Protein AF-0000000086099133 (afdb_homodimer)

Sequence (1132 aa):
MHKAHRQARQRQLQEEELLREIHYRQSLPTVTRKDLYSNGSKKFGLIVASPSCSSSSSEEPNFLCDDENNDDENTENSSNDDYEMKISSLPDFILQKHDMKNLECSGSSTNEMNPTETIVRLQCRVHSNRGSGKLHFLILREGIHFVLATLFTTDKEMIHFVKKITPESIVEVFGKVCTAENEITERVISGKFKTMEIKIERIYILSLARGLPFTVQDYMVQNFKNQKTSFVKNVSTENQISNTQLLDHRVISLRIPCQLAIFKIQSSVTKYFRQFMEQLEFVEIHTPKLSTCQRPYQGRDLMKVYEVGPVFRKDAGTTYRHLTEFTSLDFEMVIQSHYLEIIHLVEKLLNSILTRLETEMAQELTLIRQEQEDDDSEKLLSISSTSIVTNHERTCLVISYHEAIALLNNYRQEHQNPLEEIFLPQYGLSTHDTQKLSQIIRDTFHRDLFILYRFPSSLKSYHVMKPPSIMEEESMHNRLSNSFEVYLRGQCIGSGYQSIHDHDMLKKECEKCNGMEWCNLDYLKYGTWPHAGCSFGLERFVMAYLGLGNVRRSSLFPRDSHRMTPMHKAHRQARQRQLQEEELLREIHYRQSLPTVTRKDLYSNGSKKFGLIVASPSCSSSSSEEPNFLCDDENNDDENTENSSNDDYEMKISSLPDFILQKHDMKNLECSGSSTNEMNPTETIVRLQCRVHSNRGSGKLHFLILREGIHFVLATLFTTDKEMIHFVKKITPESIVEVFGKVCTAENEITERVISGKFKTMEIKIERIYILSLARGLPFTVQDYMVQNFKNQKTSFVKNVSTENQISNTQLLDHRVISLRIPCQLAIFKIQSSVTKYFRQFMEQLEFVEIHTPKLSTCQRPYQGRDLMKVYEVGPVFRKDAGTTYRHLTEFTSLDFEMVIQSHYLEIIHLVEKLLNSILTRLETEMAQELTLIRQEQEDDDSEKLLSISSTSIVTNHERTCLVISYHEAIALLNNYRQEHQNPLEEIFLPQYGLSTHDTQKLSQIIRDTFHRDLFILYRFPSSLKSYHVMKPPSIMEEESMHNRLSNSFEVYLRGQCIGSGYQSIHDHDMLKKECEKCNGMEWCNLDYLKYGTWPHAGCSFGLERFVMAYLGLGNVRRSSLFPRDSHRMTP

InterPro domains:
  IPR004364 Aminoacyl-tRNA synthetase, class II (D/K/N) [PF00152] (246-300)
  IPR004364 Aminoacyl-tRNA synthetase, class II (D/K/N) [PF00152] (303-560)
  IPR004523 Aspartate-tRNA synthetase, type 2 [PTHR43450] (301-566)
  IPR006195 Aminoacyl-tRNA synthetase, class II [PS50862] (304-558)
  IPR012340 Nucleic acid-binding, OB-fold [G3DSA:2.40.50.140] (94-210)
  IPR012340 Nucleic acid-binding, OB-fold [SSF50249] (115-212)
  IPR045864 Class II Aminoacyl-tRNA synthetase/Biotinyl protein ligase (BPL) and lipoyl protein ligase (LPL) [G3DSA:3.30.930.10] (215-300)
  IPR045864 Class II Aminoacyl-tRNA synthetase/Biotinyl protein ligase (BPL) and lipoyl protein ligase (LPL) [G3DSA:3.30.930.10] (301-566)
  IPR045864 Class II Aminoacyl-tRNA synthetase/Biotinyl protein ligase (BPL) and lipoyl protein ligase (LPL) [SSF55681] (245-560)

Radius of gyration: 35.98 Å; Cα contacts (8 Å, |Δi|>4): 1779; chains: 2; bounding box: 113×116×88 Å

Organism: Naegleria lovaniensis (NCBI:txid51637)

pLDDT: mean 72.03, std 26.05, range [16.14, 98.31]

Secondary structure (DSSP, 8-state):
-HHHHHHHHHHHHHHHHHHHHHHHHHHS----SSTTTS---------------------------------------------------S-TTS--PPPGGG-------SS---S---EEEEEEEEEEEEEETTEEEEEEEETTEEEEEEEE---HHHHHHHHH--TT-EEEEEEEEEE-SS----TT--GGGGGEEEEEEEEEEEE-B-S-S--HHHHHHHHHHHHHHTT-TT---SS---HHHHHHTHHHHTTSHHHHHHHHHHHHHHHHHHHHHHHTT-EE----SSSS--SGGGGGGGSEEEEEEEEE-SS---STT--SEEEEEEEEEE-SS-THHHHHHHHHHHHHHHHHHHHHSHHHHHHHHHHHHH---S-S-TTTTS-S--S-S-SEEEEEHHHHHHHHHHHHHHTT-TTS----GGG---HHHHHHHHHHHHHHH--SEEEEE--BGGGS-TTB-----SSTTS-GGG-B-SEEEEEETTEEEEEEEEEP--HHHHHHHHHHTS-------GGGGBTPPPEEEEEEEHHHHHHHHHT-S-GGGGSSS--BTTB---/-HHHHHHHHHHHHHHHHHHHHHHHHHHS----SGGGSSSS---------------------------------------------------TTS--PPPGGG-------SS---S---EEEEEEEEEEEEEETTEEEEEEEETTEEEEEEEE---HHHHHHHHT--TT-EEEEEEEEEE-SS----TT--GGGGGEEEEEEEEEEEE-B-S-S--HHHHHHHHHHHHHHTT-TTS--TT---HH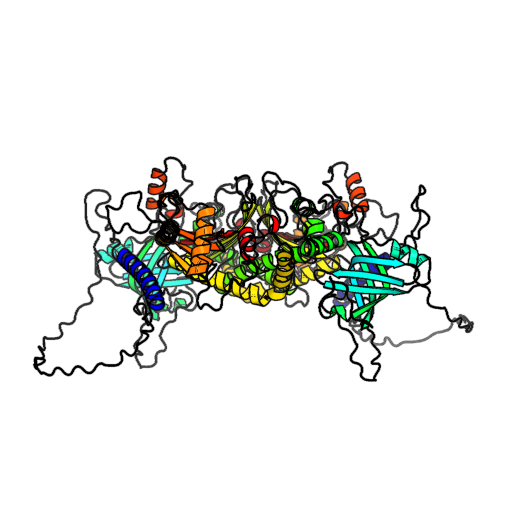HHHHTHHHHTTSHHHHHHHHHHHHHHHHHHHHHHHTT-EE----SSSS--SGGGGGGGSEEEEEEEEE-SS---STT--SEEEEEEEEEE-SS-THHHHHHHHHHHHHHHHHHHHHSHHHHHHHHHHHHH---S-S-TTTTS-S--S-S-SEEEEEHHHHHHHHHHHHHHTT-TTS----GGG---HHHHHHHHHHHHHHH--SEEEEE--BGGGS-TTB-----SSTTS-GGG-B-SEEEEEETTEEEEEEEEEP--HHHHHHHHHHTS-------GGGGBTPPPEEEEEEEHHHHHHHHHT-S-GGGGSSS--BTTB---

Solvent-accessible surface area (backbone atoms only — not comparable to full-atom values): 64028 Å² total; per-residue (Å²): 117,69,66,65,49,51,57,48,48,52,51,46,48,52,44,44,48,49,46,47,50,48,47,42,61,67,56,50,68,47,76,38,79,63,23,79,72,76,32,77,87,63,79,21,72,81,82,70,83,80,76,86,75,78,76,82,84,76,84,73,80,75,82,75,80,82,79,86,87,88,79,80,72,76,79,68,76,73,69,75,68,69,67,68,70,62,78,57,68,62,69,82,67,72,51,62,73,46,57,75,92,71,65,66,63,78,53,85,81,74,82,74,73,72,78,80,76,58,67,41,28,36,72,34,29,29,54,41,70,47,66,63,79,44,47,34,44,32,34,35,31,54,76,79,44,38,38,45,32,38,37,77,48,86,50,63,68,56,43,55,52,58,69,64,53,38,56,43,11,27,33,36,37,33,22,37,56,35,65,39,92,56,75,51,78,55,80,78,35,55,78,74,33,22,43,32,29,28,44,51,75,43,78,45,80,76,19,71,28,48,89,61,94,71,52,63,53,56,51,55,50,48,48,52,47,46,41,71,37,66,77,63,88,71,73,86,69,80,89,62,85,45,73,64,52,39,56,63,39,37,74,57,38,44,53,30,46,49,50,38,28,52,48,51,49,49,26,46,51,55,49,45,50,48,52,53,40,46,75,71,64,33,40,53,55,71,72,47,70,93,36,92,56,59,55,74,75,69,47,53,69,64,41,27,33,30,35,68,42,77,44,79,47,85,56,52,24,82,50,54,78,42,51,19,50,48,43,33,47,34,38,39,31,58,48,90,83,47,60,62,58,54,55,52,49,49,48,53,50,50,46,52,41,50,49,45,45,62,68,76,38,41,70,42,50,49,46,41,46,58,56,48,71,23,50,59,67,78,74,69,58,78,55,46,72,43,70,68,67,46,98,51,97,65,50,55,48,77,44,43,40,65,55,51,50,47,52,50,44,52,51,40,62,70,66,64,53,78,83,62,70,77,78,56,82,81,69,66,78,50,69,67,52,34,38,50,45,31,51,50,38,30,73,75,68,71,30,48,31,36,32,37,27,51,36,46,35,86,78,48,64,68,58,48,24,57,62,80,72,82,58,88,78,63,50,83,83,67,35,44,21,46,33,36,38,33,30,37,72,31,38,77,28,29,40,33,36,21,46,54,37,47,45,69,60,42,51,53,42,41,59,71,63,76,55,69,79,68,68,89,57,63,68,32,29,46,26,34,67,50,33,28,37,39,39,28,38,49,30,47,39,48,16,46,63,59,52,61,82,30,29,59,78,50,32,81,51,54,34,32,73,85,32,74,59,106,116,70,66,65,49,52,56,50,48,51,51,44,48,52,44,44,49,49,44,48,50,48,47,46,62,64,58,45,48,26,64,64,82,77,65,80,78,64,93,89,93,85,84,28,50,63,83,71,86,79,76,89,76,79,76,85,78,86,85,79,83,81,76,79,75,82,81,80,89,83,86,88,80,77,78,68,77,71,71,73,68,70,67,67,68,62,80,57,72,63,68,82,70,74,52,64,73,46,57,75,92,70,67,67,62,78,53,85,80,73,82,73,72,72,78,79,76,60,70,41,30,37,73,33,28,29,54,40,71,46,65,63,80,44,46,34,44,31,35,37,32,56,75,79,44,36,39,44,32,38,36,76,48,86,51,64,67,56,44,57,52,59,71,65,53,40,53,43,11,27,32,37,38,32,22,37,56,35,65,40,92,56,74,51,75,55,81,79,36,55,76,74,33,22,44,33,28,28,44,51,75,43,77,45,79,75,20,71,27,49,87,62,95,70,50,64,55,57,50,54,53,49,49,52,47,46,40,70,36,64,77,61,89,72,73,87,68,82,87,61,86,44,72,64,52,40,57,64,38,38,76,58,39,45,53,31,46,49,51,40,28,53,49,50,50,50,28,46,50,54,49,44,50,49,53,53,41,46,74,71,64,33,40,53,54,71,73,45,72,92,35,93,61,62,55,75,76,68,48,54,69,63,42,28,30,28,35,69,41,74,44,79,46,84,56,51,25,82,50,58,79,43,51,18,50,47,43,34,47,33,36,39,30,58,49,89,83,47,61,63,59,53,56,54,49,49,49,53,50,51,47,51,41,49,50,45,46,62,66,76,37,44,70,43,49,49,47,41,44,57,56,48,70,24,50,59,70,80,72,69,60,78,55,46,73,42,70,70,68,50,97,50,96,65,50,56,47,78,44,42,39,66,55,52,51,48,52,50,44,51,50,40,62,69,67,64,53,77,81,63,69,78,80,56,82,80,68,67,78,52,69,68,52,36,38,51,46,32,51,51,37,31,73,74,68,70,32,49,32,34,32,38,28,53,36,48,36,88,78,49,64,69,58,49,24,56,63,81,72,83,57,89,76,63,49,84,85,65,36,44,20,46,32,36,38,33,29,37,70,30,38,77,30,29,41,32,36,19,45,54,34,47,43,70,60,41,50,53,39,41,58,70,64,74,57,66,81,69,67,88,58,63,70,31,30,46,26,34,68,50,34,29,34,39,39,28,37,48,31,46,38,48,16,46,65,58,53,61,83,30,29,60,78,51,32,82,58,53,36,32,74,84,31,74,54,108

Nearest PDB structures (foldseek):
  6od8-assembly1_A  TM=8.115E-01  e=4.341E-41  Leishmania major
  1asz-assembly1_B  TM=8.122E-01  e=8.045E-38  unclassified
  3nen-assembly1_B  TM=8.076E-01  e=1.610E-33  Thermococcus kodakarensis
  1b8a-assembly1_B  TM=7.887E-01  e=3.691E-33  Thermococcus kodakarensis KOD1
  4wj3-assembly2_O  TM=6.977E-01  e=1.106E-22  Pseudomonas aeruginosa PAO1

Foldseek 3Di:
DVVLVVVVVVVVVVVVVVVVVVVVVVVPFPPDPADPPDHDDDGNDDPQQDDPPDPDDDDPPPPDDDDDDDDDPPPPPVPVPPCPVPPDDPPVPVAPADDPVPDDAPDDPDPDPPPCLDWHKHKFFFQDWDDDAQKIWTWTDDQLAIAIEIEGHNDPVVVVVSVQADGRWIKIFTFGKHFDPDQAPPPSHDDPRRGIYTYTNDMGTPGGDDDDPDALNVQVVLLQVLLVVVPPPDDPCPSHCDPVNCQVPLVRVCSRNLLVLLQVLLVLLVVLLVVLLVVVVAAEDDDDAPDPPNDCLVVCVSQKYWYWAKHAAPDQQPDLQGFRIFIKTKMKHFDDPACVVAVVVVQVSVLRSLVCCVVVSVVSLVVLVVSVSSNPPPPLDPQLVDRCDDPDPGSEAEDELVVLLVLLQVVCVVVVPVPDPRDDLQPDADLVSLLVSQVSCCVPVVHQKYKYFFGFCNVDDLQFDWPDPPDPPPDNRRTTTQKMFIGGNSDTFKIKGKGDLALVSSVVSVVVVVDDPDDPSVVSVPDGGGMMMMMGGSLSVSCRNNSVSGSSSSDSNTHGNVGPDD/DVVLVVVVVVVVVVVVVVVVVVVVVVQQACQFPDDPPDDDDDGRHDPAPDDDDDDDDDDDDDPDPDDDDDDDDDPPPPPVVSCPVPPPDPPPPVQPADDPVPDDAPDDPDPDPPPCLDWHKHKFFWQDWDDDAQKIWTWTDDQLATAIEIEGHNDPRVVVVSVQADGRWIKIFTFGKHFDPDQAPPPSHDDPRRGIYTYTNDMGTPGGDDDDPDALNVQVVLLQVLLVVVPPPDDDCPSHCDPVNCQVPLVRVCSRNLLVLLQVLLVLLVVLLVVLLVVVVAAEDDDDAPDPPNDCLVVCVSQKYWYWAKHAAPDQQPDLQGFRIFIKTKMKHFDDPACVVAVVVVQVSVLRSLVCCVVVSVVSLVVNVVSVSSNPPDPLDVQLVDRLDDPDPGSEAEDELVVLLVLLQVVCVVVVPPPDPRDDLQPDADLVSLLVSQVSCCVPVVHQKYKYFFRFCNVDDLQFDWPDPPDPPDDNRRTTTQKMFIGGNSDTFKIKGKGDLALVSSVVSVVVVVDDPDDPSVVSVPDGGGMMMMMGGSLSVSCRNNSVSGSSSSDSNTHGNVGPDD

Structure (mmCIF, N/CA/C/O backbone):
data_AF-0000000086099133-model_v1
#
loop_
_entity.id
_entity.type
_entity.pdbx_description
1 polymer 'Aminoacyl-transfer RNA synthetases class-II family profile domain-containing protein'
#
loop_
_atom_site.group_PDB
_atom_site.id
_atom_site.type_symbol
_atom_site.label_atom_id
_atom_site.label_alt_id
_atom_site.label_comp_id
_atom_site.label_asym_id
_atom_site.label_entity_id
_atom_site.label_seq_id
_atom_site.pdbx_PDB_ins_code
_atom_site.Cartn_x
_atom_site.Cartn_y
_atom_site.Cartn_z
_atom_site.occupancy
_atom_site.B_iso_or_equiv
_atom_site.auth_seq_id
_atom_site.auth_comp_id
_atom_site.auth_asym_id
_atom_site.auth_atom_id
_atom_site.pdbx_PDB_model_num
ATOM 1 N N . MET A 1 1 ? -41.438 18.312 -10.672 1 28.97 1 MET A N 1
ATOM 2 C CA . MET A 1 1 ? -41.312 19.672 -10.141 1 28.97 1 MET A CA 1
ATOM 3 C C . MET A 1 1 ? -40.969 19.641 -8.656 1 28.97 1 MET A C 1
ATOM 5 O O . MET A 1 1 ? -40.188 20.453 -8.18 1 28.97 1 MET A O 1
ATOM 9 N N . HIS A 1 2 ? -41.469 18.531 -8.047 1 33.47 2 HIS A N 1
ATOM 10 C CA . HIS A 1 2 ? -41.312 18.359 -6.609 1 33.47 2 HIS A CA 1
ATOM 11 C C . HIS A 1 2 ? -39.938 17.781 -6.285 1 33.47 2 HIS A C 1
ATOM 13 O O . HIS A 1 2 ? -39.438 17.953 -5.172 1 33.47 2 HIS A O 1
ATOM 19 N N . LYS A 1 3 ? -39.312 16.969 -7.227 1 35.25 3 LYS A N 1
ATOM 20 C CA . LYS A 1 3 ? -38.031 16.328 -6.98 1 35.25 3 LYS A CA 1
ATOM 21 C C . LYS A 1 3 ? -36.875 17.344 -7.035 1 35.25 3 LYS A C 1
ATOM 23 O O . LYS A 1 3 ? -35.938 17.266 -6.238 1 35.25 3 LYS A O 1
ATOM 28 N N . ALA A 1 4 ? -36.969 18.266 -7.93 1 38.62 4 ALA A N 1
ATOM 29 C CA . ALA A 1 4 ? -35.969 19.312 -8.109 1 38.62 4 ALA A CA 1
ATOM 30 C C . ALA A 1 4 ? -36 20.281 -6.922 1 38.62 4 ALA A C 1
ATOM 32 O O . ALA A 1 4 ? -34.938 20.766 -6.504 1 38.62 4 ALA A O 1
ATOM 33 N N . HIS A 1 5 ? -37.156 20.328 -6.301 1 34.94 5 HIS A N 1
ATOM 34 C CA . HIS A 1 5 ? -37.281 21.25 -5.176 1 34.94 5 HIS A CA 1
ATOM 35 C C . HIS A 1 5 ? -36.625 20.688 -3.922 1 34.94 5 HIS A C 1
ATOM 37 O O . HIS A 1 5 ? -36.031 21.438 -3.145 1 34.94 5 HIS A O 1
ATOM 43 N N . ARG A 1 6 ? -36.719 19.359 -3.791 1 36.38 6 ARG A N 1
ATOM 44 C CA . ARG A 1 6 ? -36.188 18.75 -2.584 1 36.38 6 ARG A CA 1
ATOM 45 C C . ARG A 1 6 ? -34.656 18.672 -2.648 1 36.38 6 ARG A C 1
ATOM 47 O O . ARG A 1 6 ? -33.969 18.891 -1.646 1 36.38 6 ARG A O 1
ATOM 54 N N . GLN A 1 7 ? -34.156 18.469 -3.814 1 38.28 7 GLN A N 1
ATOM 55 C CA . GLN A 1 7 ? -32.719 18.469 -3.975 1 38.28 7 GLN A CA 1
ATOM 56 C C . GLN A 1 7 ? -32.125 19.859 -3.77 1 38.28 7 GLN A C 1
ATOM 58 O O . GLN A 1 7 ? -31.062 20.016 -3.174 1 38.28 7 GLN A O 1
ATOM 63 N N . ALA A 1 8 ? -32.906 20.906 -4.121 1 39.25 8 ALA A N 1
ATOM 64 C CA . ALA A 1 8 ? -32.531 22.312 -3.941 1 39.25 8 ALA A CA 1
ATOM 65 C C . ALA A 1 8 ? -32.562 22.703 -2.469 1 39.25 8 ALA A C 1
ATOM 67 O O . ALA A 1 8 ? -31.672 23.391 -1.977 1 39.25 8 ALA A O 1
ATOM 68 N N . ARG A 1 9 ? -33.562 22.156 -1.768 1 38.59 9 ARG A N 1
ATOM 69 C CA . ARG A 1 9 ? -33.656 22.438 -0.341 1 38.59 9 ARG A CA 1
ATOM 70 C C . ARG A 1 9 ? -32.562 21.734 0.442 1 38.59 9 ARG A C 1
ATOM 72 O O . ARG A 1 9 ? -32.031 22.297 1.401 1 38.59 9 ARG A O 1
ATOM 79 N N . GLN A 1 10 ? -32.156 20.578 0.018 1 38.53 10 GLN A N 1
ATOM 80 C CA . GLN A 1 10 ? -31.078 19.875 0.71 1 38.53 10 GLN A CA 1
ATOM 81 C C . GLN A 1 10 ? -29.734 20.531 0.477 1 38.53 10 GLN A C 1
ATOM 83 O O . GLN A 1 10 ? -28.938 20.688 1.407 1 38.53 10 GLN A O 1
ATOM 88 N N . ARG A 1 11 ? -29.531 21.031 -0.674 1 40.25 11 ARG A N 1
ATOM 89 C CA . ARG A 1 11 ? -28.328 21.828 -0.94 1 40.25 11 ARG A CA 1
ATOM 90 C C . ARG A 1 11 ? -28.375 23.156 -0.185 1 40.25 11 ARG A C 1
ATOM 92 O O . ARG A 1 11 ? -27.359 23.609 0.341 1 40.25 11 ARG A O 1
ATOM 99 N N . GLN A 1 12 ? -29.625 23.781 -0.074 1 40.72 12 GLN A N 1
ATOM 100 C CA . GLN A 1 12 ? -29.812 25 0.699 1 40.72 12 GLN A CA 1
ATOM 101 C C . GLN A 1 12 ? -29.547 24.75 2.182 1 40.72 12 GLN A C 1
ATOM 103 O O . GLN A 1 12 ? -28.906 25.578 2.842 1 40.72 12 GLN A O 1
ATOM 108 N N . LEU A 1 13 ? -29.984 23.641 2.619 1 41.81 13 LEU A N 1
ATOM 109 C CA . LEU A 1 13 ? -29.75 23.328 4.023 1 41.81 13 LEU A CA 1
ATOM 110 C C . LEU A 1 13 ? -28.281 23.031 4.277 1 41.81 13 LEU A C 1
ATOM 112 O O . LEU A 1 13 ? -27.719 23.453 5.293 1 41.81 13 LEU A O 1
ATOM 116 N N . GLN A 1 14 ? -27.672 22.422 3.361 1 42.44 14 GLN A N 1
ATOM 117 C CA . GLN A 1 14 ? -26.234 22.172 3.465 1 42.44 14 GLN A CA 1
ATOM 118 C C . GLN A 1 14 ? -25.453 23.484 3.352 1 42.44 14 GLN A C 1
ATOM 120 O O . GLN A 1 14 ? -24.484 23.688 4.086 1 42.44 14 GLN A O 1
ATOM 125 N N . GLU A 1 15 ? -25.984 24.359 2.508 1 42.91 15 GLU A N 1
ATOM 126 C CA . GLU A 1 15 ? -25.438 25.688 2.371 1 42.91 15 GLU A CA 1
ATOM 127 C C . GLU A 1 15 ? -25.719 26.547 3.609 1 42.91 15 GLU A C 1
ATOM 129 O O . GLU A 1 15 ? -24.844 27.281 4.074 1 42.91 15 GLU A O 1
ATOM 134 N N . GLU A 1 16 ? -26.922 26.438 4.055 1 42.53 16 GLU A N 1
ATOM 135 C CA . GLU A 1 16 ? -27.281 27.156 5.277 1 42.53 16 GLU A CA 1
ATOM 136 C C . GLU A 1 16 ? -26.484 26.641 6.469 1 42.53 16 GLU A C 1
ATOM 138 O O . GLU A 1 16 ? -26.047 27.438 7.309 1 42.53 16 GLU A O 1
ATOM 143 N N . GLU A 1 17 ? -26.312 25.406 6.473 1 43.44 17 GLU A N 1
ATOM 144 C CA . GLU A 1 17 ? -25.484 24.859 7.547 1 43.44 17 GLU A CA 1
ATOM 145 C C . GLU A 1 17 ? -24.016 25.234 7.371 1 43.44 17 GLU A C 1
ATOM 147 O O . GLU A 1 17 ? -23.344 25.562 8.344 1 43.44 17 GLU A O 1
ATOM 152 N N . LEU A 1 18 ? -23.641 25.219 6.176 1 43.22 18 LEU A N 1
ATOM 153 C CA . LEU A 1 18 ? -22.297 25.734 5.895 1 43.22 18 LEU A CA 1
ATOM 154 C C . LEU A 1 18 ? -22.219 27.219 6.191 1 43.22 18 LEU A C 1
ATOM 156 O O . LEU A 1 18 ? -21.234 27.703 6.77 1 43.22 18 LEU A O 1
ATOM 160 N N . LEU A 1 19 ? -23.391 27.969 5.812 1 40.69 19 LEU A N 1
ATOM 161 C CA . LEU A 1 19 ? -23.469 29.391 6.137 1 40.69 19 LEU A CA 1
ATOM 162 C C . LEU A 1 19 ? -23.547 29.594 7.648 1 40.69 19 LEU A C 1
ATOM 164 O O . LEU A 1 19 ? -22.906 30.5 8.18 1 40.69 19 LEU A O 1
ATOM 168 N N . ARG A 1 20 ? -24.297 28.859 8.297 1 40.03 20 ARG A N 1
ATOM 169 C CA . ARG A 1 20 ? -24.375 28.953 9.758 1 40.03 20 ARG A CA 1
ATOM 170 C C . ARG A 1 20 ? -23.031 28.594 10.383 1 40.03 20 ARG A C 1
ATOM 172 O O . ARG A 1 20 ? -22.594 29.234 11.344 1 40.03 20 ARG A O 1
ATOM 179 N N . GLU A 1 21 ? -22.438 27.609 9.844 1 40.19 21 GLU A N 1
ATOM 180 C CA . GLU A 1 21 ? -21.109 27.25 10.336 1 40.19 21 GLU A CA 1
ATOM 181 C C . GLU A 1 21 ? -20.078 28.328 9.992 1 40.19 21 GLU A C 1
ATOM 183 O O . GLU A 1 21 ? -19.219 28.656 10.812 1 40.19 21 GLU A O 1
ATOM 188 N N . ILE A 1 22 ? -20.25 28.922 8.875 1 39.84 22 ILE A N 1
ATOM 189 C CA . ILE A 1 22 ? -19.453 30.109 8.539 1 39.84 22 ILE A CA 1
ATOM 190 C C . ILE A 1 22 ? -19.812 31.25 9.484 1 39.84 22 ILE A C 1
ATOM 192 O O . ILE A 1 22 ? -18.922 31.938 10 1 39.84 22 ILE A O 1
ATOM 196 N N . HIS A 1 23 ? -21.078 31.484 9.711 1 36.16 23 HIS A N 1
ATOM 197 C CA . HIS A 1 23 ? -21.484 32.469 10.688 1 36.16 23 HIS A CA 1
ATOM 198 C C . HIS A 1 23 ? -21 32.125 12.086 1 36.16 23 HIS A C 1
ATOM 200 O O . HIS A 1 23 ? -20.625 33 12.859 1 36.16 23 HIS A O 1
ATOM 206 N N . TYR A 1 24 ? -20.984 30.922 12.398 1 33.94 24 TYR A N 1
ATOM 207 C CA . TYR A 1 24 ? -20.453 30.5 13.688 1 33.94 24 TYR A CA 1
ATOM 208 C C . TYR A 1 24 ? -18.953 30.797 13.773 1 33.94 24 TYR A C 1
ATOM 210 O O . TYR A 1 24 ? -18.469 31.297 14.789 1 33.94 24 TYR A O 1
ATOM 218 N N . ARG A 1 25 ? -18.281 30.516 12.766 1 34.53 25 ARG A N 1
ATOM 219 C CA . ARG A 1 25 ? -16.875 30.891 12.773 1 34.53 25 ARG A CA 1
ATOM 220 C C . ARG A 1 25 ? -16.703 32.406 12.852 1 34.53 25 ARG A C 1
ATOM 222 O O . ARG A 1 25 ? -15.758 32.875 13.484 1 34.53 25 ARG A O 1
ATOM 229 N N . GLN A 1 26 ? -17.594 33 12.242 1 31.7 26 GLN A N 1
ATOM 230 C CA . GLN A 1 26 ? -17.578 34.469 12.398 1 31.7 26 GLN A CA 1
ATOM 231 C C . GLN A 1 26 ? -18 34.844 13.812 1 31.7 26 GLN A C 1
ATOM 233 O O . GLN A 1 26 ? -17.625 35.938 14.297 1 31.7 26 GLN A O 1
ATOM 238 N N . SER A 1 27 ? -18.875 34.031 14.398 1 29.84 27 SER A N 1
ATOM 239 C CA . SER A 1 27 ? -19.328 34.406 15.734 1 29.84 27 SER A CA 1
ATOM 240 C C . SER A 1 27 ? -18.375 33.875 16.797 1 29.84 27 SER A C 1
ATOM 242 O O . SER A 1 27 ? -18.625 34.031 18 1 29.84 27 SER A O 1
ATOM 244 N N . LEU A 1 28 ? -17.5 32.969 16.422 1 28.41 28 LEU A N 1
ATOM 245 C CA . LEU A 1 28 ? -16.609 32.562 17.5 1 28.41 28 LEU A CA 1
ATOM 246 C C . LEU A 1 28 ? -15.906 33.781 18.109 1 28.41 28 LEU A C 1
ATOM 248 O O . LEU A 1 28 ? -15.367 34.625 17.375 1 28.41 28 LEU A O 1
ATOM 252 N N . PRO A 1 29 ? -16.328 34.125 19.281 1 25.7 29 PRO A N 1
ATOM 253 C CA . PRO A 1 29 ? -15.727 35.25 19.953 1 25.7 29 PRO A CA 1
ATOM 254 C C . PRO A 1 29 ? -14.203 35.219 19.938 1 25.7 29 PRO A C 1
ATOM 256 O O . PRO A 1 29 ? -13.609 34.125 19.906 1 25.7 29 PRO A O 1
ATOM 259 N N . THR A 1 30 ? -13.641 36.156 19.359 1 24.62 30 THR A N 1
ATOM 260 C CA . THR A 1 30 ? -12.281 36.625 19.625 1 24.62 30 THR A CA 1
ATOM 261 C C . THR A 1 30 ? -12.008 36.688 21.125 1 24.62 30 THR A C 1
ATOM 263 O O . THR A 1 30 ? -12.625 37.469 21.844 1 24.62 30 THR A O 1
ATOM 266 N N . VAL A 1 31 ? -11.844 35.531 21.812 1 24.75 31 VAL A N 1
ATOM 267 C CA . VAL A 1 31 ? -11.602 35.594 23.25 1 24.75 31 VAL A CA 1
ATOM 268 C C . VAL A 1 31 ? -10.492 36.594 23.547 1 24.75 31 VAL A C 1
ATOM 270 O O . VAL A 1 31 ? -9.375 36.469 23.047 1 24.75 31 VAL A O 1
ATOM 273 N N . THR A 1 32 ? -10.773 37.75 23.797 1 22.72 32 THR A N 1
ATOM 274 C CA . THR A 1 32 ? -9.914 38.656 24.531 1 22.72 32 THR A CA 1
ATOM 275 C C . THR A 1 32 ? -9.422 38.031 25.828 1 22.72 32 THR A C 1
ATOM 277 O O . THR A 1 32 ? -10.125 37.219 26.438 1 22.72 32 THR A O 1
ATOM 280 N N . ARG A 1 33 ? -8.141 38 26.156 1 23.8 33 ARG A N 1
ATOM 281 C CA . ARG A 1 33 ? -7.344 37.625 27.328 1 23.8 33 ARG A CA 1
ATOM 282 C C . ARG A 1 33 ? -8.023 38.094 28.609 1 23.8 33 ARG A C 1
ATOM 284 O O . ARG A 1 33 ? -7.469 37.906 29.703 1 23.8 33 ARG A O 1
ATOM 291 N N . LYS A 1 34 ? -9 38.969 28.578 1 24.59 34 LYS A N 1
ATOM 292 C CA . LYS A 1 34 ? -9.031 39.5 29.938 1 24.59 34 LYS A CA 1
ATOM 293 C C . LYS A 1 34 ? -9.43 38.438 30.953 1 24.59 34 LYS A C 1
ATOM 295 O O . LYS A 1 34 ? -8.875 38.375 32.031 1 24.59 34 LYS A O 1
ATOM 300 N N . ASP A 1 35 ? -10.586 37.75 30.734 1 25.19 35 ASP A N 1
ATOM 301 C CA . ASP A 1 35 ? -11.117 37.156 31.969 1 25.19 35 ASP A CA 1
ATOM 302 C C . ASP A 1 35 ? -10.438 35.844 32.312 1 25.19 35 ASP A C 1
ATOM 304 O O . ASP A 1 35 ? -10.898 35.094 33.156 1 25.19 35 ASP A O 1
ATOM 308 N N . LEU A 1 36 ? -9.57 35.25 31.531 1 24.88 36 LEU A N 1
ATOM 309 C CA . LEU A 1 36 ? -9.344 33.938 32.125 1 24.88 36 LEU A CA 1
ATOM 310 C C . LEU A 1 36 ? -8.734 34.062 33.5 1 24.88 36 LEU A C 1
ATOM 312 O O . LEU A 1 36 ? -8.844 33.125 34.312 1 24.88 36 LEU A O 1
ATOM 316 N N . TYR A 1 37 ? -7.742 34.719 33.906 1 26.56 37 TYR A N 1
ATOM 317 C CA . TYR A 1 37 ? -7.512 34.688 35.344 1 26.56 37 TYR A CA 1
ATOM 318 C C . TYR A 1 37 ? -8.539 35.5 36.094 1 26.56 37 TYR A C 1
ATOM 320 O O . TYR A 1 37 ? -8.703 35.375 37.312 1 26.56 37 TYR A O 1
ATOM 328 N N . SER A 1 38 ? -8.742 36.906 35.906 1 24.11 38 SER A N 1
ATOM 329 C CA . SER A 1 38 ? -9.406 37.375 37.125 1 24.11 38 SER A CA 1
ATOM 330 C C . SER A 1 38 ? -10.609 36.5 37.469 1 24.11 38 SER A C 1
ATOM 332 O O . SER A 1 38 ? -10.898 36.281 38.625 1 24.11 38 SER A O 1
ATOM 334 N N . ASN A 1 39 ? -10.922 36.719 37.469 1 24.61 39 ASN A N 1
ATOM 335 C CA . ASN A 1 39 ? -10.742 38 36.781 1 24.61 39 ASN A CA 1
ATOM 336 C C . ASN A 1 39 ? -11.625 38.062 35.531 1 24.61 39 ASN A C 1
ATOM 338 O O . ASN A 1 39 ? -11.391 37.344 34.562 1 24.61 39 ASN A O 1
ATOM 342 N N . GLY A 1 40 ? -13.086 38.469 35.688 1 22.73 40 GLY A N 1
ATOM 343 C CA . GLY A 1 40 ? -14.438 38.125 35.281 1 22.73 40 GLY A CA 1
ATOM 344 C C . GLY A 1 40 ? -14.586 37.844 33.812 1 22.73 40 GLY A C 1
ATOM 345 O O . GLY A 1 40 ? -14.367 36.719 33.375 1 22.73 40 GLY A O 1
ATOM 346 N N . SER A 1 41 ? -15.766 38.438 33.031 1 20.92 41 SER A N 1
ATOM 347 C CA . SER A 1 41 ? -16.812 38.281 32.031 1 20.92 41 SER A CA 1
ATOM 348 C C . SER A 1 41 ? -16.266 38.5 30.625 1 20.92 41 SER A C 1
ATOM 350 O O . SER A 1 41 ? -16.938 38.188 29.641 1 20.92 41 SER A O 1
ATOM 352 N N . LYS A 1 42 ? -15.25 39.438 30.312 1 22.5 42 LYS A N 1
ATOM 353 C CA . LYS A 1 42 ? -15.453 40.344 29.188 1 22.5 42 LYS A CA 1
ATOM 354 C C . LYS A 1 42 ? -15.102 39.688 27.859 1 22.5 42 LYS A C 1
ATOM 356 O O . LYS A 1 42 ? -14.203 38.844 27.812 1 22.5 42 LYS A O 1
ATOM 361 N N . LYS A 1 43 ? -15.812 40.25 26.703 1 22.89 43 LYS A N 1
ATOM 362 C CA . LYS A 1 43 ? -16.203 40.094 25.297 1 22.89 43 LYS A CA 1
ATOM 363 C C . LYS A 1 43 ? -15.023 40.406 24.375 1 22.89 43 LYS A C 1
ATOM 365 O O . LYS A 1 43 ? -14.508 41.531 24.359 1 22.89 43 LYS A O 1
ATOM 370 N N . PHE A 1 44 ? -14.086 39.625 24.234 1 22.64 44 PHE A N 1
ATOM 371 C CA . PHE A 1 44 ? -12.914 39.938 23.422 1 22.64 44 PHE A CA 1
ATOM 372 C C . PHE A 1 44 ? -13.312 40.281 22 1 22.64 44 PHE A C 1
ATOM 374 O O . PHE A 1 44 ? -13.844 39.438 21.266 1 22.64 44 PHE A O 1
ATOM 381 N N . GLY A 1 45 ? -13.633 41.656 21.625 1 19.38 45 GLY A N 1
ATOM 382 C CA . GLY A 1 45 ? -14.133 42.344 20.453 1 19.38 45 GLY A CA 1
ATOM 383 C C . GLY A 1 45 ? -13.18 42.281 19.266 1 19.38 45 GLY A C 1
ATOM 384 O O . GLY A 1 45 ? -11.984 42 19.438 1 19.38 45 GLY A O 1
ATOM 385 N N . LEU A 1 46 ? -13.711 42.094 18.047 1 23.19 46 LEU A N 1
ATOM 386 C CA . LEU A 1 46 ? -13.312 42.156 16.641 1 23.19 46 LEU A CA 1
ATOM 387 C C . LEU A 1 46 ? -12.617 43.469 16.328 1 23.19 46 LEU A C 1
ATOM 389 O O . LEU A 1 46 ? -13.203 44.531 16.484 1 23.19 46 LEU A O 1
ATOM 393 N N . ILE A 1 47 ? -11.367 43.75 16.703 1 21.8 47 ILE A N 1
ATOM 394 C CA . ILE A 1 47 ? -11.023 45.125 16.359 1 21.8 47 ILE A CA 1
ATOM 395 C C . ILE A 1 47 ? -10.633 45.188 14.891 1 21.8 47 ILE A C 1
ATOM 397 O O . ILE A 1 47 ? -9.727 44.5 14.438 1 21.8 47 ILE A O 1
ATOM 401 N N . VAL A 1 48 ? -11.57 45.438 13.906 1 21.34 48 VAL A N 1
ATOM 402 C CA . VAL A 1 48 ? -11.477 45.781 12.484 1 21.34 48 VAL A CA 1
ATOM 403 C C . VAL A 1 48 ? -10.562 47 12.297 1 21.34 48 VAL A C 1
ATOM 405 O O . VAL A 1 48 ? -10.672 47.969 13.031 1 21.34 48 VAL A O 1
ATOM 408 N N . ALA A 1 49 ? -9.523 46.844 11.695 1 23.09 49 ALA A N 1
ATOM 409 C CA . ALA A 1 49 ? -8.719 48.031 11.359 1 23.09 49 ALA A CA 1
ATOM 410 C C . ALA A 1 49 ? -9.539 49.031 10.562 1 23.09 49 ALA A C 1
ATOM 412 O O . ALA A 1 49 ? -10.258 48.656 9.633 1 23.09 49 ALA A O 1
ATOM 413 N N . SER A 1 50 ? -10.109 50.219 11.102 1 19.91 50 SER A N 1
ATOM 414 C CA . SER A 1 50 ? -10.945 51.312 10.602 1 19.91 50 SER A CA 1
ATOM 415 C C . SER A 1 50 ? -10.344 51.938 9.344 1 19.91 50 SER A C 1
ATOM 417 O O . SER A 1 50 ? -9.203 52.406 9.359 1 19.91 50 SER A O 1
ATOM 419 N N . PRO A 1 51 ? -10.742 51.5 8.047 1 19.52 51 PRO A N 1
ATOM 420 C CA . PRO A 1 51 ? -10.398 52.344 6.891 1 19.52 51 PRO A CA 1
ATOM 421 C C . PRO A 1 51 ? -10.812 53.781 7.078 1 19.52 51 PRO A C 1
ATOM 423 O O . PRO A 1 51 ? -11.742 54.094 7.84 1 19.52 51 PRO A O 1
ATOM 426 N N . SER A 1 52 ? -9.93 54.812 6.98 1 18.48 52 SER A N 1
ATOM 427 C CA . SER A 1 52 ? -10.234 56.25 6.949 1 18.48 52 SER A CA 1
ATOM 428 C C . SER A 1 52 ? -11.266 56.562 5.875 1 18.48 52 SER A C 1
ATOM 430 O O . SER A 1 52 ? -11.031 56.344 4.688 1 18.48 52 SER A O 1
ATOM 432 N N . CYS A 1 53 ? -12.602 56.469 6.168 1 18.62 53 CYS A N 1
ATOM 433 C CA . CYS A 1 53 ? -13.797 56.844 5.41 1 18.62 53 CYS A CA 1
ATOM 434 C C . CYS A 1 53 ? -13.711 58.281 4.922 1 18.62 53 CYS A C 1
ATOM 436 O O . CYS A 1 53 ? -13.555 59.219 5.727 1 18.62 53 CYS A O 1
ATOM 438 N N . SER A 1 54 ? -13.164 58.562 3.646 1 17.59 54 SER A N 1
ATOM 439 C CA . SER A 1 54 ? -13.391 59.875 3.09 1 17.59 54 SER A CA 1
ATOM 440 C C . SER A 1 54 ? -14.875 60.25 3.088 1 17.59 54 SER A C 1
ATOM 442 O O . SER A 1 54 ? -15.727 59.344 2.943 1 17.59 54 SER A O 1
ATOM 444 N N . SER A 1 55 ? -15.359 61.438 3.51 1 17.55 55 SER A N 1
ATOM 445 C CA . SER A 1 55 ? -16.594 62.156 3.842 1 17.55 55 SER A CA 1
ATOM 446 C C . SER A 1 55 ? -17.453 62.375 2.604 1 17.55 55 SER A C 1
ATOM 448 O O . SER A 1 55 ? -18.438 63.094 2.654 1 17.55 55 SER A O 1
ATOM 450 N N . SER A 1 56 ? -17.312 61.594 1.443 1 17.55 56 SER A N 1
ATOM 451 C CA . SER A 1 56 ? -18.031 62.344 0.417 1 17.55 56 SER A CA 1
ATOM 452 C C . SER A 1 56 ? -19.5 62.5 0.765 1 17.55 56 SER A C 1
ATOM 454 O O . SER A 1 56 ? -20.062 61.625 1.454 1 17.55 56 SER A O 1
ATOM 456 N N . SER A 1 57 ? -20.156 63.688 0.361 1 17.14 57 SER A N 1
ATOM 457 C CA . SER A 1 57 ? -21.375 64.5 0.566 1 17.14 57 SER A CA 1
ATOM 458 C C . SER A 1 57 ? -22.609 63.719 0.122 1 17.14 57 SER A C 1
ATOM 460 O O . SER A 1 57 ? -22.516 62.75 -0.626 1 17.14 57 SER A O 1
ATOM 462 N N . SER A 1 58 ? -23.891 64.25 0.43 1 16.81 58 SER A N 1
ATOM 463 C CA . SER A 1 58 ? -25.266 64.062 0.826 1 16.81 58 SER A CA 1
ATOM 464 C C . SER A 1 58 ? -26.141 63.719 -0.383 1 16.81 58 SER A C 1
ATOM 466 O O . SER A 1 58 ? -27.25 63.188 -0.238 1 16.81 58 SER A O 1
ATOM 468 N N . GLU A 1 59 ? -25.75 63.781 -1.794 1 17.7 59 GLU A N 1
ATOM 469 C CA . GLU A 1 59 ? -26.891 64.375 -2.467 1 17.7 59 GLU A CA 1
ATOM 470 C C . GLU A 1 59 ? -28.078 63.438 -2.512 1 17.7 59 GLU A C 1
ATOM 472 O O . GLU A 1 59 ? -27.906 62.219 -2.658 1 17.7 59 GLU A O 1
ATOM 477 N N . GLU A 1 60 ? -29.312 63.875 -2.055 1 17.81 60 GLU A N 1
ATOM 478 C CA . GLU A 1 60 ? -30.641 63.438 -1.63 1 17.81 60 GLU A CA 1
ATOM 479 C C . GLU A 1 60 ? -31.453 62.906 -2.809 1 17.81 60 GLU A C 1
ATOM 481 O O . GLU A 1 60 ? -32.562 62.375 -2.627 1 17.81 60 GLU A O 1
ATOM 486 N N . PRO A 1 61 ? -30.844 62.25 -3.953 1 17.34 61 PRO A N 1
ATOM 487 C CA . PRO A 1 61 ? -31.781 62.5 -5.055 1 17.34 61 PRO A CA 1
ATOM 488 C C . PRO A 1 61 ? -33.156 61.906 -4.801 1 17.34 61 PRO A C 1
ATOM 490 O O . PRO A 1 61 ? -33.281 60.969 -4.039 1 17.34 61 PRO A O 1
ATOM 493 N N . ASN A 1 62 ? -34.312 62.625 -5.145 1 17.75 62 ASN A N 1
ATOM 494 C CA . ASN A 1 62 ? -35.75 62.781 -4.977 1 17.75 62 ASN A CA 1
ATOM 495 C C . ASN A 1 62 ? -36.531 61.719 -5.727 1 17.75 62 ASN A C 1
ATOM 497 O O . ASN A 1 62 ? -37.719 61.812 -5.895 1 17.75 62 ASN A O 1
ATOM 501 N N . PHE A 1 63 ? -36.031 60.438 -5.812 1 16.69 63 PHE A N 1
ATOM 502 C CA . PHE A 1 63 ? -36.688 59.656 -6.848 1 16.69 63 PHE A CA 1
ATOM 503 C C . PHE A 1 63 ? -38.188 59.531 -6.551 1 16.69 63 PHE A C 1
ATOM 505 O O . PHE A 1 63 ? -38.562 59.219 -5.422 1 16.69 63 PHE A O 1
ATOM 512 N N . LEU A 1 64 ? -39.031 60.125 -7.445 1 17.09 64 LEU A N 1
ATOM 513 C CA . LEU A 1 64 ? -40.438 60.375 -7.617 1 17.09 64 LEU A CA 1
ATOM 514 C C . LEU A 1 64 ? -41.25 59.094 -7.605 1 17.09 64 LEU A C 1
ATOM 516 O O . LEU A 1 64 ? -40.781 58.062 -8.07 1 17.09 64 LEU A O 1
ATOM 520 N N . CYS A 1 65 ? -42.375 59.062 -6.773 1 17.05 65 CYS A N 1
ATOM 521 C CA . CYS A 1 65 ? -43.312 58.125 -6.176 1 17.05 65 CYS A CA 1
ATOM 522 C C . CYS A 1 65 ? -44.25 57.531 -7.234 1 17.05 65 CYS A C 1
ATOM 524 O O . CYS A 1 65 ? -45.188 56.781 -6.91 1 17.05 65 CYS A O 1
ATOM 526 N N . ASP A 1 66 ? -44.031 57.688 -8.609 1 16.92 66 ASP A N 1
ATOM 527 C CA . ASP A 1 66 ? -45.344 57.75 -9.242 1 16.92 66 ASP A CA 1
ATOM 528 C C . ASP A 1 66 ? -46.062 56.406 -9.102 1 16.92 66 ASP A C 1
ATOM 530 O O . ASP A 1 66 ? -45.438 55.344 -9.016 1 16.92 66 ASP A O 1
ATOM 534 N N . ASP A 1 67 ? -47.531 56.438 -9.094 1 16.89 67 ASP A N 1
ATOM 535 C CA . ASP A 1 67 ? -48.719 55.75 -8.594 1 16.89 67 ASP A CA 1
ATOM 536 C C . ASP A 1 67 ? -49.094 54.594 -9.484 1 16.89 67 ASP A C 1
ATOM 538 O O . ASP A 1 67 ? -49.938 53.781 -9.125 1 16.89 67 ASP A O 1
ATOM 542 N N . GLU A 1 68 ? -48.719 54.531 -10.82 1 17.31 68 GLU A N 1
ATOM 543 C CA . GLU A 1 68 ? -49.875 54.188 -11.672 1 17.31 68 GLU A CA 1
ATOM 544 C C . GLU A 1 68 ? -50.344 52.75 -11.43 1 17.31 68 GLU A C 1
ATOM 546 O O . GLU A 1 68 ? -49.594 51.938 -10.914 1 17.31 68 GLU A O 1
ATOM 551 N N . ASN A 1 69 ? -51.5 52.344 -12.266 1 17.38 69 ASN A N 1
ATOM 552 C CA . ASN A 1 69 ? -52.781 51.688 -12.289 1 17.38 69 ASN A CA 1
ATOM 553 C C . ASN A 1 69 ? -52.688 50.188 -12.422 1 17.38 69 ASN A C 1
ATOM 555 O O . ASN A 1 69 ? -53.156 49.438 -11.555 1 17.38 69 ASN A O 1
ATOM 559 N N . ASN A 1 70 ? -53.031 49.594 -13.68 1 19.02 70 ASN A N 1
ATOM 560 C CA . ASN A 1 70 ? -54.156 48.75 -14.086 1 19.02 70 ASN A CA 1
ATOM 561 C C . ASN A 1 70 ? -53.781 47.281 -13.977 1 19.02 70 ASN A C 1
ATOM 563 O O . ASN A 1 70 ? -52.625 46.906 -14.008 1 19.02 70 ASN A O 1
ATOM 567 N N . ASP A 1 71 ? -54.906 46.312 -13.938 1 18.33 71 ASP A N 1
ATOM 568 C CA . ASP A 1 71 ? -55.406 45.062 -13.367 1 18.33 71 ASP A CA 1
ATOM 569 C C . ASP A 1 71 ? -54.875 43.875 -14.164 1 18.33 71 ASP A C 1
ATOM 571 O O . ASP A 1 71 ? -55.094 42.719 -13.766 1 18.33 71 ASP A O 1
ATOM 575 N N . ASP A 1 72 ? -54.656 44.062 -15.492 1 19.72 72 ASP A N 1
ATOM 576 C CA . ASP A 1 72 ? -55.125 43 -16.375 1 19.72 72 ASP A CA 1
ATOM 577 C C . ASP A 1 72 ? -54.438 41.688 -16.047 1 19.72 72 ASP A C 1
ATOM 579 O O . ASP A 1 72 ? -53.25 41.656 -15.695 1 19.72 72 ASP A O 1
ATOM 583 N N . GLU A 1 73 ? -55.281 40.625 -15.953 1 20.55 73 GLU A N 1
ATOM 584 C CA . GLU A 1 73 ? -55.312 39.25 -15.445 1 20.55 73 GLU A CA 1
ATOM 585 C C . GLU A 1 73 ? -54.344 38.344 -16.219 1 20.55 73 GLU A C 1
ATOM 587 O O . GLU A 1 73 ? -54.344 37.125 -16.016 1 20.55 73 GLU A O 1
ATOM 592 N N . ASN A 1 74 ? -53.625 38.906 -17.203 1 19.58 74 ASN A N 1
ATOM 593 C CA . ASN A 1 74 ? -53.219 37.938 -18.188 1 19.58 74 ASN A CA 1
ATOM 594 C C . ASN A 1 74 ? -52.5 36.75 -17.547 1 19.58 74 ASN A C 1
ATOM 596 O O . ASN A 1 74 ? -51.625 36.938 -16.672 1 19.58 74 ASN A O 1
ATOM 600 N N . THR A 1 75 ? -53.156 35.562 -17.641 1 22.16 75 THR A N 1
ATOM 601 C CA . THR A 1 75 ? -52.906 34.219 -17.156 1 22.16 75 THR A CA 1
ATOM 602 C C . THR A 1 75 ? -51.5 33.75 -17.531 1 22.16 75 THR A C 1
ATOM 604 O O . THR A 1 75 ? -51.25 33.375 -18.688 1 22.16 75 THR A O 1
ATOM 607 N N . GLU A 1 76 ? -50.5 34.531 -17.359 1 19.89 76 GLU A N 1
ATOM 608 C CA . GLU A 1 76 ? -49.188 34.25 -17.953 1 19.89 76 GLU A CA 1
ATOM 609 C C . GLU A 1 76 ? -48.688 32.844 -17.562 1 19.89 76 GLU A C 1
ATOM 611 O O . GLU A 1 76 ? -48.875 32.438 -16.422 1 19.89 76 GLU A O 1
ATOM 616 N N . ASN A 1 77 ? -48.656 31.969 -18.672 1 21.89 77 ASN A N 1
ATOM 617 C CA . ASN A 1 77 ? -48.062 30.641 -18.875 1 21.89 77 ASN A CA 1
ATOM 618 C C . ASN A 1 77 ? -46.781 30.453 -18.062 1 21.89 77 ASN A C 1
ATOM 620 O O . ASN A 1 77 ? -45.844 31.219 -18.219 1 21.89 77 ASN A O 1
ATOM 624 N N . SER A 1 78 ? -46.969 30.062 -16.922 1 22.06 78 SER A N 1
ATOM 625 C CA . SER A 1 78 ? -46 29.953 -15.852 1 22.06 78 SER A CA 1
ATOM 626 C C . SER A 1 78 ? -44.75 29.203 -16.328 1 22.06 78 SER A C 1
ATOM 628 O O . SER A 1 78 ? -44.844 28.016 -16.672 1 22.06 78 SER A O 1
ATOM 630 N N . SER A 1 79 ? -44.062 29.812 -17.375 1 21.53 79 SER A N 1
ATOM 631 C CA . SER A 1 79 ? -42.75 29.312 -17.797 1 21.53 79 SER A CA 1
ATOM 632 C C . SER A 1 79 ? -41.969 28.75 -16.625 1 21.53 79 SER A C 1
ATOM 634 O O . SER A 1 79 ? -41.781 29.438 -15.617 1 21.53 79 SER A O 1
ATOM 636 N N . ASN A 1 80 ? -42.281 27.547 -16.406 1 21.38 80 ASN A N 1
ATOM 637 C CA . ASN A 1 80 ? -41.562 26.734 -15.414 1 21.38 80 ASN A CA 1
ATOM 638 C C . ASN A 1 80 ? -40.094 27.031 -15.391 1 21.38 80 ASN A C 1
ATOM 640 O O . ASN A 1 80 ? -39.344 26.531 -16.234 1 21.38 80 ASN A O 1
ATOM 644 N N . ASP A 1 81 ? -39.812 28.281 -15.344 1 21.17 81 ASP A N 1
ATOM 645 C CA . ASP A 1 81 ? -38.406 28.719 -15.227 1 21.17 81 ASP A CA 1
ATOM 646 C C . ASP A 1 81 ? -37.625 27.844 -14.242 1 21.17 81 ASP A C 1
ATOM 648 O O . ASP A 1 81 ? -37.969 27.812 -13.055 1 21.17 81 ASP A O 1
ATOM 652 N N . ASP A 1 82 ? -37.469 26.672 -14.727 1 22.45 82 ASP A N 1
ATOM 653 C CA . ASP A 1 82 ? -36.5 25.75 -14.156 1 22.45 82 ASP A CA 1
ATOM 654 C C . ASP A 1 82 ? -35.312 26.484 -13.508 1 22.45 82 ASP A C 1
ATOM 656 O O . ASP A 1 82 ? -34.5 27.109 -14.195 1 22.45 82 ASP A O 1
ATOM 660 N N . TYR A 1 83 ? -35.75 27.234 -12.586 1 20.23 83 TYR A N 1
ATOM 661 C CA . TYR A 1 83 ? -34.688 27.938 -11.859 1 20.23 83 TYR A CA 1
ATOM 662 C C . TYR A 1 83 ? -33.531 27 -11.547 1 20.23 83 TYR A C 1
ATOM 664 O O . TYR A 1 83 ? -33.688 26.031 -10.797 1 20.23 83 TYR A O 1
ATOM 672 N N . GLU A 1 84 ? -32.938 26.562 -12.617 1 23.47 84 GLU A N 1
ATOM 673 C CA . GLU A 1 84 ? -31.562 26.094 -12.453 1 23.47 84 GLU A CA 1
ATOM 674 C C . GLU A 1 84 ? -30.859 26.828 -11.312 1 23.47 84 GLU A C 1
ATOM 676 O O . GLU A 1 84 ? -30.625 28.031 -11.398 1 23.47 84 GLU A O 1
ATOM 681 N N . MET A 1 85 ? -31.5 26.562 -10.219 1 22.28 85 MET A N 1
ATOM 682 C CA . MET A 1 85 ? -30.797 27.141 -9.078 1 22.28 85 MET A CA 1
ATOM 683 C C . MET A 1 85 ? -29.297 27.203 -9.336 1 22.28 85 MET A C 1
ATOM 685 O O . MET A 1 85 ? -28.641 26.172 -9.516 1 22.28 85 MET A O 1
ATOM 689 N N . LYS A 1 86 ? -28.938 28.156 -10.031 1 23.45 86 LYS A N 1
ATOM 690 C CA . LYS A 1 86 ? -27.578 28.641 -10.094 1 23.45 86 LYS A CA 1
ATOM 691 C C . LYS A 1 86 ? -26.906 28.609 -8.719 1 23.45 86 LYS A C 1
ATOM 693 O O . LYS A 1 86 ? -27.391 29.25 -7.777 1 23.45 86 LYS A O 1
ATOM 698 N N . ILE A 1 87 ? -26.75 27.391 -8.242 1 24.97 87 ILE A N 1
ATOM 699 C CA . ILE A 1 87 ? -25.719 27.375 -7.219 1 24.97 87 ILE A CA 1
ATOM 700 C C . ILE A 1 87 ? -24.859 28.625 -7.332 1 24.97 87 ILE A C 1
ATOM 702 O O . ILE A 1 87 ? -24.125 28.797 -8.305 1 24.97 87 ILE A O 1
ATOM 706 N N . SER A 1 88 ? -25.547 29.656 -7.219 1 23.98 88 SER A N 1
ATOM 707 C CA . SER A 1 88 ? -24.859 30.938 -7.25 1 23.98 88 SER A CA 1
ATOM 708 C C . SER A 1 88 ? -23.469 30.844 -6.633 1 23.98 88 SER A C 1
ATOM 710 O O . SER A 1 88 ? -23.203 29.938 -5.828 1 23.98 88 SER A O 1
ATOM 712 N N . SER A 1 89 ? -22.641 31.609 -7.129 1 24.81 89 SER A N 1
ATOM 713 C CA . SER A 1 89 ? -21.266 31.906 -6.727 1 24.81 89 SER A CA 1
ATOM 714 C C . SER A 1 89 ? -21.141 31.969 -5.207 1 24.81 89 SER A C 1
ATOM 716 O O . SER A 1 89 ? -21.922 32.625 -4.539 1 24.81 89 SER A O 1
ATOM 718 N N . LEU A 1 90 ? -21.141 30.828 -4.387 1 28.48 90 LEU A N 1
ATOM 719 C CA . LEU A 1 90 ? -20.609 31.125 -3.062 1 28.48 90 LEU A CA 1
ATOM 720 C C . LEU A 1 90 ? -20.125 32.562 -2.988 1 28.48 90 LEU A C 1
ATOM 722 O O . LEU A 1 90 ? -19.594 33.094 -3.965 1 28.48 90 LEU A O 1
ATOM 726 N N . PRO A 1 91 ? -20.906 33.5 -2.457 1 29.02 91 PRO A N 1
ATOM 727 C CA . PRO A 1 91 ? -20.234 34.781 -2.709 1 29.02 91 PRO A CA 1
ATOM 728 C C . PRO A 1 91 ? -18.75 34.625 -3.061 1 29.02 91 PRO A C 1
ATOM 730 O O . PRO A 1 91 ? -18.141 33.625 -2.662 1 29.02 91 PRO A O 1
ATOM 733 N N . ASP A 1 92 ? -18.344 35.031 -4.148 1 32.59 92 ASP A N 1
ATOM 734 C CA . ASP A 1 92 ? -17.016 35.188 -4.711 1 32.59 92 ASP A CA 1
ATOM 735 C C . ASP A 1 92 ? -15.953 35.188 -3.615 1 32.59 92 ASP A C 1
ATOM 737 O O . ASP A 1 92 ? -14.758 35.094 -3.902 1 32.59 92 ASP A O 1
ATOM 741 N N . PHE A 1 93 ? -16.312 35.75 -2.311 1 33.97 93 PHE A N 1
ATOM 742 C CA . PHE A 1 93 ? -15.25 36.125 -1.367 1 33.97 93 PHE A CA 1
ATOM 743 C C . PHE A 1 93 ? -14.719 34.906 -0.649 1 33.97 93 PHE A C 1
ATOM 745 O O . PHE A 1 93 ? -13.875 35 0.239 1 33.97 93 PHE A O 1
ATOM 752 N N . ILE A 1 94 ? -15.586 33.906 -0.334 1 43.28 94 ILE A N 1
ATOM 753 C CA . ILE A 1 94 ? -14.781 32.938 0.419 1 43.28 94 ILE A CA 1
ATOM 754 C C . ILE A 1 94 ? -13.555 32.531 -0.392 1 43.28 94 ILE A C 1
ATOM 756 O O . ILE A 1 94 ? -13.656 31.812 -1.384 1 43.28 94 ILE A O 1
ATOM 760 N N . LEU A 1 95 ? -12.875 33.406 -0.381 1 49.12 95 LEU A N 1
ATOM 761 C CA . LEU A 1 95 ? -11.594 33.219 -1.058 1 49.12 95 LEU A CA 1
ATOM 762 C C . LEU A 1 95 ? -11.055 31.812 -0.796 1 49.12 95 LEU A C 1
ATOM 764 O O . LEU A 1 95 ? -10.938 31.391 0.358 1 49.12 95 LEU A O 1
ATOM 768 N N . GLN A 1 96 ? -11.32 30.906 -1.662 1 65.69 96 GLN A N 1
ATOM 769 C CA . GLN A 1 96 ? -10.602 29.641 -1.617 1 65.69 96 GLN A CA 1
ATOM 770 C C . GLN A 1 96 ? -9.164 29.828 -1.15 1 65.69 96 GLN A C 1
ATOM 772 O O . GLN A 1 96 ? -8.523 30.828 -1.492 1 65.69 96 GLN A O 1
ATOM 777 N N . LYS A 1 97 ? -8.945 29.047 -0.17 1 80.75 97 LYS A N 1
ATOM 778 C CA . LYS A 1 97 ? -7.559 29.094 0.298 1 80.75 97 LYS A CA 1
ATOM 779 C C . LYS A 1 97 ? -6.582 28.984 -0.866 1 80.75 97 LYS A C 1
ATOM 781 O O . LYS A 1 97 ? -6.793 28.203 -1.791 1 80.75 97 LYS A O 1
ATOM 786 N N . HIS A 1 98 ? -5.672 29.906 -0.829 1 82.25 98 HIS A N 1
ATOM 787 C CA . HIS A 1 98 ? -4.582 29.828 -1.796 1 82.25 98 HIS A CA 1
ATOM 788 C C . HIS A 1 98 ? -3.436 28.969 -1.268 1 82.25 98 HIS A C 1
ATOM 790 O O . HIS A 1 98 ? -3.148 28.984 -0.068 1 82.25 98 HIS A O 1
ATOM 796 N N . ASP A 1 99 ? -2.949 28.203 -2.168 1 85.25 99 ASP A N 1
ATOM 797 C CA . ASP A 1 99 ? -1.711 27.5 -1.849 1 85.25 99 ASP A CA 1
ATOM 798 C C . ASP A 1 99 ? -0.498 28.422 -2.025 1 85.25 99 ASP A C 1
ATOM 800 O O . ASP A 1 99 ? -0.353 29.078 -3.059 1 85.25 99 ASP A O 1
ATOM 804 N N . MET A 1 100 ? 0.283 28.422 -1.075 1 88.81 100 MET A N 1
ATOM 805 C CA . MET A 1 100 ? 1.445 29.312 -1.092 1 88.81 100 MET A CA 1
ATOM 806 C C . MET A 1 100 ? 2.299 29.062 -2.332 1 88.81 100 MET A C 1
ATOM 808 O O . MET A 1 100 ? 2.807 30 -2.939 1 88.81 100 MET A O 1
ATOM 812 N N . LYS A 1 101 ? 2.486 27.781 -2.732 1 86.06 101 LYS A N 1
ATOM 813 C CA . LYS A 1 101 ? 3.336 27.406 -3.861 1 86.06 101 LYS A CA 1
ATOM 814 C C . LYS A 1 101 ? 2.836 28.047 -5.152 1 86.06 101 LYS A C 1
ATOM 816 O O . LYS A 1 101 ? 3.609 28.25 -6.094 1 86.06 101 LYS A O 1
ATOM 821 N N . ASN A 1 102 ? 1.572 28.453 -5.172 1 86.44 102 ASN A N 1
ATOM 822 C CA . ASN A 1 102 ? 0.973 28.969 -6.395 1 86.44 102 ASN A CA 1
ATOM 823 C C . ASN A 1 102 ? 0.845 30.5 -6.355 1 86.44 102 ASN A C 1
ATOM 825 O O . ASN A 1 102 ? 0.238 31.094 -7.246 1 86.44 102 ASN A O 1
ATOM 829 N N . LEU A 1 103 ? 1.415 31.141 -5.367 1 88.31 103 LEU A N 1
ATOM 830 C CA . LEU A 1 103 ? 1.33 32.594 -5.258 1 88.31 103 LEU A CA 1
ATOM 831 C C . LEU A 1 103 ? 2.094 33.25 -6.395 1 88.31 103 LEU A C 1
ATOM 833 O O . LEU A 1 103 ? 3.172 32.812 -6.781 1 88.31 103 LEU A O 1
ATOM 837 N N . GLU A 1 104 ? 1.561 34.188 -7.074 1 82.62 104 GLU A N 1
ATOM 838 C CA . GLU A 1 104 ? 2.182 34.969 -8.125 1 82.62 104 GLU A CA 1
ATOM 839 C C . GLU A 1 104 ? 1.976 36.469 -7.883 1 82.62 104 GLU A C 1
ATOM 841 O O . GLU A 1 104 ? 0.951 36.875 -7.332 1 82.62 104 GLU A O 1
ATOM 846 N N . CYS A 1 105 ? 3.221 37.188 -8.094 1 74.25 105 CYS A N 1
ATOM 847 C CA . CYS A 1 105 ? 3.123 38.656 -7.941 1 74.25 105 CYS A CA 1
ATOM 848 C C . CYS A 1 105 ? 2.375 39.25 -9.117 1 74.25 105 CYS A C 1
ATOM 850 O O . CYS A 1 105 ? 2.492 38.781 -10.25 1 74.25 105 CYS A O 1
ATOM 852 N N . SER A 1 106 ? 1.485 39.875 -9.039 1 55.72 106 SER A N 1
ATOM 853 C CA . SER A 1 106 ? 0.868 40.625 -10.125 1 55.72 106 SER A CA 1
ATOM 854 C C . SER A 1 106 ? 1.812 41.688 -10.656 1 55.72 106 SER A C 1
ATOM 856 O O . SER A 1 106 ? 1.4 42.562 -11.43 1 55.72 106 SER A O 1
ATOM 858 N N . GLY A 1 107 ? 3.123 41.719 -10.531 1 44.97 107 GLY A N 1
ATOM 859 C CA . GLY A 1 107 ? 3.9 42.906 -10.906 1 44.97 107 GLY A CA 1
ATOM 860 C C . GLY A 1 107 ? 4.035 43.062 -12.406 1 44.97 107 GLY A C 1
ATOM 861 O O . GLY A 1 107 ? 4.906 43.812 -12.883 1 44.97 107 GLY A O 1
ATOM 862 N N . SER A 1 108 ? 4.121 42.562 -13.555 1 39.75 108 SER A N 1
ATOM 863 C CA . SER A 1 108 ? 4.852 43.344 -14.531 1 39.75 108 SER A CA 1
ATOM 864 C C . SER A 1 108 ? 4.586 44.844 -14.352 1 39.75 108 SER A C 1
ATOM 866 O O . SER A 1 108 ? 3.516 45.219 -13.883 1 39.75 108 SER A O 1
ATOM 868 N N . SER A 1 109 ? 5.754 45.844 -14.453 1 35.38 109 SER A N 1
ATOM 869 C CA . SER A 1 109 ? 5.941 47.281 -14.555 1 35.38 109 SER A CA 1
ATOM 870 C C . SER A 1 109 ? 4.824 47.938 -15.367 1 35.38 109 SER A C 1
ATOM 872 O O . SER A 1 109 ? 4.805 49.156 -15.547 1 35.38 109 SER A O 1
ATOM 874 N N . THR A 1 110 ? 4.578 47.562 -16.766 1 34.41 110 THR A N 1
ATOM 875 C CA . THR A 1 110 ? 3.883 48.594 -17.562 1 34.41 110 THR A CA 1
ATOM 876 C C . THR A 1 110 ? 2.721 49.188 -16.766 1 34.41 110 THR A C 1
ATOM 878 O O . THR A 1 110 ? 2.203 48.531 -15.844 1 34.41 110 THR A O 1
ATOM 881 N N . ASN A 1 111 ? 2.283 50.594 -17.156 1 33.66 111 ASN A N 1
ATOM 882 C CA . ASN A 1 111 ? 1.324 51.625 -16.734 1 33.66 111 ASN A CA 1
ATOM 883 C C . ASN A 1 111 ? 0.047 50.969 -16.188 1 33.66 111 ASN A C 1
ATOM 885 O O . ASN A 1 111 ? -0.791 51.656 -15.602 1 33.66 111 ASN A O 1
ATOM 889 N N . GLU A 1 112 ? -0.654 50.25 -17.172 1 33.25 112 GLU A N 1
ATOM 890 C CA . GLU A 1 112 ? -2.066 50.094 -16.828 1 33.25 112 GLU A CA 1
ATOM 891 C C . GLU A 1 112 ? -2.246 49.312 -15.539 1 33.25 112 GLU A C 1
ATOM 893 O O . GLU A 1 112 ? -1.666 48.25 -15.383 1 33.25 112 GLU A O 1
ATOM 898 N N . MET A 1 113 ? -2.439 49.969 -14.422 1 34.69 113 MET A N 1
ATOM 899 C CA . MET A 1 113 ? -3.07 49.594 -13.156 1 34.69 113 MET A CA 1
ATOM 900 C C . MET A 1 113 ? -3.955 48.375 -13.328 1 34.69 113 MET A C 1
ATOM 902 O O . MET A 1 113 ? -5.098 48.5 -13.773 1 34.69 113 MET A O 1
ATOM 906 N N . ASN A 1 114 ? -3.666 47.469 -14.109 1 34.25 114 ASN A N 1
ATOM 907 C CA . ASN A 1 114 ? -4.824 46.594 -14.07 1 34.25 114 ASN A CA 1
ATOM 908 C C . ASN A 1 114 ? -5.285 46.312 -12.641 1 34.25 114 ASN A C 1
ATOM 910 O O . ASN A 1 114 ? -4.461 46.156 -11.742 1 34.25 114 ASN A O 1
ATOM 914 N N . PRO A 1 115 ? -6.504 46.625 -12.195 1 37.53 115 PRO A N 1
ATOM 915 C CA . PRO A 1 115 ? -7.34 46.562 -10.992 1 37.53 115 PRO A CA 1
ATOM 916 C C . PRO A 1 115 ? -6.961 45.406 -10.078 1 37.53 115 PRO A C 1
ATOM 918 O O . PRO A 1 115 ? -7.145 45.469 -8.867 1 37.53 115 PRO A O 1
ATOM 921 N N . THR A 1 116 ? -6.996 44.062 -10.367 1 42.25 116 THR A N 1
ATOM 922 C CA . THR A 1 116 ? -7.465 43 -9.477 1 42.25 116 THR A CA 1
ATOM 923 C C . THR A 1 116 ? -6.371 42.625 -8.484 1 42.25 116 THR A C 1
ATOM 925 O O . THR A 1 116 ? -5.48 41.812 -8.82 1 42.25 116 THR A O 1
ATOM 928 N N . GLU A 1 117 ? -5.652 43.438 -7.816 1 53.09 117 GLU A N 1
ATOM 929 C CA . GLU A 1 117 ? -4.941 43.094 -6.582 1 53.09 117 GLU A CA 1
ATOM 930 C C . GLU A 1 117 ? -5.684 42.031 -5.789 1 53.09 117 GLU A C 1
ATOM 932 O O . GLU A 1 117 ? -6.754 42.281 -5.234 1 53.09 117 GLU A O 1
ATOM 937 N N . THR A 1 118 ? -5.539 40.875 -6.199 1 66.5 118 THR A N 1
ATOM 938 C CA . THR A 1 118 ? -6.297 39.719 -5.719 1 66.5 118 THR A CA 1
ATOM 939 C C . THR A 1 118 ? -5.871 39.344 -4.301 1 66.5 118 THR A C 1
ATOM 941 O O . THR A 1 118 ? -4.68 39.188 -4.023 1 66.5 118 THR A O 1
ATOM 944 N N . ILE A 1 119 ? -6.652 39.844 -3.297 1 84.06 119 ILE A N 1
ATOM 945 C CA . ILE A 1 119 ? -6.52 39.375 -1.914 1 84.06 119 ILE A CA 1
ATOM 946 C C . ILE A 1 119 ? -6.43 37.875 -1.871 1 84.06 119 ILE A C 1
ATOM 948 O O . ILE A 1 119 ? -7.246 37.188 -2.484 1 84.06 119 ILE A O 1
ATOM 952 N N . VAL A 1 120 ? -5.25 37.531 -1.307 1 89.88 120 VAL A N 1
ATOM 953 C CA . VAL A 1 120 ? -5.09 36.062 -1.169 1 89.88 120 VAL A CA 1
ATOM 954 C C . VAL A 1 120 ? -5.461 35.656 0.248 1 89.88 120 VAL A C 1
ATOM 956 O O . VAL A 1 120 ? -5.293 36.406 1.2 1 89.88 120 VAL A O 1
ATOM 959 N N . ARG A 1 121 ? -6.043 34.562 0.359 1 90.75 121 ARG A N 1
ATOM 960 C CA . ARG A 1 121 ? -6.328 33.875 1.621 1 90.75 121 ARG A CA 1
ATOM 961 C C . ARG A 1 121 ? -5.371 32.719 1.846 1 90.75 121 ARG A C 1
ATOM 963 O O . ARG A 1 121 ? -5.379 31.734 1.088 1 90.75 121 ARG A O 1
ATOM 970 N N . LEU A 1 122 ? -4.555 32.875 2.895 1 92.5 122 LEU A N 1
ATOM 971 C CA . LEU A 1 122 ? -3.592 31.812 3.197 1 92.5 122 LEU A CA 1
ATOM 972 C C . LEU A 1 122 ? -3.824 31.25 4.594 1 92.5 122 LEU A C 1
ATOM 974 O O . LEU A 1 122 ? -4.137 31.984 5.523 1 92.5 122 LEU A O 1
ATOM 978 N N . GLN A 1 123 ? -3.807 30.016 4.707 1 91.62 123 GLN A N 1
ATOM 979 C CA . GLN A 1 123 ? -3.674 29.328 5.988 1 91.62 123 GLN A CA 1
ATOM 980 C C . GLN A 1 123 ? -2.297 28.688 6.129 1 91.62 123 GLN A C 1
ATOM 982 O O . GLN A 1 123 ? -1.946 27.781 5.367 1 91.62 123 GLN A O 1
ATOM 987 N N . CYS A 1 124 ? -1.535 29.203 7.098 1 94 124 CYS A N 1
ATOM 988 C CA . CYS A 1 124 ? -0.139 28.797 7.176 1 94 124 CYS A CA 1
ATOM 989 C C . CYS A 1 124 ? 0.357 28.812 8.617 1 94 124 CYS A C 1
ATOM 991 O O . CYS A 1 124 ? -0.358 29.25 9.516 1 94 124 CYS A O 1
ATOM 993 N N . ARG A 1 125 ? 1.554 28.266 8.758 1 95.12 125 ARG A N 1
ATOM 994 C CA . ARG A 1 125 ? 2.248 28.297 10.039 1 95.12 125 ARG A CA 1
ATOM 995 C C . ARG A 1 125 ? 3.146 29.516 10.156 1 95.12 125 ARG A C 1
ATOM 997 O O . ARG A 1 125 ? 3.783 29.922 9.18 1 95.12 125 ARG A O 1
ATOM 1004 N N . VAL A 1 126 ? 3.193 30.125 11.383 1 97 126 VAL A N 1
ATOM 1005 C CA . VAL A 1 126 ? 4.109 31.234 11.633 1 97 126 VAL A CA 1
ATOM 1006 C C . VAL A 1 126 ? 5.5 30.688 11.953 1 97 126 VAL A C 1
ATOM 1008 O O . VAL A 1 126 ? 5.684 29.984 12.953 1 97 126 VAL A O 1
ATOM 1011 N N . HIS A 1 127 ? 6.395 30.953 11.102 1 96.5 127 HIS A N 1
ATOM 1012 C CA . HIS A 1 127 ? 7.773 30.531 11.312 1 96.5 127 HIS A CA 1
ATOM 1013 C C . HIS A 1 127 ? 8.492 31.453 12.289 1 96.5 127 HIS A C 1
ATOM 1015 O O . HIS A 1 127 ? 9.172 30.984 13.203 1 96.5 127 HIS A O 1
ATOM 1021 N N . SER A 1 128 ? 8.328 32.688 12.078 1 95.56 128 SER A N 1
ATOM 1022 C CA . SER A 1 128 ? 8.867 33.719 12.977 1 95.56 128 SER A CA 1
ATOM 1023 C C . SER A 1 128 ? 7.98 34.969 13.008 1 95.56 128 SER A C 1
ATOM 1025 O O . SER A 1 128 ? 7.219 35.219 12.07 1 95.56 128 SER A O 1
ATOM 1027 N N . ASN A 1 129 ? 7.949 35.562 14.07 1 95.31 129 ASN A N 1
ATOM 1028 C CA . ASN A 1 129 ? 7.215 36.781 14.32 1 95.31 129 ASN A CA 1
ATOM 1029 C C . ASN A 1 129 ? 8.094 37.844 14.977 1 95.31 129 ASN A C 1
ATOM 1031 O O . ASN A 1 129 ? 8.477 37.719 16.141 1 95.31 129 ASN A O 1
ATOM 1035 N N . ARG A 1 130 ? 8.414 38.812 14.164 1 92.5 130 ARG A N 1
ATOM 1036 C CA . ARG A 1 130 ? 9.258 39.906 14.672 1 92.5 130 ARG A CA 1
ATOM 1037 C C . ARG A 1 130 ? 8.594 41.25 14.43 1 92.5 130 ARG A C 1
ATOM 1039 O O . ARG A 1 130 ? 7.84 41.438 13.477 1 92.5 130 ARG A O 1
ATOM 1046 N N . GLY A 1 131 ? 8.727 42.094 15.328 1 85.94 131 GLY A N 1
ATOM 1047 C CA . GLY A 1 131 ? 8.211 43.438 15.109 1 85.94 131 GLY A CA 1
ATOM 1048 C C . GLY A 1 131 ? 8.156 44.25 16.375 1 85.94 131 GLY A C 1
ATOM 1049 O O . GLY A 1 131 ? 8.273 43.719 17.484 1 85.94 131 GLY A O 1
ATOM 1050 N N . SER A 1 132 ? 8.391 45.562 16.172 1 83.88 132 SER A N 1
ATOM 1051 C CA . SER A 1 132 ? 8.281 46.531 17.25 1 83.88 132 SER A CA 1
ATOM 1052 C C . SER A 1 132 ? 7.402 47.719 16.844 1 83.88 132 SER A C 1
ATOM 1054 O O . SER A 1 132 ? 7.469 48.188 15.703 1 83.88 132 SER A O 1
ATOM 1056 N N . GLY A 1 133 ? 6.523 47.969 17.625 1 86.38 133 GLY A N 1
ATOM 1057 C CA . GLY A 1 133 ? 5.699 49.156 17.375 1 86.38 133 GLY A CA 1
ATOM 1058 C C . GLY A 1 133 ? 4.633 48.938 16.328 1 86.38 133 GLY A C 1
ATOM 1059 O O . GLY A 1 133 ? 3.836 48 16.438 1 86.38 133 GLY A O 1
ATOM 1060 N N . LYS A 1 134 ? 4.738 49.781 15.156 1 90.75 134 LYS A N 1
ATOM 1061 C CA . LYS A 1 134 ? 3.67 49.812 14.156 1 90.75 134 LYS A CA 1
ATOM 1062 C C . LYS A 1 134 ? 3.938 48.812 13.031 1 90.75 134 LYS A C 1
ATOM 1064 O O . LYS A 1 134 ? 3.033 48.5 12.258 1 90.75 134 LYS A O 1
ATOM 1069 N N . LEU A 1 135 ? 5.152 48.344 12.938 1 93.38 135 LEU A N 1
ATOM 1070 C CA . LEU A 1 135 ? 5.527 47.469 11.828 1 93.38 135 LEU A CA 1
ATOM 1071 C C . LEU A 1 135 ? 5.875 46.094 12.344 1 93.38 135 LEU A C 1
ATOM 1073 O O . LEU A 1 135 ? 6.727 45.938 13.219 1 93.38 135 LEU A O 1
ATOM 1077 N N . HIS A 1 136 ? 5.195 45.062 11.828 1 94.62 136 HIS A N 1
ATOM 1078 C CA . HIS A 1 136 ? 5.438 43.656 12.188 1 94.62 136 HIS A CA 1
ATOM 1079 C C . HIS A 1 136 ? 5.781 42.844 10.961 1 94.62 136 HIS A C 1
ATOM 1081 O O . HIS A 1 136 ? 5.191 43.031 9.898 1 94.62 136 HIS A O 1
ATOM 1087 N N . PHE A 1 137 ? 6.777 41.969 11.086 1 94.75 137 PHE A N 1
ATOM 1088 C CA . PHE A 1 137 ? 7.234 41.062 10.031 1 94.75 137 PHE A CA 1
ATOM 1089 C C . PHE A 1 137 ? 7.012 39.594 10.43 1 94.75 137 PHE A C 1
ATOM 1091 O O . PHE A 1 137 ? 7.602 39.125 11.398 1 94.75 137 PHE A O 1
ATOM 1098 N N . LEU A 1 138 ? 6.156 38.969 9.711 1 96.25 138 LEU A N 1
ATOM 1099 C CA . LEU A 1 138 ? 5.922 37.562 9.922 1 96.25 138 LEU A CA 1
ATOM 1100 C C . LEU A 1 138 ? 6.465 36.75 8.75 1 96.25 138 LEU A C 1
ATOM 1102 O O . LEU A 1 138 ? 6.258 37.094 7.59 1 96.25 138 LEU A O 1
ATOM 1106 N N . ILE A 1 139 ? 7.219 35.719 9.055 1 97 139 ILE A N 1
ATOM 1107 C CA . ILE A 1 139 ? 7.539 34.719 8.039 1 97 139 ILE A CA 1
ATOM 1108 C C . ILE A 1 139 ? 6.559 33.562 8.141 1 97 139 ILE A C 1
ATOM 1110 O O . ILE A 1 139 ? 6.484 32.875 9.18 1 97 139 ILE A O 1
ATOM 1114 N N . LEU A 1 140 ? 5.828 33.406 7.105 1 96.81 140 LEU A N 1
ATOM 1115 C CA . LEU A 1 140 ? 4.824 32.344 7.043 1 96.81 140 LEU A CA 1
ATOM 1116 C C . LEU A 1 140 ? 5.375 31.125 6.316 1 96.81 140 LEU A C 1
ATOM 1118 O O . LEU A 1 140 ? 6.129 31.266 5.352 1 96.81 140 LEU A O 1
ATOM 1122 N N . ARG A 1 141 ? 4.977 29.922 6.809 1 94.94 141 ARG A N 1
ATOM 1123 C CA . ARG A 1 141 ? 5.496 28.672 6.246 1 94.94 141 ARG A CA 1
ATOM 1124 C C . ARG A 1 141 ? 4.363 27.719 5.879 1 94.94 141 ARG A C 1
ATOM 1126 O O . ARG A 1 141 ? 3.424 27.547 6.656 1 94.94 141 ARG A O 1
ATOM 1133 N N . GLU A 1 142 ? 4.359 27.172 4.762 1 91.12 142 GLU A N 1
ATOM 1134 C CA . GLU A 1 142 ? 3.504 26.094 4.277 1 91.12 142 GLU A CA 1
ATOM 1135 C C . GLU A 1 142 ? 4.324 25.016 3.572 1 91.12 142 GLU A C 1
ATOM 1137 O O . GLU A 1 142 ? 4.773 25.203 2.439 1 91.12 142 GLU A O 1
ATOM 1142 N N . GLY A 1 143 ? 4.477 23.875 4.297 1 86.56 143 GLY A N 1
ATOM 1143 C CA . GLY A 1 143 ? 5.359 22.844 3.764 1 86.56 143 GLY A CA 1
ATOM 1144 C C . GLY A 1 143 ? 6.812 23.281 3.713 1 86.56 143 GLY A C 1
ATOM 1145 O O . GLY A 1 143 ? 7.398 23.641 4.742 1 86.56 143 GLY A O 1
ATOM 1146 N N . ILE A 1 144 ? 7.309 23.344 2.428 1 86.69 144 ILE A N 1
ATOM 1147 C CA . ILE A 1 144 ? 8.719 23.703 2.289 1 86.69 144 ILE A CA 1
ATOM 1148 C C . ILE A 1 144 ? 8.844 25.156 1.845 1 86.69 144 ILE A C 1
ATOM 1150 O O . ILE A 1 144 ? 9.953 25.656 1.638 1 86.69 144 ILE A O 1
ATOM 1154 N N . HIS A 1 145 ? 7.695 25.891 1.761 1 89.5 145 HIS A N 1
ATOM 1155 C CA . HIS A 1 145 ? 7.707 27.25 1.238 1 89.5 145 HIS A CA 1
ATOM 1156 C C . HIS A 1 145 ? 7.566 28.281 2.361 1 89.5 145 HIS A C 1
ATOM 1158 O O . HIS A 1 145 ? 6.824 28.062 3.322 1 89.5 145 HIS A O 1
ATOM 1164 N N . PHE A 1 146 ? 8.289 29.391 2.166 1 93.88 146 PHE A N 1
ATOM 1165 C CA . PHE A 1 146 ? 8.273 30.5 3.107 1 93.88 146 PHE A CA 1
ATOM 1166 C C . PHE A 1 146 ? 7.961 31.812 2.396 1 93.88 146 PHE A C 1
ATOM 1168 O O . PHE A 1 146 ? 8.43 32.062 1.282 1 93.88 146 PHE A O 1
ATOM 1175 N N . VAL A 1 147 ? 7.188 32.656 3.027 1 94.94 147 VAL A N 1
ATOM 1176 C CA . VAL A 1 147 ? 6.895 33.969 2.461 1 94.94 147 VAL A CA 1
ATOM 1177 C C . VAL A 1 147 ? 6.867 35.031 3.572 1 94.94 147 VAL A C 1
ATOM 1179 O O . VAL A 1 147 ? 6.449 34.719 4.695 1 94.94 147 VAL A O 1
ATOM 1182 N N . LEU A 1 148 ? 7.375 36.188 3.271 1 95.94 148 LEU A N 1
ATOM 1183 C CA . LEU A 1 148 ? 7.344 37.281 4.211 1 95.94 148 LEU A CA 1
ATOM 1184 C C . LEU A 1 148 ? 5.984 38 4.188 1 95.94 148 LEU A C 1
ATOM 1186 O O . LEU A 1 148 ? 5.449 38.281 3.117 1 95.94 148 LEU A O 1
ATOM 1190 N N . ALA A 1 149 ? 5.391 38.156 5.301 1 95.88 149 ALA A N 1
ATOM 1191 C CA . ALA A 1 149 ? 4.156 38.906 5.469 1 95.88 149 ALA A CA 1
ATOM 1192 C C . ALA A 1 149 ? 4.367 40.094 6.402 1 95.88 149 ALA A C 1
ATOM 1194 O O . ALA A 1 149 ? 4.91 39.938 7.5 1 95.88 149 ALA A O 1
ATOM 1195 N N . THR A 1 150 ? 3.959 41.25 5.953 1 94.88 150 THR A N 1
ATOM 1196 C CA . THR A 1 150 ? 4.16 42.469 6.73 1 94.88 150 THR A CA 1
ATOM 1197 C C . THR A 1 150 ? 2.824 43.062 7.141 1 94.88 150 THR A C 1
ATOM 1199 O O . THR A 1 150 ? 1.875 43.094 6.355 1 94.88 150 THR A O 1
ATOM 1202 N N . LEU A 1 151 ? 2.744 43.5 8.344 1 94.69 151 LEU A N 1
ATOM 1203 C CA . LEU A 1 151 ? 1.573 44.156 8.891 1 94.69 151 LEU A CA 1
ATOM 1204 C C . LEU A 1 151 ? 1.941 45.531 9.43 1 94.69 151 LEU A C 1
ATOM 1206 O O . LEU A 1 151 ? 2.828 45.656 10.273 1 94.69 151 LEU A O 1
ATOM 1210 N N . PHE A 1 152 ? 1.355 46.531 8.844 1 92.44 152 PHE A N 1
ATOM 1211 C CA . PHE A 1 152 ? 1.455 47.875 9.375 1 92.44 152 PHE A CA 1
ATOM 1212 C C . PHE A 1 152 ? 0.16 48.281 10.062 1 92.44 152 PHE A C 1
ATOM 1214 O O . PHE A 1 152 ? -0.917 48.219 9.469 1 92.44 152 PHE A O 1
ATOM 1221 N N . THR A 1 153 ? 0.262 48.594 11.312 1 90.81 153 THR A N 1
ATOM 1222 C CA . THR A 1 153 ? -0.932 48.969 12.047 1 90.81 153 THR A CA 1
ATOM 1223 C C . THR A 1 153 ? -0.579 49.969 13.148 1 90.81 153 THR A C 1
ATOM 1225 O O . THR A 1 153 ? 0.511 49.906 13.719 1 90.81 153 THR A O 1
ATOM 1228 N N . THR A 1 154 ? -1.515 50.938 13.391 1 90.19 154 THR A N 1
ATOM 1229 C CA . THR A 1 154 ? -1.362 51.875 14.492 1 90.19 154 THR A CA 1
ATOM 1230 C C . THR A 1 154 ? -2.328 51.562 15.625 1 90.19 154 THR A C 1
ATOM 1232 O O . THR A 1 154 ? -2.32 52.219 16.672 1 90.19 154 THR A O 1
ATOM 1235 N N . ASP A 1 155 ? -3.131 50.594 15.352 1 90.62 155 ASP A N 1
ATOM 1236 C CA . ASP A 1 155 ? -4.086 50.156 16.375 1 90.62 155 ASP A CA 1
ATOM 1237 C C . ASP A 1 155 ? -3.387 49.375 17.469 1 90.62 155 ASP A C 1
ATOM 1239 O O . ASP A 1 155 ? -2.814 48.312 17.219 1 90.62 155 ASP A O 1
ATOM 1243 N N . LYS A 1 156 ? -3.438 49.844 18.703 1 90.06 156 LYS A N 1
ATOM 1244 C CA . LYS A 1 156 ? -2.746 49.219 19.844 1 90.06 156 LYS A CA 1
ATOM 1245 C C . LYS A 1 156 ? -3.238 47.812 20.109 1 90.06 156 LYS A C 1
ATOM 1247 O O . LYS A 1 156 ? -2.453 46.938 20.484 1 90.06 156 LYS A O 1
ATOM 1252 N N . GLU A 1 157 ? -4.469 47.656 19.938 1 89.25 157 GLU A N 1
ATOM 1253 C CA . GLU A 1 157 ? -5.031 46.312 20.156 1 89.25 157 GLU A CA 1
ATOM 1254 C C . GLU A 1 157 ? -4.48 45.312 19.156 1 89.25 157 GLU A C 1
ATOM 1256 O O . GLU A 1 157 ? -4.188 44.188 19.5 1 89.25 157 GLU A O 1
ATOM 1261 N N . MET A 1 158 ? -4.34 45.781 17.953 1 89.88 158 MET A N 1
ATOM 1262 C CA . MET A 1 158 ? -3.789 44.906 16.906 1 89.88 158 MET A CA 1
ATOM 1263 C C . MET A 1 158 ? -2.314 44.625 17.172 1 89.88 158 MET A C 1
ATOM 1265 O O . MET A 1 158 ? -1.854 43.5 16.953 1 89.88 158 MET A O 1
ATOM 1269 N N . ILE A 1 159 ? -1.639 45.594 17.562 1 90.62 159 ILE A N 1
ATOM 1270 C CA . ILE A 1 159 ? -0.226 45.438 17.891 1 90.62 159 ILE A CA 1
ATOM 1271 C C . ILE A 1 159 ? -0.07 44.375 19 1 90.62 159 ILE A C 1
ATOM 1273 O O . ILE A 1 159 ? 0.771 43.469 18.891 1 90.62 159 ILE A O 1
ATOM 1277 N N . HIS A 1 160 ? -0.912 44.5 20.031 1 91.12 160 HIS A N 1
ATOM 1278 C CA . HIS A 1 160 ? -0.876 43.562 21.125 1 91.12 160 HIS A CA 1
ATOM 1279 C C . HIS A 1 160 ? -1.234 42.156 20.641 1 91.12 160 HIS A C 1
ATOM 1281 O O . HIS A 1 160 ? -0.606 41.188 21.047 1 91.12 160 HIS A O 1
ATOM 1287 N N . PHE A 1 161 ? -2.143 42.031 19.781 1 92.31 161 PHE A N 1
ATOM 1288 C CA . PHE A 1 161 ? -2.613 40.75 19.25 1 92.31 161 PHE A CA 1
ATOM 1289 C C . PHE A 1 161 ? -1.512 40.062 18.453 1 92.31 161 PHE A C 1
ATOM 1291 O O . PHE A 1 161 ? -1.234 38.875 18.688 1 92.31 161 PHE A O 1
ATOM 1298 N N . VAL A 1 162 ? -0.918 40.75 17.594 1 93.19 162 VAL A N 1
ATOM 1299 C CA . VAL A 1 162 ? 0.077 40.156 16.703 1 93.19 162 VAL A CA 1
ATOM 1300 C C . VAL A 1 162 ? 1.296 39.719 17.516 1 93.19 162 VAL A C 1
ATOM 1302 O O . VAL A 1 162 ? 1.923 38.719 17.203 1 93.19 162 VAL A O 1
ATOM 1305 N N . LYS A 1 163 ? 1.616 40.438 18.5 1 92.06 163 LYS A N 1
ATOM 1306 C CA . LYS A 1 163 ? 2.762 40.125 19.344 1 92.06 163 LYS A CA 1
ATOM 1307 C C . LYS A 1 163 ? 2.537 38.812 20.094 1 92.06 163 LYS A C 1
ATOM 1309 O O . LYS A 1 163 ? 3.494 38.125 20.484 1 92.06 163 LYS A O 1
ATOM 1314 N N . LYS A 1 164 ? 1.314 38.438 20.25 1 92.06 164 LYS A N 1
ATOM 1315 C CA . LYS A 1 164 ? 0.982 37.25 21 1 92.06 164 LYS A CA 1
ATOM 1316 C C . LYS A 1 164 ? 1.087 36 20.125 1 92.06 164 LYS A C 1
ATOM 1318 O O . LYS A 1 164 ? 1.089 34.875 20.641 1 92.06 164 LYS A O 1
ATOM 1323 N N . ILE A 1 165 ? 1.167 36.188 18.891 1 95.38 165 ILE A N 1
ATOM 1324 C CA . ILE A 1 165 ? 1.256 35.062 17.984 1 95.38 165 ILE A CA 1
ATOM 1325 C C . ILE A 1 165 ? 2.637 34.406 18.094 1 95.38 165 ILE A C 1
ATOM 1327 O O . ILE A 1 165 ? 3.646 35.031 17.75 1 95.38 165 ILE A O 1
ATOM 1331 N N . THR A 1 166 ? 2.658 33.219 18.625 1 95.75 166 THR A N 1
ATOM 1332 C CA . THR A 1 166 ? 3.922 32.5 18.812 1 95.75 166 THR A CA 1
ATOM 1333 C C . THR A 1 166 ? 4.312 31.734 17.562 1 95.75 166 THR A C 1
ATOM 1335 O O . THR A 1 166 ? 3.457 31.391 16.75 1 95.75 166 THR A O 1
ATOM 1338 N N . PRO A 1 167 ? 5.605 31.469 17.406 1 95.88 167 PRO A N 1
ATOM 1339 C CA . PRO A 1 167 ? 6.02 30.594 16.312 1 95.88 167 PRO A CA 1
ATOM 1340 C C . PRO A 1 167 ? 5.332 29.234 16.328 1 95.88 167 PRO A C 1
ATOM 1342 O O . PRO A 1 167 ? 5.035 28.703 17.406 1 95.88 167 PRO A O 1
ATOM 1345 N N . GLU A 1 168 ? 5.062 28.688 15.164 1 95.5 168 GLU A N 1
ATOM 1346 C CA . GLU A 1 168 ? 4.441 27.375 14.953 1 95.5 168 GLU A CA 1
ATOM 1347 C C . GLU A 1 168 ? 2.928 27.453 15.148 1 95.5 168 GLU A C 1
ATOM 1349 O O . GLU A 1 168 ? 2.229 26.453 15 1 95.5 168 GLU A O 1
ATOM 1354 N N . SER A 1 169 ? 2.438 28.641 15.469 1 95.56 169 SER A N 1
ATOM 1355 C CA . SER A 1 169 ? 0.99 28.828 15.461 1 95.56 169 SER A CA 1
ATOM 1356 C C . SER A 1 169 ? 0.438 28.781 14.039 1 95.56 169 SER A C 1
ATOM 1358 O O . SER A 1 169 ? 1.156 29.078 13.078 1 95.56 169 SER A O 1
ATOM 1360 N N . ILE A 1 170 ? -0.778 28.312 13.961 1 93.75 170 ILE A N 1
ATOM 1361 C CA . ILE A 1 170 ? -1.458 28.328 12.672 1 93.75 170 ILE A CA 1
ATOM 1362 C C . ILE A 1 170 ? -2.338 29.562 12.555 1 93.75 170 ILE A C 1
ATOM 1364 O O . ILE A 1 170 ? -3.146 29.844 13.445 1 93.75 170 ILE A O 1
ATOM 1368 N N . VAL A 1 171 ? -2.139 30.328 11.391 1 94.94 171 VAL A N 1
ATOM 1369 C CA . VAL A 1 171 ? -2.885 31.562 11.211 1 94.94 171 VAL A CA 1
ATOM 1370 C C . VAL A 1 171 ? -3.551 31.562 9.836 1 94.94 171 VAL A C 1
ATOM 1372 O O . VAL A 1 171 ? -3.158 30.812 8.945 1 94.94 171 VAL A O 1
ATOM 1375 N N . GLU A 1 172 ? -4.586 32.25 9.742 1 93.12 172 GLU A N 1
ATOM 1376 C CA . GLU A 1 172 ? -5.23 32.594 8.484 1 93.12 172 GLU A CA 1
ATOM 1377 C C . GLU A 1 172 ? -5.004 34.094 8.148 1 93.12 172 GLU A C 1
ATOM 1379 O O . GLU A 1 172 ? -5.344 34.969 8.938 1 93.12 172 GLU A O 1
ATOM 1384 N N . VAL A 1 173 ? -4.406 34.312 6.961 1 94.25 173 VAL A N 1
ATOM 1385 C CA . VAL A 1 173 ? -4.012 35.656 6.586 1 94.25 173 VAL A CA 1
ATOM 1386 C C . VAL A 1 173 ? -4.711 36.062 5.293 1 94.25 173 VAL A C 1
ATOM 1388 O O . VAL A 1 173 ? -4.762 35.281 4.336 1 94.25 173 VAL A O 1
ATOM 1391 N N . PHE A 1 174 ? -5.336 37.188 5.34 1 90.94 174 PHE A N 1
ATOM 1392 C CA . PHE A 1 174 ? -5.828 37.875 4.145 1 90.94 174 PHE A CA 1
ATOM 1393 C C . PHE A 1 174 ? -4.961 39.062 3.807 1 90.94 174 PHE A C 1
ATOM 1395 O O . PHE A 1 174 ? -4.754 39.938 4.648 1 90.94 174 PHE A O 1
ATOM 1402 N N . GLY A 1 175 ? -4.434 39.031 2.65 1 92.94 175 GLY A N 1
ATOM 1403 C CA . GLY A 1 175 ? -3.562 40.156 2.289 1 92.94 175 GLY A CA 1
ATOM 1404 C C . GLY A 1 175 ? -3.27 40.219 0.803 1 92.94 175 GLY A C 1
ATOM 1405 O O . GLY A 1 175 ? -3.721 39.375 0.036 1 92.94 175 GLY A O 1
ATOM 1406 N N . LYS A 1 176 ? -2.5 41.281 0.44 1 91.06 176 LYS A N 1
ATOM 1407 C CA . LYS A 1 176 ? -2.131 41.5 -0.955 1 91.06 176 LYS A CA 1
ATOM 1408 C C . LYS A 1 176 ? -0.692 41.062 -1.218 1 91.06 176 LYS A C 1
ATOM 1410 O O . LYS A 1 176 ? 0.208 41.375 -0.436 1 91.06 176 LYS A O 1
ATOM 1415 N N . VAL A 1 177 ? -0.588 40.281 -2.32 1 92.19 177 VAL A N 1
ATOM 1416 C CA . VAL A 1 177 ? 0.757 39.875 -2.727 1 92.19 177 VAL A CA 1
ATOM 1417 C C . VAL A 1 177 ? 1.414 41.031 -3.512 1 92.19 177 VAL A C 1
ATOM 1419 O O . VAL A 1 177 ? 0.895 41.438 -4.543 1 92.19 177 VAL A O 1
ATOM 1422 N N . CYS A 1 178 ? 2.506 41.5 -2.992 1 89.5 178 CYS A N 1
ATOM 1423 C CA . CYS A 1 178 ? 3.217 42.594 -3.621 1 89.5 178 CYS A CA 1
ATOM 1424 C C . CYS A 1 178 ? 4.672 42.219 -3.891 1 89.5 178 CYS A C 1
ATOM 1426 O O . CYS A 1 178 ? 5.191 41.281 -3.311 1 89.5 178 CYS A O 1
ATOM 1428 N N . THR A 1 179 ? 5.156 42.906 -4.828 1 88.62 179 THR A N 1
ATOM 1429 C CA . THR A 1 179 ? 6.594 42.781 -5.039 1 88.62 179 THR A CA 1
ATOM 1430 C C . THR A 1 179 ? 7.363 43.5 -3.928 1 88.62 179 THR A C 1
ATOM 1432 O O . THR A 1 179 ? 7.066 44.656 -3.602 1 88.62 179 THR A O 1
ATOM 1435 N N . ALA A 1 180 ? 8.242 42.75 -3.406 1 87.06 180 ALA A N 1
ATOM 1436 C CA . ALA A 1 180 ? 9.055 43.344 -2.348 1 87.06 180 ALA A CA 1
ATOM 1437 C C . ALA A 1 180 ? 9.953 44.469 -2.898 1 87.06 180 ALA A C 1
ATOM 1439 O O . ALA A 1 180 ? 10.445 44.375 -4.023 1 87.06 180 ALA A O 1
ATOM 1440 N N . GLU A 1 181 ? 10.086 45.531 -2.135 1 83 181 GLU A N 1
ATOM 1441 C CA . GLU A 1 181 ? 10.938 46.625 -2.549 1 83 181 GLU A CA 1
ATOM 1442 C C . GLU A 1 181 ? 12.383 46.156 -2.717 1 83 181 GLU A C 1
ATOM 1444 O O . GLU A 1 181 ? 13.055 46.562 -3.676 1 83 181 GLU A O 1
ATOM 1449 N N . ASN A 1 182 ? 12.867 45.438 -1.786 1 86.62 182 ASN A N 1
ATOM 1450 C CA . ASN A 1 182 ? 14.195 44.844 -1.803 1 86.62 182 ASN A CA 1
ATOM 1451 C C . ASN A 1 182 ? 14.133 43.312 -1.689 1 86.62 182 ASN A C 1
ATOM 1453 O O . ASN A 1 182 ? 13.172 42.781 -1.135 1 86.62 182 ASN A O 1
ATOM 1457 N N . GLU A 1 183 ? 15.125 42.781 -2.293 1 86.44 183 GLU A N 1
ATOM 1458 C CA . GLU A 1 183 ? 15.203 41.312 -2.166 1 86.44 183 GLU A CA 1
ATOM 1459 C C . GLU A 1 183 ? 15.25 40.906 -0.702 1 86.44 183 GLU A C 1
ATOM 1461 O O . GLU A 1 183 ? 16.016 41.469 0.086 1 86.44 183 GLU A O 1
ATOM 1466 N N . ILE A 1 184 ? 14.414 39.969 -0.425 1 86.81 184 ILE A N 1
ATOM 1467 C CA . ILE A 1 184 ? 14.328 39.5 0.951 1 86.81 184 ILE A CA 1
ATOM 1468 C C . ILE A 1 184 ? 15.547 38.625 1.27 1 86.81 184 ILE A C 1
ATOM 1470 O O . ILE A 1 184 ? 15.836 37.688 0.544 1 86.81 184 ILE A O 1
ATOM 1474 N N . THR A 1 185 ? 16.219 38.938 2.35 1 82.44 185 THR A N 1
ATOM 1475 C CA . THR A 1 185 ? 17.516 38.344 2.658 1 82.44 185 THR A CA 1
ATOM 1476 C C . THR A 1 185 ? 17.344 37.188 3.635 1 82.44 185 THR A C 1
ATOM 1478 O O . THR A 1 185 ? 18.312 36.438 3.916 1 82.44 185 THR A O 1
ATOM 1481 N N . GLU A 1 186 ? 16.156 37 4.094 1 84.06 186 GLU A N 1
ATOM 1482 C CA . GLU A 1 186 ? 15.938 35.875 4.996 1 84.06 186 GLU A CA 1
ATOM 1483 C C . GLU A 1 186 ? 16.375 34.562 4.352 1 84.06 186 GLU A C 1
ATOM 1485 O O . GLU A 1 186 ? 15.945 34.25 3.238 1 84.06 186 GLU A O 1
ATOM 1490 N N . ARG A 1 187 ? 17.141 33.812 5.016 1 78.5 187 ARG A N 1
ATOM 1491 C CA . ARG A 1 187 ? 17.812 32.656 4.477 1 78.5 187 ARG A CA 1
ATOM 1492 C C . ARG A 1 187 ? 16.812 31.562 4.09 1 78.5 187 ARG A C 1
ATOM 1494 O O . ARG A 1 187 ? 17.031 30.812 3.146 1 78.5 187 ARG A O 1
ATOM 1501 N N . VAL A 1 188 ? 15.75 31.5 4.852 1 85 188 VAL A N 1
ATOM 1502 C CA . VAL A 1 188 ? 14.812 30.391 4.656 1 85 188 VAL A CA 1
ATOM 1503 C C . VAL A 1 188 ? 13.969 30.656 3.41 1 85 188 VAL A C 1
ATOM 1505 O O . VAL A 1 188 ? 13.344 29.734 2.875 1 85 188 VAL A O 1
ATOM 1508 N N . ILE A 1 189 ? 13.914 31.859 3.014 1 87.44 189 ILE A N 1
ATOM 1509 C CA . ILE A 1 189 ? 13.109 32.25 1.855 1 87.44 189 ILE A CA 1
ATOM 1510 C C . ILE A 1 189 ? 13.922 32.062 0.579 1 87.44 189 ILE A C 1
ATOM 1512 O O . ILE A 1 189 ? 15.062 32.531 0.491 1 87.44 189 ILE A O 1
ATOM 1516 N N . SER A 1 190 ? 13.383 31.328 -0.332 1 82.5 190 SER A N 1
ATOM 1517 C CA . SER A 1 190 ? 14.125 31.016 -1.552 1 82.5 190 SER A CA 1
ATOM 1518 C C . SER A 1 190 ? 13.258 31.219 -2.789 1 82.5 190 SER A C 1
ATOM 1520 O O . SER A 1 190 ? 12.039 31.375 -2.684 1 82.5 190 SER A O 1
ATOM 1522 N N . GLY A 1 191 ? 13.93 31.359 -3.912 1 81.5 191 GLY A N 1
ATOM 1523 C CA . GLY A 1 191 ? 13.258 31.406 -5.203 1 81.5 191 GLY A CA 1
ATOM 1524 C C . GLY A 1 191 ? 12.422 32.656 -5.402 1 81.5 191 GLY A C 1
ATOM 1525 O O . GLY A 1 191 ? 12.867 33.75 -5.109 1 81.5 191 GLY A O 1
ATOM 1526 N N . LYS A 1 192 ? 11.219 32.469 -5.871 1 84.56 192 LYS A N 1
ATOM 1527 C CA . LYS A 1 192 ? 10.32 33.562 -6.215 1 84.56 192 LYS A CA 1
ATOM 1528 C C . LYS A 1 192 ? 9.844 34.312 -4.965 1 84.56 192 LYS A C 1
ATOM 1530 O O . LYS A 1 192 ? 9.43 35.469 -5.039 1 84.56 192 LYS A O 1
ATOM 1535 N N . PHE A 1 193 ? 9.984 33.656 -3.883 1 90.88 193 PHE A N 1
ATOM 1536 C CA . PHE A 1 193 ? 9.469 34.25 -2.646 1 90.88 193 PHE A CA 1
ATOM 1537 C C . PHE A 1 193 ? 10.414 35.312 -2.117 1 90.88 193 PHE A C 1
ATOM 1539 O O . PHE A 1 193 ? 10.039 36.094 -1.239 1 90.88 193 PHE A O 1
ATOM 1546 N N . LYS A 1 194 ? 11.578 35.438 -2.684 1 91.06 194 LYS A N 1
ATOM 1547 C CA . LYS A 1 194 ? 12.531 36.469 -2.285 1 91.06 194 LYS A CA 1
ATOM 1548 C C . LYS A 1 194 ? 12.094 37.844 -2.789 1 91.06 194 LYS A C 1
ATOM 1550 O O . LYS A 1 194 ? 12.57 38.875 -2.295 1 91.06 194 LYS A O 1
ATOM 1555 N N . THR A 1 195 ? 11.227 37.781 -3.752 1 91.06 195 THR A N 1
ATOM 1556 C CA . THR A 1 195 ? 10.836 39.062 -4.359 1 91.06 195 THR A CA 1
ATOM 1557 C C . THR A 1 195 ? 9.359 39.344 -4.09 1 91.06 195 THR A C 1
ATOM 1559 O O . THR A 1 195 ? 8.781 40.25 -4.703 1 91.06 195 THR A O 1
ATOM 1562 N N . MET A 1 196 ? 8.781 38.562 -3.268 1 92.19 196 MET A N 1
ATOM 1563 C CA . MET A 1 196 ? 7.359 38.75 -2.998 1 92.19 196 MET A CA 1
ATOM 1564 C C . MET A 1 196 ? 7.105 38.938 -1.502 1 92.19 196 MET A C 1
ATOM 1566 O O . MET A 1 196 ? 7.801 38.312 -0.682 1 92.19 196 MET A O 1
ATOM 1570 N N . GLU A 1 197 ? 6.16 39.781 -1.228 1 93.06 197 GLU A N 1
ATOM 1571 C CA . GLU A 1 197 ? 5.707 39.969 0.149 1 93.06 197 GLU A CA 1
ATOM 1572 C C . GLU A 1 197 ? 4.188 40.062 0.219 1 93.06 197 GLU A C 1
ATOM 1574 O O . GLU A 1 197 ? 3.541 40.438 -0.77 1 93.06 197 GLU A O 1
ATOM 1579 N N . ILE A 1 198 ? 3.682 39.656 1.331 1 94.38 198 ILE A N 1
ATOM 1580 C CA . ILE A 1 198 ? 2.244 39.781 1.552 1 94.38 198 ILE A CA 1
ATOM 1581 C C . ILE A 1 198 ? 1.969 40.938 2.512 1 94.38 198 ILE A C 1
ATOM 1583 O O . ILE A 1 198 ? 2.479 40.938 3.635 1 94.38 198 ILE A O 1
ATOM 1587 N N . LYS A 1 199 ? 1.26 41.875 2.064 1 94.06 199 LYS A N 1
ATOM 1588 C CA . LYS A 1 199 ? 0.777 42.938 2.949 1 94.06 199 LYS A CA 1
ATOM 1589 C C . LYS A 1 199 ? -0.531 42.531 3.625 1 94.06 199 LYS A C 1
ATOM 1591 O O . LYS A 1 199 ? -1.582 42.5 2.982 1 94.06 199 LYS A O 1
ATOM 1596 N N . ILE A 1 200 ? -0.486 42.312 4.914 1 94.75 200 ILE A N 1
ATOM 1597 C CA . ILE A 1 200 ? -1.591 41.719 5.656 1 94.75 200 ILE A CA 1
ATOM 1598 C C . ILE A 1 200 ? -2.703 42.75 5.84 1 94.75 200 ILE A C 1
ATOM 1600 O O . ILE A 1 200 ? -2.447 43.875 6.262 1 94.75 200 ILE A O 1
ATOM 1604 N N . GLU A 1 201 ? -3.896 42.344 5.566 1 90.75 201 GLU A N 1
ATOM 1605 C CA . GLU A 1 201 ? -5.09 43.125 5.852 1 90.75 201 GLU A CA 1
ATOM 1606 C C . GLU A 1 201 ? -5.844 42.594 7.059 1 90.75 201 GLU A C 1
ATOM 1608 O O . GLU A 1 201 ? -6.383 43.344 7.859 1 90.75 201 GLU A O 1
ATOM 1613 N N . ARG A 1 202 ? -5.926 41.281 7.086 1 90.75 202 ARG A N 1
ATOM 1614 C CA . ARG A 1 202 ? -6.562 40.562 8.188 1 90.75 202 ARG A CA 1
ATOM 1615 C C . ARG A 1 202 ? -5.754 39.344 8.586 1 90.75 202 ARG A C 1
ATOM 1617 O O . ARG A 1 202 ? -5.188 38.656 7.73 1 90.75 202 ARG A O 1
ATOM 1624 N N . ILE A 1 203 ? -5.727 39.094 9.859 1 93.5 203 ILE A N 1
ATOM 1625 C CA . ILE A 1 203 ? -5.031 37.906 10.352 1 93.5 203 ILE A CA 1
ATOM 1626 C C . ILE A 1 203 ? -5.832 37.25 11.477 1 93.5 203 ILE A C 1
ATOM 1628 O O . ILE A 1 203 ? -6.348 37.969 12.352 1 93.5 203 ILE A O 1
ATOM 1632 N N . TYR A 1 204 ? -6.059 35.938 11.391 1 91.06 204 TYR A N 1
ATOM 1633 C CA . TYR A 1 204 ? -6.746 35.156 12.406 1 91.06 204 TYR A CA 1
ATOM 1634 C C . TYR A 1 204 ? -5.844 34.031 12.922 1 91.06 204 TYR A C 1
ATOM 1636 O O . TYR A 1 204 ? -5.027 33.469 12.18 1 91.06 204 TYR A O 1
ATOM 1644 N N . ILE A 1 205 ? -5.98 33.75 14.234 1 92.38 205 ILE A N 1
ATOM 1645 C CA . ILE A 1 205 ? -5.293 32.594 14.797 1 92.38 205 ILE A CA 1
ATOM 1646 C C . ILE A 1 205 ? -6.199 31.375 14.719 1 92.38 205 ILE A C 1
ATOM 1648 O O . ILE A 1 205 ? -7.312 31.391 15.25 1 92.38 205 ILE A O 1
ATOM 1652 N N . LEU A 1 206 ? -5.785 30.375 14.039 1 88.56 206 LEU A N 1
ATOM 1653 C CA . LEU A 1 206 ? -6.535 29.125 13.969 1 88.56 206 LEU A CA 1
ATOM 1654 C C . LEU A 1 206 ? -6.137 28.188 15.102 1 88.56 206 LEU A C 1
ATOM 1656 O O . LEU A 1 206 ? -6.973 27.453 15.641 1 88.56 206 LEU A O 1
ATOM 1660 N N . SER A 1 207 ? -4.883 28.125 15.391 1 90.25 207 SER A N 1
ATOM 1661 C CA . SER A 1 207 ? -4.32 27.328 16.469 1 90.25 207 SER A CA 1
ATOM 1662 C C . SER A 1 207 ? -3.07 27.969 17.062 1 90.25 207 SER A C 1
ATOM 1664 O O . SER A 1 207 ? -2.07 28.156 16.359 1 90.25 207 SER A O 1
ATOM 1666 N N . LEU A 1 208 ? -3.16 28.344 18.281 1 92.88 208 LEU A N 1
ATOM 1667 C CA . LEU A 1 208 ? -2.037 29 18.953 1 92.88 208 LEU A CA 1
ATOM 1668 C C . LEU A 1 208 ? -1.078 27.953 19.531 1 92.88 208 LEU A C 1
ATOM 1670 O O . LEU A 1 208 ? -1.504 27.031 20.219 1 92.88 208 LEU A O 1
ATOM 1674 N N . ALA A 1 209 ? 0.187 28.109 19.203 1 94.19 209 ALA A N 1
ATOM 1675 C CA . ALA A 1 209 ? 1.194 27.172 19.719 1 94.19 209 ALA A CA 1
ATOM 1676 C C . ALA A 1 209 ? 1.699 27.625 21.094 1 94.19 209 ALA A C 1
ATOM 1678 O O . ALA A 1 209 ? 1.927 28.812 21.312 1 94.19 209 ALA A O 1
ATOM 1679 N N . ARG A 1 210 ? 1.803 26.609 21.984 1 92.44 210 ARG A N 1
ATOM 1680 C CA . ARG A 1 210 ? 2.285 26.906 23.328 1 92.44 210 ARG A CA 1
ATOM 1681 C C . ARG A 1 210 ? 3.166 25.781 23.859 1 92.44 210 ARG A C 1
ATOM 1683 O O . ARG A 1 210 ? 2.949 24.609 23.516 1 92.44 210 ARG A O 1
ATOM 1690 N N . GLY A 1 211 ? 4.211 26.109 24.531 1 89.12 211 GLY A N 1
ATOM 1691 C CA . GLY A 1 211 ? 5.004 25.141 25.266 1 89.12 211 GLY A CA 1
ATOM 1692 C C . GLY A 1 211 ? 5.785 24.203 24.359 1 89.12 211 GLY A C 1
ATOM 1693 O O . GLY A 1 211 ? 5.895 23 24.641 1 89.12 211 GLY A O 1
ATOM 1694 N N . LEU A 1 212 ? 6.293 24.688 23.281 1 90.62 212 LEU A N 1
ATOM 1695 C CA . LEU A 1 212 ? 7.043 23.844 22.344 1 90.62 212 LEU A CA 1
ATOM 1696 C C . LEU A 1 212 ? 8.406 23.484 22.922 1 90.62 212 LEU A C 1
ATOM 1698 O O . LEU A 1 212 ? 9.086 24.328 23.516 1 90.62 212 LEU A O 1
ATOM 1702 N N . PRO A 1 213 ? 8.797 22.219 22.797 1 89.56 213 PRO A N 1
ATOM 1703 C CA . PRO A 1 213 ? 10.156 21.844 23.188 1 89.56 213 PRO A CA 1
ATOM 1704 C C . PRO A 1 213 ? 11.227 22.547 22.359 1 89.56 213 PRO A C 1
ATOM 1706 O O . PRO A 1 213 ? 12.312 22.844 22.859 1 89.56 213 PRO A O 1
ATOM 1709 N N . PHE A 1 214 ? 10.984 22.734 21.141 1 91.38 214 PHE A N 1
ATOM 1710 C CA . PHE A 1 214 ? 11.812 23.5 20.219 1 91.38 214 PHE A CA 1
ATOM 1711 C C . PHE A 1 214 ? 10.992 23.984 19.031 1 91.38 214 PHE A C 1
ATOM 1713 O O . PHE A 1 214 ? 9.891 23.5 18.781 1 91.38 214 PHE A O 1
ATOM 1720 N N . THR A 1 215 ? 11.523 24.984 18.344 1 91.62 215 THR A N 1
ATOM 1721 C CA . THR A 1 215 ? 10.867 25.469 17.141 1 91.62 215 THR A CA 1
ATOM 1722 C C . THR A 1 215 ? 11.664 25.047 15.898 1 91.62 215 THR A C 1
ATOM 1724 O O . THR A 1 215 ? 12.859 24.75 15.992 1 91.62 215 THR A O 1
ATOM 1727 N N . VAL A 1 216 ? 10.961 24.969 14.836 1 91.75 216 VAL A N 1
ATOM 1728 C CA . VAL A 1 216 ? 11.617 24.672 13.57 1 91.75 216 VAL A CA 1
ATOM 1729 C C . VAL A 1 216 ? 12.664 25.734 13.266 1 91.75 216 VAL A C 1
ATOM 1731 O O . VAL A 1 216 ? 13.758 25.438 12.773 1 91.75 216 VAL A O 1
ATOM 1734 N N . GLN A 1 217 ? 12.367 26.969 13.562 1 90.38 217 GLN A N 1
ATOM 1735 C CA . GLN A 1 217 ? 13.312 28.062 13.383 1 90.38 217 GLN A CA 1
ATOM 1736 C C . GLN A 1 217 ? 14.594 27.812 14.164 1 90.38 217 GLN A C 1
ATOM 1738 O O . GLN A 1 217 ? 15.695 28 13.633 1 90.38 217 GLN A O 1
ATOM 1743 N N . ASP A 1 218 ? 14.414 27.438 15.367 1 88.31 218 ASP A N 1
ATOM 1744 C CA . ASP A 1 218 ? 15.57 27.172 16.203 1 88.31 218 ASP A CA 1
ATOM 1745 C C . ASP A 1 218 ? 16.453 26.078 15.602 1 88.31 218 ASP A C 1
ATOM 1747 O O . ASP A 1 218 ? 17.672 26.203 15.586 1 88.31 218 ASP A O 1
ATOM 1751 N N . TYR A 1 219 ? 15.828 25.078 15.148 1 88.81 219 TYR A N 1
ATOM 1752 C CA . TYR A 1 219 ? 16.562 23.969 14.547 1 88.81 219 TYR A CA 1
ATOM 1753 C C . TYR A 1 219 ? 17.312 24.438 13.297 1 88.81 219 TYR A C 1
ATOM 1755 O O . TYR A 1 219 ? 18.484 24.109 13.109 1 88.81 219 TYR A O 1
ATOM 1763 N N . MET A 1 220 ? 16.672 25.156 12.492 1 85.75 220 MET A N 1
ATOM 1764 C CA . MET A 1 220 ? 17.25 25.594 11.227 1 85.75 220 MET A CA 1
ATOM 1765 C C . MET A 1 220 ? 18.406 26.547 11.453 1 85.75 220 MET A C 1
ATOM 1767 O O . MET A 1 220 ? 19.406 26.516 10.727 1 85.75 220 MET A O 1
ATOM 1771 N N . VAL A 1 221 ? 18.266 27.391 12.43 1 80.88 221 VAL A N 1
ATOM 1772 C CA . VAL A 1 221 ? 19.344 28.312 12.781 1 80.88 221 VAL A CA 1
ATOM 1773 C C . VAL A 1 221 ? 20.531 27.531 13.32 1 80.88 221 VAL A C 1
ATOM 1775 O O . VAL A 1 221 ? 21.688 27.812 12.961 1 80.88 221 VAL A O 1
ATOM 1778 N N . GLN A 1 222 ? 20.25 26.594 14.164 1 80.69 222 GLN A N 1
ATOM 1779 C CA . GLN A 1 222 ? 21.297 25.75 14.711 1 80.69 222 GLN A CA 1
ATOM 1780 C C . GLN A 1 222 ? 22.047 25.031 13.602 1 80.69 222 GLN A C 1
ATOM 1782 O O . GLN A 1 222 ? 23.281 24.969 13.617 1 80.69 222 GLN A O 1
ATOM 1787 N N . ASN A 1 223 ? 21.391 24.453 12.758 1 76 223 ASN A N 1
ATOM 1788 C CA . ASN A 1 223 ? 22 23.688 11.672 1 76 223 ASN A CA 1
ATOM 1789 C C . ASN A 1 223 ? 22.859 24.562 10.781 1 76 223 ASN A C 1
ATOM 1791 O O . ASN A 1 223 ? 23.922 24.141 10.328 1 76 223 ASN A O 1
ATOM 1795 N N . PHE A 1 224 ? 22.484 25.734 10.57 1 68.38 224 PHE A N 1
ATOM 1796 C CA . PHE A 1 224 ? 23.266 26.688 9.781 1 68.38 224 PHE A CA 1
ATOM 1797 C C . PHE A 1 224 ? 24.547 27.062 10.508 1 68.38 224 PHE A C 1
ATOM 1799 O O . PHE A 1 224 ? 25.609 27.156 9.883 1 68.38 224 PHE A O 1
ATOM 1806 N N . LYS A 1 225 ? 24.469 27.328 11.797 1 67.38 225 LYS A N 1
ATOM 1807 C CA . LYS A 1 225 ? 25.641 27.688 12.594 1 67.38 225 LYS A CA 1
ATOM 1808 C C . LYS A 1 225 ? 26.656 26.547 12.609 1 67.38 225 LYS A C 1
ATOM 1810 O O . LYS A 1 225 ? 27.875 26.781 12.539 1 67.38 225 LYS A O 1
ATOM 1815 N N . ASN A 1 226 ? 26.109 25.375 12.758 1 66 226 ASN A N 1
ATOM 1816 C CA . ASN A 1 226 ? 26.984 24.219 12.758 1 66 226 ASN A CA 1
ATOM 1817 C C . ASN A 1 226 ? 27.75 24.094 11.445 1 66 226 ASN A C 1
ATOM 1819 O O . ASN A 1 226 ? 28.875 23.609 11.422 1 66 226 ASN A O 1
ATOM 1823 N N . GLN A 1 227 ? 27.156 24.609 10.438 1 57.62 227 GLN A N 1
ATOM 1824 C CA . GLN A 1 227 ? 27.781 24.594 9.117 1 57.62 227 GLN A CA 1
ATOM 1825 C C . GLN A 1 227 ? 28.938 25.594 9.039 1 57.62 227 GLN A C 1
ATOM 1827 O O . GLN A 1 227 ? 29.953 25.312 8.383 1 57.62 227 GLN A O 1
ATOM 1832 N N . LYS A 1 228 ? 28.75 26.703 9.766 1 52.81 228 LYS A N 1
ATOM 1833 C CA . LYS A 1 228 ? 29.766 27.75 9.711 1 52.81 228 LYS A CA 1
ATOM 1834 C C . LYS A 1 228 ? 30.891 27.484 10.711 1 52.81 228 LYS A C 1
ATOM 1836 O O . LYS A 1 228 ? 32.031 27.859 10.469 1 52.81 228 LYS A O 1
ATOM 1841 N N . THR A 1 229 ? 30.422 26.922 11.859 1 47.12 229 THR A N 1
ATOM 1842 C CA . THR A 1 229 ? 31.422 26.734 12.906 1 47.12 229 THR A CA 1
ATOM 1843 C C . THR A 1 229 ? 32.156 25.391 12.727 1 47.12 229 THR A C 1
ATOM 1845 O O . THR A 1 229 ? 32.969 25.016 13.555 1 47.12 229 THR A O 1
ATOM 1848 N N . SER A 1 230 ? 31.844 24.484 11.977 1 44.34 230 SER A N 1
ATOM 1849 C CA . SER A 1 230 ? 32.594 23.25 11.953 1 44.34 230 SER A CA 1
ATOM 1850 C C . SER A 1 230 ? 34.094 23.516 12.141 1 44.34 230 SER A C 1
ATOM 1852 O O . SER A 1 230 ? 34.875 22.578 12.273 1 44.34 230 SER A O 1
ATOM 1854 N N . PHE A 1 231 ? 34.688 24.688 12.031 1 35.91 231 PHE A N 1
ATOM 1855 C CA . PHE A 1 231 ? 36.094 24.953 12.328 1 35.91 231 PHE A CA 1
ATOM 1856 C C . PHE A 1 231 ? 36.312 25.141 13.828 1 35.91 231 PHE A C 1
ATOM 1858 O O . PHE A 1 231 ? 37.438 25.078 14.312 1 35.91 231 PHE A O 1
ATOM 1865 N N . VAL A 1 232 ? 35.594 25.656 14.688 1 31.25 232 VAL A N 1
ATOM 1866 C CA . VAL A 1 232 ? 35.938 25.812 16.109 1 31.25 232 VAL A CA 1
ATOM 1867 C C . VAL A 1 232 ? 35.219 24.75 16.938 1 31.25 232 VAL A C 1
ATOM 1869 O O . VAL A 1 232 ? 33.969 24.703 16.969 1 31.25 232 VAL A O 1
ATOM 1872 N N . LYS A 1 233 ? 35.938 23.672 17.297 1 42.31 233 LYS A N 1
ATOM 1873 C CA . LYS A 1 233 ? 35.719 22.422 18 1 42.31 233 LYS A CA 1
ATOM 1874 C C . LYS A 1 233 ? 34.812 22.609 19.203 1 42.31 233 LYS A C 1
ATOM 1876 O O . LYS A 1 233 ? 34.281 21.641 19.766 1 42.31 233 LYS A O 1
ATOM 1881 N N . ASN A 1 234 ? 34.969 23.594 20.094 1 33.59 234 ASN A N 1
ATOM 1882 C CA . ASN A 1 234 ? 34.656 23.656 21.516 1 33.59 234 ASN A CA 1
ATOM 1883 C C . ASN A 1 234 ? 33.344 24.375 21.766 1 33.59 234 ASN A C 1
ATOM 1885 O O . ASN A 1 234 ? 33.156 24.938 22.859 1 33.59 234 ASN A O 1
ATOM 1889 N N . VAL A 1 235 ? 32.656 24.859 20.875 1 35.47 235 VAL A N 1
ATOM 1890 C CA . VAL A 1 235 ? 31.578 25.656 21.484 1 35.47 235 VAL A CA 1
ATOM 1891 C C . VAL A 1 235 ? 30.609 24.734 22.219 1 35.47 235 VAL A C 1
ATOM 1893 O O . VAL A 1 235 ? 30.156 23.734 21.672 1 35.47 235 VAL A O 1
ATOM 1896 N N . SER A 1 236 ? 30.531 24.656 23.547 1 38.25 236 SER A N 1
ATOM 1897 C CA . SER A 1 236 ? 29.688 24.094 24.594 1 38.25 236 SER A CA 1
ATOM 1898 C C . SER A 1 236 ? 28.234 24.031 24.141 1 38.25 236 SER A C 1
ATOM 1900 O O . SER A 1 236 ? 27.594 25.078 23.906 1 38.25 236 SER A O 1
ATOM 1902 N N . THR A 1 237 ? 27.703 23.094 23.312 1 43.56 237 THR A N 1
ATOM 1903 C CA . THR A 1 237 ? 26.516 22.641 22.609 1 43.56 237 THR A CA 1
ATOM 1904 C C . THR A 1 237 ? 25.344 22.438 23.578 1 43.56 237 THR A C 1
ATOM 1906 O O . THR A 1 237 ? 24.984 21.297 23.875 1 43.56 237 THR A O 1
ATOM 1909 N N . GLU A 1 238 ? 25.25 22.906 24.594 1 44.53 238 GLU A N 1
ATOM 1910 C CA . GLU A 1 238 ? 24.25 22.641 25.625 1 44.53 238 GLU A CA 1
ATOM 1911 C C . GLU A 1 238 ? 22.844 22.703 25.047 1 44.53 238 GLU A C 1
ATOM 1913 O O . GLU A 1 238 ? 21.969 21.938 25.438 1 44.53 238 GLU A O 1
ATOM 1918 N N . ASN A 1 239 ? 22.438 23.703 24.125 1 54.41 239 ASN A N 1
ATOM 1919 C CA . ASN A 1 239 ? 21.047 23.891 23.719 1 54.41 239 ASN A CA 1
ATOM 1920 C C . ASN A 1 239 ? 20.812 23.375 22.297 1 54.41 239 ASN A C 1
ATOM 1922 O O . ASN A 1 239 ? 19.969 23.906 21.578 1 54.41 239 ASN A O 1
ATOM 1926 N N . GLN A 1 240 ? 21.656 22.375 21.891 1 72.44 240 GLN A N 1
ATOM 1927 C CA . GLN A 1 240 ? 21.484 21.844 20.547 1 72.44 240 GLN A CA 1
ATOM 1928 C C . GLN A 1 240 ? 20.375 20.797 20.5 1 72.44 240 GLN A C 1
ATOM 1930 O O . GLN A 1 240 ? 20.281 19.953 21.406 1 72.44 240 GLN A O 1
ATOM 1935 N N . ILE A 1 241 ? 19.469 21.047 19.625 1 84.25 241 ILE A N 1
ATOM 1936 C CA . ILE A 1 241 ? 18.422 20.062 19.391 1 84.25 241 ILE A CA 1
ATOM 1937 C C . ILE A 1 241 ? 19.031 18.766 18.875 1 84.25 241 ILE A C 1
ATOM 1939 O O . ILE A 1 241 ? 19.625 18.734 17.781 1 84.25 241 ILE A O 1
ATOM 1943 N N . SER A 1 242 ? 18.969 17.703 19.641 1 83.12 242 SER A N 1
ATOM 1944 C CA . SER A 1 242 ? 19.594 16.422 19.328 1 83.12 242 SER A CA 1
ATOM 1945 C C . SER A 1 242 ? 18.703 15.578 18.422 1 83.12 242 SER A C 1
ATOM 1947 O O . SER A 1 242 ? 17.516 15.867 18.281 1 83.12 242 SER A O 1
ATOM 1949 N N . ASN A 1 243 ? 19.359 14.586 17.875 1 81.62 243 ASN A N 1
ATOM 1950 C CA . ASN A 1 243 ? 18.609 13.625 17.078 1 81.62 243 ASN A CA 1
ATOM 1951 C C . ASN A 1 243 ? 17.547 12.914 17.906 1 81.62 243 ASN A C 1
ATOM 1953 O O . ASN A 1 243 ? 16.469 12.594 17.422 1 81.62 243 ASN A O 1
ATOM 1957 N N . THR A 1 244 ? 17.859 12.703 19.062 1 83.56 244 THR A N 1
ATOM 1958 C CA . THR A 1 244 ? 16.922 12.062 19.969 1 83.56 244 THR A CA 1
ATOM 1959 C C . THR A 1 244 ? 15.695 12.945 20.203 1 83.56 244 THR A C 1
ATOM 1961 O O . THR A 1 244 ? 14.57 12.461 20.234 1 83.56 244 THR A O 1
ATOM 1964 N N . GLN A 1 245 ? 15.969 14.234 20.344 1 86.5 245 GLN A N 1
ATOM 1965 C CA . GLN A 1 245 ? 14.859 15.164 20.531 1 86.5 245 GLN A CA 1
ATOM 1966 C C . GLN A 1 245 ? 13.977 15.219 19.297 1 86.5 245 GLN A C 1
ATOM 1968 O O . GLN A 1 245 ? 12.75 15.336 19.406 1 86.5 245 GLN A O 1
ATOM 1973 N N . LEU A 1 246 ? 14.648 15.156 18.156 1 87.75 246 LEU A N 1
ATOM 1974 C CA . LEU A 1 246 ? 13.891 15.164 16.922 1 87.75 246 LEU A CA 1
ATOM 1975 C C . LEU A 1 246 ? 12.977 13.945 16.844 1 87.75 246 LEU A C 1
ATOM 1977 O O . LEU A 1 246 ? 11.828 14.055 16.391 1 87.75 246 LEU A O 1
ATOM 1981 N N . LEU A 1 247 ? 13.438 12.82 17.344 1 86.38 247 LEU A N 1
ATOM 1982 C CA . LEU A 1 247 ? 12.656 11.586 17.281 1 86.38 247 LEU A CA 1
ATOM 1983 C C . LEU A 1 247 ? 11.586 11.578 18.375 1 86.38 247 LEU A C 1
ATOM 1985 O O . LEU A 1 247 ? 10.5 11.023 18.172 1 86.38 247 LEU A O 1
ATOM 1989 N N . ASP A 1 248 ? 11.891 12.211 19.469 1 83.56 248 ASP A N 1
ATOM 1990 C CA . ASP A 1 248 ? 10.945 12.242 20.578 1 83.56 248 ASP A CA 1
ATOM 1991 C C . ASP A 1 248 ? 9.773 13.172 20.281 1 83.56 248 ASP A C 1
ATOM 1993 O O . ASP A 1 248 ? 8.664 12.961 20.781 1 83.56 248 ASP A O 1
ATOM 1997 N N . HIS A 1 249 ? 10.094 14.219 19.516 1 86.75 249 HIS A N 1
ATOM 1998 C CA . HIS A 1 249 ? 9.07 15.188 19.156 1 86.75 249 HIS A CA 1
ATOM 1999 C C . HIS A 1 249 ? 8.844 15.219 17.641 1 86.75 249 HIS A C 1
ATOM 2001 O O . HIS A 1 249 ? 8.891 16.281 17.016 1 86.75 249 HIS A O 1
ATOM 2007 N N . ARG A 1 250 ? 8.461 14 17.219 1 86.12 250 ARG A N 1
ATOM 2008 C CA . ARG A 1 250 ? 8.32 13.797 15.781 1 86.12 250 ARG A CA 1
ATOM 2009 C C . ARG A 1 250 ? 7.234 14.695 15.203 1 86.12 250 ARG A C 1
ATOM 2011 O O . ARG A 1 250 ? 7.34 15.156 14.062 1 86.12 250 ARG A O 1
ATOM 2018 N N . VAL A 1 251 ? 6.285 15.109 16.031 1 82.88 251 VAL A N 1
ATOM 2019 C CA . VAL A 1 251 ? 5.184 15.953 15.578 1 82.88 251 VAL A CA 1
ATOM 2020 C C . VAL A 1 251 ? 5.719 17.328 15.164 1 82.88 251 VAL A C 1
ATOM 2022 O O . VAL A 1 251 ? 5.184 17.953 14.258 1 82.88 251 VAL A O 1
ATOM 2025 N N . ILE A 1 252 ? 6.797 17.75 15.773 1 88.75 252 ILE A N 1
ATOM 2026 C CA . ILE A 1 252 ? 7.41 19.031 15.453 1 88.75 252 ILE A CA 1
ATOM 2027 C C . ILE A 1 252 ? 8.477 18.859 14.375 1 88.75 252 ILE A C 1
ATOM 2029 O O . ILE A 1 252 ? 8.531 19.625 13.414 1 88.75 252 ILE A O 1
ATOM 2033 N N . SER A 1 253 ? 9.242 17.734 14.547 1 89.44 253 SER A N 1
ATOM 2034 C CA . SER A 1 253 ? 10.367 17.547 13.641 1 89.44 253 SER A CA 1
ATOM 2035 C C . SER A 1 253 ? 9.891 17.328 12.211 1 89.44 253 SER A C 1
ATOM 2037 O O . SER A 1 253 ? 10.594 17.672 11.258 1 89.44 253 SER A O 1
ATOM 2039 N N . LEU A 1 254 ? 8.734 16.828 12.047 1 89.31 254 LEU A N 1
ATOM 2040 C CA . LEU A 1 254 ? 8.211 16.547 10.711 1 89.31 254 LEU A CA 1
ATOM 2041 C C . LEU A 1 254 ? 7.797 17.828 10.008 1 89.31 254 LEU A C 1
ATOM 2043 O O . LEU A 1 254 ? 7.473 17.828 8.82 1 89.31 254 LEU A O 1
ATOM 2047 N N . ARG A 1 255 ? 7.883 18.922 10.75 1 91.5 255 ARG A N 1
ATOM 2048 C CA . ARG A 1 255 ? 7.605 20.219 10.141 1 91.5 255 ARG A CA 1
ATOM 2049 C C . ARG A 1 255 ? 8.828 20.75 9.398 1 91.5 255 ARG A C 1
ATOM 2051 O O . ARG A 1 255 ? 8.719 21.688 8.594 1 91.5 255 ARG A O 1
ATOM 2058 N N . ILE A 1 256 ? 9.984 20.25 9.797 1 91.25 256 ILE A N 1
ATOM 2059 C CA . ILE A 1 256 ? 11.242 20.703 9.203 1 91.25 256 ILE A CA 1
ATOM 2060 C C . ILE A 1 256 ? 11.266 20.344 7.723 1 91.25 256 ILE A C 1
ATOM 2062 O O . ILE A 1 256 ? 11.047 19.188 7.359 1 91.25 256 ILE A O 1
ATOM 2066 N N . PRO A 1 257 ? 11.57 21.297 6.883 1 89.94 257 PRO A N 1
ATOM 2067 C CA . PRO A 1 257 ? 11.508 21.062 5.438 1 89.94 257 PRO A CA 1
ATOM 2068 C C . PRO A 1 257 ? 12.32 19.844 4.996 1 89.94 257 PRO A C 1
ATOM 2070 O O . PRO A 1 257 ? 11.867 19.047 4.168 1 89.94 257 PRO A O 1
ATOM 2073 N N . CYS A 1 258 ? 13.492 19.672 5.48 1 89.44 258 CYS A N 1
ATOM 2074 C CA . CYS A 1 258 ? 14.328 18.531 5.117 1 89.44 258 CYS A CA 1
ATOM 2075 C C . CYS A 1 258 ? 13.656 17.219 5.5 1 89.44 258 CYS A C 1
ATOM 2077 O O . CYS A 1 258 ? 13.688 16.25 4.734 1 89.44 258 CYS A O 1
ATOM 2079 N N . GLN A 1 259 ? 13.086 17.188 6.66 1 90.94 259 GLN A N 1
ATOM 2080 C CA . GLN A 1 259 ? 12.391 15.984 7.105 1 90.94 259 GLN A CA 1
ATOM 2081 C C . GLN A 1 259 ? 11.164 15.711 6.234 1 90.94 259 GLN A C 1
ATOM 2083 O O . GLN A 1 259 ? 10.898 14.562 5.875 1 90.94 259 GLN A O 1
ATOM 2088 N N . LEU A 1 260 ? 10.469 16.75 5.949 1 91.19 260 LEU A N 1
ATOM 2089 C CA . LEU A 1 260 ? 9.328 16.625 5.051 1 91.19 260 LEU A CA 1
ATOM 2090 C C . LEU A 1 260 ? 9.758 16.047 3.705 1 91.19 260 LEU A C 1
ATOM 2092 O O . LEU A 1 260 ? 9.078 15.172 3.15 1 91.19 260 LEU A O 1
ATOM 2096 N N . ALA A 1 261 ? 10.852 16.562 3.24 1 92.31 261 ALA A N 1
ATOM 2097 C CA . ALA A 1 261 ? 11.375 16.094 1.957 1 92.31 261 ALA A CA 1
ATOM 2098 C C . ALA A 1 261 ? 11.695 14.609 1.997 1 92.31 261 ALA A C 1
ATOM 2100 O O . ALA A 1 261 ? 11.453 13.883 1.028 1 92.31 261 ALA A O 1
ATOM 2101 N N . ILE A 1 262 ? 12.219 14.109 3.086 1 93.81 262 ILE A N 1
ATOM 2102 C CA . ILE A 1 262 ? 12.578 12.703 3.234 1 93.81 262 ILE A CA 1
ATOM 2103 C C . ILE A 1 262 ? 11.336 11.828 3.072 1 93.81 262 ILE A C 1
ATOM 2105 O O . ILE A 1 262 ? 11.352 10.844 2.336 1 93.81 262 ILE A O 1
ATOM 2109 N N . PHE A 1 263 ? 10.25 12.227 3.627 1 93.69 263 PHE A N 1
ATOM 2110 C CA . PHE A 1 263 ? 9.055 11.383 3.613 1 93.69 263 PHE A CA 1
ATOM 2111 C C . PHE A 1 263 ? 8.297 11.547 2.301 1 93.69 263 PHE A C 1
ATOM 2113 O O . PHE A 1 263 ? 7.602 10.625 1.865 1 93.69 263 PHE A O 1
ATOM 2120 N N . LYS A 1 264 ? 8.461 12.68 1.704 1 93.44 264 LYS A N 1
ATOM 2121 C CA . LYS A 1 264 ? 7.938 12.797 0.347 1 93.44 264 LYS A CA 1
ATOM 2122 C C . LYS A 1 264 ? 8.68 11.867 -0.61 1 93.44 264 LYS A C 1
ATOM 2124 O O . LYS A 1 264 ? 8.062 11.242 -1.478 1 93.44 264 LYS A O 1
ATOM 2129 N N . ILE A 1 265 ? 9.969 11.812 -0.452 1 95.56 265 ILE A N 1
ATOM 2130 C CA . ILE A 1 265 ? 10.773 10.914 -1.271 1 95.56 265 ILE A CA 1
ATOM 2131 C C . ILE A 1 265 ? 10.398 9.469 -0.979 1 95.56 265 ILE A C 1
ATOM 2133 O O . ILE A 1 265 ? 10.258 8.656 -1.898 1 95.56 265 ILE A O 1
ATOM 2137 N N . GLN A 1 266 ? 10.227 9.117 0.278 1 97.19 266 GLN A N 1
ATOM 2138 C CA . GLN A 1 266 ? 9.812 7.77 0.641 1 97.19 266 GLN A CA 1
ATOM 2139 C C . GLN A 1 266 ? 8.492 7.398 -0.017 1 97.19 266 GLN A C 1
ATOM 2141 O O . GLN A 1 266 ? 8.336 6.301 -0.554 1 97.19 266 GLN A O 1
ATOM 2146 N N . SER A 1 267 ? 7.582 8.305 0.079 1 96.5 267 SER A N 1
ATOM 2147 C CA . SER A 1 267 ? 6.297 8.102 -0.582 1 96.5 267 SER A CA 1
ATOM 2148 C C . SER A 1 267 ? 6.473 7.887 -2.082 1 96.5 267 SER A C 1
ATOM 2150 O O . SER A 1 267 ? 5.801 7.039 -2.674 1 96.5 267 SER A O 1
ATOM 2152 N N . SER A 1 268 ? 7.336 8.656 -2.676 1 97.25 268 SER A N 1
ATOM 2153 C CA . SER A 1 268 ? 7.574 8.539 -4.113 1 97.25 268 SER A CA 1
ATOM 2154 C C . SER A 1 268 ? 8.203 7.199 -4.461 1 97.25 268 SER A C 1
ATOM 2156 O O . SER A 1 268 ? 7.887 6.609 -5.5 1 97.25 268 SER A O 1
ATOM 2158 N N . VAL A 1 269 ? 9.086 6.707 -3.654 1 98 269 VAL A N 1
ATOM 2159 C CA . VAL A 1 269 ? 9.688 5.395 -3.873 1 98 269 VAL A CA 1
ATOM 2160 C C . VAL A 1 269 ? 8.594 4.332 -3.945 1 98 269 VAL A C 1
ATOM 2162 O O . VAL A 1 269 ? 8.578 3.506 -4.863 1 98 269 VAL A O 1
ATOM 2165 N N . THR A 1 270 ? 7.695 4.348 -3.004 1 98.06 270 THR A N 1
ATOM 2166 C CA . THR A 1 270 ? 6.602 3.383 -2.975 1 98.06 270 THR A CA 1
ATOM 2167 C C . THR A 1 270 ? 5.707 3.537 -4.203 1 98.06 270 THR A C 1
ATOM 2169 O O . THR A 1 270 ? 5.289 2.545 -4.801 1 98.06 270 THR A O 1
ATOM 2172 N N . LYS A 1 271 ? 5.457 4.797 -4.5 1 97.69 271 LYS A N 1
ATOM 2173 C CA . LYS A 1 271 ? 4.648 5.102 -5.68 1 97.69 271 LYS A CA 1
ATOM 2174 C C . LYS A 1 271 ? 5.293 4.539 -6.945 1 97.69 271 LYS A C 1
ATOM 2176 O O . LYS A 1 271 ? 4.625 3.871 -7.742 1 97.69 271 LYS A O 1
ATOM 2181 N N . TYR A 1 272 ? 6.547 4.785 -7.152 1 97.94 272 TYR A N 1
ATOM 2182 C CA . TYR A 1 272 ? 7.254 4.324 -8.336 1 97.94 272 TYR A CA 1
ATOM 2183 C C . TYR A 1 272 ? 7.324 2.803 -8.375 1 97.94 272 TYR A C 1
ATOM 2185 O O . TYR A 1 272 ? 7.168 2.193 -9.438 1 97.94 272 TYR A O 1
ATOM 2193 N N . PHE A 1 273 ? 7.527 2.195 -7.273 1 98.31 273 PHE A N 1
ATOM 2194 C CA . PHE A 1 273 ? 7.516 0.741 -7.172 1 98.31 273 PHE A CA 1
ATOM 2195 C C . PHE A 1 273 ? 6.188 0.176 -7.664 1 98.31 273 PHE A C 1
ATOM 2197 O O . PHE A 1 273 ? 6.164 -0.702 -8.531 1 98.31 273 PHE A O 1
ATOM 2204 N N . ARG A 1 274 ? 5.152 0.704 -7.133 1 97.69 274 ARG A N 1
ATOM 2205 C CA . ARG A 1 274 ? 3.824 0.208 -7.473 1 97.69 274 ARG A CA 1
ATOM 2206 C C . ARG A 1 274 ? 3.521 0.412 -8.953 1 97.69 274 ARG A C 1
ATOM 2208 O O . ARG A 1 274 ? 2.984 -0.481 -9.609 1 97.69 274 ARG A O 1
ATOM 2215 N N . GLN A 1 275 ? 3.812 1.581 -9.383 1 96.56 275 GLN A N 1
ATOM 2216 C CA . GLN A 1 275 ? 3.537 1.876 -10.789 1 96.56 275 GLN A CA 1
ATOM 2217 C C . GLN A 1 275 ? 4.309 0.937 -11.711 1 96.56 275 GLN A C 1
ATOM 2219 O O . GLN A 1 275 ? 3.783 0.488 -12.734 1 96.56 275 GLN A O 1
ATOM 2224 N N . PHE A 1 276 ? 5.531 0.667 -11.391 1 97.69 276 PHE A N 1
ATOM 2225 C CA . PHE A 1 276 ? 6.344 -0.263 -12.164 1 97.69 276 PHE A CA 1
ATOM 2226 C C . PHE A 1 276 ? 5.723 -1.655 -12.164 1 97.69 276 PHE A C 1
ATOM 2228 O O . PHE A 1 276 ? 5.602 -2.287 -13.219 1 97.69 276 PHE A O 1
ATOM 2235 N N . MET A 1 277 ? 5.348 -2.156 -10.961 1 97.31 277 MET A N 1
ATOM 2236 C CA . MET A 1 277 ? 4.75 -3.482 -10.844 1 97.31 277 MET A CA 1
ATOM 2237 C C . MET A 1 277 ? 3.432 -3.557 -11.602 1 97.31 277 MET A C 1
ATOM 2239 O O . MET A 1 277 ? 3.166 -4.539 -12.297 1 97.31 277 MET A O 1
ATOM 2243 N N . GLU A 1 278 ? 2.65 -2.506 -11.477 1 94.88 278 GLU A N 1
ATOM 2244 C CA . GLU A 1 278 ? 1.36 -2.467 -12.156 1 94.88 278 GLU A CA 1
ATOM 2245 C C . GLU A 1 278 ? 1.533 -2.492 -13.672 1 94.88 278 GLU A C 1
ATOM 2247 O O . GLU A 1 278 ? 0.749 -3.125 -14.383 1 94.88 278 GLU A O 1
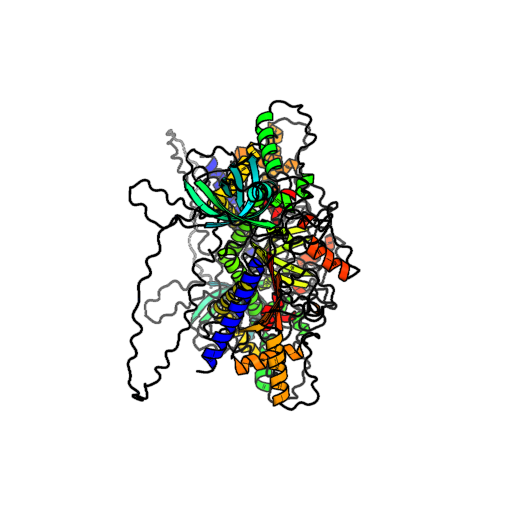ATOM 2252 N N . GLN A 1 279 ? 2.533 -1.787 -14.141 1 94.94 279 GLN A N 1
ATOM 2253 C CA . GLN A 1 279 ? 2.816 -1.78 -15.578 1 94.94 279 GLN A CA 1
ATOM 2254 C C . GLN A 1 279 ? 3.135 -3.186 -16.078 1 94.94 279 GLN A C 1
ATOM 2256 O O . GLN A 1 279 ? 2.842 -3.518 -17.234 1 94.94 279 GLN A O 1
ATOM 2261 N N . LEU A 1 280 ? 3.715 -4.004 -15.25 1 94.38 280 LEU A N 1
ATOM 2262 C CA . LEU A 1 280 ? 4.059 -5.379 -15.594 1 94.38 280 LEU A CA 1
ATOM 2263 C C . LEU A 1 280 ? 2.936 -6.332 -15.211 1 94.38 280 LEU A C 1
ATOM 2265 O O . LEU A 1 280 ? 3.139 -7.547 -15.156 1 94.38 280 LEU A O 1
ATOM 2269 N N . GLU A 1 281 ? 1.743 -5.797 -14.75 1 90.38 281 GLU A N 1
ATOM 2270 C CA . GLU A 1 281 ? 0.501 -6.52 -14.492 1 90.38 281 GLU A CA 1
ATOM 2271 C C . GLU A 1 281 ? 0.604 -7.363 -13.227 1 90.38 281 GLU A C 1
ATOM 2273 O O . GLU A 1 281 ? 0.031 -8.453 -13.148 1 90.38 281 GLU A O 1
ATOM 2278 N N . PHE A 1 282 ? 1.474 -6.98 -12.375 1 94.88 282 PHE A N 1
ATOM 2279 C CA . PHE A 1 282 ? 1.445 -7.582 -11.047 1 94.88 282 PHE A CA 1
ATOM 2280 C C . PHE A 1 282 ? 0.162 -7.215 -10.312 1 94.88 282 PHE A C 1
ATOM 2282 O O . PHE A 1 282 ? -0.366 -6.113 -10.484 1 94.88 282 PHE A O 1
ATOM 2289 N N . VAL A 1 283 ? -0.288 -8.094 -9.461 1 93.75 283 VAL A N 1
ATOM 2290 C CA . VAL A 1 283 ? -1.49 -7.871 -8.664 1 93.75 283 VAL A CA 1
ATOM 2291 C C . VAL A 1 283 ? -1.104 -7.59 -7.219 1 93.75 283 VAL A C 1
ATOM 2293 O O . VAL A 1 283 ? -0.327 -8.344 -6.621 1 93.75 283 VAL A O 1
ATOM 2296 N N . GLU A 1 284 ? -1.604 -6.48 -6.715 1 95.94 284 GLU A N 1
ATOM 2297 C CA . GLU A 1 284 ? -1.339 -6.191 -5.309 1 95.94 284 GLU A CA 1
ATOM 2298 C C . GLU A 1 284 ? -2.166 -7.094 -4.395 1 95.94 284 GLU A C 1
ATOM 2300 O O . GLU A 1 284 ? -3.375 -7.242 -4.59 1 95.94 284 GLU A O 1
ATOM 2305 N N . ILE A 1 285 ? -1.488 -7.648 -3.422 1 93.12 285 ILE A N 1
ATOM 2306 C CA . ILE A 1 285 ? -2.188 -8.492 -2.459 1 93.12 285 ILE A CA 1
ATOM 2307 C C . ILE A 1 285 ? -1.893 -8.008 -1.041 1 93.12 285 ILE A C 1
ATOM 2309 O O . ILE A 1 285 ? -0.969 -7.223 -0.825 1 93.12 285 ILE A O 1
ATOM 2313 N N . HIS A 1 286 ? -2.721 -8.398 -0.159 1 91.75 286 HIS A N 1
ATOM 2314 C CA . HIS A 1 286 ? -2.566 -8.109 1.264 1 91.75 286 HIS A CA 1
ATOM 2315 C C . HIS A 1 286 ? -2.654 -9.383 2.094 1 91.75 286 HIS A C 1
ATOM 2317 O O . HIS A 1 286 ? -3.746 -9.906 2.326 1 91.75 286 HIS A O 1
ATOM 2323 N N . THR A 1 287 ? -1.534 -9.82 2.559 1 88.19 287 THR A N 1
ATOM 2324 C CA . THR A 1 287 ? -1.5 -11.031 3.379 1 88.19 287 THR A CA 1
ATOM 2325 C C . THR A 1 287 ? -1.648 -10.68 4.855 1 88.19 287 THR A C 1
ATOM 2327 O O . THR A 1 287 ? -1.281 -9.586 5.281 1 88.19 287 THR A O 1
ATOM 2330 N N . PRO A 1 288 ? -2.162 -11.609 5.598 1 83.75 288 PRO A N 1
ATOM 2331 C CA . PRO A 1 288 ? -2.207 -11.352 7.039 1 83.75 288 PRO A CA 1
ATOM 2332 C C . PRO A 1 288 ? -0.817 -11.219 7.66 1 83.75 288 PRO A C 1
ATOM 2334 O O . PRO A 1 288 ? 0.113 -11.922 7.254 1 83.75 288 PRO A O 1
ATOM 2337 N N . LYS A 1 289 ? -0.688 -10.414 8.617 1 81.69 289 LYS A N 1
ATOM 2338 C CA . LYS A 1 289 ? 0.627 -10.109 9.172 1 81.69 289 LYS A CA 1
ATOM 2339 C C . LYS A 1 289 ? 0.873 -10.883 10.469 1 81.69 289 LYS A C 1
ATOM 2341 O O . LYS A 1 289 ? 2.021 -11.133 10.836 1 81.69 289 LYS A O 1
ATOM 2346 N N . LEU A 1 290 ? -0.119 -11.148 11.188 1 67.62 290 LEU A N 1
ATOM 2347 C CA . LEU A 1 290 ? 0.066 -11.836 12.469 1 67.62 290 LEU A CA 1
ATOM 2348 C C . LEU A 1 290 ? -0.013 -13.344 12.289 1 67.62 290 LEU A C 1
ATOM 2350 O O . LEU A 1 290 ? -0.234 -14.078 13.258 1 67.62 290 LEU A O 1
ATOM 2354 N N . SER A 1 291 ? 0.133 -13.898 11.141 1 58.19 291 SER A N 1
ATOM 2355 C CA . SER A 1 291 ? 0.068 -15.344 10.914 1 58.19 291 SER A CA 1
ATOM 2356 C C . SER A 1 291 ? 1.435 -15.906 10.539 1 58.19 291 SER A C 1
ATOM 2358 O O . SER A 1 291 ? 2.357 -15.148 10.227 1 58.19 291 SER A O 1
ATOM 2360 N N . THR A 1 292 ? 1.54 -17.188 10.906 1 48.09 292 THR A N 1
ATOM 2361 C CA . THR A 1 292 ? 2.758 -17.891 10.531 1 48.09 292 THR A CA 1
ATOM 2362 C C . THR A 1 292 ? 2.986 -17.797 9.023 1 48.09 292 THR A C 1
ATOM 2364 O O . THR A 1 292 ? 4.082 -18.109 8.539 1 48.09 292 THR A O 1
ATOM 2367 N N . CYS A 1 293 ? 1.928 -17.422 8.344 1 46.69 293 CYS A N 1
ATOM 2368 C CA . CYS A 1 293 ? 2.006 -17.438 6.887 1 46.69 293 CYS A CA 1
ATOM 2369 C C . CYS A 1 293 ? 2.289 -16.047 6.34 1 46.69 293 CYS A C 1
ATOM 2371 O O . CYS A 1 293 ? 1.394 -15.398 5.801 1 46.69 293 CYS A O 1
ATOM 2373 N N . GLN A 1 294 ? 3.385 -15.422 6.715 1 49.09 294 GLN A N 1
ATOM 2374 C CA . GLN A 1 294 ? 3.607 -14.016 6.406 1 49.09 294 GLN A CA 1
ATOM 2375 C C . GLN A 1 294 ? 4.137 -13.836 4.988 1 49.09 294 GLN A C 1
ATOM 2377 O O . GLN A 1 294 ? 4.43 -12.719 4.562 1 49.09 294 GLN A O 1
ATOM 2382 N N . ARG A 1 295 ? 4.195 -14.984 4.164 1 54.88 295 ARG A N 1
ATOM 2383 C CA . ARG A 1 295 ? 4.922 -14.656 2.943 1 54.88 295 ARG A CA 1
ATOM 2384 C C . ARG A 1 295 ? 4.016 -14.773 1.721 1 54.88 295 ARG A C 1
ATOM 2386 O O . ARG A 1 295 ? 3.115 -15.617 1.688 1 54.88 295 ARG A O 1
ATOM 2393 N N . PRO A 1 296 ? 4.07 -13.727 0.872 1 47.72 296 PRO A N 1
ATOM 2394 C CA . PRO A 1 296 ? 3.309 -13.664 -0.379 1 47.72 296 PRO A CA 1
ATOM 2395 C C . PRO A 1 296 ? 3.303 -14.984 -1.139 1 47.72 296 PRO A C 1
ATOM 2397 O O . PRO A 1 296 ? 2.57 -15.133 -2.119 1 47.72 296 PRO A O 1
ATOM 2400 N N . TYR A 1 297 ? 4.172 -15.969 -0.706 1 54.06 297 TYR A N 1
ATOM 2401 C CA . TYR A 1 297 ? 4.277 -17.203 -1.462 1 54.06 297 TYR A CA 1
ATOM 2402 C C . TYR A 1 297 ? 2.914 -17.875 -1.616 1 54.06 297 TYR A C 1
ATOM 2404 O O . TYR A 1 297 ? 2.705 -18.672 -2.537 1 54.06 297 TYR A O 1
ATOM 2412 N N . GLN A 1 298 ? 1.964 -17.25 -0.811 1 56.88 298 GLN A N 1
ATOM 2413 C CA . GLN A 1 298 ? 0.655 -17.891 -0.792 1 56.88 298 GLN A CA 1
ATOM 2414 C C . GLN A 1 298 ? -0.222 -17.391 -1.936 1 56.88 298 GLN A C 1
ATOM 2416 O O . GLN A 1 298 ? -1.226 -18.031 -2.277 1 56.88 298 GLN A O 1
ATOM 2421 N N . GLY A 1 299 ? 0.259 -16.391 -2.561 1 58.03 299 GLY A N 1
ATOM 2422 C CA . GLY A 1 299 ? -0.517 -15.883 -3.682 1 58.03 299 GLY A CA 1
ATOM 2423 C C . GLY A 1 299 ? 0.013 -16.328 -5.027 1 58.03 299 GLY A C 1
ATOM 2424 O O . GLY A 1 299 ? -0.194 -15.664 -6.043 1 58.03 299 GLY A O 1
ATOM 2425 N N . ARG A 1 300 ? 0.607 -17.484 -5.078 1 65.38 300 ARG A N 1
ATOM 2426 C CA . ARG A 1 300 ? 1.37 -17.938 -6.234 1 65.38 300 ARG A CA 1
ATOM 2427 C C . ARG A 1 300 ? 0.46 -18.156 -7.438 1 65.38 300 ARG A C 1
ATOM 2429 O O . ARG A 1 300 ? 0.888 -18 -8.586 1 65.38 300 ARG A O 1
ATOM 2436 N N . ASP A 1 301 ? -0.727 -18.375 -7.129 1 73.75 301 ASP A N 1
ATOM 2437 C CA . ASP A 1 301 ? -1.603 -18.703 -8.25 1 73.75 301 ASP A CA 1
ATOM 2438 C C . ASP A 1 301 ? -2.072 -17.438 -8.969 1 73.75 301 ASP A C 1
ATOM 2440 O O . ASP A 1 301 ? -2.645 -17.516 -10.055 1 73.75 301 ASP A O 1
ATOM 2444 N N . LEU A 1 302 ? -1.759 -16.281 -8.352 1 80.56 302 LEU A N 1
ATOM 2445 C CA . LEU A 1 302 ? -1.97 -15.023 -9.062 1 80.56 302 LEU A CA 1
ATOM 2446 C C . LEU A 1 302 ? -0.808 -14.727 -10.008 1 80.56 302 LEU A C 1
ATOM 2448 O O . LEU A 1 302 ? -0.824 -13.727 -10.719 1 80.56 302 LEU A O 1
ATOM 2452 N N . MET A 1 303 ? 0.123 -15.547 -10.172 1 84.75 303 MET A N 1
ATOM 2453 C CA . MET A 1 303 ? 1.231 -15.617 -11.125 1 84.75 303 MET A CA 1
ATOM 2454 C C . MET A 1 303 ? 2.264 -14.531 -10.828 1 84.75 303 MET A C 1
ATOM 2456 O O . MET A 1 303 ? 3.465 -14.805 -10.797 1 84.75 303 MET A O 1
ATOM 2460 N N . LYS A 1 304 ? 1.819 -13.281 -10.734 1 92.31 304 LYS A N 1
ATOM 2461 C CA . LYS A 1 304 ? 2.635 -12.125 -10.375 1 92.31 304 LYS A CA 1
ATOM 2462 C C . LYS A 1 304 ? 1.965 -11.297 -9.281 1 92.31 304 LYS A C 1
ATOM 2464 O O . LYS A 1 304 ? 0.877 -10.75 -9.484 1 92.31 304 LYS A O 1
ATOM 2469 N N . VAL A 1 305 ? 2.646 -11.188 -8.148 1 94.19 305 VAL A N 1
ATOM 2470 C CA . VAL A 1 305 ? 2.023 -10.461 -7.043 1 94.19 305 VAL A CA 1
ATOM 2471 C C . VAL A 1 305 ? 3.047 -9.539 -6.383 1 94.19 305 VAL A C 1
ATOM 2473 O O . VAL A 1 305 ? 4.254 -9.781 -6.465 1 94.19 305 VAL A O 1
ATOM 2476 N N . TYR A 1 306 ? 2.58 -8.469 -5.852 1 95.75 306 TYR A N 1
ATOM 2477 C CA . TYR A 1 306 ? 3.404 -7.625 -4.992 1 95.75 306 TYR A CA 1
ATOM 2478 C C . TYR A 1 306 ? 2.625 -7.172 -3.764 1 95.75 306 TYR A C 1
ATOM 2480 O O . TYR A 1 306 ? 1.395 -7.25 -3.738 1 95.75 306 TYR A O 1
ATOM 2488 N N . GLU A 1 307 ? 3.35 -6.816 -2.764 1 94.88 307 GLU A N 1
ATOM 2489 C CA . GLU A 1 307 ? 2.758 -6.355 -1.511 1 94.88 307 GLU A CA 1
ATOM 2490 C C . GLU A 1 307 ? 3.633 -5.301 -0.843 1 94.88 307 GLU A C 1
ATOM 2492 O O . GLU A 1 307 ? 4.859 -5.438 -0.797 1 94.88 307 GLU A O 1
ATOM 2497 N N . VAL A 1 308 ? 2.99 -4.266 -0.446 1 96.31 308 VAL A N 1
ATOM 2498 C CA . VAL A 1 308 ? 3.615 -3.271 0.421 1 96.31 308 VAL A CA 1
ATOM 2499 C C . VAL A 1 308 ? 2.973 -3.316 1.806 1 96.31 308 VAL A C 1
ATOM 2501 O O . VAL A 1 308 ? 1.774 -3.064 1.949 1 96.31 308 VAL A O 1
ATOM 2504 N N . GLY A 1 309 ? 3.723 -3.652 2.822 1 93.12 309 GLY A N 1
ATOM 2505 C CA . GLY A 1 309 ? 3.121 -3.762 4.141 1 93.12 309 GLY A CA 1
ATOM 2506 C C . GLY A 1 309 ? 4.145 -3.885 5.254 1 93.12 309 GLY A C 1
ATOM 2507 O O . GLY A 1 309 ? 5.344 -3.988 4.996 1 93.12 309 GLY A O 1
ATOM 2508 N N . PRO A 1 310 ? 3.648 -3.85 6.461 1 91.88 310 PRO A N 1
ATOM 2509 C CA . PRO A 1 310 ? 4.547 -3.902 7.617 1 91.88 310 PRO A CA 1
ATOM 2510 C C . PRO A 1 310 ? 5.117 -5.297 7.859 1 91.88 310 PRO A C 1
ATOM 2512 O O . PRO A 1 310 ? 4.445 -6.297 7.582 1 91.88 310 PRO A O 1
ATOM 2515 N N . VAL A 1 311 ? 6.285 -5.32 8.305 1 89.5 311 VAL A N 1
ATOM 2516 C CA . VAL A 1 311 ? 6.957 -6.531 8.766 1 89.5 311 VAL A CA 1
ATOM 2517 C C . VAL A 1 311 ? 7.418 -6.348 10.211 1 89.5 311 VAL A C 1
ATOM 2519 O O . VAL A 1 311 ? 7.918 -5.281 10.578 1 89.5 311 VAL A O 1
ATOM 2522 N N . PHE A 1 312 ? 7.234 -7.371 10.953 1 86.38 312 PHE A N 1
ATOM 2523 C CA . PHE A 1 312 ? 7.586 -7.332 12.367 1 86.38 312 PHE A CA 1
ATOM 2524 C C . PHE A 1 312 ? 8.75 -8.266 12.664 1 86.38 312 PHE A C 1
ATOM 2526 O O . PHE A 1 312 ? 8.711 -9.445 12.305 1 86.38 312 PHE A O 1
ATOM 2533 N N . ARG A 1 313 ? 9.742 -7.715 13.203 1 79.25 313 ARG A N 1
ATOM 2534 C CA . ARG A 1 313 ? 10.906 -8.523 13.555 1 79.25 313 ARG A CA 1
ATOM 2535 C C . ARG A 1 313 ? 11.031 -8.672 15.062 1 79.25 313 ARG A C 1
ATOM 2537 O O . ARG A 1 313 ? 10.688 -7.758 15.82 1 79.25 313 ARG A O 1
ATOM 2544 N N . LYS A 1 314 ? 11.523 -9.773 15.398 1 71.62 314 LYS A N 1
ATOM 2545 C CA . LYS A 1 314 ? 11.727 -10.062 16.812 1 71.62 314 LYS A CA 1
ATOM 2546 C C . LYS A 1 314 ? 12.953 -9.328 17.359 1 71.62 314 LYS A C 1
ATOM 2548 O O . LYS A 1 314 ? 13 -8.953 18.531 1 71.62 314 LYS A O 1
ATOM 2553 N N . ASP A 1 315 ? 13.836 -9.141 16.547 1 66.75 315 ASP A N 1
ATOM 2554 C CA . ASP A 1 315 ? 15.094 -8.555 17 1 66.75 315 ASP A CA 1
ATOM 2555 C C . ASP A 1 315 ? 14.883 -7.117 17.469 1 66.75 315 ASP A C 1
ATOM 2557 O O . ASP A 1 315 ? 14.086 -6.375 16.891 1 66.75 315 ASP A O 1
ATOM 2561 N N . ALA A 1 316 ? 15.484 -6.781 18.516 1 61.94 316 ALA A N 1
ATOM 2562 C CA . ALA A 1 316 ? 15.297 -5.551 19.281 1 61.94 316 ALA A CA 1
ATOM 2563 C C . ALA A 1 316 ? 15.641 -4.324 18.438 1 61.94 316 ALA A C 1
ATOM 2565 O O . ALA A 1 316 ? 15.25 -3.205 18.781 1 61.94 316 ALA A O 1
ATOM 2566 N N . GLY A 1 317 ? 16 -4.434 17.25 1 62.47 317 GLY A N 1
ATOM 2567 C CA . GLY A 1 317 ? 16.25 -3.277 16.406 1 62.47 317 GLY A CA 1
ATOM 2568 C C . GLY A 1 317 ? 17.219 -2.283 17.016 1 62.47 317 GLY A C 1
ATOM 2569 O O . GLY A 1 317 ? 16.969 -1.077 17.016 1 62.47 317 GLY A O 1
ATOM 2570 N N . THR A 1 318 ? 18.312 -2.6 17.438 1 71.5 318 THR A N 1
ATOM 2571 C CA . THR A 1 318 ? 19.172 -1.714 18.219 1 71.5 318 THR A CA 1
ATOM 2572 C C . THR A 1 318 ? 20.266 -1.106 17.328 1 71.5 318 THR A C 1
ATOM 2574 O O . THR A 1 318 ? 20.859 -0.085 17.688 1 71.5 318 THR A O 1
ATOM 2577 N N . THR A 1 319 ? 20.359 -1.675 16.219 1 80.94 319 THR A N 1
ATOM 2578 C CA . THR A 1 319 ? 21.406 -1.134 15.359 1 80.94 319 THR A CA 1
ATOM 2579 C C . THR A 1 319 ? 20.859 -0.001 14.5 1 80.94 319 THR A C 1
ATOM 2581 O O . THR A 1 319 ? 19.641 0.18 14.398 1 80.94 319 THR A O 1
ATOM 2584 N N . TYR A 1 320 ? 21.703 0.762 13.93 1 85.12 320 TYR A N 1
ATOM 2585 C CA . TYR A 1 320 ? 21.328 1.935 13.148 1 85.12 320 TYR A CA 1
ATOM 2586 C C . TYR A 1 320 ? 20.578 1.53 11.891 1 85.12 320 TYR A C 1
ATOM 2588 O O . TYR A 1 320 ? 19.953 2.369 11.234 1 85.12 320 TYR A O 1
ATOM 2596 N N . ARG A 1 321 ? 20.578 0.257 11.578 1 87.25 321 ARG A N 1
ATOM 2597 C CA . ARG A 1 321 ? 19.984 -0.155 10.32 1 87.25 321 ARG A CA 1
ATOM 2598 C C . ARG A 1 321 ? 18.797 -1.093 10.555 1 87.25 321 ARG A C 1
ATOM 2600 O O . ARG A 1 321 ? 18.219 -1.606 9.602 1 87.25 321 ARG A O 1
ATOM 2607 N N . HIS A 1 322 ? 18.531 -1.37 11.789 1 87.06 322 HIS A N 1
ATOM 2608 C CA . HIS A 1 322 ? 17.469 -2.32 12.07 1 87.06 322 HIS A CA 1
ATOM 2609 C C . HIS A 1 322 ? 16.328 -1.654 12.82 1 87.06 322 HIS A C 1
ATOM 2611 O O . HIS A 1 322 ? 16.547 -0.812 13.695 1 87.06 322 HIS A O 1
ATOM 2617 N N . LEU A 1 323 ? 15.148 -1.964 12.469 1 88.12 323 LEU A N 1
ATOM 2618 C CA . LEU A 1 323 ? 13.914 -1.582 13.148 1 88.12 323 LEU A CA 1
ATOM 2619 C C . LEU A 1 323 ? 13.109 -2.814 13.531 1 88.12 323 LEU A C 1
ATOM 2621 O O . LEU A 1 323 ? 13.195 -3.854 12.875 1 88.12 323 LEU A O 1
ATOM 2625 N N . THR A 1 324 ? 12.344 -2.746 14.555 1 86.94 324 THR A N 1
ATOM 2626 C CA . THR A 1 324 ? 11.477 -3.857 14.93 1 86.94 324 THR A CA 1
ATOM 2627 C C . THR A 1 324 ? 10.266 -3.936 14.016 1 86.94 324 THR A C 1
ATOM 2629 O O . THR A 1 324 ? 9.688 -5.008 13.828 1 86.94 324 THR A O 1
ATOM 2632 N N . GLU A 1 325 ? 9.898 -2.863 13.57 1 88.81 325 GLU A N 1
ATOM 2633 C CA . GLU A 1 325 ? 8.82 -2.748 12.594 1 88.81 325 GLU A CA 1
ATOM 2634 C C . GLU A 1 325 ? 9.227 -1.865 11.414 1 88.81 325 GLU A C 1
ATOM 2636 O O . GLU A 1 325 ? 9.719 -0.751 11.609 1 88.81 325 GLU A O 1
ATOM 2641 N N . PHE A 1 326 ? 9.148 -2.404 10.25 1 92.06 326 PHE A N 1
ATOM 2642 C CA . PHE A 1 326 ? 9.453 -1.617 9.062 1 92.06 326 PHE A CA 1
ATOM 2643 C C . PHE A 1 326 ? 8.516 -1.977 7.914 1 92.06 326 PHE A C 1
ATOM 2645 O O . PHE A 1 326 ? 7.727 -2.918 8.023 1 92.06 326 PHE A O 1
ATOM 2652 N N . THR A 1 327 ? 8.477 -1.196 6.879 1 95.06 327 THR A N 1
ATOM 2653 C CA . THR A 1 327 ? 7.637 -1.438 5.711 1 95.06 327 THR A CA 1
ATOM 2654 C C . THR A 1 327 ? 8.422 -2.17 4.625 1 95.06 327 THR A C 1
ATOM 2656 O O . THR A 1 327 ? 9.531 -1.76 4.27 1 95.06 327 THR A O 1
ATOM 2659 N N . SER A 1 328 ? 7.867 -3.219 4.145 1 95.62 328 SER A N 1
ATOM 2660 C CA . SER A 1 328 ? 8.523 -4.02 3.115 1 95.62 328 SER A CA 1
ATOM 2661 C C . SER A 1 328 ? 7.867 -3.818 1.755 1 95.62 328 SER A C 1
ATOM 2663 O O . SER A 1 328 ? 6.648 -3.654 1.669 1 95.62 328 SER A O 1
ATOM 2665 N N . LEU A 1 329 ? 8.648 -3.721 0.71 1 97.56 329 LEU A N 1
ATOM 2666 C CA . LEU A 1 329 ? 8.234 -3.805 -0.685 1 97.56 329 LEU A CA 1
ATOM 2667 C C . LEU A 1 329 ? 8.555 -5.176 -1.268 1 97.56 329 LEU A C 1
ATOM 2669 O O . LEU A 1 329 ? 9.695 -5.449 -1.637 1 97.56 329 LEU A O 1
ATOM 2673 N N . ASP A 1 330 ? 7.496 -5.992 -1.418 1 95.94 330 ASP A N 1
ATOM 2674 C CA . ASP A 1 330 ? 7.711 -7.387 -1.795 1 95.94 330 ASP A CA 1
ATOM 2675 C C . ASP A 1 330 ? 7.047 -7.703 -3.133 1 95.94 330 ASP A C 1
ATOM 2677 O O . ASP A 1 330 ? 5.996 -7.145 -3.457 1 95.94 330 ASP A O 1
ATOM 2681 N N . PHE A 1 331 ? 7.691 -8.531 -3.869 1 95.94 331 PHE A N 1
ATOM 2682 C CA . PHE A 1 331 ? 7.016 -9.094 -5.031 1 95.94 331 PHE A CA 1
ATOM 2683 C C . PHE A 1 331 ? 7.461 -10.539 -5.27 1 95.94 331 PHE A C 1
ATOM 2685 O O . PHE A 1 331 ? 8.523 -10.945 -4.809 1 95.94 331 PHE A O 1
ATOM 2692 N N . GLU A 1 332 ? 6.648 -11.266 -5.859 1 94.19 332 GLU A N 1
ATOM 2693 C CA . GLU A 1 332 ? 6.875 -12.648 -6.254 1 94.19 332 GLU A CA 1
ATOM 2694 C C . GLU A 1 332 ? 6.23 -12.945 -7.605 1 94.19 332 GLU A C 1
ATOM 2696 O O . GLU A 1 332 ? 5.168 -12.414 -7.926 1 94.19 332 GLU A O 1
ATOM 2701 N N . MET A 1 333 ? 6.945 -13.758 -8.359 1 92.94 333 MET A N 1
ATOM 2702 C CA . MET A 1 333 ? 6.395 -14.086 -9.664 1 92.94 333 MET A CA 1
ATOM 2703 C C . MET A 1 333 ? 6.789 -15.5 -10.078 1 92.94 333 MET A C 1
ATOM 2705 O O . MET A 1 333 ? 7.793 -16.031 -9.602 1 92.94 333 MET A O 1
ATOM 2709 N N . VAL A 1 334 ? 5.945 -16.047 -10.867 1 91 334 VAL A N 1
ATOM 2710 C CA . VAL A 1 334 ? 6.289 -17.312 -11.523 1 91 334 VAL A CA 1
ATOM 2711 C C . VAL A 1 334 ? 7.473 -17.094 -12.461 1 91 334 VAL A C 1
ATOM 2713 O O . VAL A 1 334 ? 7.52 -16.109 -13.203 1 91 334 VAL A O 1
ATOM 2716 N N . ILE A 1 335 ? 8.422 -17.938 -12.328 1 89.06 335 ILE A N 1
ATOM 2717 C CA . ILE A 1 335 ? 9.57 -17.844 -13.227 1 89.06 335 ILE A CA 1
ATOM 2718 C C . ILE A 1 335 ? 9.43 -18.844 -14.367 1 89.06 335 ILE A C 1
ATOM 2720 O O . ILE A 1 335 ? 8.883 -19.938 -14.172 1 89.06 335 ILE A O 1
ATOM 2724 N N . GLN A 1 336 ? 9.953 -18.453 -15.453 1 82.75 336 GLN A N 1
ATOM 2725 C CA . GLN A 1 336 ? 9.805 -19.297 -16.641 1 82.75 336 GLN A CA 1
ATOM 2726 C C . GLN A 1 336 ? 10.953 -20.281 -16.766 1 82.75 336 GLN A C 1
ATOM 2728 O O . GLN A 1 336 ? 10.75 -21.438 -17.125 1 82.75 336 GLN A O 1
ATOM 2733 N N . SER A 1 337 ? 12.133 -19.781 -16.438 1 78.94 337 SER A N 1
ATOM 2734 C CA . SER A 1 337 ? 13.273 -20.656 -16.672 1 78.94 337 SER A CA 1
ATOM 2735 C C . SER A 1 337 ? 14.25 -20.609 -15.508 1 78.94 337 SER A C 1
ATOM 2737 O O . SER A 1 337 ? 14.695 -21.656 -15.023 1 78.94 337 SER A O 1
ATOM 2739 N N . HIS A 1 338 ? 14.539 -19.484 -15.109 1 84.75 338 HIS A N 1
ATOM 2740 C CA . HIS A 1 338 ? 15.578 -19.312 -14.094 1 84.75 338 HIS A CA 1
ATOM 2741 C C . HIS A 1 338 ? 15.305 -18.094 -13.227 1 84.75 338 HIS A C 1
ATOM 2743 O O . HIS A 1 338 ? 14.695 -17.125 -13.688 1 84.75 338 HIS A O 1
ATOM 2749 N N . TYR A 1 339 ? 15.922 -18.125 -11.984 1 90.12 339 TYR A N 1
ATOM 2750 C CA . TYR A 1 339 ? 15.648 -17.031 -11.055 1 90.12 339 TYR A CA 1
ATOM 2751 C C . TYR A 1 339 ? 16.375 -15.758 -11.477 1 90.12 339 TYR A C 1
ATOM 2753 O O . TYR A 1 339 ? 16.094 -14.672 -10.953 1 90.12 339 TYR A O 1
ATOM 2761 N N . LEU A 1 340 ? 17.297 -15.836 -12.469 1 88.06 340 LEU A N 1
ATOM 2762 C CA . LEU A 1 340 ? 17.953 -14.648 -13.016 1 88.06 340 LEU A CA 1
ATOM 2763 C C . LEU A 1 340 ? 16.922 -13.688 -13.594 1 88.06 340 LEU A C 1
ATOM 2765 O O . LEU A 1 340 ? 17.172 -12.484 -13.688 1 88.06 340 LEU A O 1
ATOM 2769 N N . GLU A 1 341 ? 15.766 -14.227 -13.969 1 89.81 341 GLU A N 1
ATOM 2770 C CA . GLU A 1 341 ? 14.672 -13.367 -14.414 1 89.81 341 GLU A CA 1
ATOM 2771 C C . GLU A 1 341 ? 14.328 -12.312 -13.367 1 89.81 341 GLU A C 1
ATOM 2773 O O . GLU A 1 341 ? 14.023 -11.164 -13.703 1 89.81 341 GLU A O 1
ATOM 2778 N N . ILE A 1 342 ? 14.43 -12.695 -12.102 1 94.75 342 ILE A N 1
ATOM 2779 C CA . ILE A 1 342 ? 14.094 -11.797 -11.008 1 94.75 342 ILE A CA 1
ATOM 2780 C C . ILE A 1 342 ? 15.188 -10.742 -10.844 1 94.75 342 ILE A C 1
ATOM 2782 O O . ILE A 1 342 ? 14.898 -9.578 -10.57 1 94.75 342 ILE A O 1
ATOM 2786 N N . ILE A 1 343 ? 16.406 -11.172 -10.969 1 93.38 343 ILE A N 1
ATOM 2787 C CA . ILE A 1 343 ? 17.516 -10.242 -10.82 1 93.38 343 ILE A CA 1
ATOM 2788 C C . ILE A 1 343 ? 17.438 -9.164 -11.898 1 93.38 343 ILE A C 1
ATOM 2790 O O . ILE A 1 343 ? 17.609 -7.977 -11.617 1 93.38 343 ILE A O 1
ATOM 2794 N N . HIS A 1 344 ? 17.109 -9.609 -13.109 1 91.56 344 HIS A N 1
ATOM 2795 C CA . HIS A 1 344 ? 16.953 -8.656 -14.203 1 91.56 344 HIS A CA 1
ATOM 2796 C C . HIS A 1 344 ? 15.797 -7.695 -13.93 1 91.56 344 HIS A C 1
ATOM 2798 O O . HIS A 1 344 ? 15.898 -6.5 -14.219 1 91.56 344 HIS A O 1
ATOM 2804 N N . LEU A 1 345 ? 14.758 -8.242 -13.445 1 94.25 345 LEU A N 1
ATOM 2805 C CA . LEU A 1 345 ? 13.609 -7.41 -13.102 1 94.25 345 LEU A CA 1
ATOM 2806 C C . LEU A 1 345 ? 13.969 -6.398 -12.023 1 94.25 345 LEU A C 1
ATOM 2808 O O . LEU A 1 345 ? 13.57 -5.234 -12.094 1 94.25 345 LEU A O 1
ATOM 2812 N N . VAL A 1 346 ? 14.711 -6.805 -11.031 1 96.56 346 VAL A N 1
ATOM 2813 C CA . VAL A 1 346 ? 15.133 -5.949 -9.93 1 96.56 346 VAL A CA 1
ATOM 2814 C C . VAL A 1 346 ? 16.016 -4.816 -10.453 1 96.56 346 VAL A C 1
ATOM 2816 O O . VAL A 1 346 ? 15.859 -3.662 -10.039 1 96.56 346 VAL A O 1
ATOM 2819 N N . GLU A 1 347 ? 16.875 -5.117 -11.367 1 92.19 347 GLU A N 1
ATOM 2820 C CA . GLU A 1 347 ? 17.719 -4.098 -11.977 1 92.19 347 GLU A CA 1
ATOM 2821 C C . GLU A 1 347 ? 16.875 -3.027 -12.672 1 92.19 347 GLU A C 1
ATOM 2823 O O . GLU A 1 347 ? 17.109 -1.831 -12.484 1 92.19 347 GLU A O 1
ATOM 2828 N N . LYS A 1 348 ? 15.938 -3.514 -13.445 1 93.5 348 LYS A N 1
ATOM 2829 C CA . LYS A 1 348 ? 15.07 -2.584 -14.156 1 93.5 348 LYS A CA 1
ATOM 2830 C C . LYS A 1 348 ? 14.234 -1.756 -13.18 1 93.5 348 LYS A C 1
ATOM 2832 O O . LYS A 1 348 ? 14.031 -0.558 -13.383 1 93.5 348 LYS A O 1
ATOM 2837 N N . LEU A 1 349 ? 13.75 -2.396 -12.148 1 96.62 349 LEU A N 1
ATOM 2838 C CA . LEU A 1 349 ? 12.945 -1.74 -11.125 1 96.62 349 LEU A CA 1
ATOM 2839 C C . LEU A 1 349 ? 13.727 -0.623 -10.453 1 96.62 349 LEU A C 1
ATOM 2841 O O . LEU A 1 349 ? 13.266 0.517 -10.383 1 96.62 349 LEU A O 1
ATOM 2845 N N . LEU A 1 350 ? 14.93 -0.932 -10 1 95.31 350 LEU A N 1
ATOM 2846 C CA . LEU A 1 350 ? 15.727 0.036 -9.258 1 95.31 350 LEU A CA 1
ATOM 2847 C C . LEU A 1 350 ? 16.188 1.174 -10.164 1 95.31 350 LEU A C 1
ATOM 2849 O O . LEU A 1 350 ? 16.203 2.334 -9.742 1 95.31 350 LEU A O 1
ATOM 2853 N N . ASN A 1 351 ? 16.531 0.819 -11.375 1 91.31 351 ASN A N 1
ATOM 2854 C CA . ASN A 1 351 ? 16.875 1.87 -12.328 1 91.31 351 ASN A CA 1
ATOM 2855 C C . ASN A 1 351 ? 15.711 2.832 -12.547 1 91.31 351 ASN A C 1
ATOM 2857 O O . ASN A 1 351 ? 15.906 4.047 -12.609 1 91.31 351 ASN A O 1
ATOM 2861 N N . SER A 1 352 ? 14.531 2.27 -12.688 1 93.94 352 SER A N 1
ATOM 2862 C CA . SER A 1 352 ? 13.344 3.092 -12.875 1 93.94 352 SER A CA 1
ATOM 2863 C C . SER A 1 352 ? 13.109 4.004 -11.672 1 93.94 352 SER A C 1
ATOM 2865 O O . SER A 1 352 ? 12.883 5.203 -11.836 1 93.94 352 SER A O 1
ATOM 2867 N N . ILE A 1 353 ? 13.188 3.486 -10.492 1 96.06 353 ILE A N 1
ATOM 2868 C CA . ILE A 1 353 ? 12.93 4.242 -9.266 1 96.06 353 ILE A CA 1
ATOM 2869 C C . ILE A 1 353 ? 13.969 5.355 -9.125 1 96.06 353 ILE A C 1
ATOM 2871 O O . ILE A 1 353 ? 13.609 6.516 -8.906 1 96.06 353 ILE A O 1
ATOM 2875 N N . LEU A 1 354 ? 15.234 5 -9.297 1 93.25 354 LEU A N 1
ATOM 2876 C CA . LEU A 1 354 ? 16.312 5.953 -9.062 1 93.25 354 LEU A CA 1
ATOM 2877 C C . LEU A 1 354 ? 16.297 7.066 -10.102 1 93.25 354 LEU A C 1
ATOM 2879 O O . LEU A 1 354 ? 16.516 8.234 -9.781 1 93.25 354 LEU A O 1
ATOM 2883 N N . THR A 1 355 ? 16.031 6.715 -11.336 1 90.94 355 THR A N 1
ATOM 2884 C CA . THR A 1 355 ? 15.945 7.711 -12.398 1 90.94 355 THR A CA 1
ATOM 2885 C C . THR A 1 355 ? 14.805 8.688 -12.133 1 90.94 355 THR A C 1
ATOM 2887 O O . THR A 1 355 ? 14.977 9.906 -12.258 1 90.94 355 THR A O 1
ATOM 2890 N N . ARG A 1 356 ? 13.695 8.188 -11.75 1 94.12 356 ARG A N 1
ATOM 2891 C CA . ARG A 1 356 ? 12.531 9.031 -11.508 1 94.12 356 ARG A CA 1
ATOM 2892 C C . ARG A 1 356 ? 12.742 9.914 -10.281 1 94.12 356 ARG A C 1
ATOM 2894 O O . ARG A 1 356 ? 12.305 11.062 -10.25 1 94.12 356 ARG A O 1
ATOM 2901 N N . LEU A 1 357 ? 13.359 9.367 -9.242 1 93.75 357 LEU A N 1
ATOM 2902 C CA . LEU A 1 357 ? 13.664 10.172 -8.07 1 93.75 357 LEU A CA 1
ATOM 2903 C C . LEU A 1 357 ? 14.516 11.383 -8.438 1 93.75 357 LEU A C 1
ATOM 2905 O O . LEU A 1 357 ? 14.242 12.5 -7.996 1 93.75 357 LEU A O 1
ATOM 2909 N N . GLU A 1 358 ? 15.516 11.18 -9.258 1 90 358 GLU A N 1
ATOM 2910 C CA . GLU A 1 358 ? 16.422 12.25 -9.641 1 90 358 GLU A CA 1
ATOM 2911 C C . GLU A 1 358 ? 15.719 13.297 -10.492 1 90 358 GLU A C 1
ATOM 2913 O O . GLU A 1 358 ? 16.047 14.484 -10.422 1 90 358 GLU A O 1
ATOM 2918 N N . THR A 1 359 ? 14.703 12.852 -11.242 1 90.75 359 THR A N 1
ATOM 2919 C CA . THR A 1 359 ? 14.047 13.758 -12.172 1 90.75 359 THR A CA 1
ATOM 2920 C C . THR A 1 359 ? 12.828 14.414 -11.523 1 90.75 359 THR A C 1
ATOM 2922 O O . THR A 1 359 ? 12.625 15.625 -11.641 1 90.75 359 THR A O 1
ATOM 2925 N N . GLU A 1 360 ? 12.062 13.656 -10.812 1 93.06 360 GLU A N 1
ATOM 2926 C CA . GLU A 1 360 ? 10.773 14.141 -10.336 1 93.06 360 GLU A CA 1
ATOM 2927 C C . GLU A 1 360 ? 10.891 14.695 -8.914 1 93.06 360 GLU A C 1
ATOM 2929 O O . GLU A 1 360 ? 10.008 15.422 -8.453 1 93.06 360 GLU A O 1
ATOM 2934 N N . MET A 1 361 ? 11.914 14.312 -8.195 1 93.06 361 MET A N 1
ATOM 2935 C CA . MET A 1 361 ? 12.047 14.75 -6.812 1 93.06 361 MET A CA 1
ATOM 2936 C C . MET A 1 361 ? 13.281 15.625 -6.637 1 93.06 361 MET A C 1
ATOM 2938 O O . MET A 1 361 ? 13.93 15.602 -5.59 1 93.06 361 MET A O 1
ATOM 2942 N N . ALA A 1 362 ? 13.625 16.406 -7.613 1 88.94 362 ALA A N 1
ATOM 2943 C CA . ALA A 1 362 ? 14.844 17.219 -7.629 1 88.94 362 ALA A CA 1
ATOM 2944 C C . ALA A 1 362 ? 14.812 18.281 -6.531 1 88.94 362 ALA A C 1
ATOM 2946 O O . ALA A 1 362 ? 15.836 18.531 -5.883 1 88.94 362 ALA A O 1
ATOM 2947 N N . GLN A 1 363 ? 13.703 18.906 -6.32 1 86.56 363 GLN A N 1
ATOM 2948 C CA . GLN A 1 363 ? 13.594 19.953 -5.312 1 86.56 363 GLN A CA 1
ATOM 2949 C C . GLN A 1 363 ? 13.82 19.391 -3.91 1 86.56 363 GLN A C 1
ATOM 2951 O O . GLN A 1 363 ? 14.547 19.984 -3.111 1 86.56 363 GLN A O 1
ATOM 2956 N N . GLU A 1 364 ? 13.164 18.297 -3.627 1 90.12 364 GLU A N 1
ATOM 2957 C CA . GLU A 1 364 ? 13.328 17.641 -2.33 1 90.12 364 GLU A CA 1
ATOM 2958 C C . GLU A 1 364 ? 14.766 17.188 -2.115 1 90.12 364 GLU A C 1
ATOM 2960 O O . GLU A 1 364 ? 15.32 17.359 -1.025 1 90.12 364 GLU A O 1
ATOM 2965 N N . LEU A 1 365 ? 15.375 16.672 -3.172 1 90.56 365 LEU A N 1
ATOM 2966 C CA . LEU A 1 365 ? 16.766 16.203 -3.078 1 90.56 365 LEU A CA 1
ATOM 2967 C C . LEU A 1 365 ? 17.703 17.359 -2.805 1 90.56 365 LEU A C 1
ATOM 2969 O O . LEU A 1 365 ? 18.641 17.234 -2.02 1 90.56 365 LEU A O 1
ATOM 2973 N N . THR A 1 366 ? 17.438 18.484 -3.396 1 86.62 366 THR A N 1
ATOM 2974 C CA . THR A 1 366 ? 18.25 19.672 -3.18 1 86.62 366 THR A CA 1
ATOM 2975 C C . THR A 1 366 ? 18.156 20.125 -1.727 1 86.62 366 THR A C 1
ATOM 2977 O O . THR A 1 366 ? 19.172 20.484 -1.119 1 86.62 366 THR A O 1
ATOM 2980 N N . LEU A 1 367 ? 17 20.094 -1.193 1 85.19 367 LEU A N 1
ATOM 2981 C CA . LEU A 1 367 ? 16.797 20.484 0.195 1 85.19 367 LEU A CA 1
ATOM 2982 C C . LEU A 1 367 ? 17.578 19.578 1.143 1 85.19 367 LEU A C 1
ATOM 2984 O O . LEU A 1 367 ? 18.203 20.062 2.088 1 85.19 367 LEU A O 1
ATOM 2988 N N . ILE A 1 368 ? 17.578 18.328 0.891 1 87.5 368 ILE A N 1
ATOM 2989 C CA . ILE A 1 368 ? 18.25 17.359 1.749 1 87.5 368 ILE A CA 1
ATOM 2990 C C . ILE A 1 368 ? 19.766 17.516 1.622 1 87.5 368 ILE A C 1
ATOM 2992 O O . ILE A 1 368 ? 20.484 17.469 2.621 1 87.5 368 ILE A O 1
ATOM 2996 N N . ARG A 1 369 ? 20.234 17.734 0.466 1 82.31 369 ARG A N 1
ATOM 2997 C CA . ARG A 1 369 ? 21.656 17.922 0.231 1 82.31 369 ARG A CA 1
ATOM 2998 C C . ARG A 1 369 ? 22.172 19.188 0.912 1 82.31 369 ARG A C 1
ATOM 3000 O O . ARG A 1 369 ? 23.266 19.203 1.455 1 82.31 369 ARG A O 1
ATOM 3007 N N . GLN A 1 370 ? 21.375 20.203 0.852 1 76.81 370 GLN A N 1
ATOM 3008 C CA . GLN A 1 370 ? 21.734 21.453 1.504 1 76.81 370 GLN A CA 1
ATOM 3009 C C . GLN A 1 370 ? 21.875 21.266 3.012 1 76.81 370 GLN A C 1
ATOM 3011 O O . GLN A 1 370 ? 22.766 21.859 3.633 1 76.81 370 GLN A O 1
ATOM 3016 N N . GLU A 1 371 ? 21.031 20.469 3.516 1 77.62 371 GLU A N 1
ATOM 3017 C CA . GLU A 1 371 ? 21.094 20.219 4.953 1 77.62 371 GLU A CA 1
ATOM 3018 C C . GLU A 1 371 ? 22.297 19.375 5.312 1 77.62 371 GLU A C 1
ATOM 3020 O O . GLU A 1 371 ? 22.906 19.562 6.371 1 77.62 371 GLU A O 1
ATOM 3025 N N . GLN A 1 372 ? 22.672 18.422 4.508 1 74.38 372 GLN A N 1
ATOM 3026 C CA . GLN A 1 372 ? 23.781 17.516 4.773 1 74.38 372 GLN A CA 1
ATOM 3027 C C . GLN A 1 372 ? 25.125 18.203 4.547 1 74.38 372 GLN A C 1
ATOM 3029 O O . GLN A 1 372 ? 26.125 17.859 5.184 1 74.38 372 GLN A O 1
ATOM 3034 N N . GLU A 1 373 ? 25.281 18.953 3.473 1 62.53 373 GLU A N 1
ATOM 3035 C CA . GLU A 1 373 ? 26.516 19.703 3.277 1 62.53 373 GLU A CA 1
ATOM 3036 C C . GLU A 1 373 ? 26.844 20.547 4.508 1 62.53 373 GLU A C 1
ATOM 3038 O O . GLU A 1 373 ? 28.016 20.75 4.828 1 62.53 373 GLU A O 1
ATOM 3043 N N . ASP A 1 374 ? 25.812 20.875 5.168 1 52.28 374 ASP A N 1
ATOM 3044 C CA . ASP A 1 374 ? 25.953 21.719 6.348 1 52.28 374 ASP A CA 1
ATOM 3045 C C . ASP A 1 374 ? 26.469 20.922 7.539 1 52.28 374 ASP A C 1
ATOM 3047 O O . ASP A 1 374 ? 27.078 21.484 8.461 1 52.28 374 ASP A O 1
ATOM 3051 N N . ASP A 1 375 ? 26.219 19.703 7.66 1 49.22 375 ASP A N 1
ATOM 3052 C CA . ASP A 1 375 ? 26.672 18.828 8.734 1 49.22 375 ASP A CA 1
ATOM 3053 C C . ASP A 1 375 ? 28.078 18.281 8.445 1 49.22 375 ASP A C 1
ATOM 3055 O O . ASP A 1 375 ? 28.312 17.703 7.379 1 49.22 375 ASP A O 1
ATOM 3059 N N . ASP A 1 376 ? 29.203 19.047 8.859 1 40.44 376 ASP A N 1
ATOM 3060 C CA . ASP A 1 376 ? 30.609 18.719 8.688 1 40.44 376 ASP A CA 1
ATOM 3061 C C . ASP A 1 376 ? 30.859 17.234 8.945 1 40.44 376 ASP A C 1
ATOM 3063 O O . ASP A 1 376 ? 32 16.828 9.102 1 40.44 376 ASP A O 1
ATOM 3067 N N . SER A 1 377 ? 30.047 16.609 9.695 1 37.97 377 SER A N 1
ATOM 3068 C CA . SER A 1 377 ? 30.641 15.312 10.039 1 37.97 377 SER A CA 1
ATOM 3069 C C . SER A 1 377 ? 31.219 14.625 8.812 1 37.97 377 SER A C 1
ATOM 3071 O O . SER A 1 377 ? 30.578 14.555 7.77 1 37.97 377 SER A O 1
ATOM 3073 N N . GLU A 1 378 ? 32.625 14.625 8.875 1 38 378 GLU A N 1
ATOM 3074 C CA . GLU A 1 378 ? 33.469 14.164 7.785 1 38 378 GLU A CA 1
ATOM 3075 C C . GLU A 1 378 ? 32.719 13.211 6.867 1 38 378 GLU A C 1
ATOM 3077 O O . GLU A 1 378 ? 32.812 13.328 5.641 1 38 378 GLU A O 1
ATOM 3082 N N . LYS A 1 379 ? 32.812 11.977 7.406 1 34.38 379 LYS A N 1
ATOM 3083 C CA . LYS A 1 379 ? 32.906 10.641 6.809 1 34.38 379 LYS A CA 1
ATOM 3084 C C . LYS A 1 379 ? 31.547 10.242 6.223 1 34.38 379 LYS A C 1
ATOM 3086 O O . LYS A 1 379 ? 31.375 9.125 5.727 1 34.38 379 LYS A O 1
ATOM 3091 N N . LEU A 1 380 ? 30.547 10.727 6.84 1 38.22 380 LEU A N 1
ATOM 3092 C CA . LEU A 1 380 ? 29.359 10.133 6.223 1 38.22 380 LEU A CA 1
ATOM 3093 C C . LEU A 1 380 ? 29.25 10.547 4.758 1 38.22 380 LEU A C 1
ATOM 3095 O O . LEU A 1 380 ? 29.25 11.734 4.441 1 38.22 380 LEU A O 1
ATOM 3099 N N . LEU A 1 381 ? 29.625 9.82 3.857 1 36.62 381 LEU A N 1
ATOM 3100 C CA . LEU A 1 381 ? 30.031 9.789 2.459 1 36.62 381 LEU A CA 1
ATOM 3101 C C . LEU A 1 381 ? 29.312 10.867 1.657 1 36.62 381 LEU A C 1
ATOM 3103 O O . LEU A 1 381 ? 28.109 11.07 1.816 1 36.62 381 LEU A O 1
ATOM 3107 N N . SER A 1 382 ? 29.984 12.047 1.093 1 42.53 382 SER A N 1
ATOM 3108 C CA . SER A 1 382 ? 29.984 12.68 -0.224 1 42.53 382 SER A CA 1
ATOM 3109 C C . SER A 1 382 ? 29.016 11.977 -1.17 1 42.53 382 SER A C 1
ATOM 3111 O O . SER A 1 382 ? 28.812 12.422 -2.297 1 42.53 382 SER A O 1
ATOM 3113 N N . ILE A 1 383 ? 28.688 10.867 -0.8 1 46.44 383 ILE A N 1
ATOM 3114 C CA . ILE A 1 383 ? 27.969 9.852 -1.578 1 46.44 383 ILE A CA 1
ATOM 3115 C C . ILE A 1 383 ? 26.531 10.305 -1.813 1 46.44 383 ILE A C 1
ATOM 3117 O O . ILE A 1 383 ? 25.969 10.078 -2.891 1 46.44 383 ILE A O 1
ATOM 3121 N N . SER A 1 384 ? 25.969 10.922 -0.648 1 50.91 384 SER A N 1
ATOM 3122 C CA . SER A 1 384 ? 24.594 11.344 -0.841 1 50.91 384 SER A CA 1
ATOM 3123 C C . SER A 1 384 ? 24.469 12.391 -1.944 1 50.91 384 SER A C 1
ATOM 3125 O O . SER A 1 384 ? 23.406 12.562 -2.531 1 50.91 384 SER A O 1
ATOM 3127 N N . SER A 1 385 ? 25.625 13.102 -2.08 1 52.41 385 SER A N 1
ATOM 3128 C CA . SER A 1 385 ? 25.516 14.227 -3 1 52.41 385 SER A CA 1
ATOM 3129 C C . SER A 1 385 ? 25.609 13.773 -4.449 1 52.41 385 SER A C 1
ATOM 3131 O O . SER A 1 385 ? 25.297 14.531 -5.367 1 52.41 385 SER A O 1
ATOM 3133 N N . THR A 1 386 ? 26.109 12.547 -4.562 1 56.09 386 THR A N 1
ATOM 3134 C CA . THR A 1 386 ? 26.297 12.219 -5.973 1 56.09 386 THR A CA 1
ATOM 3135 C C . THR A 1 386 ? 25.156 11.336 -6.477 1 56.09 386 THR A C 1
ATOM 3137 O O . THR A 1 386 ? 24.703 10.438 -5.77 1 56.09 386 THR A O 1
ATOM 3140 N N . SER A 1 387 ? 24.609 11.797 -7.512 1 61.66 387 SER A N 1
ATOM 3141 C CA . SER A 1 387 ? 23.609 11.008 -8.219 1 61.66 387 SER A CA 1
ATOM 3142 C C . SER A 1 387 ? 24.047 9.555 -8.367 1 61.66 387 SER A C 1
ATOM 3144 O O . SER A 1 387 ? 25.188 9.281 -8.711 1 61.66 387 SER A O 1
ATOM 3146 N N . ILE A 1 388 ? 23.328 8.68 -7.723 1 64.62 388 ILE A N 1
ATOM 3147 C CA . ILE A 1 388 ? 23.547 7.246 -7.883 1 64.62 388 ILE A CA 1
ATOM 3148 C C . ILE A 1 388 ? 23.328 6.848 -9.344 1 64.62 388 ILE A C 1
ATOM 3150 O O . ILE A 1 388 ? 23.906 5.863 -9.812 1 64.62 388 ILE A O 1
ATOM 3154 N N . VAL A 1 389 ? 22.406 7.715 -9.984 1 59.53 389 VAL A N 1
ATOM 3155 C CA . VAL A 1 389 ? 22.125 7.387 -11.375 1 59.53 389 VAL A CA 1
ATOM 3156 C C . VAL A 1 389 ? 23.219 7.957 -12.273 1 59.53 389 VAL A C 1
ATOM 3158 O O . VAL A 1 389 ? 23.406 9.172 -12.344 1 59.53 389 VAL A O 1
ATOM 3161 N N . THR A 1 390 ? 24.297 7.215 -12.469 1 55.84 390 THR A N 1
ATOM 3162 C CA . THR A 1 390 ? 25.297 7.637 -13.43 1 55.84 390 THR A CA 1
ATOM 3163 C C . THR A 1 390 ? 24.891 7.238 -14.844 1 55.84 390 THR A C 1
ATOM 3165 O O . THR A 1 390 ? 24.062 6.348 -15.031 1 55.84 390 THR A O 1
ATOM 3168 N N . ASN A 1 391 ? 25.109 8.219 -15.828 1 48.59 391 ASN A N 1
ATOM 3169 C CA . ASN A 1 391 ? 24.875 8.055 -17.25 1 48.59 391 ASN A CA 1
ATOM 3170 C C . ASN A 1 391 ? 25.297 6.676 -17.75 1 48.59 391 ASN A C 1
ATOM 3172 O O . ASN A 1 391 ? 25.625 6.5 -18.922 1 48.59 391 ASN A O 1
ATOM 3176 N N . HIS A 1 392 ? 25.531 5.727 -16.828 1 48.69 392 HIS A N 1
ATOM 3177 C CA . HIS A 1 392 ? 25.875 4.43 -17.406 1 48.69 392 HIS A CA 1
ATOM 3178 C C . HIS A 1 392 ? 24.625 3.672 -17.828 1 48.69 392 HIS A C 1
ATOM 3180 O O . HIS A 1 392 ? 23.531 3.928 -17.312 1 48.69 392 HIS A O 1
ATOM 3186 N N . GLU A 1 393 ? 24.672 2.977 -18.984 1 48.88 393 GLU A N 1
ATOM 3187 C CA . GLU A 1 393 ? 23.625 2.148 -19.594 1 48.88 393 GLU A CA 1
ATOM 3188 C C . GLU A 1 393 ? 22.922 1.298 -18.531 1 48.88 393 GLU A C 1
ATOM 3190 O O . GLU A 1 393 ? 21.719 1.04 -18.641 1 48.88 393 GLU A O 1
ATOM 3195 N N . ARG A 1 394 ? 23.969 0.705 -17.562 1 57.91 394 ARG A N 1
ATOM 3196 C CA . ARG A 1 394 ? 23.328 -0.05 -16.484 1 57.91 394 ARG A CA 1
ATOM 3197 C C . ARG A 1 394 ? 23.719 0.506 -15.125 1 57.91 394 ARG A C 1
ATOM 3199 O O . ARG A 1 394 ? 24.891 0.586 -14.797 1 57.91 394 ARG A O 1
ATOM 3206 N N . THR A 1 395 ? 22.781 0.931 -14.281 1 64.5 395 THR A N 1
ATOM 3207 C CA . THR A 1 395 ? 22.984 1.577 -12.992 1 64.5 395 THR A CA 1
ATOM 3208 C C . THR A 1 395 ? 23.422 0.561 -11.938 1 64.5 395 THR A C 1
ATOM 3210 O O . THR A 1 395 ? 24.188 0.891 -11.031 1 64.5 395 THR A O 1
ATOM 3213 N N . CYS A 1 396 ? 23.281 -0.828 -12.289 1 85.88 396 CYS A N 1
ATOM 3214 C CA . CYS A 1 396 ? 23.484 -1.823 -11.234 1 85.88 396 CYS A CA 1
ATOM 3215 C C . CYS A 1 396 ? 24.531 -2.846 -11.648 1 85.88 396 CYS A C 1
ATOM 3217 O O . CYS A 1 396 ? 24.5 -3.354 -12.773 1 85.88 396 CYS A O 1
ATOM 3219 N N . LEU A 1 397 ? 25.609 -3.102 -10.867 1 89.75 397 LEU A N 1
ATOM 3220 C CA . LEU A 1 397 ? 26.578 -4.16 -11.094 1 89.75 397 LEU A CA 1
ATOM 3221 C C . LEU A 1 397 ? 26.094 -5.484 -10.508 1 89.75 397 LEU A C 1
ATOM 3223 O O . LEU A 1 397 ? 25.688 -5.543 -9.344 1 89.75 397 LEU A O 1
ATOM 3227 N N . VAL A 1 398 ? 26.078 -6.5 -11.383 1 91.56 398 VAL A N 1
ATOM 3228 C CA . VAL A 1 398 ? 25.688 -7.828 -10.922 1 91.56 398 VAL A CA 1
ATOM 3229 C C . VAL A 1 398 ? 26.891 -8.75 -10.914 1 91.56 398 VAL A C 1
ATOM 3231 O O . VAL A 1 398 ? 27.484 -9.031 -11.969 1 91.56 398 VAL A O 1
ATOM 3234 N N . ILE A 1 399 ? 27.297 -9.219 -9.711 1 90.88 399 ILE A N 1
ATOM 3235 C CA . ILE A 1 399 ? 28.453 -10.102 -9.609 1 90.88 399 ILE A CA 1
ATOM 3236 C C . ILE A 1 399 ? 28.141 -11.258 -8.656 1 90.88 399 ILE A C 1
ATOM 3238 O O . ILE A 1 399 ? 27.297 -11.117 -7.77 1 90.88 399 ILE A O 1
ATOM 3242 N N . SER A 1 400 ? 28.797 -12.359 -8.828 1 88.81 400 SER A N 1
ATOM 3243 C CA . SER A 1 400 ? 28.578 -13.492 -7.93 1 88.81 400 SER A CA 1
ATOM 3244 C C . SER A 1 400 ? 29.219 -13.25 -6.566 1 88.81 400 SER A C 1
ATOM 3246 O O . SER A 1 400 ? 30.125 -12.422 -6.438 1 88.81 400 SER A O 1
ATOM 3248 N N . TYR A 1 401 ? 28.703 -13.93 -5.609 1 90.94 401 TYR A N 1
ATOM 3249 C CA . TYR A 1 401 ? 29.281 -13.859 -4.273 1 90.94 401 TYR A CA 1
ATOM 3250 C C . TYR A 1 401 ? 30.766 -14.211 -4.297 1 90.94 401 TYR A C 1
ATOM 3252 O O . TYR A 1 401 ? 31.578 -13.547 -3.645 1 90.94 401 TYR A O 1
ATOM 3260 N N . HIS A 1 402 ? 31.141 -15.164 -5.066 1 85.75 402 HIS A N 1
ATOM 3261 C CA . HIS A 1 402 ? 32.531 -15.586 -5.18 1 85.75 402 HIS A CA 1
ATOM 3262 C C . HIS A 1 402 ? 33.406 -14.477 -5.762 1 85.75 402 HIS A C 1
ATOM 3264 O O . HIS A 1 402 ? 34.531 -14.273 -5.32 1 85.75 402 HIS A O 1
ATOM 3270 N N . GLU A 1 403 ? 32.875 -13.805 -6.758 1 87.12 403 GLU A N 1
ATOM 3271 C CA . GLU A 1 403 ? 33.594 -12.68 -7.352 1 87.12 403 GLU A CA 1
ATOM 3272 C C . GLU A 1 403 ? 33.781 -11.547 -6.352 1 87.12 403 GLU A C 1
ATOM 3274 O O . GLU A 1 403 ? 34.812 -10.875 -6.34 1 87.12 403 GLU A O 1
ATOM 3279 N N . ALA A 1 404 ? 32.781 -11.359 -5.574 1 91.19 404 ALA A N 1
ATOM 3280 C CA . ALA A 1 404 ? 32.844 -10.328 -4.551 1 91.19 404 ALA A CA 1
ATOM 3281 C C . ALA A 1 404 ? 33.969 -10.633 -3.537 1 91.19 404 ALA A C 1
ATOM 3283 O O . ALA A 1 404 ? 34.688 -9.742 -3.135 1 91.19 404 ALA A O 1
ATOM 3284 N N . ILE A 1 405 ? 34 -11.852 -3.158 1 89 405 ILE A N 1
ATOM 3285 C CA . ILE A 1 405 ? 35.031 -12.281 -2.211 1 89 405 ILE A CA 1
ATOM 3286 C C . ILE A 1 405 ? 36.406 -12.117 -2.83 1 89 405 ILE A C 1
ATOM 3288 O O . ILE A 1 405 ? 37.344 -11.68 -2.16 1 89 405 ILE A O 1
ATOM 3292 N N . ALA A 1 406 ? 36.5 -12.438 -4.059 1 87.62 406 ALA A N 1
ATOM 3293 C CA . ALA A 1 406 ? 37.75 -12.273 -4.766 1 87.62 406 ALA A CA 1
ATOM 3294 C C . ALA A 1 406 ? 38.188 -10.812 -4.801 1 87.62 406 ALA A C 1
ATOM 3296 O O . ALA A 1 406 ? 39.375 -10.492 -4.621 1 87.62 406 ALA A O 1
ATOM 3297 N N . LEU A 1 407 ? 37.25 -9.953 -5.066 1 89.31 407 LEU A N 1
ATOM 3298 C CA . LEU A 1 407 ? 37.531 -8.516 -5.078 1 89.31 407 LEU A CA 1
ATOM 3299 C C . LEU A 1 407 ? 38.062 -8.062 -3.725 1 89.31 407 LEU A C 1
ATOM 3301 O O . LEU A 1 407 ? 39.031 -7.293 -3.656 1 89.31 407 LEU A O 1
ATOM 3305 N N . LEU A 1 408 ? 37.469 -8.516 -2.67 1 90.12 408 LEU A N 1
ATOM 3306 C CA . LEU A 1 408 ? 37.875 -8.156 -1.316 1 90.12 408 LEU A CA 1
ATOM 3307 C C . LEU A 1 408 ? 39.281 -8.672 -1.014 1 90.12 408 LEU A C 1
ATOM 3309 O O . LEU A 1 408 ? 40.094 -7.945 -0.457 1 90.12 408 LEU A O 1
ATOM 3313 N N . ASN A 1 409 ? 39.469 -9.891 -1.405 1 87.25 409 ASN A N 1
ATOM 3314 C CA . ASN A 1 409 ? 40.781 -10.508 -1.144 1 87.25 409 ASN A CA 1
ATOM 3315 C C . ASN A 1 409 ? 41.906 -9.828 -1.937 1 87.25 409 ASN A C 1
ATOM 3317 O O . ASN A 1 409 ? 43 -9.617 -1.419 1 87.25 409 ASN A O 1
ATOM 3321 N N . ASN A 1 410 ? 41.625 -9.523 -3.188 1 86.88 410 ASN A N 1
ATOM 3322 C CA . ASN A 1 410 ? 42.594 -8.828 -4.012 1 86.88 410 ASN A CA 1
ATOM 3323 C C . ASN A 1 410 ? 42.938 -7.457 -3.43 1 86.88 410 ASN A C 1
ATOM 3325 O O . ASN A 1 410 ? 44.125 -7.059 -3.43 1 86.88 410 ASN A O 1
ATOM 3329 N N . TYR A 1 411 ? 42 -6.797 -3.01 1 85.56 411 TYR A N 1
ATOM 3330 C CA . TYR A 1 411 ? 42.219 -5.492 -2.398 1 85.56 411 TYR A CA 1
ATOM 3331 C C . TYR A 1 411 ? 43.062 -5.613 -1.137 1 85.56 411 TYR A C 1
ATOM 3333 O O . TYR A 1 411 ? 43.938 -4.793 -0.891 1 85.56 411 TYR A O 1
ATOM 3341 N N . ARG A 1 412 ? 42.75 -6.602 -0.323 1 80.88 412 ARG A N 1
ATOM 3342 C CA . ARG A 1 412 ? 43.469 -6.828 0.915 1 80.88 412 ARG A CA 1
ATOM 3343 C C . ARG A 1 412 ? 44.938 -7.172 0.626 1 80.88 412 ARG A C 1
ATOM 3345 O O . ARG A 1 412 ? 45.844 -6.746 1.355 1 80.88 412 ARG A O 1
ATOM 3352 N N . GLN A 1 413 ? 45.125 -7.941 -0.31 1 79.19 413 GLN A N 1
ATOM 3353 C CA . GLN A 1 413 ? 46.469 -8.328 -0.693 1 79.19 413 GLN A CA 1
ATOM 3354 C C . GLN A 1 413 ? 47.281 -7.113 -1.165 1 79.19 413 GLN A C 1
ATOM 3356 O O . GLN A 1 413 ? 48.469 -6.988 -0.855 1 79.19 413 GLN A O 1
ATOM 3361 N N . GLU A 1 414 ? 46.594 -6.34 -1.869 1 78.25 414 GLU A N 1
ATOM 3362 C CA . GLU A 1 414 ? 47.25 -5.16 -2.408 1 78.25 414 GLU A CA 1
ATOM 3363 C C . GLU A 1 414 ? 47.562 -4.148 -1.308 1 78.25 414 GLU A C 1
ATOM 3365 O O . GLU A 1 414 ? 48.531 -3.412 -1.389 1 78.25 414 GLU A O 1
ATOM 3370 N N . HIS A 1 415 ? 46.719 -4.008 -0.429 1 73.12 415 HIS A N 1
ATOM 3371 C CA . HIS A 1 415 ? 46.906 -2.965 0.576 1 73.12 415 HIS A CA 1
ATOM 3372 C C . HIS A 1 415 ? 47.469 -3.541 1.875 1 73.12 415 HIS A C 1
ATOM 3374 O O . HIS A 1 415 ? 47.531 -2.838 2.885 1 73.12 415 HIS A O 1
ATOM 3380 N N . GLN A 1 416 ? 48.375 -4.691 1.869 1 58.97 416 GLN A N 1
ATOM 3381 C CA . GLN A 1 416 ? 49.281 -5.355 2.795 1 58.97 416 GLN A CA 1
ATOM 3382 C C . GLN A 1 416 ? 48.625 -5.555 4.16 1 58.97 416 GLN A C 1
ATOM 3384 O O . GLN A 1 416 ? 49.344 -5.656 5.176 1 58.97 416 GLN A O 1
ATOM 3389 N N . ASN A 1 417 ? 47.375 -5.359 4.32 1 52.91 417 ASN A N 1
ATOM 3390 C CA . ASN A 1 417 ? 47 -5.512 5.719 1 52.91 417 ASN A CA 1
ATOM 3391 C C . ASN A 1 417 ? 46.969 -6.977 6.141 1 52.91 417 ASN A C 1
ATOM 3393 O O . ASN A 1 417 ? 46.125 -7.742 5.711 1 52.91 417 ASN A O 1
ATOM 3397 N N . PRO A 1 418 ? 48.219 -7.52 6.578 1 47.03 418 PRO A N 1
ATOM 3398 C CA . PRO A 1 418 ? 48.469 -8.914 6.949 1 47.03 418 PRO A CA 1
ATOM 3399 C C . PRO A 1 418 ? 47.312 -9.547 7.727 1 47.03 418 PRO A C 1
ATOM 3401 O O . PRO A 1 418 ? 47.25 -10.773 7.848 1 47.03 418 PRO A O 1
ATOM 3404 N N . LEU A 1 419 ? 46.875 -8.875 8.672 1 44.28 419 LEU A N 1
ATOM 3405 C CA . LEU A 1 419 ? 46.031 -9.492 9.703 1 44.28 419 LEU A CA 1
ATOM 3406 C C . LEU A 1 419 ? 44.719 -10.016 9.109 1 44.28 419 LEU A C 1
ATOM 3408 O O . LEU A 1 419 ? 43.938 -10.672 9.805 1 44.28 419 LEU A O 1
ATOM 3412 N N . GLU A 1 420 ? 44.344 -9.516 7.969 1 50.12 420 GLU A N 1
ATOM 3413 C CA . GLU A 1 420 ? 42.969 -9.844 7.656 1 50.12 420 GLU A CA 1
ATOM 3414 C C . GLU A 1 420 ? 42.875 -11.172 6.922 1 50.12 420 GLU A C 1
ATOM 3416 O O . GLU A 1 420 ? 43.531 -11.383 5.91 1 50.12 420 GLU A O 1
ATOM 3421 N N . GLU A 1 421 ? 42.656 -12.188 7.598 1 51.69 421 GLU A N 1
ATOM 3422 C CA . GLU A 1 421 ? 42.375 -13.539 7.137 1 51.69 421 GLU A CA 1
ATOM 3423 C C . GLU A 1 421 ? 41.531 -13.516 5.852 1 51.69 421 GLU A C 1
ATOM 3425 O O . GLU A 1 421 ? 40.719 -12.625 5.652 1 51.69 421 GLU A O 1
ATOM 3430 N N . ILE A 1 422 ? 42.125 -14.281 4.875 1 55.69 422 ILE A N 1
ATOM 3431 C CA . ILE A 1 422 ? 41.469 -14.547 3.598 1 55.69 422 ILE A CA 1
ATOM 3432 C C . ILE A 1 422 ? 40 -14.875 3.828 1 55.69 422 ILE A C 1
ATOM 3434 O O . ILE A 1 422 ? 39.656 -15.695 4.688 1 55.69 422 ILE A O 1
ATOM 3438 N N . PHE A 1 423 ? 39.125 -14.016 3.346 1 59.75 423 PHE A N 1
ATOM 3439 C CA . PHE A 1 423 ? 37.688 -14.227 3.471 1 59.75 423 PHE A CA 1
ATOM 3440 C C . PHE A 1 423 ? 37.312 -15.594 2.914 1 59.75 423 PHE A C 1
ATOM 3442 O O . PHE A 1 423 ? 37.656 -15.93 1.784 1 59.75 423 PHE A O 1
ATOM 3449 N N . LEU A 1 424 ? 36.906 -16.453 3.867 1 61.16 424 LEU A N 1
ATOM 3450 C CA . LEU A 1 424 ? 36.312 -17.703 3.42 1 61.16 424 LEU A CA 1
ATOM 3451 C C . LEU A 1 424 ? 34.812 -17.531 3.105 1 61.16 424 LEU A C 1
ATOM 3453 O O . LEU A 1 424 ? 34.062 -16.984 3.918 1 61.16 424 LEU A O 1
ATOM 3457 N N . PRO A 1 425 ? 34.5 -17.844 1.923 1 61.62 425 PRO A N 1
ATOM 3458 C CA . PRO A 1 425 ? 33.156 -17.656 1.411 1 61.62 425 PRO A CA 1
ATOM 3459 C C . PRO A 1 425 ? 32.062 -18.172 2.367 1 61.62 425 PRO A C 1
ATOM 3461 O O . PRO A 1 425 ? 30.922 -17.719 2.318 1 61.62 425 PRO A O 1
ATOM 3464 N N . GLN A 1 426 ? 32.5 -18.969 3.242 1 65.06 426 GLN A N 1
ATOM 3465 C CA . GLN A 1 426 ? 31.484 -19.641 4.059 1 65.06 426 GLN A CA 1
ATOM 3466 C C . GLN A 1 426 ? 30.984 -18.719 5.18 1 65.06 426 GLN A C 1
ATOM 3468 O O . GLN A 1 426 ? 29.922 -18.969 5.754 1 65.06 426 GLN A O 1
ATOM 3473 N N . TYR A 1 427 ? 31.703 -17.766 5.523 1 68.25 427 TYR A N 1
ATOM 3474 C CA . TYR A 1 427 ? 31.375 -17.016 6.734 1 68.25 427 TYR A CA 1
ATOM 3475 C C . TYR A 1 427 ? 30.516 -15.812 6.41 1 68.25 427 TYR A C 1
ATOM 3477 O O . TYR A 1 427 ? 30.047 -15.109 7.312 1 68.25 427 TYR A O 1
ATOM 3485 N N . GLY A 1 428 ? 29.969 -15.68 5.516 1 82 428 GLY A N 1
ATOM 3486 C CA . GLY A 1 428 ? 29.125 -14.531 5.207 1 82 428 GLY A CA 1
ATOM 3487 C C . GLY A 1 428 ? 29.859 -13.203 5.301 1 82 428 GLY A C 1
ATOM 3488 O O . GLY A 1 428 ? 30.953 -13.141 5.863 1 82 428 GLY A O 1
ATOM 3489 N N . LEU A 1 429 ? 29.375 -12.078 4.859 1 87.12 429 LEU A N 1
ATOM 3490 C CA . LEU A 1 429 ? 29.969 -10.75 4.836 1 87.12 429 LEU A CA 1
ATOM 3491 C C . LEU A 1 429 ? 29.438 -9.891 5.984 1 87.12 429 LEU A C 1
ATOM 3493 O O . LEU A 1 429 ? 28.219 -9.773 6.164 1 87.12 429 LEU A O 1
ATOM 3497 N N . SER A 1 430 ? 30.328 -9.352 6.742 1 86.19 430 SER A N 1
ATOM 3498 C CA . SER A 1 430 ? 29.938 -8.391 7.77 1 86.19 430 SER A CA 1
ATOM 3499 C C . SER A 1 430 ? 29.594 -7.031 7.16 1 86.19 430 SER A C 1
ATOM 3501 O O . SER A 1 430 ? 29.828 -6.809 5.969 1 86.19 430 SER A O 1
ATOM 3503 N N . THR A 1 431 ? 29.109 -6.172 7.996 1 84.75 431 THR A N 1
ATOM 3504 C CA . THR A 1 431 ? 28.781 -4.824 7.539 1 84.75 431 THR A CA 1
ATOM 3505 C C . THR A 1 431 ? 30.047 -4.102 7.066 1 84.75 431 THR A C 1
ATOM 3507 O O . THR A 1 431 ? 30 -3.371 6.074 1 84.75 431 THR A O 1
ATOM 3510 N N . HIS A 1 432 ? 31.094 -4.297 7.789 1 85.94 432 HIS A N 1
ATOM 3511 C CA . HIS A 1 432 ? 32.375 -3.689 7.41 1 85.94 432 HIS A CA 1
ATOM 3512 C C . HIS A 1 432 ? 32.844 -4.195 6.051 1 85.94 432 HIS A C 1
ATOM 3514 O O . HIS A 1 432 ? 33.344 -3.42 5.23 1 85.94 432 HIS A O 1
ATOM 3520 N N . ASP A 1 433 ? 32.688 -5.453 5.852 1 89.25 433 ASP A N 1
ATOM 3521 C CA . ASP A 1 433 ? 33.062 -6.059 4.586 1 89.25 433 ASP A CA 1
ATOM 3522 C C . ASP A 1 433 ? 32.281 -5.488 3.424 1 89.25 433 ASP A C 1
ATOM 3524 O O . ASP A 1 433 ? 32.812 -5.188 2.363 1 89.25 433 ASP A O 1
ATOM 3528 N N . THR A 1 434 ? 30.984 -5.359 3.646 1 92 434 THR A N 1
ATOM 3529 C CA . THR A 1 434 ? 30.125 -4.875 2.574 1 92 434 THR A CA 1
ATOM 3530 C C . THR A 1 434 ? 30.406 -3.408 2.27 1 92 434 THR A C 1
ATOM 3532 O O . THR A 1 434 ? 30.297 -2.975 1.121 1 92 434 THR A O 1
ATOM 3535 N N . GLN A 1 435 ? 30.781 -2.691 3.254 1 89.94 435 GLN A N 1
ATOM 3536 C CA . GLN A 1 435 ? 31.156 -1.298 3.041 1 89.94 435 GLN A CA 1
ATOM 3537 C C . GLN A 1 435 ? 32.438 -1.193 2.221 1 89.94 435 GLN A C 1
ATOM 3539 O O . GLN A 1 435 ? 32.531 -0.359 1.317 1 89.94 435 GLN A O 1
ATOM 3544 N N . LYS A 1 436 ? 33.375 -1.986 2.609 1 91.06 436 LYS A N 1
ATOM 3545 C CA . LYS A 1 436 ? 34.625 -2.008 1.859 1 91.06 436 LYS A CA 1
ATOM 3546 C C . LYS A 1 436 ? 34.406 -2.439 0.414 1 91.06 436 LYS A C 1
ATOM 3548 O O . LYS A 1 436 ? 34.969 -1.86 -0.512 1 91.06 436 LYS A O 1
ATOM 3553 N N . LEU A 1 437 ? 33.594 -3.469 0.289 1 93.19 437 LEU A N 1
ATOM 3554 C CA . LEU A 1 437 ? 33.25 -3.936 -1.052 1 93.19 437 LEU A CA 1
ATOM 3555 C C . LEU A 1 437 ? 32.625 -2.814 -1.876 1 93.19 437 LEU A C 1
ATOM 3557 O O . LEU A 1 437 ? 32.938 -2.648 -3.055 1 93.19 437 LEU A O 1
ATOM 3561 N N . SER A 1 438 ? 31.75 -2.125 -1.282 1 92.56 438 SER A N 1
ATOM 3562 C CA . SER A 1 438 ? 31.094 -1.013 -1.961 1 92.56 438 SER A CA 1
ATOM 3563 C C . SER A 1 438 ? 32.094 0.031 -2.422 1 92.56 438 SER A C 1
ATOM 3565 O O . SER A 1 438 ? 31.984 0.576 -3.521 1 92.56 438 SER A O 1
ATOM 3567 N N . GLN A 1 439 ? 33.062 0.336 -1.606 1 90.5 439 GLN A N 1
ATOM 3568 C CA . GLN A 1 439 ? 34.125 1.281 -1.969 1 90.5 439 GLN A CA 1
ATOM 3569 C C . GLN A 1 439 ? 34.906 0.776 -3.16 1 90.5 439 GLN A C 1
ATOM 3571 O O . GLN A 1 439 ? 35.219 1.539 -4.082 1 90.5 439 GLN A O 1
ATOM 3576 N N . ILE A 1 440 ? 35.25 -0.474 -3.082 1 91.81 440 ILE A N 1
ATOM 3577 C CA . ILE A 1 440 ? 36.031 -1.088 -4.16 1 91.81 440 ILE A CA 1
ATOM 3578 C C . ILE A 1 440 ? 35.219 -1 -5.469 1 91.81 440 ILE A C 1
ATOM 3580 O O . ILE A 1 440 ? 35.781 -0.623 -6.504 1 91.81 440 ILE A O 1
ATOM 3584 N N . ILE A 1 441 ? 33.969 -1.314 -5.426 1 90.31 441 ILE A N 1
ATOM 3585 C CA . ILE A 1 441 ? 33.125 -1.313 -6.602 1 90.31 441 ILE A CA 1
ATOM 3586 C C . ILE A 1 441 ? 32.969 0.112 -7.129 1 90.31 441 ILE A C 1
ATOM 3588 O O . ILE A 1 441 ? 32.969 0.34 -8.344 1 90.31 441 ILE A O 1
ATOM 3592 N N . ARG A 1 442 ? 32.812 1.017 -6.258 1 88.56 442 ARG A N 1
ATOM 3593 C CA . ARG A 1 442 ? 32.719 2.416 -6.664 1 88.56 442 ARG A CA 1
ATOM 3594 C C . ARG A 1 442 ? 33.969 2.867 -7.371 1 88.56 442 ARG A C 1
ATOM 3596 O O . ARG A 1 442 ? 33.906 3.529 -8.406 1 88.56 442 ARG A O 1
ATOM 3603 N N . ASP A 1 443 ? 35.094 2.537 -6.82 1 86 443 ASP A N 1
ATOM 3604 C CA . ASP A 1 443 ? 36.375 2.969 -7.355 1 86 443 ASP A CA 1
ATOM 3605 C C . ASP A 1 443 ? 36.688 2.281 -8.688 1 86 443 ASP A C 1
ATOM 3607 O O . ASP A 1 443 ? 37.25 2.893 -9.594 1 86 443 ASP A O 1
ATOM 3611 N N . THR A 1 444 ? 36.312 1.042 -8.75 1 84.88 444 THR A N 1
ATOM 3612 C CA . THR A 1 444 ? 36.688 0.228 -9.898 1 84.88 444 THR A CA 1
ATOM 3613 C C . THR A 1 444 ? 35.656 0.34 -11.008 1 84.88 444 THR A C 1
ATOM 3615 O O . THR A 1 444 ? 36 0.422 -12.188 1 84.88 444 THR A O 1
ATOM 3618 N N . PHE A 1 445 ? 34.344 0.368 -10.609 1 84.31 445 PHE A N 1
ATOM 3619 C CA . PHE A 1 445 ? 33.281 0.259 -11.602 1 84.31 445 PHE A CA 1
ATOM 3620 C C . PHE A 1 445 ? 32.438 1.521 -11.625 1 84.31 445 PHE A C 1
ATOM 3622 O O . PHE A 1 445 ? 31.531 1.656 -12.469 1 84.31 445 PHE A O 1
ATOM 3629 N N . HIS A 1 446 ? 32.625 2.455 -10.719 1 83.69 446 HIS A N 1
ATOM 3630 C CA . HIS A 1 446 ? 31.891 3.719 -10.625 1 83.69 446 HIS A CA 1
ATOM 3631 C C . HIS A 1 446 ? 30.406 3.484 -10.438 1 83.69 446 HIS A C 1
ATOM 3633 O O . HIS A 1 446 ? 29.578 4.102 -11.117 1 83.69 446 HIS A O 1
ATOM 3639 N N . ARG A 1 447 ? 30.125 2.439 -9.617 1 85.94 447 ARG A N 1
ATOM 3640 C CA . ARG A 1 447 ? 28.75 2.098 -9.297 1 85.94 447 ARG A CA 1
ATOM 3641 C C . ARG A 1 447 ? 28.531 2.041 -7.785 1 85.94 447 ARG A C 1
ATOM 3643 O O . ARG A 1 447 ? 29.422 1.582 -7.047 1 85.94 447 ARG A O 1
ATOM 3650 N N . ASP A 1 448 ? 27.375 2.518 -7.371 1 89.12 448 ASP A N 1
ATOM 3651 C CA . ASP A 1 448 ? 27.016 2.443 -5.957 1 89.12 448 ASP A CA 1
ATOM 3652 C C . ASP A 1 448 ? 26 1.34 -5.703 1 89.12 448 ASP A C 1
ATOM 3654 O O . ASP A 1 448 ? 25.781 0.941 -4.559 1 89.12 448 ASP A O 1
ATOM 3658 N N . LEU A 1 449 ? 25.359 0.954 -6.785 1 92.75 449 LEU A N 1
ATOM 3659 C CA . LEU A 1 449 ? 24.344 -0.094 -6.73 1 92.75 449 LEU A CA 1
ATOM 3660 C C . LEU A 1 449 ? 24.875 -1.4 -7.305 1 92.75 449 LEU A C 1
ATOM 3662 O O . LEU A 1 449 ? 25.391 -1.426 -8.422 1 92.75 449 LEU A O 1
ATOM 3666 N N . PHE A 1 450 ? 24.766 -2.514 -6.5 1 93.31 450 PHE A N 1
ATOM 3667 C CA . PHE A 1 450 ? 25.219 -3.799 -7.023 1 93.31 450 PHE A CA 1
ATOM 3668 C C . PHE A 1 450 ? 24.422 -4.941 -6.41 1 93.31 450 PHE A C 1
ATOM 3670 O O . PHE A 1 450 ? 23.812 -4.781 -5.352 1 93.31 450 PHE A O 1
ATOM 3677 N N . ILE A 1 451 ? 24.391 -6.055 -7.098 1 96.19 451 ILE A N 1
ATOM 3678 C CA . ILE A 1 451 ? 23.688 -7.258 -6.684 1 96.19 451 ILE A CA 1
ATOM 3679 C C . ILE A 1 451 ? 24.656 -8.422 -6.562 1 96.19 451 ILE A C 1
ATOM 3681 O O . ILE A 1 451 ? 25.484 -8.648 -7.457 1 96.19 451 ILE A O 1
ATOM 3685 N N . LEU A 1 452 ? 24.641 -9.055 -5.418 1 95.31 452 LEU A N 1
ATOM 3686 C CA . LEU A 1 452 ? 25.375 -10.297 -5.223 1 95.31 452 LEU A CA 1
ATOM 3687 C C . LEU A 1 452 ? 24.453 -11.5 -5.383 1 95.31 452 LEU A C 1
ATOM 3689 O O . LEU A 1 452 ? 23.391 -11.562 -4.77 1 95.31 452 LEU A O 1
ATOM 3693 N N . TYR A 1 453 ? 24.844 -12.414 -6.23 1 93.44 453 TYR A N 1
ATOM 3694 C CA . TYR A 1 453 ? 24.016 -13.609 -6.402 1 93.44 453 TYR A CA 1
ATOM 3695 C C . TYR A 1 453 ? 24.844 -14.875 -6.238 1 93.44 453 TYR A C 1
ATOM 3697 O O . TYR A 1 453 ? 26.062 -14.805 -6.078 1 93.44 453 TYR A O 1
ATOM 3705 N N . ARG A 1 454 ? 24.219 -16.047 -6.121 1 89.75 454 ARG A N 1
ATOM 3706 C CA . ARG A 1 454 ? 24.859 -17.359 -6 1 89.75 454 ARG A CA 1
ATOM 3707 C C . ARG A 1 454 ? 25.594 -17.484 -4.676 1 89.75 454 ARG A C 1
ATOM 3709 O O . ARG A 1 454 ? 26.781 -17.844 -4.648 1 89.75 454 ARG A O 1
ATOM 3716 N N . PHE A 1 455 ? 24.891 -17.266 -3.662 1 92.19 455 PHE A N 1
ATOM 3717 C CA . PHE A 1 455 ? 25.453 -17.422 -2.322 1 92.19 455 PHE A CA 1
ATOM 3718 C C . PHE A 1 455 ? 25.609 -18.906 -1.984 1 92.19 455 PHE A C 1
ATOM 3720 O O . PHE A 1 455 ? 24.891 -19.75 -2.506 1 92.19 455 PHE A O 1
ATOM 3727 N N . PRO A 1 456 ? 26.625 -19.141 -1.101 1 89 456 PRO A N 1
ATOM 3728 C CA . PRO A 1 456 ? 26.641 -20.5 -0.553 1 89 456 PRO A CA 1
ATOM 3729 C C . PRO A 1 456 ? 25.328 -20.875 0.146 1 89 456 PRO A C 1
ATOM 3731 O O . PRO A 1 456 ? 24.734 -20.047 0.844 1 89 456 PRO A O 1
ATOM 3734 N N . SER A 1 457 ? 24.859 -22.109 -0.049 1 87 457 SER A N 1
ATOM 3735 C CA . SER A 1 457 ? 23.594 -22.562 0.503 1 87 457 SER A CA 1
ATOM 3736 C C . SER A 1 457 ? 23.594 -22.516 2.027 1 87 457 SER A C 1
ATOM 3738 O O . SER A 1 457 ? 22.562 -22.344 2.66 1 87 457 SER A O 1
ATOM 3740 N N . SER A 1 458 ? 24.766 -22.609 2.633 1 84.62 458 SER A N 1
ATOM 3741 C CA . SER A 1 458 ? 24.891 -22.625 4.086 1 84.62 458 SER A CA 1
ATOM 3742 C C . SER A 1 458 ? 24.531 -21.281 4.695 1 84.62 458 SER A C 1
ATOM 3744 O O . SER A 1 458 ? 24.234 -21.188 5.891 1 84.62 458 SER A O 1
ATOM 3746 N N . LEU A 1 459 ? 24.547 -20.297 3.836 1 87.88 459 LEU A N 1
ATOM 3747 C CA . LEU A 1 459 ? 24.281 -18.953 4.332 1 87.88 459 LEU A CA 1
ATOM 3748 C C . LEU A 1 459 ? 22.812 -18.594 4.156 1 87.88 459 LEU A C 1
ATOM 3750 O O . LEU A 1 459 ? 22.375 -17.5 4.535 1 87.88 459 LEU A O 1
ATOM 3754 N N . LYS A 1 460 ? 22.047 -19.531 3.582 1 88.81 460 LYS A N 1
ATOM 3755 C CA . LYS A 1 460 ? 20.656 -19.219 3.268 1 88.81 460 LYS A CA 1
ATOM 3756 C C . LYS A 1 460 ? 19.703 -20.25 3.879 1 88.81 460 LYS A C 1
ATOM 3758 O O . LYS A 1 460 ? 20.141 -21.328 4.305 1 88.81 460 LYS A O 1
ATOM 3763 N N . SER A 1 461 ? 18.469 -19.891 3.912 1 86.38 461 SER A N 1
ATOM 3764 C CA . SER A 1 461 ? 17.453 -20.734 4.539 1 86.38 461 SER A CA 1
ATOM 3765 C C . SER A 1 461 ? 17.219 -22.016 3.738 1 86.38 461 SER A C 1
ATOM 3767 O O . SER A 1 461 ? 17.484 -22.062 2.537 1 86.38 461 SER A O 1
ATOM 3769 N N . TYR A 1 462 ? 16.594 -22.969 4.328 1 83.81 462 TYR A N 1
ATOM 3770 C CA . TYR A 1 462 ? 16.422 -24.297 3.771 1 83.81 462 TYR A CA 1
ATOM 3771 C C . TYR A 1 462 ? 15.414 -24.281 2.627 1 83.81 462 TYR A C 1
ATOM 3773 O O . TYR A 1 462 ? 15.383 -25.203 1.805 1 83.81 462 TYR A O 1
ATOM 3781 N N . HIS A 1 463 ? 14.578 -23.25 2.609 1 86.56 463 HIS A N 1
ATOM 3782 C CA . HIS A 1 463 ? 13.508 -23.234 1.615 1 86.56 463 HIS A CA 1
ATOM 3783 C C . HIS A 1 463 ? 13.984 -22.609 0.306 1 86.56 463 HIS A C 1
ATOM 3785 O O . HIS A 1 463 ? 13.219 -22.547 -0.662 1 86.56 463 HIS A O 1
ATOM 3791 N N . VAL A 1 464 ? 15.266 -22.234 0.235 1 90.44 464 VAL A N 1
ATOM 3792 C CA . VAL A 1 464 ? 15.82 -21.625 -0.968 1 90.44 464 VAL A CA 1
ATOM 3793 C C . VAL A 1 464 ? 16.266 -22.703 -1.941 1 90.44 464 VAL A C 1
ATOM 3795 O O . VAL A 1 464 ? 16.969 -23.641 -1.554 1 90.44 464 VAL A O 1
ATOM 3798 N N . MET A 1 465 ? 15.836 -22.562 -3.18 1 90.94 465 MET A N 1
ATOM 3799 C CA . MET A 1 465 ? 16.203 -23.516 -4.23 1 90.94 465 MET A CA 1
ATOM 3800 C C . MET A 1 465 ? 17.703 -23.547 -4.441 1 90.94 465 MET A C 1
ATOM 3802 O O . MET A 1 465 ? 18.359 -22.516 -4.406 1 90.94 465 MET A O 1
ATOM 3806 N N . LYS A 1 466 ? 18.188 -24.781 -4.648 1 87 466 LYS A N 1
ATOM 3807 C CA . LYS A 1 466 ? 19.594 -25 -4.988 1 87 466 LYS A CA 1
ATOM 3808 C C . LYS A 1 466 ? 19.75 -25.391 -6.457 1 87 466 LYS A C 1
ATOM 3810 O O . LYS A 1 466 ? 18.922 -26.141 -6.996 1 87 466 LYS A O 1
ATOM 3815 N N . PRO A 1 467 ? 20.781 -24.766 -7.086 1 80.62 467 PRO A N 1
ATOM 3816 C CA . PRO A 1 467 ? 20.984 -25.172 -8.477 1 80.62 467 PRO A CA 1
ATOM 3817 C C . PRO A 1 467 ? 21.312 -26.672 -8.609 1 80.62 467 PRO A C 1
ATOM 3819 O O . PRO A 1 467 ? 21.797 -27.281 -7.656 1 80.62 467 PRO A O 1
ATOM 3822 N N . PRO A 1 468 ? 20.781 -27.266 -9.773 1 64.88 468 PRO A N 1
ATOM 3823 C CA . PRO A 1 468 ? 21.078 -28.688 -9.961 1 64.88 468 PRO A CA 1
ATOM 3824 C C . PRO A 1 468 ? 22.578 -28.984 -9.867 1 64.88 468 PRO A C 1
ATOM 3826 O O . PRO A 1 468 ? 23.406 -28.156 -10.242 1 64.88 468 PRO A O 1
ATOM 3829 N N . SER A 1 469 ? 22.953 -29.875 -8.852 1 50.06 469 SER A N 1
ATOM 3830 C CA . SER A 1 469 ? 24.344 -30.25 -8.672 1 50.06 469 SER A CA 1
ATOM 3831 C C . SER A 1 469 ? 24.984 -30.672 -9.992 1 50.06 469 SER A C 1
ATOM 3833 O O . SER A 1 469 ? 24.453 -31.547 -10.68 1 50.06 469 SER A O 1
ATOM 3835 N N . ILE A 1 470 ? 25.516 -29.844 -10.781 1 43.5 470 ILE A N 1
ATOM 3836 C CA . ILE A 1 470 ? 26.219 -30.406 -11.922 1 43.5 470 ILE A CA 1
ATOM 3837 C C . ILE A 1 470 ? 27.047 -31.609 -11.484 1 43.5 470 ILE A C 1
ATOM 3839 O O . ILE A 1 470 ? 27.109 -32.625 -12.195 1 43.5 470 ILE A O 1
ATOM 3843 N N . MET A 1 471 ? 28.109 -31.5 -10.555 1 36.34 471 MET A N 1
ATOM 3844 C CA . MET A 1 471 ? 29.016 -32.594 -10.203 1 36.34 471 MET A CA 1
ATOM 3845 C C . MET A 1 471 ? 28.641 -33.188 -8.859 1 36.34 471 MET A C 1
ATOM 3847 O O . MET A 1 471 ? 28.344 -32.469 -7.906 1 36.34 471 MET A O 1
ATOM 3851 N N . GLU A 1 472 ? 28.109 -34.406 -8.828 1 40.38 472 GLU A N 1
ATOM 3852 C CA . GLU A 1 472 ? 27.891 -35.281 -7.684 1 40.38 472 GLU A CA 1
ATOM 3853 C C . GLU A 1 472 ? 28.734 -34.844 -6.488 1 40.38 472 GLU A C 1
ATOM 3855 O O . GLU A 1 472 ? 28.312 -34.969 -5.34 1 40.38 472 GLU A O 1
ATOM 3860 N N . GLU A 1 473 ? 30.031 -34.75 -6.684 1 37.91 473 GLU A N 1
ATOM 3861 C CA . GLU A 1 473 ? 31.078 -34.625 -5.672 1 37.91 473 GLU A CA 1
ATOM 3862 C C . GLU A 1 473 ? 31.047 -33.25 -5.008 1 37.91 473 GLU A C 1
ATOM 3864 O O . GLU A 1 473 ? 31.906 -32.938 -4.195 1 37.91 473 GLU A O 1
ATOM 3869 N N . GLU A 1 474 ? 30.375 -32.281 -5.469 1 44.19 474 GLU A N 1
ATOM 3870 C CA . GLU A 1 474 ? 30.609 -31 -4.805 1 44.19 474 GLU A CA 1
ATOM 3871 C C . GLU A 1 474 ? 30.062 -31.016 -3.379 1 44.19 474 GLU A C 1
ATOM 3873 O O . GLU A 1 474 ? 28.891 -31.312 -3.164 1 44.19 474 GLU A O 1
ATOM 3878 N N . SER A 1 475 ? 30.812 -31.156 -2.41 1 43.94 475 SER A N 1
ATOM 3879 C CA . SER A 1 475 ? 30.672 -31.156 -0.958 1 43.94 475 SER A CA 1
ATOM 3880 C C . SER A 1 475 ? 29.562 -30.203 -0.513 1 43.94 475 SER A C 1
ATOM 3882 O O . SER A 1 475 ? 29.328 -29.188 -1.157 1 43.94 475 SER A O 1
ATOM 3884 N N . MET A 1 476 ? 28.656 -30.781 0.325 1 45.31 476 MET A N 1
ATOM 3885 C CA . MET A 1 476 ? 27.562 -30.094 1.007 1 45.31 476 MET A CA 1
ATOM 3886 C C . MET A 1 476 ? 27.859 -28.609 1.166 1 45.31 476 MET A C 1
ATOM 3888 O O . MET A 1 476 ? 26.953 -27.781 1.092 1 45.31 476 MET A O 1
ATOM 3892 N N . HIS A 1 477 ? 29.156 -28.391 1.607 1 46.84 477 HIS A N 1
ATOM 3893 C CA . HIS A 1 477 ? 29.547 -27.031 1.982 1 46.84 477 HIS A CA 1
ATOM 3894 C C . HIS A 1 477 ? 29.578 -26.125 0.766 1 46.84 477 HIS A C 1
ATOM 3896 O O . HIS A 1 477 ? 29.609 -24.891 0.907 1 46.84 477 HIS A O 1
ATOM 3902 N N . ASN A 1 478 ? 29.562 -26.766 -0.432 1 55.06 478 ASN A N 1
ATOM 3903 C CA . ASN A 1 478 ? 29.859 -25.938 -1.6 1 55.06 478 ASN A CA 1
ATOM 3904 C C . ASN A 1 478 ? 28.641 -25.766 -2.494 1 55.06 478 ASN A C 1
ATOM 3906 O O . ASN A 1 478 ? 28.766 -25.359 -3.65 1 55.06 478 ASN A O 1
ATOM 3910 N N . ARG A 1 479 ? 27.469 -26.047 -1.926 1 74.56 479 ARG A N 1
ATOM 3911 C CA . ARG A 1 479 ? 26.312 -25.875 -2.799 1 74.56 479 ARG A CA 1
ATOM 3912 C C . ARG A 1 479 ? 25.828 -24.438 -2.793 1 74.56 479 ARG A C 1
ATOM 3914 O O . ARG A 1 479 ? 25.828 -23.781 -1.749 1 74.56 479 ARG A O 1
ATOM 3921 N N . LEU A 1 480 ? 25.672 -24.016 -3.979 1 86.69 480 LEU A N 1
ATOM 3922 C CA . LEU A 1 480 ? 25.172 -22.656 -4.195 1 86.69 480 LEU A CA 1
ATOM 3923 C C . LEU A 1 480 ? 23.672 -22.594 -3.992 1 86.69 480 LEU A C 1
ATOM 3925 O O . LEU A 1 480 ? 23.016 -23.625 -3.812 1 86.69 480 LEU A O 1
ATOM 3929 N N . SER A 1 481 ? 23.234 -21.469 -3.746 1 90.75 481 SER A N 1
ATOM 3930 C CA . SER A 1 481 ? 21.812 -21.203 -3.631 1 90.75 481 SER A CA 1
ATOM 3931 C C . SER A 1 481 ? 21.344 -20.234 -4.711 1 90.75 481 SER A C 1
ATOM 3933 O O . SER A 1 481 ? 22.109 -19.375 -5.152 1 90.75 481 SER A O 1
ATOM 3935 N N . ASN A 1 482 ? 20.109 -20.453 -5.156 1 93.62 482 ASN A N 1
ATOM 3936 C CA . ASN A 1 482 ? 19.484 -19.5 -6.07 1 93.62 482 ASN A CA 1
ATOM 3937 C C . ASN A 1 482 ? 18.953 -18.281 -5.328 1 93.62 482 ASN A C 1
ATOM 3939 O O . ASN A 1 482 ? 17.734 -18.062 -5.297 1 93.62 482 ASN A O 1
ATOM 3943 N N . SER A 1 483 ? 19.891 -17.531 -4.738 1 95.38 483 SER A N 1
ATOM 3944 C CA . SER A 1 483 ? 19.562 -16.359 -3.941 1 95.38 483 SER A CA 1
ATOM 3945 C C . SER A 1 483 ? 20.422 -15.164 -4.332 1 95.38 483 SER A C 1
ATOM 3947 O O . SER A 1 483 ? 21.422 -15.312 -5.043 1 95.38 483 SER A O 1
ATOM 3949 N N . PHE A 1 484 ? 19.984 -14.023 -3.975 1 96.31 484 PHE A N 1
ATOM 3950 C CA . PHE A 1 484 ? 20.734 -12.805 -4.242 1 96.31 484 PHE A CA 1
ATOM 3951 C C . PHE A 1 484 ? 20.422 -11.734 -3.205 1 96.31 484 PHE A C 1
ATOM 3953 O O . PHE A 1 484 ? 19.438 -11.852 -2.467 1 96.31 484 PHE A O 1
ATOM 3960 N N . GLU A 1 485 ? 21.281 -10.781 -3.084 1 97.19 485 GLU A N 1
ATOM 3961 C CA . GLU A 1 485 ? 21.125 -9.602 -2.238 1 97.19 485 GLU A CA 1
ATOM 3962 C C . GLU A 1 485 ? 21.438 -8.32 -3.012 1 97.19 485 GLU A C 1
ATOM 3964 O O . GLU A 1 485 ? 22.297 -8.32 -3.9 1 97.19 485 GLU A O 1
ATOM 3969 N N . VAL A 1 486 ? 20.75 -7.301 -2.713 1 97.44 486 VAL A N 1
ATOM 3970 C CA . VAL A 1 486 ? 20.906 -6.016 -3.381 1 97.44 486 VAL A CA 1
ATOM 3971 C C . VAL A 1 486 ? 21.531 -5.008 -2.42 1 97.44 486 VAL A C 1
ATOM 3973 O O . VAL A 1 486 ? 21.047 -4.812 -1.306 1 97.44 486 VAL A O 1
ATOM 3976 N N . TYR A 1 487 ? 22.594 -4.34 -2.932 1 95.69 487 TYR A N 1
ATOM 3977 C CA . TYR A 1 487 ? 23.312 -3.404 -2.078 1 95.69 487 TYR A CA 1
ATOM 3978 C C . TYR A 1 487 ? 23.328 -2.01 -2.693 1 95.69 487 TYR A C 1
ATOM 3980 O O . TYR A 1 487 ? 23.5 -1.862 -3.906 1 95.69 487 TYR A O 1
ATOM 3988 N N . LEU A 1 488 ? 23.094 -1.036 -1.882 1 94 488 LEU A N 1
ATOM 3989 C CA . LEU A 1 488 ? 23.25 0.375 -2.217 1 94 488 LEU A CA 1
ATOM 3990 C C . LEU A 1 488 ? 24.172 1.067 -1.224 1 94 488 LEU A C 1
ATOM 3992 O O . LEU A 1 488 ? 23.875 1.128 -0.029 1 94 488 LEU A O 1
ATOM 3996 N N . ARG A 1 489 ? 25.297 1.5 -1.673 1 89.12 489 ARG A N 1
ATOM 3997 C CA . ARG A 1 489 ? 26.297 2.182 -0.854 1 89.12 489 ARG A CA 1
ATOM 3998 C C . ARG A 1 489 ? 26.688 1.331 0.349 1 89.12 489 ARG A C 1
ATOM 4000 O O . ARG A 1 489 ? 26.734 1.824 1.478 1 89.12 489 ARG A O 1
ATOM 4007 N N . GLY A 1 490 ? 26.812 0.068 0.079 1 90.25 490 GLY A N 1
ATOM 4008 C CA . GLY A 1 490 ? 27.312 -0.853 1.084 1 90.25 490 GLY A CA 1
ATOM 4009 C C . GLY A 1 490 ? 26.234 -1.372 2.016 1 90.25 490 GLY A C 1
ATOM 4010 O O . GLY A 1 490 ? 26.5 -2.219 2.871 1 90.25 490 GLY A O 1
ATOM 4011 N N . GLN A 1 491 ? 25.062 -0.896 1.888 1 92.62 491 GLN A N 1
ATOM 4012 C CA . GLN A 1 491 ? 23.953 -1.353 2.713 1 92.62 491 GLN A CA 1
ATOM 4013 C C . GLN A 1 491 ? 23.047 -2.316 1.94 1 92.62 491 GLN A C 1
ATOM 4015 O O . GLN A 1 491 ? 22.641 -2.021 0.817 1 92.62 491 GLN A O 1
ATOM 4020 N N . CYS A 1 492 ? 22.781 -3.482 2.574 1 95.69 492 CYS A N 1
ATOM 4021 C CA . CYS A 1 492 ? 21.828 -4.398 1.962 1 95.69 492 CYS A CA 1
ATOM 4022 C C . CYS A 1 492 ? 20.406 -3.844 2.039 1 95.69 492 CYS A C 1
ATOM 4024 O O . CYS A 1 492 ? 19.844 -3.713 3.127 1 95.69 492 CYS A O 1
ATOM 4026 N N . ILE A 1 493 ? 19.828 -3.541 0.913 1 96.5 493 ILE A N 1
ATOM 4027 C CA . ILE A 1 493 ? 18.531 -2.904 0.914 1 96.5 493 ILE A CA 1
ATOM 4028 C C . ILE A 1 493 ? 17.453 -3.922 0.526 1 96.5 493 ILE A C 1
ATOM 4030 O O . ILE A 1 493 ? 16.25 -3.658 0.664 1 96.5 493 ILE A O 1
ATOM 4034 N N . GLY A 1 494 ? 17.828 -5.039 0.022 1 96.81 494 GLY A N 1
ATOM 4035 C CA . GLY A 1 494 ? 16.875 -6.055 -0.398 1 96.81 494 GLY A CA 1
ATOM 4036 C C . GLY A 1 494 ? 17.5 -7.418 -0.605 1 96.81 494 GLY A C 1
ATOM 4037 O O . GLY A 1 494 ? 18.734 -7.527 -0.737 1 96.81 494 GLY A O 1
ATOM 4038 N N . SER A 1 495 ? 16.688 -8.414 -0.628 1 96.88 495 SER A N 1
ATOM 4039 C CA . SER A 1 495 ? 17.109 -9.789 -0.878 1 96.88 495 SER A CA 1
ATOM 4040 C C . SER A 1 495 ? 16.016 -10.586 -1.569 1 96.88 495 SER A C 1
ATOM 4042 O O . SER A 1 495 ? 14.836 -10.242 -1.468 1 96.88 495 SER A O 1
ATOM 4044 N N . GLY A 1 496 ? 16.438 -11.586 -2.332 1 96.5 496 GLY A N 1
ATOM 4045 C CA . GLY A 1 496 ? 15.5 -12.445 -3.057 1 96.5 496 GLY A CA 1
ATOM 4046 C C . GLY A 1 496 ? 16.047 -13.844 -3.297 1 96.5 496 GLY A C 1
ATOM 4047 O O . GLY A 1 496 ? 17.219 -14.117 -3.039 1 96.5 496 GLY A O 1
ATOM 4048 N N . TYR A 1 497 ? 15.141 -14.695 -3.697 1 95.44 497 TYR A N 1
ATOM 4049 C CA . TYR A 1 497 ? 15.516 -16.078 -3.965 1 95.44 497 TYR A CA 1
ATOM 4050 C C . TYR A 1 497 ? 14.414 -16.812 -4.719 1 95.44 497 TYR A C 1
ATOM 4052 O O . TYR A 1 497 ? 13.297 -16.312 -4.832 1 95.44 497 TYR A O 1
ATOM 4060 N N . GLN A 1 498 ? 14.82 -17.875 -5.285 1 93 498 GLN A N 1
ATOM 4061 C CA . GLN A 1 498 ? 13.859 -18.859 -5.785 1 93 498 GLN A CA 1
ATOM 4062 C C . GLN A 1 498 ? 13.469 -19.844 -4.695 1 93 498 GLN A C 1
ATOM 4064 O O . GLN A 1 498 ? 14.328 -20.422 -4.027 1 93 498 GLN A O 1
ATOM 4069 N N . SER A 1 499 ? 12.188 -20 -4.504 1 90.38 499 SER A N 1
ATOM 4070 C CA . SER A 1 499 ? 11.711 -20.953 -3.502 1 90.38 499 SER A CA 1
ATOM 4071 C C . SER A 1 499 ? 11.68 -22.375 -4.059 1 90.38 499 SER A C 1
ATOM 4073 O O . SER A 1 499 ? 11.383 -22.578 -5.238 1 90.38 499 SER A O 1
ATOM 4075 N N . ILE A 1 500 ? 11.906 -23.312 -3.146 1 87.88 500 ILE A N 1
ATOM 4076 C CA . ILE A 1 500 ? 11.688 -24.703 -3.525 1 87.88 500 ILE A CA 1
ATOM 4077 C C . ILE A 1 500 ? 10.203 -24.953 -3.75 1 87.88 500 ILE A C 1
ATOM 4079 O O . ILE A 1 500 ? 9.383 -24.688 -2.869 1 87.88 500 ILE A O 1
ATOM 4083 N N . HIS A 1 501 ? 9.867 -25.375 -4.934 1 87 501 HIS A N 1
ATOM 4084 C CA . HIS A 1 501 ? 8.461 -25.609 -5.258 1 87 501 HIS A CA 1
ATOM 4085 C C . HIS A 1 501 ? 8.125 -27.094 -5.254 1 87 501 HIS A C 1
ATOM 4087 O O . HIS A 1 501 ? 6.957 -27.469 -5.387 1 87 501 HIS A O 1
ATOM 4093 N N . ASP A 1 502 ? 9.133 -27.922 -5.113 1 85.44 502 ASP A N 1
ATOM 4094 C CA . ASP A 1 502 ? 8.938 -29.375 -5.074 1 85.44 502 ASP A CA 1
ATOM 4095 C C . ASP A 1 502 ? 8.781 -29.875 -3.639 1 85.44 502 ASP A C 1
ATOM 4097 O O . ASP A 1 502 ? 9.664 -29.641 -2.805 1 85.44 502 ASP A O 1
ATOM 4101 N N . HIS A 1 503 ? 7.691 -30.562 -3.416 1 86.38 503 HIS A N 1
ATOM 4102 C CA . HIS A 1 503 ? 7.363 -31.016 -2.072 1 86.38 503 HIS A CA 1
ATOM 4103 C C . HIS A 1 503 ? 8.453 -31.938 -1.523 1 86.38 503 HIS A C 1
ATOM 4105 O O . HIS A 1 503 ? 8.906 -31.766 -0.389 1 86.38 503 HIS A O 1
ATOM 4111 N N . ASP A 1 504 ? 8.867 -32.906 -2.289 1 84.38 504 ASP A N 1
ATOM 4112 C CA . ASP A 1 504 ? 9.828 -33.906 -1.813 1 84.38 504 ASP A CA 1
ATOM 4113 C C . ASP A 1 5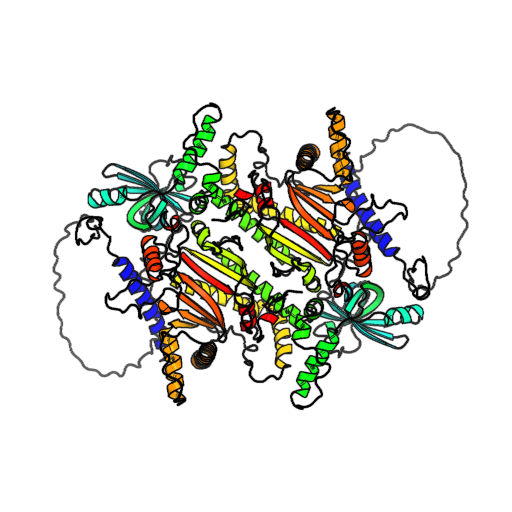04 ? 11.195 -33.25 -1.568 1 84.38 504 ASP A C 1
ATOM 4115 O O . ASP A 1 504 ? 11.891 -33.594 -0.609 1 84.38 504 ASP A O 1
ATOM 4119 N N . MET A 1 505 ? 11.562 -32.375 -2.434 1 84.19 505 MET A N 1
ATOM 4120 C CA . MET A 1 505 ? 12.82 -31.672 -2.254 1 84.19 505 MET A CA 1
ATOM 4121 C C . MET A 1 505 ? 12.812 -30.859 -0.957 1 84.19 505 MET A C 1
ATOM 4123 O O . MET A 1 505 ? 13.773 -30.922 -0.185 1 84.19 505 MET A O 1
ATOM 4127 N N . LEU A 1 506 ? 11.781 -30.109 -0.721 1 86.19 506 LEU A N 1
ATOM 4128 C CA . LEU A 1 506 ? 11.703 -29.297 0.485 1 86.19 506 LEU A CA 1
ATOM 4129 C C . LEU A 1 506 ? 11.664 -30.172 1.733 1 86.19 506 LEU A C 1
ATOM 4131 O O . LEU A 1 506 ? 12.258 -29.812 2.758 1 86.19 506 LEU A O 1
ATOM 4135 N N . LYS A 1 507 ? 10.938 -31.234 1.639 1 83.94 507 LYS A N 1
ATOM 4136 C CA . LYS A 1 507 ? 10.883 -32.156 2.76 1 83.94 507 LYS A CA 1
ATOM 4137 C C . LYS A 1 507 ? 12.281 -32.656 3.125 1 83.94 507 LYS A C 1
ATOM 4139 O O . LYS A 1 507 ? 12.633 -32.719 4.305 1 83.94 507 LYS A O 1
ATOM 4144 N N . LYS A 1 508 ? 13.023 -33 2.168 1 83.44 508 LYS A N 1
ATOM 4145 C CA . LYS A 1 508 ? 14.391 -33.469 2.389 1 83.44 508 LYS A CA 1
ATOM 4146 C C . LYS A 1 508 ? 15.25 -32.375 3.039 1 83.44 508 LYS A C 1
ATOM 4148 O O . LYS A 1 508 ? 16.031 -32.656 3.949 1 83.44 508 LYS A O 1
ATOM 4153 N N . GLU A 1 509 ? 15.141 -31.219 2.516 1 82.38 509 GLU A N 1
ATOM 4154 C CA . GLU A 1 509 ? 15.906 -30.109 3.084 1 82.38 509 GLU A CA 1
ATOM 4155 C C . GLU A 1 509 ? 15.508 -29.859 4.535 1 82.38 509 GLU A C 1
ATOM 4157 O O . GLU A 1 509 ? 16.359 -29.531 5.371 1 82.38 509 GLU A O 1
ATOM 4162 N N . CYS A 1 510 ? 14.234 -29.953 4.816 1 81.06 510 CYS A N 1
ATOM 4163 C CA . CYS A 1 510 ? 13.742 -29.766 6.176 1 81.06 510 CYS A CA 1
ATOM 4164 C C . CYS A 1 510 ? 14.305 -30.828 7.113 1 81.06 510 CYS A C 1
ATOM 4166 O O . CYS A 1 510 ? 14.602 -30.531 8.273 1 81.06 510 CYS A O 1
ATOM 4168 N N . GLU A 1 511 ? 14.312 -31.984 6.727 1 78.69 511 GLU A N 1
ATOM 4169 C CA . GLU A 1 511 ? 14.812 -33.094 7.535 1 78.69 511 GLU A CA 1
ATOM 4170 C C . GLU A 1 511 ? 16.266 -32.875 7.926 1 78.69 511 GLU A C 1
ATOM 4172 O O . GLU A 1 511 ? 16.688 -33.25 9.016 1 78.69 511 GLU A O 1
ATOM 4177 N N . LYS A 1 512 ? 16.969 -32.312 7.086 1 76.06 512 LYS A N 1
ATOM 4178 C CA . LYS A 1 512 ? 18.375 -32.031 7.363 1 76.06 512 LYS A CA 1
ATOM 4179 C C . LYS A 1 512 ? 18.516 -31 8.492 1 76.06 512 LYS A C 1
ATOM 4181 O O . LYS A 1 512 ? 19.516 -31.016 9.211 1 76.06 512 LYS A O 1
ATOM 4186 N N . CYS A 1 513 ? 17.703 -30.125 8.562 1 68.44 513 CYS A N 1
ATOM 4187 C CA . CYS A 1 513 ? 17.828 -29.062 9.555 1 68.44 513 CYS A CA 1
ATOM 4188 C C . CYS A 1 513 ? 17.109 -29.438 10.844 1 68.44 513 CYS A C 1
ATOM 4190 O O . CYS A 1 513 ? 17.094 -28.656 11.797 1 68.44 513 CYS A O 1
ATOM 4192 N N . ASN A 1 514 ? 16.875 -30.828 11.234 1 57.78 514 ASN A N 1
ATOM 4193 C CA . ASN A 1 514 ? 16.25 -31.422 12.414 1 57.78 514 ASN A CA 1
ATOM 4194 C C . ASN A 1 514 ? 14.992 -30.672 12.828 1 57.78 514 ASN A C 1
ATOM 4196 O O . ASN A 1 514 ? 14.359 -31 13.828 1 57.78 514 ASN A O 1
ATOM 4200 N N . GLY A 1 515 ? 14.891 -29.562 12.812 1 49.78 515 GLY A N 1
ATOM 4201 C CA . GLY A 1 515 ? 14.031 -28.766 13.68 1 49.78 515 GLY A CA 1
ATOM 4202 C C . GLY A 1 515 ? 12.648 -28.547 13.102 1 49.78 515 GLY A C 1
ATOM 4203 O O . GLY A 1 515 ? 11.68 -28.375 13.852 1 49.78 515 GLY A O 1
ATOM 4204 N N . MET A 1 516 ? 12.516 -27.875 12.031 1 49.47 516 MET A N 1
ATOM 4205 C CA . MET A 1 516 ? 11.289 -27.078 11.945 1 49.47 516 MET A CA 1
ATOM 4206 C C . MET A 1 516 ? 10.102 -27.969 11.562 1 49.47 516 MET A C 1
ATOM 4208 O O . MET A 1 516 ? 10.148 -28.656 10.547 1 49.47 516 MET A O 1
ATOM 4212 N N . GLU A 1 517 ? 9.523 -28.594 12.594 1 50.53 517 GLU A N 1
ATOM 4213 C CA . GLU A 1 517 ? 8.18 -29.156 12.461 1 50.53 517 GLU A CA 1
ATOM 4214 C C . GLU A 1 517 ? 7.387 -28.438 11.375 1 50.53 517 GLU A C 1
ATOM 4216 O O . GLU A 1 517 ? 7.133 -27.234 11.477 1 50.53 517 GLU A O 1
ATOM 4221 N N . TRP A 1 518 ? 7.676 -28.703 10.242 1 50.72 518 TRP A N 1
ATOM 4222 C CA . TRP A 1 518 ? 7.207 -28.141 8.977 1 50.72 518 TRP A CA 1
ATOM 4223 C C . TRP A 1 518 ? 5.688 -28 8.977 1 50.72 518 TRP A C 1
ATOM 4225 O O . TRP A 1 518 ? 4.973 -28.891 9.43 1 50.72 518 TRP A O 1
ATOM 4235 N N . CYS A 1 519 ? 5.215 -26.859 9.141 1 55.44 519 CYS A N 1
ATOM 4236 C CA . CYS A 1 519 ? 3.869 -26.5 8.711 1 55.44 519 CYS A CA 1
ATOM 4237 C C . CYS A 1 519 ? 3.422 -27.359 7.539 1 55.44 519 CYS A C 1
ATOM 4239 O O . CYS A 1 519 ? 4.25 -27.984 6.867 1 55.44 519 CYS A O 1
ATOM 4241 N N . ASN A 1 520 ? 2.121 -27.656 7.418 1 63.09 520 ASN A N 1
ATOM 4242 C CA 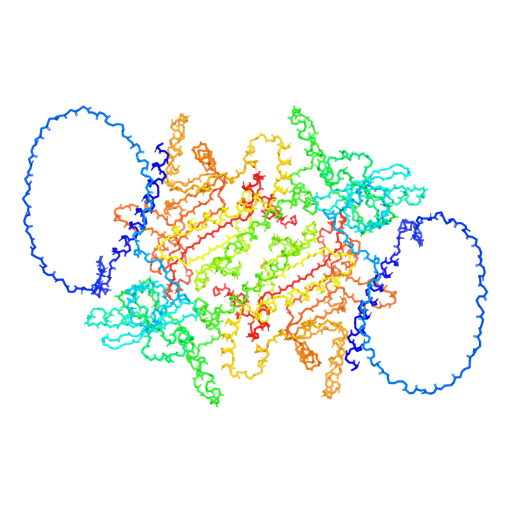. ASN A 1 520 ? 1.434 -28.375 6.348 1 63.09 520 ASN A CA 1
ATOM 4243 C C . ASN A 1 520 ? 1.927 -27.938 4.973 1 63.09 520 ASN A C 1
ATOM 4245 O O . ASN A 1 520 ? 1.619 -26.828 4.523 1 63.09 520 ASN A O 1
ATOM 4249 N N . LEU A 1 521 ? 3.035 -28.703 4.504 1 75.88 521 LEU A N 1
ATOM 4250 C CA . LEU A 1 521 ? 3.627 -28.453 3.195 1 75.88 521 LEU A CA 1
ATOM 4251 C C . LEU A 1 521 ? 2.785 -29.078 2.09 1 75.88 521 LEU A C 1
ATOM 4253 O O . LEU A 1 521 ? 3.188 -29.078 0.923 1 75.88 521 LEU A O 1
ATOM 4257 N N . ASP A 1 522 ? 1.67 -29.562 2.436 1 79.69 522 ASP A N 1
ATOM 4258 C CA . ASP A 1 522 ? 0.881 -30.312 1.462 1 79.69 522 ASP A CA 1
ATOM 4259 C C . ASP A 1 522 ? 0.459 -29.422 0.295 1 79.69 522 ASP A C 1
ATOM 4261 O O . ASP A 1 522 ? 0.2 -29.906 -0.805 1 79.69 522 ASP A O 1
ATOM 4265 N N . TYR A 1 523 ? 0.514 -28.188 0.576 1 81.12 523 TYR A N 1
ATOM 4266 C CA . TYR A 1 523 ? 0.122 -27.281 -0.504 1 81.12 523 TYR A CA 1
ATOM 4267 C C . TYR A 1 523 ? 1.095 -27.375 -1.674 1 81.12 523 TYR A C 1
ATOM 4269 O O . TYR A 1 523 ? 0.723 -27.125 -2.82 1 81.12 523 TYR A O 1
ATOM 4277 N N . LEU A 1 524 ? 2.309 -27.875 -1.491 1 86.12 524 LEU A N 1
ATOM 4278 C CA . LEU A 1 524 ? 3.318 -27.984 -2.539 1 86.12 524 LEU A CA 1
ATOM 4279 C C . LEU A 1 524 ? 3.037 -29.156 -3.457 1 86.12 524 LEU A C 1
ATOM 4281 O O . LEU A 1 524 ? 3.566 -29.234 -4.57 1 86.12 524 LEU A O 1
ATOM 4285 N N . LYS A 1 525 ? 2.15 -30.078 -3.012 1 89.31 525 LYS A N 1
ATOM 4286 C CA . LYS A 1 525 ? 1.831 -31.281 -3.795 1 89.31 525 LYS A CA 1
ATOM 4287 C C . LYS A 1 525 ? 0.739 -30.984 -4.82 1 89.31 525 LYS A C 1
ATOM 4289 O O . LYS A 1 525 ? 0.48 -31.797 -5.711 1 89.31 525 LYS A O 1
ATOM 4294 N N . TYR A 1 526 ? 0.18 -29.859 -4.684 1 90.38 526 TYR A N 1
ATOM 4295 C CA . TYR A 1 526 ? -1.031 -29.594 -5.457 1 90.38 526 TYR A CA 1
ATOM 4296 C C . TYR A 1 526 ? -0.705 -28.891 -6.762 1 90.38 526 TYR A C 1
ATOM 4298 O O . TYR A 1 526 ? -1.495 -28.078 -7.25 1 90.38 526 TYR A O 1
ATOM 4306 N N . GLY A 1 527 ? 0.447 -29.141 -7.352 1 90.69 527 GLY A N 1
ATOM 4307 C CA . GLY A 1 527 ? 0.82 -28.438 -8.578 1 90.69 527 GLY A CA 1
ATOM 4308 C C . GLY A 1 527 ? 1.29 -27.016 -8.336 1 90.69 527 GLY A C 1
ATOM 4309 O O . GLY A 1 527 ? 0.637 -26.062 -8.758 1 90.69 527 GLY A O 1
ATOM 4310 N N . THR A 1 528 ? 2.469 -26.875 -7.836 1 90 528 THR A N 1
ATOM 4311 C CA . THR A 1 528 ? 2.998 -25.578 -7.445 1 90 528 THR A CA 1
ATOM 4312 C C . THR A 1 528 ? 3.926 -25.016 -8.523 1 90 528 THR A C 1
ATOM 4314 O O . THR A 1 528 ? 4.785 -25.734 -9.039 1 90 528 THR A O 1
ATOM 4317 N N . TRP A 1 529 ? 3.705 -23.766 -8.859 1 91.25 529 TRP A N 1
ATOM 4318 C CA . TRP A 1 529 ? 4.539 -23.078 -9.844 1 91.25 529 TRP A CA 1
ATOM 4319 C C . TRP A 1 529 ? 5.941 -22.844 -9.297 1 91.25 529 TRP A C 1
ATOM 4321 O O . TRP A 1 529 ? 6.109 -22.531 -8.109 1 91.25 529 TRP A O 1
ATOM 4331 N N . PRO A 1 530 ? 6.984 -22.984 -10.18 1 88.88 530 PRO A N 1
ATOM 4332 C CA . PRO A 1 530 ? 8.258 -22.375 -9.773 1 88.88 530 PRO A CA 1
ATOM 4333 C C . PRO A 1 530 ? 8.164 -20.859 -9.586 1 88.88 530 PRO A C 1
ATOM 4335 O O . PRO A 1 530 ? 7.586 -20.172 -10.422 1 88.88 530 PRO A O 1
ATOM 4338 N N . HIS A 1 531 ? 8.641 -20.375 -8.523 1 91.44 531 HIS A N 1
ATOM 4339 C CA . HIS A 1 531 ? 8.477 -18.953 -8.203 1 91.44 531 HIS A CA 1
ATOM 4340 C C . HIS A 1 531 ? 9.734 -18.391 -7.57 1 91.44 531 HIS A C 1
ATOM 4342 O O . HIS A 1 531 ? 10.531 -19.125 -6.984 1 91.44 531 HIS A O 1
ATOM 4348 N N . ALA A 1 532 ? 9.914 -17.188 -7.762 1 93.56 532 ALA A N 1
ATOM 4349 C CA . ALA A 1 532 ? 10.977 -16.406 -7.133 1 93.56 532 ALA A CA 1
ATOM 4350 C C . ALA A 1 532 ? 10.5 -15 -6.805 1 93.56 532 ALA A C 1
ATOM 4352 O O . ALA A 1 532 ? 9.492 -14.539 -7.332 1 93.56 532 ALA A O 1
ATOM 4353 N N . GLY A 1 533 ? 11.164 -14.336 -5.855 1 94.25 533 GLY A N 1
ATOM 4354 C CA . GLY A 1 533 ? 10.75 -13 -5.441 1 94.25 533 GLY A CA 1
ATOM 4355 C C . GLY A 1 533 ? 11.867 -12.211 -4.785 1 94.25 533 GLY A C 1
ATOM 4356 O O . GLY A 1 533 ? 13.016 -12.648 -4.762 1 94.25 533 GLY A O 1
ATOM 4357 N N . CYS A 1 534 ? 11.531 -11.094 -4.449 1 96.5 534 CYS A N 1
ATOM 4358 C CA . CYS A 1 534 ? 12.453 -10.18 -3.801 1 96.5 534 CYS A CA 1
ATOM 4359 C C . CYS A 1 534 ? 11.727 -9.266 -2.818 1 96.5 534 CYS A C 1
ATOM 4361 O O . CYS A 1 534 ? 10.555 -8.945 -3.021 1 96.5 534 CYS A O 1
ATOM 4363 N N . SER A 1 535 ? 12.391 -8.914 -1.771 1 96.5 535 SER A N 1
ATOM 4364 C CA . SER A 1 535 ? 11.867 -8.008 -0.756 1 96.5 535 SER A CA 1
ATOM 4365 C C . SER A 1 535 ? 12.836 -6.863 -0.485 1 96.5 535 SER A C 1
ATOM 4367 O O . SER A 1 535 ? 14.047 -7.078 -0.386 1 96.5 535 SER A O 1
ATOM 4369 N N . PHE A 1 536 ? 12.305 -5.695 -0.404 1 97.69 536 PHE A N 1
ATOM 4370 C CA . PHE A 1 536 ? 13.078 -4.512 -0.05 1 97.69 536 PHE A CA 1
ATOM 4371 C C . PHE A 1 536 ? 12.547 -3.889 1.238 1 97.69 536 PHE A C 1
ATOM 4373 O O . PHE A 1 536 ? 11.336 -3.834 1.459 1 97.69 536 PHE A O 1
ATOM 4380 N N . GLY A 1 537 ? 13.469 -3.449 2.098 1 96.94 537 GLY A N 1
ATOM 4381 C CA . GLY A 1 537 ? 13.062 -2.586 3.191 1 96.94 537 GLY A CA 1
ATOM 4382 C C . GLY A 1 537 ? 12.961 -1.125 2.795 1 96.94 537 GLY A C 1
ATOM 4383 O O . GLY A 1 537 ? 13.961 -0.504 2.434 1 96.94 537 GLY A O 1
ATOM 4384 N N . LEU A 1 538 ? 11.812 -0.599 2.908 1 98.06 538 LEU A N 1
ATOM 4385 C CA . LEU A 1 538 ? 11.57 0.759 2.436 1 98.06 538 LEU A CA 1
ATOM 4386 C C . LEU A 1 538 ? 12.445 1.761 3.184 1 98.06 538 LEU A C 1
ATOM 4388 O O . LEU A 1 538 ? 13.133 2.574 2.562 1 98.06 538 LEU A O 1
ATOM 4392 N N . GLU A 1 539 ? 12.43 1.722 4.473 1 96.5 539 GLU A N 1
ATOM 4393 C CA . GLU A 1 539 ? 13.188 2.68 5.277 1 96.5 539 GLU A CA 1
ATOM 4394 C C . GLU A 1 539 ? 14.688 2.564 5.02 1 96.5 539 GLU A C 1
ATOM 4396 O O . GLU A 1 539 ? 15.375 3.576 4.902 1 96.5 539 GLU A O 1
ATOM 4401 N N . ARG A 1 540 ? 15.094 1.361 4.93 1 95.56 540 ARG A N 1
ATOM 4402 C CA . ARG A 1 540 ? 16.516 1.161 4.684 1 95.56 540 ARG A CA 1
ATOM 4403 C C . ARG A 1 540 ? 16.906 1.633 3.287 1 95.56 540 ARG A C 1
ATOM 4405 O O . ARG A 1 540 ? 18 2.145 3.084 1 95.56 540 ARG A O 1
ATOM 4412 N N . PHE A 1 541 ? 16.094 1.355 2.324 1 96.88 541 PHE A N 1
ATOM 4413 C CA . PHE A 1 541 ? 16.328 1.838 0.97 1 96.88 541 PHE A CA 1
ATOM 4414 C C . PHE A 1 541 ? 16.484 3.354 0.955 1 96.88 541 PHE A C 1
ATOM 4416 O O . PHE A 1 541 ? 17.453 3.873 0.384 1 96.88 541 PHE A O 1
ATOM 4423 N N . VAL A 1 542 ? 15.609 4.047 1.604 1 96.44 542 VAL A N 1
ATOM 4424 C CA . VAL A 1 542 ? 15.617 5.508 1.628 1 96.44 542 VAL A CA 1
ATOM 4425 C C . VAL A 1 542 ? 16.828 6 2.412 1 96.44 542 VAL A C 1
ATOM 4427 O O . VAL A 1 542 ? 17.5 6.961 2.006 1 96.44 542 VAL A O 1
ATOM 4430 N N . MET A 1 543 ? 17.156 5.344 3.516 1 94.25 543 MET A N 1
ATOM 4431 C CA . MET A 1 543 ? 18.344 5.691 4.301 1 94.25 543 MET A CA 1
ATOM 4432 C C . MET A 1 543 ? 19.609 5.605 3.453 1 94.25 543 MET A C 1
ATOM 4434 O O . MET A 1 543 ? 20.422 6.531 3.449 1 94.25 543 MET A O 1
ATOM 4438 N N . ALA A 1 544 ? 19.703 4.504 2.77 1 93.25 544 ALA A N 1
ATOM 4439 C CA . ALA A 1 544 ? 20.891 4.281 1.953 1 93.25 544 ALA A CA 1
ATOM 4440 C C . ALA A 1 544 ? 20.953 5.27 0.792 1 93.25 544 ALA A C 1
ATOM 4442 O O . ALA A 1 544 ? 22.016 5.836 0.502 1 93.25 544 ALA A O 1
ATOM 4443 N N . TYR A 1 545 ? 19.859 5.508 0.124 1 93.56 545 TYR A N 1
ATOM 4444 C CA . TYR A 1 545 ? 19.797 6.395 -1.033 1 93.56 545 TYR A CA 1
ATOM 4445 C C . TYR A 1 545 ? 20.156 7.824 -0.644 1 93.56 545 TYR A C 1
ATOM 4447 O O . TYR A 1 545 ? 20.938 8.492 -1.335 1 93.56 545 TYR A O 1
ATOM 4455 N N . LEU A 1 546 ? 19.625 8.234 0.476 1 92.44 546 LEU A N 1
ATOM 4456 C CA . LEU A 1 546 ? 19.781 9.625 0.879 1 92.44 546 LEU A CA 1
ATOM 4457 C C . LEU A 1 546 ? 21.016 9.781 1.774 1 92.44 546 LEU A C 1
ATOM 4459 O O . LEU A 1 546 ? 21.375 10.906 2.141 1 92.44 546 LEU A O 1
ATOM 4463 N N . GLY A 1 547 ? 21.625 8.695 2.18 1 88.81 547 GLY A N 1
ATOM 4464 C CA . GLY A 1 547 ? 22.781 8.773 3.068 1 88.81 547 GLY A CA 1
ATOM 4465 C C . GLY A 1 547 ? 22.438 9.344 4.434 1 88.81 547 GLY A C 1
ATOM 4466 O O . GLY A 1 547 ? 23.141 10.219 4.938 1 88.81 547 GLY A O 1
ATOM 4467 N N . LEU A 1 548 ? 21.391 8.898 5.086 1 89 548 LEU A N 1
ATOM 4468 C CA . LEU A 1 548 ? 20.891 9.492 6.32 1 89 548 LEU A CA 1
ATOM 4469 C C . LEU A 1 548 ? 21.656 8.977 7.527 1 89 548 LEU A C 1
ATOM 4471 O O . LEU A 1 548 ? 21.609 9.57 8.609 1 89 548 LEU A O 1
ATOM 4475 N N . GLY A 1 549 ? 22.312 7.898 7.473 1 86.06 549 GLY A N 1
ATOM 4476 C CA . GLY A 1 549 ? 23.172 7.375 8.516 1 86.06 549 GLY A CA 1
ATOM 4477 C C . GLY A 1 549 ? 22.422 6.566 9.562 1 86.06 549 GLY A C 1
ATOM 4478 O O . GLY A 1 549 ? 23.016 5.746 10.266 1 86.06 549 GLY A O 1
ATOM 4479 N N . ASN A 1 550 ? 21.156 6.801 9.695 1 90.31 550 ASN A N 1
ATOM 4480 C CA . ASN A 1 550 ? 20.312 6.098 10.664 1 90.31 550 ASN A CA 1
ATOM 4481 C C . ASN A 1 550 ? 18.922 5.863 10.117 1 90.31 550 ASN A C 1
ATOM 4483 O O . ASN A 1 550 ? 18.234 6.805 9.695 1 90.31 550 ASN A O 1
ATOM 4487 N N . VAL A 1 551 ? 18.5 4.555 10.211 1 92.81 551 VAL A N 1
ATOM 4488 C CA . VAL A 1 551 ? 17.234 4.148 9.594 1 92.81 551 VAL A CA 1
ATOM 4489 C C . VAL A 1 551 ? 16.062 4.812 10.312 1 92.81 551 VAL A C 1
ATOM 4491 O O . VAL A 1 551 ? 14.984 4.961 9.742 1 92.81 551 VAL A O 1
ATOM 4494 N N . ARG A 1 552 ? 16.25 5.281 11.523 1 91.19 552 ARG A N 1
ATOM 4495 C CA . ARG A 1 552 ? 15.195 5.949 12.281 1 91.19 552 ARG A CA 1
ATOM 4496 C C . ARG A 1 552 ? 14.82 7.281 11.648 1 91.19 552 ARG A C 1
ATOM 4498 O O . ARG A 1 552 ? 13.711 7.781 11.852 1 91.19 552 ARG A O 1
ATOM 4505 N N . ARG A 1 553 ? 15.695 7.855 10.875 1 90.94 553 ARG A N 1
ATOM 4506 C CA . ARG A 1 553 ? 15.438 9.125 10.211 1 90.94 553 ARG A CA 1
ATOM 4507 C C . ARG A 1 553 ? 14.508 8.945 9.016 1 90.94 553 ARG A C 1
ATOM 4509 O O . ARG A 1 553 ? 13.914 9.906 8.531 1 90.94 553 ARG A O 1
ATOM 4516 N N . SER A 1 554 ? 14.422 7.746 8.492 1 93.56 554 SER A N 1
ATOM 4517 C CA . SER A 1 554 ? 13.531 7.457 7.375 1 93.56 554 SER A CA 1
ATOM 4518 C C . SER A 1 554 ? 12.297 6.691 7.832 1 93.56 554 SER A C 1
ATOM 4520 O O . SER A 1 554 ? 11.594 6.09 7.02 1 93.56 554 SER A O 1
ATOM 4522 N N . SER A 1 555 ? 12.078 6.633 9.047 1 92.06 555 SER A N 1
ATOM 4523 C CA . SER A 1 555 ? 10.867 6.078 9.633 1 92.06 555 SER A CA 1
ATOM 4524 C C . SER A 1 555 ? 10.008 7.164 10.266 1 92.06 555 SER A C 1
ATOM 4526 O O . SER A 1 555 ? 10.508 7.992 11.031 1 92.06 555 SER A O 1
ATOM 4528 N N . LEU A 1 556 ? 8.797 7.168 9.906 1 88.5 556 LEU A N 1
ATOM 4529 C CA . LEU A 1 556 ? 7.902 8.219 10.398 1 88.5 556 LEU A CA 1
ATOM 4530 C C . LEU A 1 556 ? 7.832 8.203 11.922 1 88.5 556 LEU A C 1
ATOM 4532 O O . LEU A 1 556 ? 8.031 9.234 12.562 1 88.5 556 LEU A O 1
ATOM 4536 N N . PHE A 1 557 ? 7.559 7.105 12.531 1 86 557 PHE A N 1
ATOM 4537 C CA . PHE A 1 557 ? 7.566 6.855 13.969 1 86 557 PHE A CA 1
ATOM 4538 C C . PHE A 1 557 ? 8.289 5.547 14.289 1 86 557 PHE A C 1
ATOM 4540 O O . PHE A 1 557 ? 7.645 4.508 14.461 1 86 557 PHE A O 1
ATOM 4547 N N . PRO A 1 558 ? 9.547 5.648 14.43 1 82.62 558 PRO A N 1
ATOM 4548 C CA . PRO A 1 558 ? 10.328 4.418 14.57 1 82.62 558 PRO A CA 1
ATOM 4549 C C . PRO A 1 558 ? 9.992 3.654 15.852 1 82.62 558 PRO A C 1
ATOM 4551 O O . PRO A 1 558 ? 9.781 4.266 16.906 1 82.62 558 PRO A O 1
ATOM 4554 N N . ARG A 1 559 ? 9.828 2.445 15.711 1 78.38 559 ARG A N 1
ATOM 4555 C CA . ARG A 1 559 ? 9.656 1.524 16.828 1 78.38 559 ARG A CA 1
ATOM 4556 C C . ARG A 1 559 ? 10.875 0.614 16.984 1 78.38 559 ARG A C 1
ATOM 4558 O O . ARG A 1 559 ? 11.305 -0.022 16.016 1 78.38 559 ARG A O 1
ATOM 4565 N N . ASP A 1 560 ? 11.43 0.747 18.078 1 72.44 560 ASP A N 1
ATOM 4566 C CA . ASP A 1 560 ? 12.508 -0.162 18.453 1 72.44 560 ASP A CA 1
ATOM 4567 C C . ASP A 1 560 ? 12.383 -0.587 19.906 1 72.44 560 ASP A C 1
ATOM 4569 O O . ASP A 1 560 ? 11.352 -0.358 20.547 1 72.44 560 ASP A O 1
ATOM 4573 N N . SER A 1 561 ? 13.266 -1.375 20.375 1 68.31 561 SER A N 1
ATOM 4574 C CA . SER A 1 561 ? 13.164 -1.962 21.719 1 68.31 561 SER A CA 1
ATOM 4575 C C . SER A 1 561 ? 13.078 -0.884 22.781 1 68.31 561 SER A C 1
ATOM 4577 O O . SER A 1 561 ? 12.57 -1.13 23.891 1 68.31 561 SER A O 1
ATOM 4579 N N . HIS A 1 562 ? 13.492 0.274 22.391 1 68.94 562 HIS A N 1
ATOM 4580 C CA . HIS A 1 562 ? 13.523 1.317 23.406 1 68.94 562 HIS A CA 1
ATOM 4581 C C . HIS A 1 562 ? 12.484 2.395 23.141 1 68.94 562 HIS A C 1
ATOM 4583 O O . HIS A 1 562 ? 12.297 3.311 23.938 1 68.94 562 HIS A O 1
ATOM 4589 N N . ARG A 1 563 ? 11.859 2.322 22.047 1 71.06 563 ARG A N 1
ATOM 4590 C CA . ARG A 1 563 ? 10.898 3.35 21.656 1 71.06 563 ARG A CA 1
ATOM 4591 C C . ARG A 1 563 ? 9.539 2.738 21.344 1 71.06 563 ARG A C 1
ATOM 4593 O O . ARG A 1 563 ? 9.352 2.143 20.281 1 71.06 563 ARG A O 1
ATOM 4600 N N . MET A 1 564 ? 8.633 2.812 22.359 1 63.06 564 MET A N 1
ATOM 4601 C CA . MET A 1 564 ? 7.309 2.234 22.172 1 63.06 564 MET A CA 1
ATOM 4602 C C . MET A 1 564 ? 6.246 3.326 22.094 1 63.06 564 MET A C 1
ATOM 4604 O O . MET A 1 564 ? 5.059 3.033 21.922 1 63.06 564 MET A O 1
ATOM 4608 N N . THR A 1 565 ? 6.703 4.539 22.531 1 57.97 565 THR A N 1
ATOM 4609 C CA . THR A 1 565 ? 5.766 5.648 22.406 1 57.97 565 THR A CA 1
ATOM 4610 C C . THR A 1 565 ? 6.051 6.457 21.141 1 57.97 565 THR A C 1
ATOM 4612 O O . THR A 1 565 ? 7.195 6.535 20.703 1 57.97 565 THR A O 1
ATOM 4615 N N . PRO A 1 566 ? 4.871 7.125 20.25 1 53.41 566 PRO A N 1
ATOM 4616 C CA . PRO A 1 566 ? 5.242 8.234 19.375 1 53.41 566 PRO A CA 1
ATOM 4617 C C . PRO A 1 566 ? 6.746 8.508 19.375 1 53.41 566 PRO A C 1
ATOM 4619 O O . PRO A 1 566 ? 7.402 8.367 20.406 1 53.41 566 PRO A O 1
ATOM 4622 N N . MET B 1 1 ? 39.781 -1.459 -24.359 1 29.16 1 MET B N 1
ATOM 4623 C CA . MET B 1 1 ? 39.625 -2.732 -25.047 1 29.16 1 MET B CA 1
ATOM 4624 C C . MET B 1 1 ? 39.406 -3.871 -24.062 1 29.16 1 MET B C 1
ATOM 4626 O O . MET B 1 1 ? 38.594 -4.777 -24.328 1 29.16 1 MET B O 1
ATOM 4630 N N . HIS B 1 2 ? 40 -3.639 -22.875 1 33.41 2 HIS B N 1
ATOM 4631 C CA . HIS B 1 2 ? 39.938 -4.656 -21.828 1 33.41 2 HIS B CA 1
ATOM 4632 C C . HIS B 1 2 ? 38.625 -4.602 -21.078 1 33.41 2 HIS B C 1
ATOM 4634 O O . HIS B 1 2 ? 38.188 -5.594 -20.484 1 33.41 2 HIS B O 1
ATOM 4640 N N . LYS B 1 3 ? 37.969 -3.4 -21.031 1 35.84 3 LYS B N 1
ATOM 4641 C CA . LYS B 1 3 ? 36.719 -3.219 -20.281 1 35.84 3 LYS B CA 1
ATOM 4642 C C . LYS B 1 3 ? 35.531 -3.869 -21 1 35.84 3 LYS B C 1
ATOM 4644 O O . LYS B 1 3 ? 34.656 -4.469 -20.359 1 35.84 3 LYS B O 1
ATOM 4649 N N . ALA B 1 4 ? 35.531 -3.76 -22.297 1 37.59 4 ALA B N 1
ATOM 4650 C CA . ALA B 1 4 ? 34.5 -4.344 -23.141 1 37.59 4 ALA B CA 1
ATOM 4651 C C . ALA B 1 4 ? 34.531 -5.867 -23.109 1 37.59 4 ALA B C 1
ATOM 4653 O O . ALA B 1 4 ? 33.5 -6.531 -23.141 1 37.59 4 ALA B O 1
ATOM 4654 N N . HIS B 1 5 ? 35.719 -6.367 -22.828 1 35.5 5 HIS B N 1
ATOM 4655 C CA . HIS B 1 5 ? 35.906 -7.812 -22.844 1 35.5 5 HIS B CA 1
ATOM 4656 C C . HIS B 1 5 ? 35.375 -8.445 -21.562 1 35.5 5 HIS B C 1
ATOM 4658 O O . HIS B 1 5 ? 34.781 -9.547 -21.609 1 35.5 5 HIS B O 1
ATOM 4664 N N . ARG B 1 6 ? 35.5 -7.723 -20.453 1 36.25 6 ARG B N 1
ATOM 4665 C CA . ARG B 1 6 ? 35.094 -8.289 -19.172 1 36.25 6 ARG B CA 1
ATOM 4666 C C . ARG B 1 6 ? 33.562 -8.25 -19.047 1 36.25 6 ARG B C 1
ATOM 4668 O O . ARG B 1 6 ? 32.969 -9.195 -18.531 1 36.25 6 ARG B O 1
ATOM 4675 N N . GLN B 1 7 ? 32.969 -7.25 -19.562 1 37.66 7 GLN B N 1
ATOM 4676 C CA . GLN B 1 7 ? 31.516 -7.184 -19.562 1 37.66 7 GLN B CA 1
ATOM 4677 C C . GLN B 1 7 ? 30.922 -8.25 -20.469 1 37.66 7 GLN B C 1
ATOM 4679 O O . GLN B 1 7 ? 29.891 -8.852 -20.125 1 37.66 7 GLN B O 1
ATOM 4684 N N . ALA B 1 8 ? 31.594 -8.609 -21.578 1 39.28 8 ALA B N 1
ATOM 4685 C CA . ALA B 1 8 ? 31.188 -9.648 -22.516 1 39.28 8 ALA B CA 1
ATOM 4686 C C . ALA B 1 8 ? 31.344 -11.039 -21.906 1 39.28 8 ALA B C 1
ATOM 4688 O O . ALA B 1 8 ? 30.453 -11.891 -22.062 1 39.28 8 ALA B O 1
ATOM 4689 N N . ARG B 1 9 ? 32.375 -11.188 -21.094 1 38.44 9 ARG B N 1
ATOM 4690 C CA . ARG B 1 9 ? 32.594 -12.469 -20.438 1 38.44 9 ARG B CA 1
ATOM 4691 C C . ARG B 1 9 ? 31.594 -12.688 -19.328 1 38.44 9 ARG B C 1
ATOM 4693 O O . ARG B 1 9 ? 31.094 -13.805 -19.125 1 38.44 9 ARG B O 1
ATOM 4700 N N . GLN B 1 10 ? 31.188 -11.656 -18.641 1 38.53 10 GLN B N 1
ATOM 4701 C CA . GLN B 1 10 ? 30.219 -11.789 -17.562 1 38.53 10 GLN B CA 1
ATOM 4702 C C . GLN B 1 10 ? 28.828 -12.094 -18.125 1 38.53 10 GLN B C 1
ATOM 4704 O O . GLN B 1 10 ? 28.109 -12.945 -17.594 1 38.53 10 GLN B O 1
ATOM 4709 N N . ARG B 1 11 ? 28.5 -11.531 -19.234 1 39.88 11 ARG B N 1
ATOM 4710 C CA . ARG B 1 11 ? 27.266 -11.883 -19.938 1 39.88 11 ARG B CA 1
ATOM 4711 C C . ARG B 1 11 ? 27.344 -13.305 -20.484 1 39.88 11 ARG B C 1
ATOM 4713 O O . ARG B 1 11 ? 26.375 -14.047 -20.422 1 39.88 11 ARG B O 1
ATOM 4720 N N . GLN B 1 12 ? 28.578 -13.695 -20.969 1 40.84 12 GLN B N 1
ATOM 4721 C CA . GLN B 1 12 ? 28.781 -15.055 -21.469 1 40.84 12 GLN B CA 1
ATOM 4722 C C . GLN B 1 12 ? 28.656 -16.078 -20.344 1 40.84 12 GLN B C 1
ATOM 4724 O O . GLN B 1 12 ? 28.047 -17.125 -20.516 1 40.84 12 GLN B O 1
ATOM 4729 N N . LEU B 1 13 ? 29.172 -15.703 -19.219 1 42.09 13 LEU B N 1
ATOM 4730 C CA . LEU B 1 13 ? 29.078 -16.625 -18.094 1 42.09 13 LEU B CA 1
ATOM 4731 C C . LEU B 1 13 ? 27.641 -16.703 -17.578 1 42.09 13 LEU B C 1
ATOM 4733 O O . LEU B 1 13 ? 27.156 -17.781 -17.234 1 42.09 13 LEU B O 1
ATOM 4737 N N . GLN B 1 14 ? 26.984 -15.625 -17.609 1 42.88 14 GLN B N 1
ATOM 4738 C CA . GLN B 1 14 ? 25.562 -15.633 -17.25 1 42.88 14 GLN B CA 1
ATOM 4739 C C . GLN B 1 14 ? 24.734 -16.406 -18.281 1 42.88 14 GLN B C 1
ATOM 4741 O O . GLN B 1 14 ? 23.844 -17.156 -17.922 1 42.88 14 GLN B O 1
ATOM 4746 N N . GLU B 1 15 ? 25.188 -16.25 -19.531 1 43.31 15 GLU B N 1
ATOM 4747 C CA . GLU B 1 15 ? 24.578 -17.016 -20.625 1 43.31 15 GLU B CA 1
ATOM 4748 C C . GLU B 1 15 ? 24.938 -18.484 -20.531 1 43.31 15 GLU B C 1
ATOM 4750 O O . GLU B 1 15 ? 24.094 -19.359 -20.75 1 43.31 15 GLU B O 1
ATOM 4755 N N . GLU B 1 16 ? 26.188 -18.703 -20.234 1 43.09 16 GLU B N 1
ATOM 4756 C CA . GLU B 1 16 ? 26.625 -20.094 -20.062 1 43.09 16 GLU B CA 1
ATOM 4757 C C . GLU B 1 16 ? 25.922 -20.75 -18.875 1 43.09 16 GLU B C 1
ATOM 4759 O O . GLU B 1 16 ? 25.531 -21.906 -18.953 1 43.09 16 GLU B O 1
ATOM 4764 N N . GLU B 1 17 ? 25.797 -20 -17.891 1 44.25 17 GLU B N 1
ATOM 4765 C CA . GLU B 1 17 ? 25.078 -20.531 -16.734 1 44.25 17 GLU B CA 1
ATOM 4766 C C . GLU B 1 17 ? 23.594 -20.703 -17.047 1 44.25 17 GLU B C 1
ATOM 4768 O O . GLU B 1 17 ? 23 -21.703 -16.656 1 44.25 17 GLU B O 1
ATOM 4773 N N . LEU B 1 18 ? 23.125 -19.781 -17.734 1 43.78 18 LEU B N 1
ATOM 4774 C CA . LEU B 1 18 ? 21.766 -19.953 -18.234 1 43.78 18 LEU B CA 1
ATOM 4775 C C . LEU B 1 18 ? 21.672 -21.125 -19.203 1 43.78 18 LEU B C 1
ATOM 4777 O O . LEU B 1 18 ? 20.734 -21.922 -19.141 1 43.78 18 LEU B O 1
ATOM 4781 N N . LEU B 1 19 ? 22.797 -21.219 -20.078 1 41.41 19 LEU B N 1
ATOM 4782 C CA . LEU B 1 19 ? 22.891 -22.359 -20.984 1 41.41 19 LEU B CA 1
ATOM 4783 C C . LEU B 1 19 ? 23.062 -23.672 -20.219 1 41.41 19 LEU B C 1
ATOM 4785 O O . LEU B 1 19 ? 22.453 -24.688 -20.562 1 41.41 19 LEU B O 1
ATOM 4789 N N . ARG B 1 20 ? 23.875 -23.672 -19.281 1 41.12 20 ARG B N 1
ATOM 4790 C CA . ARG B 1 20 ? 24.047 -24.859 -18.469 1 41.12 20 ARG B CA 1
ATOM 4791 C C . ARG B 1 20 ? 22.766 -25.203 -17.703 1 41.12 20 ARG B C 1
ATOM 4793 O O . ARG B 1 20 ? 22.406 -26.375 -17.594 1 41.12 20 ARG B O 1
ATOM 4800 N N . GLU B 1 21 ? 22.156 -24.203 -17.25 1 40.72 21 GLU B N 1
ATOM 4801 C CA . GLU B 1 21 ? 20.875 -24.438 -16.578 1 40.72 21 GLU B CA 1
ATOM 4802 C C . GLU B 1 21 ? 19.812 -24.906 -17.562 1 40.72 21 GLU B C 1
ATOM 4804 O O . GLU B 1 21 ? 19.031 -25.797 -17.266 1 40.72 21 GLU B O 1
ATOM 4809 N N . ILE B 1 22 ? 19.906 -24.391 -18.734 1 40.16 22 ILE B N 1
ATOM 4810 C CA . ILE B 1 22 ? 19.078 -24.906 -19.828 1 40.16 22 ILE B CA 1
ATOM 4811 C C . ILE B 1 22 ? 19.484 -26.344 -20.141 1 40.16 22 ILE B C 1
ATOM 4813 O O . ILE B 1 22 ? 18.625 -27.219 -20.297 1 40.16 22 ILE B O 1
ATOM 4817 N N . HIS B 1 23 ? 20.766 -26.594 -20.25 1 37.09 23 HIS B N 1
ATOM 4818 C CA . HIS B 1 23 ? 21.234 -27.953 -20.469 1 37.09 23 HIS B CA 1
ATOM 4819 C C . HIS B 1 23 ? 20.859 -28.859 -19.297 1 37.09 23 HIS B C 1
ATOM 4821 O O . HIS B 1 23 ? 20.516 -30.031 -19.484 1 37.09 23 HIS B O 1
ATOM 4827 N N . TYR B 1 24 ? 20.875 -28.375 -18.156 1 35.19 24 TYR B N 1
ATOM 4828 C CA . TYR B 1 24 ? 20.438 -29.156 -17 1 35.19 24 TYR B CA 1
ATOM 4829 C C . TYR B 1 24 ? 18.953 -29.484 -17.109 1 35.19 24 TYR B C 1
ATOM 4831 O O . TYR B 1 24 ? 18.547 -30.625 -16.844 1 35.19 24 TYR B O 1
ATOM 4839 N N . ARG B 1 25 ? 18.219 -28.578 -17.469 1 34.97 25 ARG B N 1
ATOM 4840 C CA . ARG B 1 25 ? 16.797 -28.875 -17.672 1 34.97 25 ARG B CA 1
ATOM 4841 C C . ARG B 1 25 ? 16.609 -29.875 -18.812 1 34.97 25 ARG B C 1
ATOM 4843 O O . ARG B 1 25 ? 15.719 -30.719 -18.766 1 34.97 25 ARG B O 1
ATOM 4850 N N . GLN B 1 26 ? 17.422 -29.703 -19.719 1 31.91 26 GLN B N 1
ATOM 4851 C CA . GLN B 1 26 ? 17.391 -30.703 -20.781 1 31.91 26 GLN B CA 1
ATOM 4852 C C . GLN B 1 26 ? 17.906 -32.062 -20.297 1 31.91 26 GLN B C 1
ATOM 4854 O O . GLN B 1 26 ? 17.562 -33.094 -20.859 1 31.91 26 GLN B O 1
ATOM 4859 N N . SER B 1 27 ? 18.828 -32.031 -19.359 1 30.5 27 SER B N 1
ATOM 4860 C CA . SER B 1 27 ? 19.359 -33.281 -18.875 1 30.5 27 SER B CA 1
ATOM 4861 C C . SER B 1 27 ? 18.484 -33.906 -17.797 1 30.5 27 SER B C 1
ATOM 4863 O O . SER B 1 27 ? 18.812 -34.938 -17.219 1 30.5 27 SER B O 1
ATOM 4865 N N . LEU B 1 28 ? 17.562 -33.125 -17.281 1 28.8 28 LEU B N 1
ATOM 4866 C CA . LEU B 1 28 ? 16.719 -33.812 -16.312 1 28.8 28 LEU B CA 1
ATOM 4867 C C . LEU B 1 28 ? 16.062 -35.031 -16.906 1 28.8 28 LEU B C 1
ATOM 4869 O O . LEU B 1 28 ? 15.555 -35 -18.031 1 28.8 28 LEU B O 1
ATOM 4873 N N . PRO B 1 29 ? 16.484 -36.188 -16.438 1 26.03 29 PRO B N 1
ATOM 4874 C CA . PRO B 1 29 ? 15.977 -37.469 -16.984 1 26.03 29 PRO B CA 1
ATOM 4875 C C . PRO B 1 29 ? 14.453 -37.469 -17.078 1 26.03 29 PRO B C 1
ATOM 4877 O O . PRO B 1 29 ? 13.766 -36.812 -16.281 1 26.03 29 PRO B O 1
ATOM 4880 N N . THR B 1 30 ? 14 -37.656 -18.25 1 24.39 30 THR B N 1
ATOM 4881 C CA . THR B 1 30 ? 12.672 -38.188 -18.578 1 24.39 30 THR B CA 1
ATOM 4882 C C . THR B 1 30 ? 12.375 -39.438 -17.781 1 24.39 30 THR B C 1
ATOM 4884 O O . THR B 1 30 ? 13.086 -40.438 -17.906 1 24.39 30 THR B O 1
ATOM 4887 N N . VAL B 1 31 ? 11.953 -39.438 -16.516 1 25.39 31 VAL B N 1
ATOM 4888 C CA . VAL B 1 31 ? 11.664 -40.594 -15.703 1 25.39 31 VAL B CA 1
ATOM 4889 C C . VAL B 1 31 ? 10.789 -41.562 -16.5 1 25.39 31 VAL B C 1
ATOM 4891 O O . VAL B 1 31 ? 9.672 -41.219 -16.891 1 25.39 31 VAL B O 1
ATOM 4894 N N . THR B 1 32 ? 11.297 -42.438 -17.281 1 22.19 32 THR B N 1
ATOM 4895 C CA . THR B 1 32 ? 10.586 -43.625 -17.734 1 22.19 32 THR B CA 1
ATOM 4896 C C . THR B 1 32 ? 9.992 -44.375 -16.562 1 22.19 32 THR B C 1
ATOM 4898 O O . THR B 1 32 ? 10.461 -44.25 -15.422 1 22.19 32 THR B O 1
ATOM 4901 N N . ARG B 1 33 ? 8.977 -45.312 -16.672 1 23.73 33 ARG B N 1
ATOM 4902 C CA . ARG B 1 33 ? 8.031 -46.125 -15.914 1 23.73 33 ARG B CA 1
ATOM 4903 C C . ARG B 1 33 ? 8.766 -46.969 -14.898 1 23.73 33 ARG B C 1
ATOM 4905 O O . ARG B 1 33 ? 8.148 -47.5 -13.969 1 23.73 33 ARG B O 1
ATOM 4912 N N . LYS B 1 34 ? 9.914 -47.562 -15.219 1 25.55 34 LYS B N 1
ATOM 4913 C CA . LYS B 1 34 ? 10.102 -48.875 -14.625 1 25.55 34 LYS B CA 1
ATOM 4914 C C . LYS B 1 34 ? 10.391 -48.781 -13.125 1 25.55 34 LYS B C 1
ATOM 4916 O O . LYS B 1 34 ? 9.898 -49.594 -12.336 1 25.55 34 LYS B O 1
ATOM 4921 N N . ASP B 1 35 ? 11.445 -48 -12.688 1 25.7 35 ASP B N 1
ATOM 4922 C CA . ASP B 1 35 ? 12 -48.344 -11.383 1 25.7 35 ASP B CA 1
ATOM 4923 C C . ASP B 1 35 ? 11.227 -47.656 -10.258 1 25.7 35 ASP B C 1
ATOM 4925 O O . ASP B 1 35 ? 11.719 -47.562 -9.133 1 25.7 35 ASP B O 1
ATOM 4929 N N . LEU B 1 36 ? 10.086 -47.031 -10.445 1 24.55 36 LEU B N 1
ATOM 4930 C CA . LEU B 1 36 ? 9.602 -46.25 -9.312 1 24.55 36 LEU B CA 1
ATOM 4931 C C . LEU B 1 36 ? 9.414 -47.156 -8.078 1 24.55 36 LEU B C 1
ATOM 4933 O O . LEU B 1 36 ? 9.094 -46.656 -6.996 1 24.55 36 LEU B O 1
ATOM 4937 N N . TYR B 1 37 ? 8.906 -48.344 -8.219 1 25.23 37 TYR B N 1
ATOM 4938 C CA . TYR B 1 37 ? 8.625 -49.125 -7.02 1 25.23 37 TYR B CA 1
ATOM 4939 C C . TYR B 1 37 ? 9.914 -49.625 -6.367 1 25.23 37 TYR B C 1
ATOM 4941 O O . TYR B 1 37 ? 9.898 -50.125 -5.242 1 25.23 37 TYR B O 1
ATOM 4949 N N . SER B 1 38 ? 10.93 -50.25 -7.102 1 22.03 38 SER B N 1
ATOM 4950 C CA . SER B 1 38 ? 11.82 -51.031 -6.285 1 22.03 38 SER B CA 1
ATOM 4951 C C . SER B 1 38 ? 12.711 -50.156 -5.406 1 22.03 38 SER B C 1
ATOM 4953 O O . SER B 1 38 ? 12.828 -48.969 -5.637 1 22.03 38 SER B O 1
ATOM 4955 N N . ASN B 1 39 ? 13.898 -50.594 -4.664 1 23.58 39 ASN B N 1
ATOM 4956 C CA . ASN B 1 39 ? 14.758 -49.969 -3.668 1 23.58 39 ASN B CA 1
ATOM 4957 C C . ASN B 1 39 ? 15.297 -48.625 -4.152 1 23.58 39 ASN B C 1
ATOM 4959 O O . ASN B 1 39 ? 15.195 -47.625 -3.445 1 23.58 39 ASN B O 1
ATOM 4963 N N . GLY B 1 40 ? 16.703 -48.594 -4.82 1 21.48 40 GLY B N 1
ATOM 4964 C CA . GLY B 1 40 ? 17.938 -47.812 -4.91 1 21.48 40 GLY B CA 1
ATOM 4965 C C . GLY B 1 40 ? 17.828 -46.625 -5.812 1 21.48 40 GLY B C 1
ATOM 4966 O O . GLY B 1 40 ? 16.734 -46.25 -6.238 1 21.48 40 GLY B O 1
ATOM 4967 N N . SER B 1 41 ? 18.984 -46.125 -6.918 1 21.05 41 SER B N 1
ATOM 4968 C CA . SER B 1 41 ? 19.781 -45.062 -7.484 1 21.05 41 SER B CA 1
ATOM 4969 C C . SER B 1 41 ? 19.094 -44.438 -8.703 1 21.05 41 SER B C 1
ATOM 4971 O O . SER B 1 41 ? 19.469 -43.375 -9.164 1 21.05 41 SER B O 1
ATOM 4973 N N . LYS B 1 42 ? 18.297 -45.094 -9.719 1 22.98 42 LYS B N 1
ATOM 4974 C CA . LYS B 1 42 ? 18.547 -44.875 -11.148 1 22.98 42 LYS B CA 1
ATOM 4975 C C . LYS B 1 42 ? 17.766 -43.688 -11.672 1 22.98 42 LYS B C 1
ATOM 4977 O O . LYS B 1 42 ? 16.672 -43.375 -11.188 1 22.98 42 LYS B O 1
ATOM 4982 N N . LYS B 1 43 ? 18.297 -43.031 -13.016 1 23.77 43 LYS B N 1
ATOM 4983 C CA . LYS B 1 43 ? 18.375 -41.844 -13.875 1 23.77 43 LYS B CA 1
ATOM 4984 C C . LYS B 1 43 ? 17.156 -41.719 -14.766 1 23.77 43 LYS B C 1
ATOM 4986 O O . LYS B 1 43 ? 16.891 -42.594 -15.602 1 23.77 43 LYS B O 1
ATOM 4991 N N . PHE B 1 44 ? 16.016 -41.344 -14.453 1 23.53 44 PHE B N 1
ATOM 4992 C CA . PHE B 1 44 ? 14.781 -41.312 -15.234 1 23.53 44 PHE B CA 1
ATOM 4993 C C . PHE B 1 44 ? 14.945 -40.438 -16.469 1 23.53 44 PHE B C 1
ATOM 4995 O O . PHE B 1 44 ? 15.117 -39.219 -16.375 1 23.53 44 PHE B O 1
ATOM 5002 N N . GLY B 1 45 ? 15.328 -41 -17.828 1 20.25 45 GLY B N 1
ATOM 5003 C CA . GLY B 1 45 ? 15.711 -40.531 -19.141 1 20.25 45 GLY B CA 1
ATOM 5004 C C . GLY B 1 45 ? 14.57 -39.844 -19.891 1 20.25 45 GLY B C 1
ATOM 5005 O O . GLY B 1 45 ? 13.406 -40.062 -19.578 1 20.25 45 GLY B O 1
ATOM 5006 N N . LEU B 1 46 ? 14.82 -38.75 -20.812 1 24.16 46 LEU B N 1
ATOM 5007 C CA . LEU B 1 46 ? 14.227 -37.781 -21.719 1 24.16 46 LEU B CA 1
ATOM 5008 C C . LEU B 1 46 ? 13.57 -38.469 -22.906 1 24.16 46 LEU B C 1
ATOM 5010 O O . LEU B 1 46 ? 14.25 -39.125 -23.703 1 24.16 46 LEU B O 1
ATOM 5014 N N . ILE B 1 47 ? 12.359 -39.125 -22.938 1 22.55 47 ILE B N 1
ATOM 5015 C CA . ILE B 1 47 ? 11.961 -39.844 -24.125 1 22.55 47 ILE B CA 1
ATOM 5016 C C . ILE B 1 47 ? 11.445 -38.875 -25.188 1 22.55 47 ILE B C 1
ATOM 5018 O O . ILE B 1 47 ? 10.484 -38.125 -24.938 1 22.55 47 ILE B O 1
ATOM 5022 N N . VAL B 1 48 ? 12.234 -38.188 -26.172 1 22.58 48 VAL B N 1
ATOM 5023 C CA . VAL B 1 48 ? 11.992 -37.406 -27.359 1 22.58 48 VAL B CA 1
ATOM 5024 C C . VAL B 1 48 ? 11.133 -38.219 -28.344 1 22.58 48 VAL B C 1
ATOM 5026 O O . VAL B 1 48 ? 11.375 -39.406 -28.562 1 22.58 48 VAL B O 1
ATOM 5029 N N . ALA B 1 49 ? 10 -37.812 -28.688 1 24.78 49 ALA B N 1
ATOM 5030 C CA . ALA B 1 49 ? 9.258 -38.438 -29.781 1 24.78 49 ALA B CA 1
ATOM 5031 C C . ALA B 1 49 ? 10.07 -38.438 -31.078 1 24.78 49 ALA B C 1
ATOM 5033 O O . ALA B 1 49 ? 10.648 -37.406 -31.438 1 24.78 49 ALA B O 1
ATOM 5034 N N . SER B 1 50 ? 10.727 -39.594 -31.609 1 20.38 50 SER B N 1
ATOM 5035 C CA . SER B 1 50 ? 11.656 -39.938 -32.688 1 20.38 50 SER B CA 1
ATOM 5036 C C . SER B 1 50 ? 11.102 -39.531 -34.031 1 20.38 50 SER B C 1
ATOM 5038 O O . SER B 1 50 ? 10.016 -39.969 -34.438 1 20.38 50 SER B O 1
ATOM 5040 N N . PRO B 1 51 ? 11.367 -38.25 -34.625 1 20.67 51 PRO B N 1
ATOM 5041 C CA . PRO B 1 51 ? 11.172 -38.156 -36.094 1 20.67 51 PRO B CA 1
ATOM 5042 C C . PRO B 1 51 ? 11.906 -39.219 -36.875 1 20.67 51 PRO B C 1
ATOM 5044 O O . PRO B 1 51 ? 12.867 -39.812 -36.375 1 20.67 51 PRO B O 1
ATOM 5047 N N . SER B 1 52 ? 11.281 -39.875 -38.031 1 18.09 52 SER B N 1
ATOM 5048 C CA . SER B 1 52 ? 11.797 -40.875 -38.938 1 18.09 52 SER B CA 1
ATOM 5049 C C . SER B 1 52 ? 13.117 -40.438 -39.562 1 18.09 52 SER B C 1
ATOM 5051 O O . SER B 1 52 ? 13.219 -39.344 -40.094 1 18.09 52 SER B O 1
ATOM 5053 N N . CYS B 1 53 ? 14.305 -40.969 -39.156 1 18.38 53 CYS B N 1
ATOM 5054 C CA . CYS B 1 53 ? 15.742 -40.844 -39.406 1 18.38 53 CYS B CA 1
ATOM 5055 C C . CYS B 1 53 ? 16.078 -41.188 -40.844 1 18.38 53 CYS B C 1
ATOM 5057 O O . CYS B 1 53 ? 15.898 -42.312 -41.281 1 18.38 53 CYS B O 1
ATOM 5059 N N . SER B 1 54 ? 15.812 -40.219 -41.875 1 17.16 54 SER B N 1
ATOM 5060 C CA . SER B 1 54 ? 16.328 -40.656 -43.188 1 17.16 54 SER B CA 1
ATOM 5061 C C . SER B 1 54 ? 17.828 -40.969 -43.094 1 17.16 54 SER B C 1
ATOM 5063 O O . SER B 1 54 ? 18.547 -40.344 -42.312 1 17.16 54 SER B O 1
ATOM 5065 N N . SER B 1 55 ? 18.406 -42.062 -43.688 1 17.33 55 SER B N 1
ATOM 5066 C CA . SER B 1 55 ? 19.609 -42.906 -43.688 1 17.33 55 SER B CA 1
ATOM 5067 C C . SER B 1 55 ? 20.781 -42.219 -44.375 1 17.33 55 SER B C 1
ATOM 5069 O O . SER B 1 55 ? 21.859 -42.812 -44.5 1 17.33 55 SER B O 1
ATOM 5071 N N . SER B 1 56 ? 20.828 -40.844 -44.594 1 16.94 56 SER B N 1
ATOM 5072 C CA . SER B 1 56 ? 21.766 -40.719 -45.688 1 16.94 56 SER B CA 1
ATOM 5073 C C . SER B 1 56 ? 23.172 -41.094 -45.281 1 16.94 56 SER B C 1
ATOM 5075 O O . SER B 1 56 ? 23.547 -40.969 -44.125 1 16.94 56 SER B O 1
ATOM 5077 N N . SER B 1 57 ? 24.156 -41.656 -46.25 1 16.67 57 SER B N 1
ATOM 5078 C CA . SER B 1 57 ? 25.312 -42.531 -46.406 1 16.67 57 SER B CA 1
ATOM 5079 C C . SER B 1 57 ? 26.625 -41.812 -46.188 1 16.67 57 SER B C 1
ATOM 5081 O O . SER B 1 57 ? 27.609 -42.375 -45.719 1 16.67 57 SER B O 1
ATOM 5083 N N . SER B 1 58 ? 26.766 -40.469 -46.5 1 16.5 58 SER B N 1
ATOM 5084 C CA . SER B 1 58 ? 27.953 -40.312 -47.344 1 16.5 58 SER B CA 1
ATOM 5085 C C . SER B 1 58 ? 29.234 -40.5 -46.531 1 16.5 58 SER B C 1
ATOM 5087 O O . SER B 1 58 ? 29.203 -40.438 -45.312 1 16.5 58 SER B O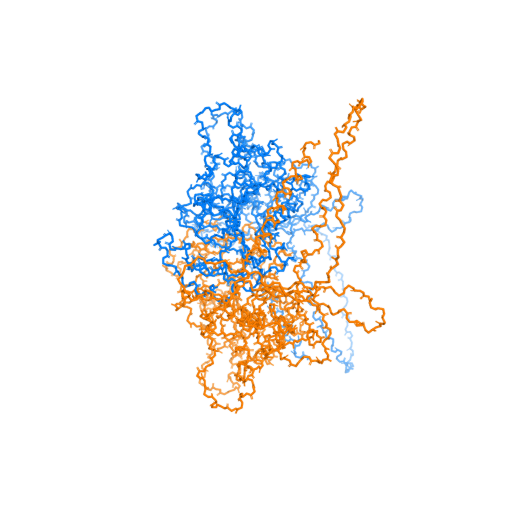 1
ATOM 5089 N N . GLU B 1 59 ? 30.547 -40.062 -47.188 1 17.23 59 GLU B N 1
ATOM 5090 C CA . GLU B 1 59 ? 31.906 -40.438 -47.562 1 17.23 59 GLU B CA 1
ATOM 5091 C C . GLU B 1 59 ? 32.906 -39.938 -46.531 1 17.23 59 GLU B C 1
ATOM 5093 O O . GLU B 1 59 ? 32.625 -38.969 -45.812 1 17.23 59 GLU B O 1
ATOM 5098 N N . GLU B 1 60 ? 34.062 -40.625 -46.406 1 17.17 60 GLU B N 1
ATOM 5099 C CA . GLU B 1 60 ? 35.156 -40.969 -45.5 1 17.17 60 GLU B CA 1
ATOM 5100 C C . GLU B 1 60 ? 36.156 -39.812 -45.375 1 17.17 60 GLU B C 1
ATOM 5102 O O . GLU B 1 60 ? 37.031 -39.844 -44.5 1 17.17 60 GLU B O 1
ATOM 5107 N N . PRO B 1 61 ? 35.844 -38.469 -45.75 1 16.97 61 PRO B N 1
ATOM 5108 C CA . PRO B 1 61 ? 37.094 -37.969 -46.281 1 16.97 61 PRO B CA 1
ATOM 5109 C C . PRO B 1 61 ? 38.219 -37.969 -45.25 1 16.97 61 PRO B C 1
ATOM 5111 O O . PRO B 1 61 ? 37.969 -37.938 -44.062 1 16.97 61 PRO B O 1
ATOM 5114 N N . ASN B 1 62 ? 39.5 -38.094 -45.781 1 17.11 62 ASN B N 1
ATOM 5115 C CA . ASN B 1 62 ? 40.875 -38.469 -45.469 1 17.11 62 ASN B CA 1
ATOM 5116 C C . ASN B 1 62 ? 41.594 -37.406 -44.656 1 17.11 62 ASN B C 1
ATOM 5118 O O . ASN B 1 62 ? 41.375 -36.219 -44.875 1 17.11 62 ASN B O 1
ATOM 5122 N N . PHE B 1 63 ? 42.188 -37.75 -43.531 1 17.19 63 PHE B N 1
ATOM 5123 C CA . PHE B 1 63 ? 42.781 -37.156 -42.344 1 17.19 63 PHE B CA 1
ATOM 5124 C C . PHE B 1 63 ? 44.094 -36.438 -42.719 1 17.19 63 PHE B C 1
ATOM 5126 O O . PHE B 1 63 ? 44.781 -35.938 -41.812 1 17.19 63 PHE B O 1
ATOM 5133 N N . LEU B 1 64 ? 44.344 -36.062 -44.031 1 16.44 64 LEU B N 1
ATOM 5134 C CA . LEU B 1 64 ? 45.812 -36.031 -44.156 1 16.44 64 LEU B CA 1
ATOM 5135 C C . LEU B 1 64 ? 46.438 -34.938 -43.281 1 16.44 64 LEU B C 1
ATOM 5137 O O . LEU B 1 64 ? 45.844 -33.875 -43.125 1 16.44 64 LEU B O 1
ATOM 5141 N N . CYS B 1 65 ? 47.438 -35.312 -42.5 1 17.08 65 CYS B N 1
ATOM 5142 C CA . CYS B 1 65 ? 48.188 -34.844 -41.344 1 17.08 65 CYS B CA 1
ATOM 5143 C C . CYS B 1 65 ? 49.125 -33.688 -41.75 1 17.08 65 CYS B C 1
ATOM 5145 O O . CYS B 1 65 ? 49.875 -33.188 -40.938 1 17.08 65 CYS B O 1
ATOM 5147 N N . ASP B 1 66 ? 49.062 -33.094 -43.031 1 16.5 66 ASP B N 1
ATOM 5148 C CA . ASP B 1 66 ? 50.406 -32.688 -43.438 1 16.5 66 ASP B CA 1
ATOM 5149 C C . ASP B 1 66 ? 50.938 -31.578 -42.531 1 16.5 66 ASP B C 1
ATOM 5151 O O . ASP B 1 66 ? 50.188 -30.781 -42 1 16.5 66 ASP B O 1
ATOM 5155 N N . ASP B 1 67 ? 52.344 -31.547 -42.312 1 17.47 67 ASP B N 1
ATOM 5156 C CA . ASP B 1 67 ? 53.375 -31.078 -41.406 1 17.47 67 ASP B CA 1
ATOM 5157 C C . ASP B 1 67 ? 53.656 -29.594 -41.594 1 17.47 67 ASP B C 1
ATOM 5159 O O . ASP B 1 67 ? 54.406 -28.984 -40.844 1 17.47 67 ASP B O 1
ATOM 5163 N N . GLU B 1 68 ? 53.344 -29 -42.875 1 16.14 68 GLU B N 1
ATOM 5164 C CA . GLU B 1 68 ? 54.438 -28.203 -43.406 1 16.14 68 GLU B CA 1
ATOM 5165 C C . GLU B 1 68 ? 54.75 -27.016 -42.469 1 16.14 68 GLU B C 1
ATOM 5167 O O . GLU B 1 68 ? 53.938 -26.656 -41.625 1 16.14 68 GLU B O 1
ATOM 5172 N N . ASN B 1 69 ? 55.281 -25.906 -43.25 1 16.95 69 ASN B N 1
ATOM 5173 C CA . ASN B 1 69 ? 56.438 -25.031 -43.375 1 16.95 69 ASN B CA 1
ATOM 5174 C C . ASN B 1 69 ? 56.312 -23.781 -42.5 1 16.95 69 ASN B C 1
ATOM 5176 O O . ASN B 1 69 ? 55.188 -23.484 -42 1 16.95 69 ASN B O 1
ATOM 5180 N N . ASN B 1 70 ? 56.875 -22.656 -43.062 1 17.2 70 ASN B N 1
ATOM 5181 C CA . ASN B 1 70 ? 57.906 -21.672 -42.812 1 17.2 70 ASN B CA 1
ATOM 5182 C C . ASN B 1 70 ? 57.375 -20.422 -42.125 1 17.2 70 ASN B C 1
ATOM 5184 O O . ASN B 1 70 ? 57.906 -19.984 -41.094 1 17.2 70 ASN B O 1
ATOM 5188 N N . ASP B 1 71 ? 56.688 -19.516 -42.938 1 16.75 71 ASP B N 1
ATOM 5189 C CA . ASP B 1 71 ? 57.188 -18.203 -43.281 1 16.75 71 ASP B CA 1
ATOM 5190 C C . ASP B 1 71 ? 56.875 -17.188 -42.188 1 16.75 71 ASP B C 1
ATOM 5192 O O . ASP B 1 71 ? 56.031 -17.422 -41.344 1 16.75 71 ASP B O 1
ATOM 5196 N N . ASP B 1 72 ? 56.844 -15.883 -42.688 1 18.89 72 ASP B N 1
ATOM 5197 C CA . ASP B 1 72 ? 57.281 -14.5 -42.531 1 18.89 72 ASP B CA 1
ATOM 5198 C C . ASP B 1 72 ? 56.438 -13.758 -41.5 1 18.89 72 ASP B C 1
ATOM 5200 O O . ASP B 1 72 ? 55.375 -14.227 -41.125 1 18.89 72 ASP B O 1
ATOM 5204 N N . GLU B 1 73 ? 56.344 -12.414 -41.781 1 20.22 73 GLU B N 1
ATOM 5205 C CA . GLU B 1 73 ? 56.688 -11.117 -41.219 1 20.22 73 GLU B CA 1
ATOM 5206 C C . GLU B 1 73 ? 55.531 -10.539 -40.406 1 20.22 73 GLU B C 1
ATOM 5208 O O . GLU B 1 73 ? 55.75 -10 -39.312 1 20.22 73 GLU B O 1
ATOM 5213 N N . ASN B 1 74 ? 54.5 -10.203 -41.188 1 19.19 74 ASN B N 1
ATOM 5214 C CA . ASN B 1 74 ? 53.844 -8.906 -41.188 1 19.19 74 ASN B CA 1
ATOM 5215 C C . ASN B 1 74 ? 52.906 -8.758 -40 1 19.19 74 ASN B C 1
ATOM 5217 O O . ASN B 1 74 ? 52 -9.578 -39.812 1 19.19 74 ASN B O 1
ATOM 5221 N N . THR B 1 75 ? 53.438 -8.156 -39 1 21.2 75 THR B N 1
ATOM 5222 C CA . THR B 1 75 ? 52.75 -7.879 -37.75 1 21.2 75 THR B CA 1
ATOM 5223 C C . THR B 1 75 ? 51.406 -7.203 -38 1 21.2 75 THR B C 1
ATOM 5225 O O . THR B 1 75 ? 51.375 -6.012 -38.312 1 21.2 75 THR B O 1
ATOM 5228 N N . GLU B 1 76 ? 50.562 -7.715 -38.906 1 19.19 76 GLU B N 1
ATOM 5229 C CA . GLU B 1 76 ? 49.344 -6.98 -39.25 1 19.19 76 GLU B CA 1
ATOM 5230 C C . GLU B 1 76 ? 48.656 -6.484 -38 1 19.19 76 GLU B C 1
ATOM 5232 O O . GLU B 1 76 ? 48.656 -7.156 -36.969 1 19.19 76 GLU B O 1
ATOM 5237 N N . ASN B 1 77 ? 48.438 -5.125 -38.031 1 21.53 77 ASN B N 1
ATOM 5238 C CA . ASN B 1 77 ? 47.719 -4.148 -37.219 1 21.53 77 ASN B CA 1
ATOM 5239 C C . ASN B 1 77 ? 46.375 -4.691 -36.781 1 21.53 77 ASN B C 1
ATOM 5241 O O . ASN B 1 77 ? 45.5 -4.965 -37.594 1 21.53 77 ASN B O 1
ATOM 5245 N N . SER B 1 78 ? 46.406 -5.555 -35.938 1 21.59 78 SER B N 1
ATOM 5246 C CA . SER B 1 78 ? 45.25 -6.316 -35.5 1 21.59 78 SER B CA 1
ATOM 5247 C C . SER B 1 78 ? 44.094 -5.391 -35.156 1 21.59 78 SER B C 1
ATOM 5249 O O . SER B 1 78 ? 44.188 -4.547 -34.25 1 21.59 78 SER B O 1
ATOM 5251 N N . SER B 1 79 ? 43.438 -4.828 -36.281 1 20.95 79 SER B N 1
ATOM 5252 C CA . SER B 1 79 ? 42.188 -4.133 -36.156 1 20.95 79 SER B CA 1
ATOM 5253 C C . SER B 1 79 ? 41.344 -4.719 -35.031 1 20.95 79 SER B C 1
ATOM 5255 O O . SER B 1 79 ? 41.094 -5.93 -35 1 20.95 79 SER B O 1
ATOM 5257 N N . ASN B 1 80 ? 41.594 -4.188 -33.969 1 21.34 80 ASN B N 1
ATOM 5258 C CA . ASN B 1 80 ? 40.844 -4.434 -32.719 1 21.34 80 ASN B CA 1
ATOM 5259 C C . ASN B 1 80 ? 39.375 -4.562 -33 1 21.34 80 ASN B C 1
ATOM 5261 O O . ASN B 1 80 ? 38.656 -3.557 -33.094 1 21.34 80 ASN B O 1
ATOM 5265 N N . ASP B 1 81 ? 39.062 -5.34 -34.062 1 20.64 81 ASP B N 1
ATOM 5266 C CA . ASP B 1 81 ? 37.656 -5.578 -34.312 1 20.64 81 ASP B CA 1
ATOM 5267 C C . ASP B 1 81 ? 36.906 -5.84 -33.031 1 20.64 81 ASP B C 1
ATOM 5269 O O . ASP B 1 81 ? 37.156 -6.812 -32.312 1 20.64 81 ASP B O 1
ATOM 5273 N N . ASP B 1 82 ? 36.75 -4.754 -32.375 1 22.44 82 ASP B N 1
ATOM 5274 C CA . ASP B 1 82 ? 35.812 -4.613 -31.266 1 22.44 82 ASP B CA 1
ATOM 5275 C C . ASP B 1 82 ? 34.594 -5.52 -31.469 1 22.44 82 ASP B C 1
ATOM 5277 O O . ASP B 1 82 ? 33.781 -5.281 -32.344 1 22.44 82 ASP B O 1
ATOM 5281 N N . TYR B 1 83 ? 34.969 -6.734 -31.594 1 19.95 83 TYR B N 1
ATOM 5282 C CA . TYR B 1 83 ? 33.844 -7.668 -31.719 1 19.95 83 TYR B CA 1
ATOM 5283 C C . TYR B 1 83 ? 32.75 -7.332 -30.703 1 19.95 83 TYR B C 1
ATOM 5285 O O . TYR B 1 83 ? 32.938 -7.43 -29.5 1 19.95 83 TYR B O 1
ATOM 5293 N N . GLU B 1 84 ? 32.156 -6.191 -30.953 1 23.59 84 GLU B N 1
ATOM 5294 C CA . GLU B 1 84 ? 30.797 -5.992 -30.438 1 23.59 84 GLU B CA 1
ATOM 5295 C C . GLU B 1 84 ? 30.047 -7.312 -30.359 1 23.59 84 GLU B C 1
ATOM 5297 O O . GLU B 1 84 ? 29.688 -7.891 -31.375 1 23.59 84 GLU B O 1
ATOM 5302 N N . MET B 1 85 ? 30.672 -8.109 -29.562 1 22.73 85 MET B N 1
ATOM 5303 C CA . MET B 1 85 ? 29.906 -9.336 -29.375 1 22.73 85 MET B CA 1
ATOM 5304 C C . MET B 1 85 ? 28.406 -9.07 -29.469 1 22.73 85 MET B C 1
ATOM 5306 O O . MET B 1 85 ? 27.859 -8.305 -28.672 1 22.73 85 MET B O 1
ATOM 5310 N N . LYS B 1 86 ? 27.984 -9.039 -30.578 1 23.17 86 LYS B N 1
ATOM 5311 C CA . LYS B 1 86 ? 26.578 -9.203 -30.922 1 23.17 86 LYS B CA 1
ATOM 5312 C C . LYS B 1 86 ? 25.922 -10.266 -30.047 1 23.17 86 LYS B C 1
ATOM 5314 O O . LYS B 1 86 ? 26.344 -11.422 -30.047 1 23.17 86 LYS B O 1
ATOM 5319 N N . ILE B 1 87 ? 25.812 -9.891 -28.781 1 25 87 ILE B N 1
ATOM 5320 C CA . ILE B 1 87 ? 24.781 -10.648 -28.094 1 25 87 ILE B CA 1
ATOM 5321 C C . ILE B 1 87 ? 23.828 -11.266 -29.109 1 25 87 ILE B C 1
ATOM 5323 O O . ILE B 1 87 ? 23.062 -10.547 -29.75 1 25 87 ILE B O 1
ATOM 5327 N N . SER B 1 88 ? 24.422 -11.977 -29.969 1 23.78 88 SER B N 1
ATOM 5328 C CA . SER B 1 88 ? 23.625 -12.711 -30.953 1 23.78 88 SER B CA 1
ATOM 5329 C C . SER B 1 88 ? 22.297 -13.164 -30.359 1 23.78 88 SER B C 1
ATOM 5331 O O . SER B 1 88 ? 22.172 -13.289 -29.141 1 23.78 88 SER B O 1
ATOM 5333 N N . SER B 1 89 ? 21.375 -13.336 -31.203 1 24.94 89 SER B N 1
ATOM 5334 C CA . SER B 1 89 ? 20.016 -13.859 -31.078 1 24.94 89 SER B CA 1
ATOM 5335 C C . SER B 1 89 ? 19.984 -15.086 -30.172 1 24.94 89 SER B C 1
ATOM 5337 O O . SER B 1 89 ? 20.797 -16 -30.344 1 24.94 89 SER B O 1
ATOM 5339 N N . LEU B 1 90 ? 20.047 -15.023 -28.797 1 28.72 90 LEU B N 1
ATOM 5340 C CA . LEU B 1 90 ? 19.578 -16.234 -28.141 1 28.72 90 LEU B CA 1
ATOM 5341 C C . LEU B 1 90 ? 19.016 -17.219 -29.156 1 28.72 90 LEU B C 1
ATOM 5343 O O . LEU B 1 90 ? 18.344 -16.812 -30.109 1 28.72 90 LEU B O 1
ATOM 5347 N N . PRO B 1 91 ? 19.75 -18.203 -29.641 1 29.41 91 PRO B N 1
ATOM 5348 C CA . PRO B 1 91 ? 18.969 -18.859 -30.688 1 29.41 91 PRO B CA 1
ATOM 5349 C C . PRO B 1 91 ? 17.469 -18.578 -30.578 1 29.41 91 PRO B C 1
ATOM 5351 O O . PRO B 1 91 ? 16.984 -18.281 -29.484 1 29.41 91 PRO B O 1
ATOM 5354 N N . ASP B 1 92 ? 16.875 -18.172 -31.562 1 32.84 92 ASP B N 1
ATOM 5355 C CA . ASP B 1 92 ? 15.469 -17.938 -31.891 1 32.84 92 ASP B CA 1
ATOM 5356 C C . ASP B 1 92 ? 14.555 -18.797 -31.016 1 32.84 92 ASP B C 1
ATOM 5358 O O . ASP B 1 92 ? 13.336 -18.609 -31 1 32.84 92 ASP B O 1
ATOM 5362 N N . PHE B 1 93 ? 15.008 -20.141 -30.594 1 34 93 PHE B N 1
ATOM 5363 C CA . PHE B 1 93 ? 14.078 -21.141 -30.078 1 34 93 PHE B CA 1
ATOM 5364 C C . PHE B 1 93 ? 13.688 -20.828 -28.641 1 34 93 PHE B C 1
ATOM 5366 O O . PHE B 1 93 ? 12.953 -21.594 -28.016 1 34 93 PHE B O 1
ATOM 5373 N N . ILE B 1 94 ? 14.594 -20.328 -27.781 1 43.56 94 ILE B N 1
ATOM 5374 C CA . ILE B 1 94 ? 13.93 -20.234 -26.484 1 43.56 94 ILE B CA 1
ATOM 5375 C C . ILE B 1 94 ? 12.641 -19.438 -26.625 1 43.56 94 ILE B C 1
ATOM 5377 O O . ILE B 1 94 ? 12.68 -18.203 -26.75 1 43.56 94 ILE B O 1
ATOM 5381 N N . LEU B 1 95 ? 11.953 -20.062 -27.266 1 49.31 95 LEU B N 1
ATOM 5382 C CA . LEU B 1 95 ? 10.633 -19.453 -27.438 1 49.31 95 LEU B CA 1
ATOM 5383 C C . LEU B 1 95 ? 10.148 -18.828 -26.141 1 49.31 95 LEU B C 1
ATOM 5385 O O . LEU B 1 95 ? 10.141 -19.469 -25.094 1 49.31 95 LEU B O 1
ATOM 5389 N N . GLN B 1 96 ? 10.336 -17.594 -26 1 65.75 96 GLN B N 1
ATOM 5390 C CA . GLN B 1 96 ? 9.664 -16.875 -24.922 1 65.75 96 GLN B CA 1
ATOM 5391 C C . GLN B 1 96 ? 8.258 -17.422 -24.688 1 65.75 96 GLN B C 1
ATOM 5393 O O . GLN B 1 96 ? 7.57 -17.797 -25.625 1 65.75 96 GLN B O 1
ATOM 5398 N N . LYS B 1 97 ? 8.141 -17.719 -23.453 1 81 97 LYS B N 1
ATOM 5399 C CA . LYS B 1 97 ? 6.797 -18.188 -23.094 1 81 97 LYS B CA 1
ATOM 5400 C C . LYS B 1 97 ? 5.73 -17.25 -23.656 1 81 97 LYS B C 1
ATOM 5402 O O . LYS B 1 97 ? 5.898 -16.016 -23.625 1 81 97 LYS B O 1
ATOM 5407 N N . HIS B 1 98 ? 4.793 -17.891 -24.281 1 82.44 98 HIS B N 1
ATOM 5408 C CA . HIS B 1 98 ? 3.635 -17.125 -24.734 1 82.44 98 HIS B CA 1
ATOM 5409 C C . HIS B 1 98 ? 2.566 -17.047 -23.656 1 82.44 98 HIS B C 1
ATOM 5411 O O . HIS B 1 98 ? 2.375 -18.016 -22.891 1 82.44 98 HIS B O 1
ATOM 5417 N N . ASP B 1 99 ? 2.033 -15.891 -23.578 1 85.38 99 ASP B N 1
ATOM 5418 C CA . ASP B 1 99 ? 0.854 -15.75 -22.734 1 85.38 99 ASP B CA 1
ATOM 5419 C C . ASP B 1 99 ? -0.403 -16.234 -23.453 1 85.38 99 ASP B C 1
ATOM 5421 O O . ASP B 1 99 ? -0.658 -15.836 -24.594 1 85.38 99 ASP B O 1
ATOM 5425 N N . MET B 1 100 ? -1.108 -17.016 -22.812 1 88.94 100 MET B N 1
ATOM 5426 C CA . MET B 1 100 ? -2.301 -17.594 -23.422 1 88.94 100 MET B CA 1
ATOM 5427 C C . MET B 1 100 ? -3.24 -16.516 -23.938 1 88.94 100 MET B C 1
ATOM 5429 O O . MET B 1 100 ? -3.832 -16.656 -25 1 88.94 100 MET B O 1
ATOM 5433 N N . LYS B 1 101 ? -3.404 -15.406 -23.156 1 85.94 101 LYS B N 1
ATOM 5434 C CA . LYS B 1 101 ? -4.328 -14.328 -23.516 1 85.94 101 LYS B CA 1
ATOM 5435 C C . LYS B 1 101 ? -3.961 -13.703 -24.844 1 85.94 101 LYS B C 1
ATOM 5437 O O . LYS B 1 101 ? -4.816 -13.125 -25.531 1 85.94 101 LYS B O 1
ATOM 5442 N N . ASN B 1 102 ? -2.719 -13.883 -25.281 1 86.56 102 ASN B N 1
ATOM 5443 C CA . ASN B 1 102 ? -2.242 -13.234 -26.484 1 86.56 102 ASN B CA 1
ATOM 5444 C C . ASN B 1 102 ? -2.172 -14.211 -27.656 1 86.56 102 ASN B C 1
ATOM 5446 O O . ASN B 1 102 ? -1.659 -13.867 -28.734 1 86.56 102 ASN B O 1
ATOM 5450 N N . LEU B 1 103 ? -2.688 -15.414 -27.5 1 88.38 103 LEU B N 1
ATOM 5451 C CA . LEU B 1 103 ? -2.648 -16.406 -28.578 1 88.38 103 LEU B CA 1
ATOM 5452 C C . LEU B 1 103 ? -3.529 -15.969 -29.734 1 88.38 103 LEU B C 1
ATOM 5454 O O . LEU B 1 103 ? -4.617 -15.43 -29.531 1 88.38 103 LEU B O 1
ATOM 5458 N N . GLU B 1 104 ? -3.084 -16 -30.938 1 82.75 104 GLU B N 1
ATOM 5459 C CA . GLU B 1 104 ? -3.82 -15.703 -32.156 1 82.75 104 GLU B CA 1
ATOM 5460 C C . GLU B 1 104 ? -3.652 -16.828 -33.188 1 82.75 104 GLU B C 1
ATOM 5462 O O . GLU B 1 104 ? -2.605 -17.469 -33.25 1 82.75 104 GLU B O 1
ATOM 5467 N N . CYS B 1 105 ? -4.93 -17.156 -33.781 1 74.44 105 CYS B N 1
ATOM 5468 C CA . CYS B 1 105 ? -4.879 -18.172 -34.812 1 74.44 105 CYS B CA 1
ATOM 5469 C C . CYS B 1 105 ? -4.246 -17.641 -36.094 1 74.44 105 CYS B C 1
ATOM 5471 O O . CYS B 1 105 ? -4.426 -16.469 -36.438 1 74.44 105 CYS B O 1
ATOM 5473 N N . SER B 1 106 ? -3.365 -18.047 -36.562 1 55.59 106 SER B N 1
ATOM 5474 C CA . SER B 1 106 ? -2.857 -17.656 -37.875 1 55.59 106 SER B CA 1
ATOM 5475 C C . SER B 1 106 ? -3.879 -17.938 -38.969 1 55.59 106 SER B C 1
ATOM 5477 O O . SER B 1 106 ? -3.562 -17.859 -40.156 1 55.59 106 SER B O 1
ATOM 5479 N N . GLY B 1 107 ? -5.164 -18.188 -38.812 1 45.19 107 GLY B N 1
ATOM 5480 C CA . GLY B 1 107 ? -6 -18.641 -39.906 1 45.19 107 GLY B CA 1
ATOM 5481 C C . GLY B 1 107 ? -6.34 -17.562 -40.906 1 45.19 107 GLY B C 1
ATOM 5482 O O . GLY B 1 107 ? -7.281 -17.703 -41.688 1 45.19 107 GLY B O 1
ATOM 5483 N N . SER B 1 108 ? -6.523 -16.344 -41.125 1 39.91 108 SER B N 1
ATOM 5484 C CA . SER B 1 108 ? -7.348 -16.078 -42.312 1 39.91 108 SER B CA 1
ATOM 5485 C C . SER B 1 108 ? -7.066 -17.078 -43.438 1 39.91 108 SER B C 1
ATOM 5487 O O . SER B 1 108 ? -5.953 -17.594 -43.531 1 39.91 108 SER B O 1
ATOM 5489 N N . SER B 1 109 ? -8.242 -17.672 -44.25 1 35.34 109 SER B N 1
ATOM 5490 C CA . SER B 1 109 ? -8.453 -18.453 -45.438 1 35.34 109 SER B CA 1
ATOM 5491 C C . SER B 1 109 ? -7.426 -18.109 -46.531 1 35.34 109 SER B C 1
ATOM 5493 O O . SER B 1 109 ? -7.441 -18.688 -47.625 1 35.34 109 SER B O 1
ATOM 5495 N N . THR B 1 110 ? -7.305 -16.75 -47.062 1 34.66 110 THR B N 1
ATOM 5496 C CA . THR B 1 110 ? -6.695 -16.688 -48.375 1 34.66 110 THR B CA 1
ATOM 5497 C C . THR B 1 110 ? -5.48 -17.594 -48.469 1 34.66 110 THR B C 1
ATOM 5499 O O . THR B 1 110 ? -4.871 -17.922 -47.438 1 34.66 110 THR B O 1
ATOM 5502 N N . ASN B 1 111 ? -5.121 -18.141 -49.844 1 33.81 111 ASN B N 1
ATOM 5503 C CA . ASN B 1 111 ? -4.152 -19.047 -50.469 1 33.81 111 ASN B CA 1
ATOM 5504 C C . ASN B 1 111 ? -2.809 -19 -49.75 1 33.81 111 ASN B C 1
ATOM 5506 O O . ASN B 1 111 ? -1.937 -19.828 -50 1 33.81 111 ASN B O 1
ATOM 5510 N N . GLU B 1 112 ? -2.215 -17.734 -49.781 1 33.41 112 GLU B N 1
ATOM 5511 C CA . GLU B 1 112 ? -0.776 -17.844 -49.562 1 33.41 112 GLU B CA 1
ATOM 5512 C C . GLU B 1 112 ? -0.473 -18.391 -48.156 1 33.41 112 GLU B C 1
ATOM 5514 O O . GLU B 1 112 ? -0.982 -17.859 -47.156 1 33.41 112 GLU B O 1
ATOM 5519 N N . MET B 1 113 ? -0.264 -19.672 -48.031 1 34.91 113 MET B N 1
ATOM 5520 C CA . MET B 1 113 ? 0.468 -20.438 -47 1 34.91 113 MET B CA 1
ATOM 5521 C C . MET B 1 113 ? 1.423 -19.531 -46.219 1 34.91 113 MET B C 1
ATOM 5523 O O . MET B 1 113 ? 2.52 -19.234 -46.719 1 34.91 113 MET B O 1
ATOM 5527 N N . ASN B 1 114 ? 1.133 -18.375 -45.938 1 34.41 114 ASN B N 1
ATOM 5528 C CA . ASN B 1 114 ? 2.346 -17.859 -45.312 1 34.41 114 ASN B CA 1
ATOM 5529 C C . ASN B 1 114 ? 2.9 -18.859 -44.281 1 34.41 114 ASN B C 1
ATOM 5531 O O . ASN B 1 114 ? 2.143 -19.469 -43.531 1 34.41 114 ASN B O 1
ATOM 5535 N N . PRO B 1 115 ? 4.082 -19.453 -44.406 1 37.66 115 PRO B N 1
ATOM 5536 C CA . PRO B 1 115 ? 4.969 -20.375 -43.719 1 37.66 115 PRO B CA 1
ATOM 5537 C C . PRO B 1 115 ? 4.754 -20.344 -42.188 1 37.66 115 PRO B C 1
ATOM 5539 O O . PRO B 1 115 ? 5.051 -21.328 -41.5 1 37.66 115 PRO B O 1
ATOM 5542 N N . THR B 1 116 ? 4.867 -19.281 -41.375 1 42.25 116 THR B N 1
ATOM 5543 C CA . THR B 1 116 ? 5.461 -19.328 -40.031 1 42.25 116 THR B CA 1
ATOM 5544 C C . THR B 1 116 ? 4.465 -19.875 -39.031 1 42.25 116 THR B C 1
ATOM 5546 O O . THR B 1 116 ? 3.594 -19.141 -38.531 1 42.25 116 THR B O 1
ATOM 5549 N N . GLU B 1 117 ? 3.754 -20.922 -39.188 1 53.12 117 GLU B N 1
ATOM 5550 C CA . GLU B 1 117 ? 3.139 -21.703 -38.094 1 53.12 117 GLU B CA 1
ATOM 5551 C C . GLU B 1 117 ? 3.973 -21.625 -36.812 1 53.12 117 GLU B C 1
ATOM 5553 O O . GLU B 1 117 ? 5.066 -22.188 -36.75 1 53.12 117 GLU B O 1
ATOM 5558 N N . THR B 1 118 ? 3.854 -20.578 -36.156 1 66.62 118 THR B N 1
ATOM 5559 C CA . THR B 1 118 ? 4.691 -20.203 -35.031 1 66.62 118 THR B CA 1
ATOM 5560 C C . THR B 1 118 ? 4.387 -21.078 -33.812 1 66.62 118 THR B C 1
ATOM 5562 O O . THR B 1 118 ? 3.227 -21.234 -33.438 1 66.62 118 THR B O 1
ATOM 5565 N N . ILE B 1 119 ? 5.207 -22.156 -33.625 1 84.19 119 ILE B N 1
ATOM 5566 C CA . ILE B 1 119 ? 5.195 -22.953 -32.406 1 84.19 119 ILE B CA 1
ATOM 5567 C C . ILE B 1 119 ? 5.164 -22.047 -31.203 1 84.19 119 ILE B C 1
ATOM 5569 O O . ILE B 1 119 ? 5.953 -21.109 -31.109 1 84.19 119 ILE B O 1
ATOM 5573 N N . VAL B 1 120 ? 4.047 -22.312 -30.484 1 89.88 120 VAL B N 1
ATOM 5574 C CA . VAL B 1 120 ? 3.947 -21.516 -29.266 1 89.88 120 VAL B CA 1
ATOM 5575 C C . VAL B 1 120 ? 4.445 -22.344 -28.078 1 89.88 120 VAL B C 1
ATOM 5577 O O . VAL B 1 120 ? 4.32 -23.578 -28.062 1 89.88 120 VAL B O 1
ATOM 5580 N N . ARG B 1 121 ? 5.066 -21.719 -27.203 1 90.94 121 ARG B N 1
ATOM 5581 C CA . ARG B 1 121 ? 5.473 -22.266 -25.906 1 90.94 121 ARG B CA 1
ATOM 5582 C C . ARG B 1 121 ? 4.582 -21.75 -24.781 1 90.94 121 ARG B C 1
ATOM 5584 O O . ARG B 1 121 ? 4.566 -20.547 -24.5 1 90.94 121 ARG B O 1
ATOM 5591 N N . LEU B 1 122 ? 3.852 -22.703 -24.188 1 92.56 122 LEU B N 1
ATOM 5592 C CA . LEU B 1 122 ? 2.955 -22.312 -23.109 1 92.56 122 LEU B CA 1
ATOM 5593 C C . LEU B 1 122 ? 3.318 -23.047 -21.812 1 92.56 122 LEU B C 1
ATOM 5595 O O . LEU B 1 122 ? 3.674 -24.219 -21.844 1 92.56 122 LEU B O 1
ATOM 5599 N N . GLN B 1 123 ? 3.375 -22.359 -20.781 1 91.75 123 GLN B N 1
ATOM 5600 C CA . GLN B 1 123 ? 3.369 -22.922 -19.438 1 91.75 123 GLN B CA 1
ATOM 5601 C C . GLN B 1 123 ? 2.033 -22.688 -18.75 1 91.75 123 GLN B C 1
ATOM 5603 O O . GLN B 1 123 ? 1.655 -21.547 -18.484 1 91.75 123 GLN B O 1
ATOM 5608 N N . CYS B 1 124 ? 1.332 -23.797 -18.469 1 94.06 124 CYS B N 1
ATOM 5609 C CA . CYS B 1 124 ? -0.036 -23.656 -17.984 1 94.06 124 CYS B CA 1
ATOM 5610 C C . CYS B 1 124 ? -0.417 -24.797 -17.062 1 94.06 124 CYS B C 1
ATOM 5612 O O . CYS B 1 124 ? 0.347 -25.75 -16.906 1 94.06 124 CYS B O 1
ATOM 5614 N N . ARG B 1 125 ? -1.575 -24.625 -16.469 1 95.19 125 ARG B N 1
ATOM 5615 C CA . ARG B 1 125 ? -2.166 -25.656 -15.625 1 95.19 125 ARG B CA 1
ATOM 5616 C C . ARG B 1 125 ? -3.098 -26.547 -16.438 1 95.19 125 ARG B C 1
ATOM 5618 O O . ARG B 1 125 ? -3.826 -26.062 -17.312 1 95.19 125 ARG B O 1
ATOM 5625 N N . VAL B 1 126 ? -3.078 -27.875 -16.141 1 97.06 126 VAL B N 1
ATOM 5626 C CA . VAL B 1 126 ? -4.012 -28.812 -16.781 1 97.06 126 VAL B CA 1
ATOM 5627 C C . VAL B 1 126 ? -5.352 -28.766 -16.047 1 97.06 126 VAL B C 1
ATOM 5629 O O . VAL B 1 126 ? -5.43 -29.109 -14.859 1 97.06 126 VAL B O 1
ATOM 5632 N N . HIS B 1 127 ? -6.32 -28.328 -16.703 1 96.5 127 HIS B N 1
ATOM 5633 C CA . HIS B 1 127 ? -7.66 -28.281 -16.141 1 96.5 127 HIS B CA 1
ATOM 5634 C C . HIS B 1 127 ? -8.336 -29.641 -16.188 1 96.5 127 HIS B C 1
ATOM 5636 O O . HIS B 1 127 ? -8.922 -30.094 -15.203 1 96.5 127 HIS B O 1
ATOM 5642 N N . SER B 1 128 ? -8.234 -30.25 -17.297 1 95.56 128 SER B N 1
ATOM 5643 C CA . SER B 1 128 ? -8.742 -31.609 -17.484 1 95.56 128 SER B CA 1
ATOM 5644 C C . SER B 1 128 ? -7.902 -32.375 -18.5 1 95.56 128 SER B C 1
ATOM 5646 O O . SER B 1 128 ? -7.227 -31.766 -19.344 1 95.56 128 SER B O 1
ATOM 5648 N N . ASN B 1 129 ? -7.809 -33.594 -18.312 1 95.38 129 ASN B N 1
ATOM 5649 C CA . ASN B 1 129 ? -7.105 -34.5 -19.188 1 95.38 129 ASN B CA 1
ATOM 5650 C C . ASN B 1 129 ? -7.977 -35.719 -19.531 1 95.38 129 ASN B C 1
ATOM 5652 O O . ASN B 1 129 ? -8.25 -36.562 -18.672 1 95.38 129 ASN B O 1
ATOM 5656 N N . ARG B 1 130 ? -8.398 -35.719 -20.766 1 92.38 130 ARG B N 1
ATOM 5657 C CA . ARG B 1 130 ? -9.234 -36.812 -21.234 1 92.38 130 ARG B CA 1
ATOM 5658 C C . ARG B 1 130 ? -8.656 -37.438 -22.484 1 92.38 130 ARG B C 1
ATOM 5660 O O . ARG B 1 130 ? -7.98 -36.781 -23.281 1 92.38 130 ARG B O 1
ATOM 5667 N N . GLY B 1 131 ? -8.766 -38.656 -22.578 1 85.88 131 GLY B N 1
ATOM 5668 C CA . GLY B 1 131 ? -8.312 -39.312 -23.797 1 85.88 131 GLY B CA 1
ATOM 5669 C C . GLY B 1 131 ? -8.18 -40.812 -23.656 1 85.88 131 GLY B C 1
ATOM 5670 O O . GLY B 1 131 ? -8.18 -41.344 -22.531 1 85.88 131 GLY B O 1
ATOM 5671 N N . SER B 1 132 ? -8.477 -41.5 -24.766 1 83.69 132 SER B N 1
ATOM 5672 C CA . SER B 1 132 ? -8.305 -42.938 -24.859 1 83.69 132 SER B CA 1
ATOM 5673 C C . SER B 1 132 ? -7.504 -43.312 -26.109 1 83.69 132 SER B C 1
ATOM 5675 O O . SER B 1 132 ? -7.684 -42.719 -27.172 1 83.69 132 SER B O 1
ATOM 5677 N N . GLY B 1 133 ? -6.566 -44.062 -25.891 1 86.44 133 GLY B N 1
ATOM 5678 C CA . GLY B 1 133 ? -5.809 -44.562 -27.016 1 86.44 133 GLY B CA 1
ATOM 5679 C C . GLY B 1 133 ? -4.828 -43.562 -27.594 1 86.44 133 GLY B C 1
ATOM 5680 O O . GLY B 1 133 ? -3.99 -43.031 -26.859 1 86.44 133 GLY B O 1
ATOM 5681 N N . LYS B 1 134 ? -5.062 -43.219 -28.984 1 90.94 134 LYS B N 1
ATOM 5682 C CA . LYS B 1 134 ? -4.082 -42.406 -29.719 1 90.94 134 LYS B CA 1
ATOM 5683 C C . LYS B 1 134 ? -4.402 -40.906 -29.625 1 90.94 134 LYS B C 1
ATOM 5685 O O . LYS B 1 134 ? -3.555 -40.062 -29.922 1 90.94 134 LYS B O 1
ATOM 5690 N N . LEU B 1 135 ? -5.609 -40.594 -29.234 1 93.44 135 LEU B N 1
ATOM 5691 C CA . LEU B 1 135 ? -6.035 -39.219 -29.203 1 93.44 135 LEU B CA 1
ATOM 5692 C C . LEU B 1 135 ? -6.289 -38.75 -27.766 1 93.44 135 LEU B C 1
ATOM 5694 O O . LEU B 1 135 ? -7.062 -39.375 -27.031 1 93.44 135 LEU B O 1
ATOM 5698 N N . HIS B 1 136 ? -5.613 -37.656 -27.344 1 94.69 136 HIS B N 1
ATOM 5699 C CA . HIS B 1 136 ? -5.77 -37.094 -26.016 1 94.69 136 HIS B CA 1
ATOM 5700 C C . HIS B 1 136 ? -6.184 -35.625 -26.094 1 94.69 136 HIS B C 1
ATOM 5702 O O . HIS B 1 136 ? -5.688 -34.875 -26.953 1 94.69 136 HIS B O 1
ATOM 5708 N N . PHE B 1 137 ? -7.125 -35.219 -25.266 1 94.69 137 PHE B N 1
ATOM 5709 C CA . PHE B 1 137 ? -7.633 -33.844 -25.188 1 94.69 137 PHE B CA 1
ATOM 5710 C C . PHE B 1 137 ? -7.324 -33.219 -23.828 1 94.69 137 PHE B C 1
ATOM 5712 O O . PHE B 1 137 ? -7.824 -33.719 -22.797 1 94.69 137 PHE B O 1
ATOM 5719 N N . LEU B 1 138 ? -6.508 -32.25 -23.859 1 96.31 138 LEU B N 1
ATOM 5720 C CA . LEU B 1 138 ? -6.203 -31.516 -22.641 1 96.31 138 LEU B CA 1
ATOM 5721 C C . LEU B 1 138 ? -6.809 -30.125 -22.688 1 96.31 138 LEU B C 1
ATOM 5723 O O . LEU B 1 138 ? -6.715 -29.438 -23.703 1 96.31 138 LEU B O 1
ATOM 5727 N N . ILE B 1 139 ? -7.496 -29.734 -21.641 1 97 139 ILE B N 1
ATOM 5728 C CA . ILE B 1 139 ? -7.859 -28.328 -21.453 1 97 139 ILE B CA 1
ATOM 5729 C C . ILE B 1 139 ? -6.832 -27.641 -20.562 1 97 139 ILE B C 1
ATOM 5731 O O . ILE B 1 139 ? -6.645 -28.031 -19.406 1 97 139 ILE B O 1
ATOM 5735 N N . LEU B 1 140 ? -6.18 -26.719 -21.156 1 96.81 140 LEU B N 1
ATOM 5736 C CA . LEU B 1 140 ? -5.148 -25.969 -20.453 1 96.81 140 LEU B CA 1
ATOM 5737 C C . LEU B 1 140 ? -5.707 -24.656 -19.906 1 96.81 140 LEU B C 1
ATOM 5739 O O . LEU B 1 140 ? -6.543 -24.016 -20.547 1 96.81 140 LEU B O 1
ATOM 5743 N N . ARG B 1 141 ? -5.223 -24.266 -18.688 1 94.94 141 ARG B N 1
ATOM 5744 C CA . ARG B 1 141 ? -5.738 -23.078 -18.031 1 94.94 141 ARG B CA 1
ATOM 5745 C C . ARG B 1 141 ? -4.602 -22.156 -17.609 1 94.94 141 ARG B C 1
ATOM 5747 O O . ARG B 1 141 ? -3.596 -22.609 -17.062 1 94.94 141 ARG B O 1
ATOM 5754 N N . GLU B 1 142 ? -4.66 -20.922 -17.859 1 91.25 142 GLU B N 1
ATOM 5755 C CA . GLU B 1 142 ? -3.807 -19.844 -17.391 1 91.25 142 GLU B CA 1
ATOM 5756 C C . GLU B 1 142 ? -4.637 -18.641 -16.938 1 91.25 142 GLU B C 1
ATOM 5758 O O . GLU B 1 142 ? -5.184 -17.906 -17.75 1 91.25 142 GLU B O 1
ATOM 5763 N N . GLY B 1 143 ? -4.691 -18.516 -15.578 1 86.56 143 GLY B N 1
ATOM 5764 C CA . GLY B 1 143 ? -5.574 -17.484 -15.039 1 86.56 143 GLY B CA 1
ATOM 5765 C C . GLY B 1 143 ? -7.043 -17.781 -15.297 1 86.56 143 GLY B C 1
ATOM 5766 O O . GLY B 1 143 ? -7.559 -18.812 -14.883 1 86.56 143 GLY B O 1
ATOM 5767 N N . ILE B 1 144 ? -7.637 -16.828 -16.109 1 86.62 144 ILE B N 1
ATOM 5768 C CA . ILE B 1 144 ? -9.062 -16.984 -16.344 1 86.62 144 ILE B CA 1
ATOM 5769 C C . ILE B 1 144 ? -9.281 -17.562 -17.75 1 86.62 144 ILE B C 1
ATOM 5771 O O . ILE B 1 144 ? -10.422 -17.75 -18.188 1 86.62 144 ILE B O 1
ATOM 5775 N N . HIS B 1 145 ? -8.18 -17.922 -18.469 1 89.5 145 HIS B N 1
ATOM 5776 C CA . HIS B 1 145 ? -8.281 -18.375 -19.859 1 89.5 145 HIS B CA 1
ATOM 5777 C C . HIS B 1 145 ? -8.094 -19.875 -19.969 1 89.5 145 HIS B C 1
ATOM 5779 O O . HIS B 1 145 ? -7.266 -20.453 -19.25 1 89.5 145 HIS B O 1
ATOM 5785 N N . PHE B 1 146 ? -8.867 -20.453 -20.906 1 93.88 146 PHE B N 1
ATOM 5786 C CA . PHE B 1 146 ? -8.82 -21.891 -21.188 1 93.88 146 PHE B CA 1
ATOM 5787 C C . PHE B 1 146 ? -8.609 -22.141 -22.672 1 93.88 146 PHE B C 1
ATOM 5789 O O . PHE B 1 146 ? -9.18 -21.438 -23.516 1 93.88 146 PHE B O 1
ATOM 5796 N N . VAL B 1 147 ? -7.828 -23.125 -23 1 94.94 147 VAL B N 1
ATOM 5797 C CA . VAL B 1 147 ? -7.633 -23.5 -24.391 1 94.94 147 VAL B CA 1
ATOM 5798 C C . VAL B 1 147 ? -7.555 -25.016 -24.516 1 94.94 147 VAL B C 1
ATOM 5800 O O . VAL B 1 147 ? -7.031 -25.703 -23.641 1 94.94 147 VAL B O 1
ATOM 5803 N N . LEU B 1 148 ? -8.125 -25.547 -25.578 1 95.94 148 LEU B N 1
ATOM 5804 C CA . LEU B 1 148 ? -8.062 -26.969 -25.859 1 95.94 148 LEU B CA 1
ATOM 5805 C C . LEU B 1 148 ? -6.738 -27.328 -26.531 1 95.94 148 LEU B C 1
ATOM 5807 O O . LEU B 1 148 ? -6.305 -26.656 -27.469 1 95.94 148 LEU B O 1
ATOM 5811 N N . ALA B 1 149 ? -6.066 -28.266 -26 1 95.88 149 ALA B N 1
ATOM 5812 C CA . ALA B 1 149 ? -4.852 -28.828 -26.594 1 95.88 149 ALA B CA 1
ATOM 5813 C C . ALA B 1 149 ? -5.031 -30.297 -26.922 1 95.88 149 ALA B C 1
ATOM 5815 O O . ALA B 1 149 ? -5.473 -31.078 -26.078 1 95.88 149 ALA B O 1
ATOM 5816 N N . THR B 1 150 ? -4.695 -30.656 -28.125 1 94.88 150 THR B N 1
ATOM 5817 C CA . THR B 1 150 ? -4.887 -32.031 -28.578 1 94.88 150 THR B CA 1
ATOM 5818 C C . THR B 1 150 ? -3.547 -32.688 -28.906 1 94.88 150 THR B C 1
ATOM 5820 O O . THR B 1 150 ? -2.666 -32.031 -29.484 1 94.88 150 THR B O 1
ATOM 5823 N N . LEU B 1 151 ? -3.391 -33.875 -28.484 1 94.75 151 LEU B N 1
ATOM 5824 C CA . LEU B 1 151 ? -2.207 -34.688 -28.766 1 94.75 151 LEU B CA 1
ATOM 5825 C C . LEU B 1 151 ? -2.586 -35.969 -29.484 1 94.75 151 LEU B C 1
ATOM 5827 O O . LEU B 1 151 ? -3.406 -36.75 -28.984 1 94.75 151 LEU B O 1
ATOM 5831 N N . PHE B 1 152 ? -2.078 -36.125 -30.656 1 92.62 152 PHE B N 1
ATOM 5832 C CA . PHE B 1 152 ? -2.186 -37.375 -31.375 1 92.62 152 PHE B CA 1
ATOM 5833 C C . PHE B 1 152 ? -0.856 -38.125 -31.359 1 92.62 152 PHE B C 1
ATOM 5835 O O . PHE B 1 152 ? 0.172 -37.562 -31.766 1 92.62 152 PHE B O 1
ATOM 5842 N N . THR B 1 153 ? -0.881 -39.281 -30.797 1 91.06 153 THR B N 1
ATOM 5843 C CA . THR B 1 153 ? 0.351 -40.062 -30.75 1 91.06 153 THR B CA 1
ATOM 5844 C C . THR B 1 153 ? 0.048 -41.562 -30.812 1 91.06 153 THR B C 1
ATOM 5846 O O . THR B 1 153 ? -0.991 -42 -30.328 1 91.06 153 THR B O 1
ATOM 5849 N N . THR B 1 154 ? 0.975 -42.312 -31.469 1 90.44 154 THR B N 1
ATOM 5850 C CA . THR B 1 154 ? 0.873 -43.781 -31.516 1 90.44 154 THR B CA 1
ATOM 5851 C C . THR B 1 154 ? 1.938 -44.406 -30.641 1 90.44 154 THR B C 1
ATOM 5853 O O . THR B 1 154 ? 1.986 -45.656 -30.5 1 90.44 154 THR B O 1
ATOM 5856 N N . ASP B 1 155 ? 2.752 -43.562 -30.109 1 90.81 155 ASP B N 1
ATOM 5857 C CA . ASP B 1 155 ? 3.799 -44.062 -29.219 1 90.81 155 ASP B CA 1
ATOM 5858 C C . ASP B 1 155 ? 3.223 -44.469 -27.859 1 90.81 155 ASP B C 1
ATOM 5860 O O . ASP B 1 155 ? 2.674 -43.625 -27.141 1 90.81 155 ASP B O 1
ATOM 5864 N N . LYS B 1 156 ? 3.34 -45.688 -27.469 1 90.38 156 LYS B N 1
ATOM 5865 C CA . LYS B 1 156 ? 2.764 -46.25 -26.234 1 90.38 156 LYS B CA 1
ATOM 5866 C C . LYS B 1 156 ? 3.328 -45.531 -25.016 1 90.38 156 LYS B C 1
ATOM 5868 O O . LYS B 1 156 ? 2.609 -45.312 -24.031 1 90.38 156 LYS B O 1
ATOM 5873 N N . GLU B 1 157 ? 4.555 -45.25 -25.094 1 89.5 157 GLU B N 1
ATOM 5874 C CA . GLU B 1 157 ? 5.184 -44.562 -23.969 1 89.5 157 GLU B CA 1
ATOM 5875 C C . GLU B 1 157 ? 4.59 -43.188 -23.766 1 89.5 157 GLU B C 1
ATOM 5877 O O . GLU B 1 157 ? 4.371 -42.75 -22.625 1 89.5 157 GLU B O 1
ATOM 5882 N N . MET B 1 158 ? 4.355 -42.531 -24.828 1 90.06 158 MET B N 1
ATOM 5883 C CA . MET B 1 158 ? 3.76 -41.219 -24.766 1 90.06 158 MET B CA 1
ATOM 5884 C C . MET B 1 158 ? 2.322 -41.281 -24.266 1 90.06 158 MET B C 1
ATOM 5886 O O . MET B 1 158 ? 1.891 -40.438 -23.5 1 90.06 158 MET B O 1
ATOM 5890 N N . ILE B 1 159 ? 1.638 -42.219 -24.719 1 90.81 159 ILE B N 1
ATOM 5891 C CA . ILE B 1 159 ? 0.262 -42.406 -24.281 1 90.81 159 ILE B CA 1
ATOM 5892 C C . ILE B 1 159 ? 0.229 -42.625 -22.766 1 90.81 159 ILE B C 1
ATOM 5894 O O . ILE B 1 159 ? -0.581 -42.031 -22.078 1 90.81 159 ILE B O 1
ATOM 5898 N N . HIS B 1 160 ? 1.126 -43.5 -22.312 1 91.31 160 HIS B N 1
ATOM 5899 C CA . HIS B 1 160 ? 1.211 -43.75 -20.875 1 91.31 160 HIS B CA 1
ATOM 5900 C C . HIS B 1 160 ? 1.584 -42.469 -20.109 1 91.31 160 HIS B C 1
ATOM 5902 O O . HIS B 1 160 ? 1.022 -42.188 -19.047 1 91.31 160 HIS B O 1
ATOM 5908 N N . PHE B 1 161 ? 2.432 -41.688 -20.625 1 92.44 161 PHE B N 1
ATOM 5909 C CA . PHE B 1 161 ? 2.908 -40.469 -20 1 92.44 161 PHE B CA 1
ATOM 5910 C C . PHE B 1 161 ? 1.774 -39.438 -19.859 1 92.44 161 PHE B C 1
ATOM 5912 O O . PHE B 1 161 ? 1.562 -38.906 -18.781 1 92.44 161 PHE B O 1
ATOM 5919 N N . VAL B 1 162 ? 1.093 -39.219 -20.891 1 93.38 162 VAL B N 1
ATOM 5920 C CA . VAL B 1 162 ? 0.054 -38.219 -20.906 1 93.38 162 VAL B CA 1
ATOM 5921 C C . VAL B 1 162 ? -1.081 -38.594 -19.953 1 93.38 162 VAL B C 1
ATOM 5923 O O . VAL B 1 162 ? -1.691 -37.75 -19.312 1 93.38 162 VAL B O 1
ATOM 5926 N N . LYS B 1 163 ? -1.351 -39.844 -19.891 1 92.12 163 LYS B N 1
ATOM 5927 C CA . LYS B 1 163 ? -2.414 -40.344 -19.016 1 92.12 163 LYS B CA 1
ATOM 5928 C C . LYS B 1 163 ? -2.084 -40.094 -17.547 1 92.12 163 LYS B C 1
ATOM 5930 O O . LYS B 1 163 ? -2.982 -40 -16.703 1 92.12 163 LYS B O 1
ATOM 5935 N N . LYS B 1 164 ? -0.833 -39.938 -17.266 1 92.12 164 LYS B N 1
ATOM 5936 C CA . LYS B 1 164 ? -0.398 -39.75 -15.875 1 92.12 164 LYS B CA 1
ATOM 5937 C C . LYS B 1 164 ? -0.523 -38.312 -15.438 1 92.12 164 LYS B C 1
ATOM 5939 O O . LYS B 1 164 ? -0.438 -38 -14.25 1 92.12 164 LYS B O 1
ATOM 5944 N N . ILE B 1 165 ? -0.704 -37.469 -16.359 1 95.5 165 ILE B N 1
ATOM 5945 C CA . ILE B 1 165 ? -0.817 -36.062 -16.031 1 95.5 165 ILE B CA 1
ATOM 5946 C C . ILE B 1 165 ? -2.158 -35.781 -15.344 1 95.5 165 ILE B C 1
ATOM 5948 O O . ILE B 1 165 ? -3.215 -35.938 -15.961 1 95.5 165 ILE B O 1
ATOM 5952 N N . THR B 1 166 ? -2.096 -35.438 -14.086 1 95.88 166 THR B N 1
ATOM 5953 C CA . THR B 1 166 ? -3.311 -35.219 -13.32 1 95.88 166 THR B CA 1
ATOM 5954 C C . THR B 1 166 ? -3.768 -33.75 -13.461 1 95.88 166 THR B C 1
ATOM 5956 O O . THR B 1 166 ? -2.963 -32.875 -13.766 1 95.88 166 THR B O 1
ATOM 5959 N N . PRO B 1 167 ? -5.051 -33.5 -13.227 1 95.94 167 PRO B N 1
ATOM 5960 C CA . PRO B 1 167 ? -5.516 -32.125 -13.211 1 95.94 167 PRO B CA 1
ATOM 5961 C C . PRO B 1 167 ? -4.773 -31.266 -12.188 1 95.94 167 PRO B C 1
ATOM 5963 O O . PRO B 1 167 ? -4.375 -31.766 -11.133 1 95.94 167 PRO B O 1
ATOM 5966 N N . GLU B 1 168 ? -4.582 -30.016 -12.516 1 95.56 168 GLU B N 1
ATOM 5967 C CA . GLU B 1 168 ? -3.928 -29 -11.68 1 95.56 168 GLU B CA 1
ATOM 5968 C C . GLU B 1 168 ? -2.408 -29.141 -11.734 1 95.56 168 GLU B C 1
ATOM 5970 O O . GLU B 1 168 ? -1.684 -28.375 -11.102 1 95.56 168 GLU B O 1
ATOM 5975 N N . SER B 1 169 ? -1.938 -30.125 -12.5 1 95.69 169 SER B N 1
ATOM 5976 C CA . SER B 1 169 ? -0.504 -30.172 -12.766 1 95.69 169 SER B CA 1
ATOM 5977 C C . SER B 1 169 ? -0.066 -29.016 -13.664 1 95.69 169 SER B C 1
ATOM 5979 O O . SER B 1 169 ? -0.868 -28.484 -14.438 1 95.69 169 SER B O 1
ATOM 5981 N N . ILE B 1 170 ? 1.151 -28.625 -13.453 1 93.94 170 ILE B N 1
ATOM 5982 C CA . ILE B 1 170 ? 1.727 -27.594 -14.32 1 93.94 170 ILE B CA 1
ATOM 5983 C C . ILE B 1 170 ? 2.541 -28.25 -15.43 1 93.94 170 ILE B C 1
ATOM 5985 O O . ILE B 1 170 ? 3.406 -29.094 -15.156 1 93.94 170 ILE B O 1
ATOM 5989 N N . VAL B 1 171 ? 2.23 -27.812 -16.719 1 95.12 171 VAL B N 1
ATOM 5990 C CA . VAL B 1 171 ? 2.91 -28.422 -17.859 1 95.12 171 VAL B CA 1
ATOM 5991 C C . VAL B 1 171 ? 3.463 -27.344 -18.781 1 95.12 171 VAL B C 1
ATOM 5993 O O . VAL B 1 171 ? 3.029 -26.188 -18.719 1 95.12 171 VAL B O 1
ATOM 5996 N N . GLU B 1 172 ? 4.457 -27.656 -19.453 1 93.31 172 GLU B N 1
ATOM 5997 C CA . GLU B 1 172 ? 4.984 -26.875 -20.562 1 93.31 172 GLU B CA 1
ATOM 5998 C C . GLU B 1 172 ? 4.672 -27.531 -21.906 1 93.31 172 GLU B C 1
ATOM 6000 O O . GLU B 1 172 ? 5.043 -28.688 -22.125 1 93.31 172 GLU B O 1
ATOM 6005 N N . VAL B 1 173 ? 3.98 -26.781 -22.781 1 94.31 173 VAL B N 1
ATOM 6006 C CA . VAL B 1 173 ? 3.502 -27.344 -24.031 1 94.31 173 VAL B CA 1
ATOM 6007 C C . VAL B 1 173 ? 4.082 -26.562 -25.203 1 94.31 173 VAL B C 1
ATOM 6009 O O . VAL B 1 173 ? 4.078 -25.328 -25.203 1 94.31 173 VAL B O 1
ATOM 6012 N N . PHE B 1 174 ? 4.66 -27.281 -26.109 1 91.25 174 PHE B N 1
ATOM 6013 C CA . PHE B 1 174 ? 5.031 -26.766 -27.422 1 91.25 174 PHE B CA 1
ATOM 6014 C C . PHE B 1 174 ? 4.094 -27.281 -28.5 1 91.25 174 PHE B C 1
ATOM 6016 O O . PHE B 1 174 ? 3.918 -28.5 -28.641 1 91.25 174 PHE B O 1
ATOM 6023 N N . GLY B 1 175 ? 3.488 -26.375 -29.141 1 93 175 GLY B N 1
ATOM 6024 C CA . GLY B 1 175 ? 2.551 -26.828 -30.156 1 93 175 GLY B CA 1
ATOM 6025 C C . GLY B 1 175 ? 2.135 -25.719 -31.109 1 93 175 GLY B C 1
ATOM 6026 O O . GLY B 1 175 ? 2.557 -24.578 -30.969 1 93 175 GLY B O 1
ATOM 6027 N N . LYS B 1 176 ? 1.283 -26.125 -32.094 1 91.12 176 LYS B N 1
ATOM 6028 C CA . LYS B 1 176 ? 0.792 -25.188 -33.094 1 91.12 176 LYS B CA 1
ATOM 6029 C C . LYS B 1 176 ? -0.646 -24.766 -32.812 1 91.12 176 LYS B C 1
ATOM 6031 O O . LYS B 1 176 ? -1.489 -25.609 -32.5 1 91.12 176 LYS B O 1
ATOM 6036 N N . VAL B 1 177 ? -0.808 -23.438 -32.875 1 92.19 177 VAL B N 1
ATOM 6037 C CA . VAL B 1 177 ? -2.166 -22.922 -32.719 1 92.19 177 VAL B CA 1
ATOM 6038 C C . VAL B 1 177 ? -2.928 -23.047 -34.031 1 92.19 177 VAL B C 1
ATOM 6040 O O . VAL B 1 177 ? -2.51 -22.484 -35.062 1 92.19 177 VAL B O 1
ATOM 6043 N N . CYS B 1 178 ? -3.992 -23.797 -34 1 89.56 178 CYS B N 1
ATOM 6044 C CA . CYS B 1 178 ? -4.793 -24.016 -35.188 1 89.56 178 CYS B CA 1
ATOM 6045 C C . CYS B 1 178 ? -6.25 -23.641 -34.969 1 89.56 178 CYS B C 1
ATOM 6047 O O . CYS B 1 178 ? -6.684 -23.516 -33.812 1 89.56 178 CYS B O 1
ATOM 6049 N N . THR B 1 179 ? -6.828 -23.359 -36.031 1 88.69 179 THR B N 1
ATOM 6050 C CA . THR B 1 179 ? -8.273 -23.172 -35.969 1 88.69 179 THR B CA 1
ATOM 6051 C C . THR B 1 179 ? -8.977 -24.516 -35.75 1 88.69 179 THR B C 1
ATOM 6053 O O . THR B 1 179 ? -8.703 -25.484 -36.469 1 88.69 179 THR B O 1
ATOM 6056 N N . ALA B 1 180 ? -9.789 -24.484 -34.781 1 87.06 180 ALA B N 1
ATOM 6057 C CA . ALA B 1 180 ? -10.531 -25.719 -34.531 1 87.06 180 ALA B CA 1
ATOM 6058 C C . ALA B 1 180 ? -11.516 -26.016 -35.656 1 87.06 180 ALA B C 1
ATOM 6060 O O . ALA B 1 180 ? -12.094 -25.094 -36.25 1 87.06 180 ALA B O 1
ATOM 6061 N N . GLU B 1 181 ? -11.633 -27.266 -36 1 83.19 181 GLU B N 1
ATOM 6062 C CA . GLU B 1 181 ? -12.562 -27.672 -37.031 1 83.19 181 GLU B CA 1
ATOM 6063 C C . GLU B 1 181 ? -14 -27.312 -36.688 1 83.19 181 GLU B C 1
ATOM 6065 O O . GLU B 1 181 ? -14.758 -26.844 -37.531 1 83.19 181 GLU B O 1
ATOM 6070 N N . ASN B 1 182 ? -14.375 -27.594 -35.469 1 86.56 182 ASN B N 1
ATOM 6071 C CA . ASN B 1 182 ? -15.672 -27.266 -34.906 1 86.56 182 ASN B CA 1
ATOM 6072 C C . ASN B 1 182 ? -15.539 -26.391 -33.656 1 86.56 182 ASN B C 1
ATOM 6074 O O . ASN B 1 182 ? -14.523 -26.453 -32.969 1 86.56 182 ASN B O 1
ATOM 6078 N N . GLU B 1 183 ? -16.562 -25.641 -33.531 1 86.5 183 GLU B N 1
ATOM 6079 C CA . GLU B 1 183 ? -16.562 -24.828 -32.344 1 86.5 183 GLU B CA 1
ATOM 6080 C C . GLU B 1 183 ? -16.484 -25.703 -31.078 1 86.5 183 GLU B C 1
ATOM 6082 O O . GLU B 1 183 ? -17.203 -26.688 -30.969 1 86.5 183 GLU B O 1
ATOM 6087 N N . ILE B 1 184 ? -15.586 -25.297 -30.266 1 86.88 184 ILE B N 1
ATOM 6088 C CA . ILE B 1 184 ? -15.367 -26.062 -29.047 1 86.88 184 ILE B CA 1
ATOM 6089 C C . ILE B 1 184 ? -16.516 -25.812 -28.062 1 86.88 184 ILE B C 1
ATOM 6091 O O . ILE B 1 184 ? -16.844 -24.672 -27.75 1 86.88 184 ILE B O 1
ATOM 6095 N N . THR B 1 185 ? -17.141 -26.859 -27.578 1 82.44 185 THR B N 1
ATOM 6096 C CA . THR B 1 185 ? -18.375 -26.781 -26.812 1 82.44 185 THR B CA 1
ATOM 6097 C C . THR B 1 185 ? -18.078 -26.812 -25.312 1 82.44 185 THR B C 1
ATOM 6099 O O . THR B 1 185 ? -18.984 -26.609 -24.5 1 82.44 185 THR B O 1
ATOM 6102 N N . GLU B 1 186 ? -16.844 -27.016 -25 1 84 186 GLU B N 1
ATOM 6103 C CA . GLU B 1 186 ? -16.516 -27.016 -23.578 1 84 186 GLU B CA 1
ATOM 6104 C C . GLU B 1 186 ? -16.953 -25.703 -22.922 1 84 186 GLU B C 1
ATOM 6106 O O . GLU B 1 186 ? -16.609 -24.625 -23.406 1 84 186 GLU B O 1
ATOM 6111 N N . ARG B 1 187 ? -17.641 -25.766 -21.875 1 78.38 187 ARG B N 1
ATOM 6112 C CA . ARG B 1 187 ? -18.312 -24.641 -21.234 1 78.38 187 ARG B CA 1
ATOM 6113 C C . ARG B 1 187 ? -17.297 -23.625 -20.703 1 78.38 187 ARG B C 1
ATOM 6115 O O . ARG B 1 187 ? -17.562 -22.422 -20.688 1 78.38 187 ARG B O 1
ATOM 6122 N N . VAL B 1 188 ? -16.172 -24.141 -20.266 1 85 188 VAL B N 1
ATOM 6123 C CA . VAL B 1 188 ? -15.203 -23.266 -19.609 1 85 188 VAL B CA 1
ATOM 6124 C C . VAL B 1 188 ? -14.469 -22.422 -20.656 1 85 188 VAL B C 1
ATOM 6126 O O . VAL B 1 188 ? -13.852 -21.406 -20.328 1 85 188 VAL B O 1
ATOM 6129 N N . ILE B 1 189 ? -14.5 -22.875 -21.844 1 87.56 189 ILE B N 1
ATOM 6130 C CA . ILE B 1 189 ? -13.805 -22.172 -22.922 1 87.56 189 ILE B CA 1
ATOM 6131 C C . ILE B 1 189 ? -14.711 -21.094 -23.516 1 87.56 189 ILE B C 1
ATOM 6133 O O . ILE B 1 189 ? -15.875 -21.375 -23.844 1 87.56 189 ILE B O 1
ATOM 6137 N N . SER B 1 190 ? -14.211 -19.906 -23.547 1 82.62 190 SER B N 1
ATOM 6138 C CA . SER B 1 190 ? -15.031 -18.797 -24.016 1 82.62 190 SER B CA 1
ATOM 6139 C C . SER B 1 190 ? -14.273 -17.922 -25.016 1 82.62 190 SER B C 1
ATOM 6141 O O . SER B 1 190 ? -13.055 -18.047 -25.156 1 82.62 190 SER B O 1
ATOM 6143 N N . GLY B 1 191 ? -15.039 -17.172 -25.781 1 81.56 191 GLY B N 1
ATOM 6144 C CA . GLY B 1 191 ? -14.477 -16.172 -26.656 1 81.56 191 GLY B CA 1
ATOM 6145 C C . GLY B 1 191 ? -13.711 -16.766 -27.828 1 81.56 191 GLY B C 1
ATOM 6146 O O . GLY B 1 191 ? -14.18 -17.703 -28.469 1 81.56 191 GLY B O 1
ATOM 6147 N N . LYS B 1 192 ? -12.531 -16.234 -28.062 1 84.69 192 LYS B N 1
ATOM 6148 C CA . LYS B 1 192 ? -11.711 -16.625 -29.203 1 84.69 192 LYS B CA 1
ATOM 6149 C C . LYS B 1 192 ? -11.172 -18.047 -29.031 1 84.69 192 LYS B C 1
ATOM 6151 O O . LYS B 1 192 ? -10.812 -18.703 -30.016 1 84.69 192 LYS B O 1
ATOM 6156 N N . PHE B 1 193 ? -11.203 -18.484 -27.859 1 90.88 193 PHE B N 1
ATOM 6157 C CA . PHE B 1 193 ? -10.617 -19.781 -27.578 1 90.88 193 PHE B CA 1
ATOM 6158 C C . PHE B 1 193 ? -11.547 -20.906 -28 1 90.88 193 PHE B C 1
ATOM 6160 O O . PHE B 1 193 ? -11.141 -22.062 -28.094 1 90.88 193 PHE B O 1
ATOM 6167 N N . LYS B 1 194 ? -12.766 -20.578 -28.359 1 91.06 194 LYS B N 1
ATOM 6168 C CA . LYS B 1 194 ? -13.719 -21.578 -28.844 1 91.06 194 LYS B CA 1
ATOM 6169 C C . LYS B 1 194 ? -13.383 -22.031 -30.266 1 91.06 194 LYS B C 1
ATOM 6171 O O . LYS B 1 194 ? -13.859 -23.062 -30.719 1 91.06 194 LYS B O 1
ATOM 6176 N N . THR B 1 195 ? -12.586 -21.203 -30.891 1 91.06 195 THR B N 1
ATOM 6177 C CA . THR B 1 195 ? -12.297 -21.516 -32.281 1 91.06 195 THR B CA 1
ATOM 6178 C C . THR B 1 195 ? -10.82 -21.859 -32.469 1 91.06 195 THR B C 1
ATOM 6180 O O . THR B 1 195 ? -10.328 -21.922 -33.594 1 91.06 195 THR B O 1
ATOM 6183 N N . MET B 1 196 ? -10.148 -21.969 -31.391 1 92.19 196 MET B N 1
ATOM 6184 C CA . MET B 1 196 ? -8.719 -22.266 -31.484 1 92.19 196 MET B CA 1
ATOM 6185 C C . MET B 1 196 ? -8.352 -23.516 -30.703 1 92.19 196 MET B C 1
ATOM 6187 O O . MET B 1 196 ? -8.953 -23.797 -29.672 1 92.19 196 MET B O 1
ATOM 6191 N N . GLU B 1 197 ? -7.418 -24.234 -31.281 1 93.06 197 GLU B N 1
ATOM 6192 C CA . GLU B 1 197 ? -6.863 -25.406 -30.594 1 93.06 197 GLU B CA 1
ATOM 6193 C C . GLU B 1 197 ? -5.348 -25.469 -30.766 1 93.06 197 GLU B C 1
ATOM 6195 O O . GLU B 1 197 ? -4.797 -24.906 -31.719 1 93.06 197 GLU B O 1
ATOM 6200 N N . ILE B 1 198 ? -4.734 -26.047 -29.797 1 94.38 198 ILE B N 1
ATOM 6201 C CA . ILE B 1 198 ? -3.291 -26.25 -29.875 1 94.38 198 ILE B CA 1
ATOM 6202 C C . ILE B 1 198 ? -2.982 -27.703 -30.203 1 94.38 198 ILE B C 1
ATOM 6204 O O . ILE B 1 198 ? -3.404 -28.609 -29.469 1 94.38 198 ILE B O 1
ATOM 6208 N N . LYS B 1 199 ? -2.342 -27.938 -31.266 1 94.06 199 LYS B N 1
ATOM 6209 C CA . LYS B 1 199 ? -1.83 -29.266 -31.578 1 94.06 199 LYS B CA 1
ATOM 6210 C C . LYS B 1 199 ? -0.458 -29.484 -30.953 1 94.06 199 LYS B C 1
ATOM 6212 O O . LYS B 1 199 ? 0.539 -28.922 -31.406 1 94.06 199 LYS B O 1
ATOM 6217 N N . ILE B 1 200 ? -0.4 -30.359 -29.984 1 94.88 200 ILE B N 1
ATOM 6218 C CA . ILE B 1 200 ? 0.782 -30.531 -29.141 1 94.88 200 ILE B CA 1
ATOM 6219 C C . ILE B 1 200 ? 1.865 -31.281 -29.906 1 94.88 200 ILE B C 1
ATOM 6221 O O . ILE B 1 200 ? 1.601 -32.312 -30.5 1 94.88 200 ILE B O 1
ATOM 6225 N N . GLU B 1 201 ? 3.049 -30.75 -29.859 1 91.12 201 GLU B N 1
ATOM 6226 C CA . GLU B 1 201 ? 4.227 -31.422 -30.391 1 91.12 201 GLU B CA 1
ATOM 6227 C C . GLU B 1 201 ? 5.094 -31.984 -29.266 1 91.12 201 GLU B C 1
ATOM 6229 O O . GLU B 1 201 ? 5.664 -33.062 -29.406 1 91.12 201 GLU B O 1
ATOM 6234 N N . ARG B 1 202 ? 5.234 -31.203 -28.25 1 91 202 ARG B N 1
ATOM 6235 C CA . ARG B 1 202 ? 5.98 -31.594 -27.062 1 91 202 ARG B CA 1
ATOM 6236 C C . ARG B 1 202 ? 5.254 -31.156 -25.781 1 91 202 ARG B C 1
ATOM 6238 O O . ARG B 1 202 ? 4.648 -30.094 -25.75 1 91 202 ARG B O 1
ATOM 6245 N N . ILE B 1 203 ? 5.34 -31.984 -24.797 1 93.81 203 ILE B N 1
ATOM 6246 C CA . ILE B 1 203 ? 4.73 -31.656 -23.516 1 93.81 203 ILE B CA 1
ATOM 6247 C C . ILE B 1 203 ? 5.645 -32.094 -22.375 1 93.81 203 ILE B C 1
ATOM 6249 O O . ILE B 1 203 ? 6.203 -33.188 -22.422 1 93.81 203 ILE B O 1
ATOM 6253 N N . TYR B 1 204 ? 5.914 -31.203 -21.406 1 91.25 204 TYR B N 1
ATOM 6254 C CA . TYR B 1 204 ? 6.711 -31.469 -20.219 1 91.25 204 TYR B CA 1
ATOM 6255 C C . TYR B 1 204 ? 5.902 -31.203 -18.953 1 91.25 204 TYR B C 1
ATOM 6257 O O . TYR B 1 204 ? 5.051 -30.312 -18.922 1 91.25 204 TYR B O 1
ATOM 6265 N N . ILE B 1 205 ? 6.156 -32.062 -17.938 1 92.62 205 ILE B N 1
ATOM 6266 C CA . ILE B 1 205 ? 5.559 -31.781 -16.641 1 92.62 205 ILE B CA 1
ATOM 6267 C C . ILE B 1 205 ? 6.504 -30.922 -15.805 1 92.62 205 ILE B C 1
ATOM 6269 O O . ILE B 1 205 ? 7.652 -31.297 -15.562 1 92.62 205 ILE B O 1
ATOM 6273 N N . LEU B 1 206 ? 6.07 -29.781 -15.414 1 88.88 206 LEU B N 1
ATOM 6274 C CA . LEU B 1 206 ? 6.859 -28.922 -14.547 1 88.88 206 LEU B CA 1
ATOM 6275 C C . LEU B 1 206 ? 6.586 -29.234 -13.078 1 88.88 206 LEU B C 1
ATOM 6277 O O . LEU B 1 206 ? 7.492 -29.156 -12.242 1 88.88 206 LEU B O 1
ATOM 6281 N N . SER B 1 207 ? 5.367 -29.469 -12.75 1 90.5 207 SER B N 1
ATOM 6282 C CA . SER B 1 207 ? 4.918 -29.812 -11.398 1 90.5 207 SER B CA 1
ATOM 6283 C C . SER B 1 207 ? 3.695 -30.734 -11.445 1 90.5 207 SER B C 1
ATOM 6285 O O . SER B 1 207 ? 2.637 -30.328 -11.93 1 90.5 207 SER B O 1
ATOM 6287 N N . LEU B 1 208 ? 3.873 -31.922 -10.977 1 93.19 208 LEU B N 1
ATOM 6288 C CA . LEU B 1 208 ? 2.781 -32.875 -10.969 1 93.19 208 LEU B CA 1
ATOM 6289 C C . LEU B 1 208 ? 1.912 -32.719 -9.727 1 93.19 208 LEU B C 1
ATOM 6291 O O . LEU B 1 208 ? 2.428 -32.656 -8.609 1 93.19 208 LEU B O 1
ATOM 6295 N N . ALA B 1 209 ? 0.622 -32.625 -9.953 1 94.38 209 ALA B N 1
ATOM 6296 C CA . ALA B 1 209 ? -0.305 -32.469 -8.828 1 94.38 209 ALA B CA 1
ATOM 6297 C C . ALA B 1 209 ? -0.715 -33.844 -8.281 1 94.38 209 ALA B C 1
ATOM 6299 O O . ALA B 1 209 ? -0.973 -34.781 -9.055 1 94.38 209 ALA B O 1
ATOM 6300 N N . ARG B 1 210 ? -0.705 -33.906 -6.93 1 92.62 210 ARG B N 1
ATOM 6301 C CA . ARG B 1 210 ? -1.091 -35.156 -6.277 1 92.62 210 ARG B CA 1
ATOM 6302 C C . ARG B 1 210 ? -1.877 -34.875 -5 1 92.62 210 ARG B C 1
ATOM 6304 O O . ARG B 1 210 ? -1.636 -33.875 -4.316 1 92.62 210 ARG B O 1
ATOM 6311 N N . GLY B 1 211 ? -2.885 -35.656 -4.746 1 89.19 211 GLY B N 1
ATOM 6312 C CA . GLY B 1 211 ? -3.572 -35.656 -3.465 1 89.19 211 GLY B CA 1
ATOM 6313 C C . GLY B 1 211 ? -4.387 -34.375 -3.242 1 89.19 211 GLY B C 1
ATOM 6314 O O . GLY B 1 211 ? -4.422 -33.844 -2.131 1 89.19 211 GLY B O 1
ATOM 6315 N N . LEU B 1 212 ? -5.004 -33.875 -4.246 1 90.62 212 LEU B N 1
ATOM 6316 C CA . LEU B 1 212 ? -5.797 -32.656 -4.113 1 90.62 212 LEU B CA 1
ATOM 6317 C C . LEU B 1 212 ? -7.094 -32.938 -3.363 1 90.62 212 LEU B C 1
ATOM 6319 O O . LEU B 1 212 ? -7.754 -33.938 -3.604 1 90.62 212 LEU B O 1
ATOM 6323 N N . PRO B 1 213 ? -7.441 -32.031 -2.436 1 89.5 213 PRO B N 1
ATOM 6324 C CA . PRO B 1 213 ? -8.75 -32.156 -1.79 1 89.5 213 PRO B CA 1
ATOM 6325 C C . PRO B 1 213 ? -9.914 -32 -2.77 1 89.5 213 PRO B C 1
ATOM 6327 O O . PRO B 1 213 ? -10.961 -32.625 -2.6 1 89.5 213 PRO B O 1
ATOM 6330 N N . PHE B 1 214 ? -9.781 -31.156 -3.691 1 91.31 214 PHE B N 1
ATOM 6331 C CA . PHE B 1 214 ? -10.703 -30.953 -4.797 1 91.31 214 PHE B CA 1
ATOM 6332 C C . PHE B 1 214 ? -10.008 -30.297 -5.98 1 91.31 214 PHE B C 1
ATOM 6334 O O . PHE B 1 214 ? -8.906 -29.766 -5.84 1 91.31 214 PHE B O 1
ATOM 6341 N N . THR B 1 215 ? -10.617 -30.438 -7.148 1 91.75 215 THR B N 1
ATOM 6342 C CA . THR B 1 215 ? -10.086 -29.75 -8.328 1 91.75 215 THR B CA 1
ATOM 6343 C C . THR B 1 215 ? -10.961 -28.562 -8.711 1 91.75 215 THR B C 1
ATOM 6345 O O . THR B 1 215 ? -12.125 -28.5 -8.328 1 91.75 215 THR B O 1
ATOM 6348 N N . VAL B 1 216 ? -10.344 -27.656 -9.359 1 91.75 216 VAL B N 1
ATOM 6349 C CA . VAL B 1 216 ? -11.094 -26.5 -9.859 1 91.75 216 VAL B CA 1
ATOM 6350 C C . VAL B 1 216 ? -12.203 -26.984 -10.797 1 91.75 216 VAL B C 1
ATOM 6352 O O . VAL B 1 216 ? -13.312 -26.438 -10.773 1 91.75 216 VAL B O 1
ATOM 6355 N N . GLN B 1 217 ? -11.93 -27.969 -11.594 1 90.5 217 GLN B N 1
ATOM 6356 C CA . GLN B 1 217 ? -12.93 -28.547 -12.492 1 90.5 217 GLN B CA 1
ATOM 6357 C C . GLN B 1 217 ? -14.141 -29.047 -11.703 1 90.5 217 GLN B C 1
ATOM 6359 O O . GLN B 1 217 ? -15.281 -28.781 -12.086 1 90.5 217 GLN B O 1
ATOM 6364 N N . ASP B 1 218 ? -13.844 -29.75 -10.688 1 88.38 218 ASP B N 1
ATOM 6365 C CA . ASP B 1 218 ? -14.914 -30.281 -9.859 1 88.38 218 ASP B CA 1
ATOM 6366 C C . ASP B 1 218 ? -15.797 -29.156 -9.312 1 88.38 218 ASP B C 1
ATOM 6368 O O . ASP B 1 218 ? -17.031 -29.266 -9.312 1 88.38 218 ASP B O 1
ATOM 6372 N N . TYR B 1 219 ? -15.172 -28.156 -8.859 1 88.69 219 TYR B N 1
ATOM 6373 C CA . TYR B 1 219 ? -15.914 -27.031 -8.32 1 88.69 219 TYR B CA 1
ATOM 6374 C C . TYR B 1 219 ? -16.766 -26.359 -9.391 1 88.69 219 TYR B C 1
ATOM 6376 O O . TYR B 1 219 ? -17.938 -26.062 -9.164 1 88.69 219 TYR B O 1
ATOM 6384 N N . MET B 1 220 ? -16.234 -26.172 -10.508 1 85.69 220 MET B N 1
ATOM 6385 C CA . MET B 1 220 ? -16.938 -25.469 -11.586 1 85.69 220 MET B CA 1
ATOM 6386 C C . MET B 1 220 ? -18.109 -26.297 -12.094 1 85.69 220 MET B C 1
ATOM 6388 O O . MET B 1 220 ? -19.156 -25.75 -12.438 1 85.69 220 MET B O 1
ATOM 6392 N N . VAL B 1 221 ? -17.922 -27.578 -12.156 1 81 221 VAL B N 1
ATOM 6393 C CA . VAL B 1 221 ? -19 -28.469 -12.57 1 81 221 VAL B CA 1
ATOM 6394 C C . VAL B 1 221 ? -20.109 -28.438 -11.531 1 81 221 VAL B C 1
ATOM 6396 O O . VAL B 1 221 ? -21.297 -28.375 -11.883 1 81 221 VAL B O 1
ATOM 6399 N N . GLN B 1 222 ? -19.719 -28.516 -10.305 1 80.56 222 GLN B N 1
ATOM 6400 C CA . GLN B 1 222 ? -20.688 -28.438 -9.211 1 80.56 222 GLN B CA 1
ATOM 6401 C C . GLN B 1 222 ? -21.5 -27.156 -9.289 1 80.56 222 GLN B C 1
ATOM 6403 O O . GLN B 1 222 ? -22.719 -27.172 -9.141 1 80.56 222 GLN B O 1
ATOM 6408 N N . ASN B 1 223 ? -20.875 -26.109 -9.414 1 75.62 223 ASN B N 1
ATOM 6409 C CA . ASN B 1 223 ? -21.547 -24.812 -9.438 1 75.62 223 ASN B CA 1
ATOM 6410 C C . ASN B 1 223 ? -22.516 -24.703 -10.609 1 75.62 223 ASN B C 1
ATOM 6412 O O . ASN B 1 223 ? -23.594 -24.109 -10.469 1 75.62 223 ASN B O 1
ATOM 6416 N N . PHE B 1 224 ? -22.203 -25.25 -11.68 1 68.44 224 PHE B N 1
ATOM 6417 C CA . PHE B 1 224 ? -23.078 -25.25 -12.852 1 68.44 224 PHE B CA 1
ATOM 6418 C C . PHE B 1 224 ? -24.328 -26.109 -12.586 1 68.44 224 PHE B C 1
ATOM 6420 O O . PHE B 1 224 ? -25.438 -25.719 -12.969 1 68.44 224 PHE B O 1
ATOM 6427 N N . LYS B 1 225 ? -24.141 -27.281 -12.008 1 67.12 225 LYS B N 1
ATOM 6428 C CA . LYS B 1 225 ? -25.25 -28.172 -11.695 1 67.12 225 LYS B CA 1
ATOM 6429 C C . LYS B 1 225 ? -26.219 -27.516 -10.711 1 67.12 225 LYS B C 1
ATOM 6431 O O . LYS B 1 225 ? -27.438 -27.656 -10.844 1 67.12 225 LYS B O 1
ATOM 6436 N N . ASN B 1 226 ? -25.609 -26.875 -9.758 1 65.62 226 ASN B N 1
ATOM 6437 C CA . ASN B 1 226 ? -26.438 -26.188 -8.773 1 65.62 226 ASN B CA 1
ATOM 6438 C C . ASN B 1 226 ? -27.297 -25.109 -9.43 1 65.62 226 ASN B C 1
ATOM 6440 O O . ASN B 1 226 ? -28.406 -24.828 -8.977 1 65.62 226 ASN B O 1
ATOM 6444 N N . GLN B 1 227 ? -26.812 -24.625 -10.516 1 57.66 227 GLN B N 1
ATOM 6445 C CA . GLN B 1 227 ? -27.547 -23.609 -11.273 1 57.66 227 GLN B CA 1
ATOM 6446 C C . GLN B 1 227 ? -28.734 -24.203 -12 1 57.66 227 GLN B C 1
ATOM 6448 O O . GLN B 1 227 ? -29.797 -23.578 -12.102 1 57.66 227 GLN B O 1
ATOM 6453 N N . LYS B 1 228 ? -28.5 -25.453 -12.461 1 52.56 228 LYS B N 1
ATOM 6454 C CA . LYS B 1 228 ? -29.562 -26.109 -13.234 1 52.56 228 LYS B CA 1
ATOM 6455 C C . LYS B 1 228 ? -30.594 -26.75 -12.312 1 52.56 228 LYS B C 1
ATOM 6457 O O . LYS B 1 228 ? -31.781 -26.844 -12.656 1 52.56 228 LYS B O 1
ATOM 6462 N N . THR B 1 229 ? -30.016 -27.312 -11.242 1 46.91 229 THR B N 1
ATOM 6463 C CA . THR B 1 229 ? -30.922 -28.031 -10.359 1 46.91 229 THR B CA 1
ATOM 6464 C C . THR B 1 229 ? -31.594 -27.094 -9.367 1 46.91 229 THR B C 1
ATOM 6466 O O . THR B 1 229 ? -32.344 -27.531 -8.492 1 46.91 229 THR B O 1
ATOM 6469 N N . SER B 1 230 ? -31.25 -25.938 -9.156 1 44.22 230 SER B N 1
ATOM 6470 C CA . SER B 1 230 ? -31.969 -25.188 -8.141 1 44.22 230 SER B CA 1
ATOM 6471 C C . SER B 1 230 ? -33.469 -25.531 -8.141 1 44.22 230 SER B C 1
ATOM 6473 O O . SER B 1 230 ? -34.219 -25.078 -7.27 1 44.22 230 SER B O 1
ATOM 6475 N N . PHE B 1 231 ? -34.062 -26.156 -9.125 1 35.62 231 PHE B N 1
ATOM 6476 C CA . PHE B 1 231 ? -35.469 -26.609 -9.078 1 35.62 231 PHE B CA 1
ATOM 6477 C C . PHE B 1 231 ? -35.594 -27.906 -8.297 1 35.62 231 PHE B C 1
ATOM 6479 O O . PHE B 1 231 ? -36.688 -28.312 -7.914 1 35.62 231 PHE B O 1
ATOM 6486 N N . VAL B 1 232 ? -34.812 -28.859 -8.266 1 30.78 232 VAL B N 1
ATOM 6487 C CA . VAL B 1 232 ? -35.062 -30.094 -7.527 1 30.78 232 VAL B CA 1
ATOM 6488 C C . VAL B 1 232 ? -34.219 -30.094 -6.242 1 30.78 232 VAL B C 1
ATOM 6490 O O . VAL B 1 232 ? -33 -30.047 -6.285 1 30.78 232 VAL B O 1
ATOM 6493 N N . LYS B 1 233 ? -34.875 -29.781 -5.117 1 41.97 233 LYS B N 1
ATOM 6494 C CA . LYS B 1 233 ? -34.531 -29.578 -3.707 1 41.97 233 LYS B CA 1
ATOM 6495 C C . LYS B 1 233 ? -33.562 -30.641 -3.223 1 41.97 233 LYS B C 1
ATOM 6497 O O . LYS B 1 233 ? -33.031 -30.547 -2.119 1 41.97 233 LYS B O 1
ATOM 6502 N N . ASN B 1 234 ? -33.656 -31.922 -3.553 1 32.97 234 ASN B N 1
ATOM 6503 C CA . ASN B 1 234 ? -33.219 -33.094 -2.791 1 32.97 234 ASN B CA 1
ATOM 6504 C C . ASN B 1 234 ? -31.891 -33.656 -3.326 1 32.97 234 ASN B C 1
ATOM 6506 O O . ASN B 1 234 ? -31.625 -34.844 -3.189 1 32.97 234 ASN B O 1
ATOM 6510 N N . VAL B 1 235 ? -31.266 -33.156 -4.281 1 35.47 235 VAL B N 1
ATOM 6511 C CA . VAL B 1 235 ? -30.172 -34.031 -4.652 1 35.47 235 VAL B CA 1
ATOM 6512 C C . VAL B 1 235 ? -29.125 -34.062 -3.535 1 35.47 235 VAL B C 1
ATOM 6514 O O . VAL B 1 235 ? -28.766 -33.031 -2.99 1 35.47 235 VAL B O 1
ATOM 6517 N N . SER B 1 236 ? -28.781 -35.156 -2.873 1 37.62 236 SER B N 1
ATOM 6518 C CA . SER B 1 236 ? -27.844 -35.656 -1.865 1 37.62 236 SER B CA 1
ATOM 6519 C C . SER B 1 236 ? -26.5 -34.938 -1.965 1 37.62 236 SER B C 1
ATOM 6521 O O . SER B 1 236 ? -25.875 -34.906 -3.031 1 37.62 236 SER B O 1
ATOM 6523 N N . THR B 1 237 ? -26.109 -33.812 -1.229 1 43.09 237 THR B N 1
ATOM 6524 C CA . THR B 1 237 ? -25.156 -32.812 -0.751 1 43.09 237 THR B CA 1
ATOM 6525 C C . THR B 1 237 ? -23.812 -33.469 -0.409 1 43.09 237 THR B C 1
ATOM 6527 O O . THR B 1 237 ? -22.938 -32.844 0.191 1 43.09 237 THR B O 1
ATOM 6530 N N . GLU B 1 238 ? -23.625 -34.625 -0.377 1 44.5 238 GLU B N 1
ATOM 6531 C CA . GLU B 1 238 ? -22.5 -35.219 0.319 1 44.5 238 GLU B CA 1
ATOM 6532 C C . GLU B 1 238 ? -21.172 -34.75 -0.256 1 44.5 238 GLU B C 1
ATOM 6534 O O . GLU B 1 238 ? -20.188 -34.562 0.479 1 44.5 238 GLU B O 1
ATOM 6539 N N . ASN B 1 239 ? -20.969 -34.562 -1.661 1 53.75 239 ASN B N 1
ATOM 6540 C CA . ASN B 1 239 ? -19.641 -34.312 -2.184 1 53.75 239 ASN B CA 1
ATOM 6541 C C . ASN B 1 239 ? -19.5 -32.875 -2.678 1 53.75 239 ASN B C 1
ATOM 6543 O O . ASN B 1 239 ? -18.734 -32.594 -3.615 1 53.75 239 ASN B O 1
ATOM 6547 N N . GLN B 1 240 ? -20.312 -31.953 -2.074 1 72.38 240 GLN B N 1
ATOM 6548 C CA . GLN B 1 240 ? -20.234 -30.562 -2.516 1 72.38 240 GLN B CA 1
ATOM 6549 C C . GLN B 1 240 ? -19.094 -29.828 -1.817 1 72.38 240 GLN B C 1
ATOM 6551 O O . GLN B 1 240 ? -18.891 -30 -0.616 1 72.38 240 GLN B O 1
ATOM 6556 N N . ILE B 1 241 ? -18.281 -29.266 -2.637 1 83.94 241 ILE B N 1
ATOM 6557 C CA . ILE B 1 241 ? -17.219 -28.422 -2.111 1 83.94 241 ILE B CA 1
ATOM 6558 C C . ILE B 1 241 ? -17.812 -27.234 -1.367 1 83.94 241 ILE B C 1
ATOM 6560 O O . ILE B 1 241 ? -18.484 -26.391 -1.969 1 83.94 241 ILE B O 1
ATOM 6564 N N . SER B 1 242 ? -17.656 -27.156 -0.069 1 82.81 242 SER B N 1
ATOM 6565 C CA . SER B 1 242 ? -18.25 -26.141 0.799 1 82.81 242 SER B CA 1
ATOM 6566 C C . SER B 1 242 ? -17.406 -24.875 0.815 1 82.81 242 SER B C 1
ATOM 6568 O O . SER B 1 242 ? -16.25 -24.891 0.404 1 82.81 242 SER B O 1
ATOM 6570 N N . ASN B 1 243 ? -18.078 -23.844 1.288 1 81.44 243 ASN B N 1
ATOM 6571 C CA . ASN B 1 243 ? -17.344 -22.594 1.476 1 81.44 243 ASN B CA 1
ATOM 6572 C C . ASN B 1 243 ? -16.203 -22.75 2.471 1 81.44 243 ASN B C 1
ATOM 6574 O O . ASN B 1 243 ? -15.156 -22.125 2.324 1 81.44 243 ASN B O 1
ATOM 6578 N N . THR B 1 244 ? -16.406 -23.531 3.371 1 83.38 244 THR B N 1
ATOM 6579 C CA . THR B 1 244 ? -15.367 -23.797 4.363 1 83.38 244 THR B CA 1
ATOM 6580 C C . THR B 1 244 ? -14.164 -24.484 3.719 1 83.38 244 THR B C 1
ATOM 6582 O O . THR B 1 244 ? -13.016 -24.141 4.027 1 83.38 244 THR B O 1
ATOM 6585 N N . GLN B 1 245 ? -14.477 -25.406 2.826 1 86.44 245 GLN B N 1
ATOM 6586 C CA . GLN B 1 245 ? -13.391 -26.094 2.129 1 86.44 245 GLN B CA 1
ATOM 6587 C C . GLN B 1 245 ? -12.609 -25.125 1.243 1 86.44 245 GLN B C 1
ATOM 6589 O O . GLN B 1 245 ? -11.391 -25.234 1.121 1 86.44 245 GLN B O 1
ATOM 6594 N N . LEU B 1 246 ? -13.375 -24.234 0.642 1 87.69 246 LEU B N 1
ATOM 6595 C CA . LEU B 1 246 ? -12.719 -23.234 -0.194 1 87.69 246 LEU B CA 1
ATOM 6596 C C . LEU B 1 246 ? -11.766 -22.375 0.632 1 87.69 246 LEU B C 1
ATOM 6598 O O . LEU B 1 246 ? -10.672 -22.047 0.18 1 87.69 246 LEU B O 1
ATOM 6602 N N . LEU B 1 247 ? -12.141 -22.094 1.86 1 86.31 247 LEU B N 1
ATOM 6603 C CA . LEU B 1 247 ? -11.328 -21.25 2.729 1 86.31 247 LEU B CA 1
ATOM 6604 C C . LEU B 1 247 ? -10.172 -22.031 3.328 1 86.31 247 LEU B C 1
ATOM 6606 O O . LEU B 1 247 ? -9.086 -21.5 3.553 1 86.31 247 LEU B O 1
ATOM 6610 N N . ASP B 1 248 ? -10.406 -23.297 3.531 1 83.5 248 ASP B N 1
ATOM 6611 C CA . ASP B 1 248 ? -9.375 -24.141 4.129 1 83.5 248 ASP B CA 1
ATOM 6612 C C . ASP B 1 248 ? -8.266 -24.453 3.123 1 83.5 248 ASP B C 1
ATOM 6614 O O . ASP B 1 248 ? -7.117 -24.672 3.506 1 83.5 248 ASP B O 1
ATOM 6618 N N . HIS B 1 249 ? -8.695 -24.516 1.863 1 86.81 249 HIS B N 1
ATOM 6619 C CA . HIS B 1 249 ? -7.738 -24.797 0.8 1 86.81 249 HIS B CA 1
ATOM 6620 C C . HIS B 1 249 ? -7.629 -23.641 -0.178 1 86.81 249 HIS B C 1
ATOM 6622 O O . HIS B 1 249 ? -7.77 -23.828 -1.389 1 86.81 249 HIS B O 1
ATOM 6628 N N . ARG B 1 250 ? -7.238 -22.531 0.471 1 86.31 250 ARG B N 1
ATOM 6629 C CA . ARG B 1 250 ? -7.211 -21.281 -0.278 1 86.31 250 ARG B CA 1
ATOM 6630 C C . ARG B 1 250 ? -6.203 -21.344 -1.422 1 86.31 250 ARG B C 1
ATOM 6632 O O . ARG B 1 250 ? -6.418 -20.75 -2.48 1 86.31 250 ARG B O 1
ATOM 6639 N N . VAL B 1 251 ? -5.211 -22.203 -1.302 1 83 251 VAL B N 1
ATOM 6640 C CA . VAL B 1 251 ? -4.184 -22.344 -2.326 1 83 251 VAL B CA 1
ATOM 6641 C C . VAL B 1 251 ? -4.797 -22.906 -3.607 1 83 251 VAL B C 1
ATOM 6643 O O . VAL B 1 251 ? -4.359 -22.562 -4.711 1 83 251 VAL B O 1
ATOM 6646 N N . ILE B 1 252 ? -5.84 -23.688 -3.48 1 88.81 252 ILE B N 1
ATOM 6647 C CA . ILE B 1 252 ? -6.527 -24.266 -4.629 1 88.81 252 ILE B CA 1
ATOM 6648 C C . ILE B 1 252 ? -7.664 -23.359 -5.074 1 88.81 252 ILE B C 1
ATOM 6650 O O . ILE B 1 252 ? -7.828 -23.094 -6.266 1 88.81 252 ILE B O 1
ATOM 6654 N N . SER B 1 253 ? -8.367 -22.828 -4.039 1 89.44 253 SER B N 1
ATOM 6655 C CA . SER B 1 253 ? -9.555 -22.047 -4.367 1 89.44 253 SER B CA 1
ATOM 6656 C C . SER B 1 253 ? -9.188 -20.766 -5.125 1 89.44 253 SER B C 1
ATOM 6658 O O . SER B 1 253 ? -9.977 -20.281 -5.934 1 89.44 253 SER B O 1
ATOM 6660 N N . LEU B 1 254 ? -8.031 -20.281 -4.926 1 89.44 254 LEU B N 1
ATOM 6661 C CA . LEU B 1 254 ? -7.609 -19.047 -5.582 1 89.44 254 LEU B CA 1
ATOM 6662 C C . LEU B 1 254 ? -7.297 -19.297 -7.055 1 89.44 254 LEU B C 1
ATOM 6664 O O . LEU B 1 254 ? -7.062 -18.359 -7.812 1 89.44 254 LEU B O 1
ATOM 6668 N N . ARG B 1 255 ? -7.371 -20.562 -7.445 1 91.56 255 ARG B N 1
ATOM 6669 C CA . ARG B 1 255 ? -7.191 -20.891 -8.859 1 91.56 255 ARG B CA 1
ATOM 6670 C C . ARG B 1 255 ? -8.492 -20.688 -9.633 1 91.56 255 ARG B C 1
ATOM 6672 O O . ARG B 1 255 ? -8.484 -20.641 -10.867 1 91.56 255 ARG B O 1
ATOM 6679 N N . ILE B 1 256 ? -9.594 -20.734 -8.906 1 91.25 256 ILE B N 1
ATOM 6680 C CA . ILE B 1 256 ? -10.906 -20.609 -9.523 1 91.25 256 ILE B CA 1
ATOM 6681 C C . ILE B 1 256 ? -11.039 -19.219 -10.164 1 91.25 256 ILE B C 1
ATOM 6683 O O . ILE B 1 256 ? -10.797 -18.203 -9.508 1 91.25 256 ILE B O 1
ATOM 6687 N N . PRO B 1 257 ? -11.445 -19.172 -11.391 1 89.88 257 PRO B N 1
ATOM 6688 C CA . PRO B 1 257 ? -11.484 -17.906 -12.117 1 89.88 257 PRO B CA 1
ATOM 6689 C C . PRO B 1 257 ? -12.289 -16.828 -11.383 1 89.88 257 PRO B C 1
ATOM 6691 O O . PRO B 1 257 ? -11.867 -15.672 -11.32 1 89.88 257 PRO B O 1
ATOM 6694 N N . CYS B 1 258 ? -13.422 -17.141 -10.852 1 89.38 258 CYS B N 1
ATOM 6695 C CA . CYS B 1 258 ? -14.234 -16.172 -10.125 1 89.38 258 CYS B CA 1
ATOM 6696 C C . CYS B 1 258 ? -13.484 -15.625 -8.922 1 89.38 258 CYS B C 1
ATOM 6698 O O . CYS B 1 258 ? -13.539 -14.43 -8.641 1 89.38 258 CYS B O 1
ATOM 6700 N N . GLN B 1 259 ? -12.82 -16.5 -8.211 1 91 259 GLN B N 1
ATOM 6701 C CA . GLN B 1 259 ? -12.039 -16.062 -7.055 1 91 259 GLN B CA 1
ATOM 6702 C C . GLN B 1 259 ? -10.883 -15.164 -7.48 1 91 259 GLN B C 1
ATOM 6704 O O . GLN B 1 259 ? -10.602 -14.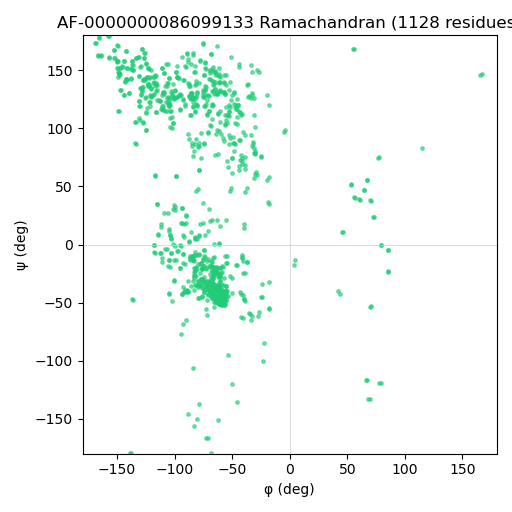148 -6.836 1 91 259 GLN B O 1
ATOM 6709 N N . LEU B 1 260 ? -10.25 -15.555 -8.523 1 91.31 260 LEU B N 1
ATOM 6710 C CA . LEU B 1 260 ? -9.18 -14.734 -9.078 1 91.31 260 LEU B CA 1
ATOM 6711 C C . LEU B 1 260 ? -9.695 -13.336 -9.43 1 91.31 260 LEU B C 1
ATOM 6713 O O . LEU B 1 260 ? -9.031 -12.336 -9.156 1 91.31 260 LEU B O 1
ATOM 6717 N N . ALA B 1 261 ? -10.836 -13.336 -10.031 1 92.38 261 ALA B N 1
ATOM 6718 C CA . ALA B 1 261 ? -11.445 -12.078 -10.43 1 92.38 261 ALA B CA 1
ATOM 6719 C C . ALA B 1 261 ? -11.711 -11.188 -9.219 1 92.38 261 ALA B C 1
ATOM 6721 O O . ALA B 1 261 ? -11.516 -9.969 -9.281 1 92.38 261 ALA B O 1
ATOM 6722 N N . ILE B 1 262 ? -12.133 -11.742 -8.117 1 93.88 262 ILE B N 1
ATOM 6723 C CA . ILE B 1 262 ? -12.422 -10.992 -6.898 1 93.88 262 ILE B CA 1
ATOM 6724 C C . ILE B 1 262 ? -11.164 -10.273 -6.418 1 93.88 262 ILE B C 1
ATOM 6726 O O . ILE B 1 262 ? -11.203 -9.078 -6.105 1 93.88 262 ILE B O 1
ATOM 6730 N N . PHE B 1 263 ? -10.047 -10.906 -6.473 1 93.69 263 PHE B N 1
ATOM 6731 C CA . PHE B 1 263 ? -8.828 -10.328 -5.922 1 93.69 263 PHE B CA 1
ATOM 6732 C C . PHE B 1 263 ? -8.188 -9.375 -6.922 1 93.69 263 PHE B C 1
ATOM 6734 O O . PHE B 1 263 ? -7.496 -8.43 -6.535 1 93.69 263 PHE B O 1
ATOM 6741 N N . LYS B 1 264 ? -8.438 -9.625 -8.172 1 93.5 264 LYS B N 1
ATOM 6742 C CA . LYS B 1 264 ? -8.031 -8.625 -9.148 1 93.5 264 LYS B CA 1
ATOM 6743 C C . LYS B 1 264 ? -8.805 -7.32 -8.961 1 93.5 264 LYS B C 1
ATOM 6745 O O . LYS B 1 264 ? -8.234 -6.23 -9.062 1 93.5 264 LYS B O 1
ATOM 6750 N N . ILE B 1 265 ? -10.078 -7.453 -8.711 1 95.62 265 ILE B N 1
ATOM 6751 C CA . ILE B 1 265 ? -10.914 -6.285 -8.461 1 95.62 265 ILE B CA 1
ATOM 6752 C C . ILE B 1 265 ? -10.461 -5.59 -7.184 1 95.62 265 ILE B C 1
ATOM 6754 O O . ILE B 1 265 ? -10.367 -4.359 -7.137 1 95.62 265 ILE B O 1
ATOM 6758 N N . GLN B 1 266 ? -10.172 -6.348 -6.145 1 97.19 266 GLN B N 1
ATOM 6759 C CA . GLN B 1 266 ? -9.68 -5.77 -4.898 1 97.19 266 GLN B CA 1
ATOM 6760 C C . GLN B 1 266 ? -8.398 -4.977 -5.125 1 97.19 266 GLN B C 1
ATOM 6762 O O . GLN B 1 266 ? -8.25 -3.863 -4.613 1 97.19 266 GLN B O 1
ATOM 6767 N N . SER B 1 267 ? -7.52 -5.578 -5.848 1 96.5 267 SER B N 1
ATOM 6768 C CA . SER B 1 267 ? -6.281 -4.887 -6.207 1 96.5 267 SER B CA 1
ATOM 6769 C C . SER B 1 267 ? -6.57 -3.592 -6.957 1 96.5 267 SER B C 1
ATOM 6771 O O . SER B 1 267 ? -5.914 -2.574 -6.719 1 96.5 267 SER B O 1
ATOM 6773 N N . SER B 1 268 ? -7.512 -3.641 -7.848 1 97.25 268 SER B N 1
ATOM 6774 C CA . SER B 1 268 ? -7.855 -2.459 -8.633 1 97.25 268 SER B CA 1
ATOM 6775 C C . SER B 1 268 ? -8.461 -1.37 -7.754 1 97.25 268 SER B C 1
ATOM 6777 O O . SER B 1 268 ? -8.211 -0.182 -7.969 1 97.25 268 SER B O 1
ATOM 6779 N N . VAL B 1 269 ? -9.258 -1.732 -6.801 1 97.94 269 VAL B N 1
ATOM 6780 C CA . VAL B 1 269 ? -9.828 -0.765 -5.867 1 97.94 269 VAL B CA 1
ATOM 6781 C C . VAL B 1 269 ? -8.703 -0.001 -5.172 1 97.94 269 VAL B C 1
ATOM 6783 O O . VAL B 1 269 ? -8.727 1.229 -5.098 1 97.94 269 VAL B O 1
ATOM 6786 N N . THR B 1 270 ? -7.727 -0.707 -4.668 1 98.12 270 THR B N 1
ATOM 6787 C CA . THR B 1 270 ? -6.598 -0.086 -3.984 1 98.12 270 THR B CA 1
ATOM 6788 C C . THR B 1 270 ? -5.812 0.808 -4.938 1 98.12 270 THR B C 1
ATOM 6790 O O . THR B 1 270 ? -5.402 1.911 -4.57 1 98.12 270 THR B O 1
ATOM 6793 N N . LYS B 1 271 ? -5.633 0.268 -6.121 1 97.69 271 LYS B N 1
ATOM 6794 C CA . LYS B 1 271 ? -4.934 1.026 -7.156 1 97.69 271 LYS B CA 1
ATOM 6795 C C . LYS B 1 271 ? -5.652 2.34 -7.453 1 97.69 271 LYS B C 1
ATOM 6797 O O . LYS B 1 271 ? -5.027 3.402 -7.488 1 97.69 271 LYS B O 1
ATOM 6802 N N . TYR B 1 272 ? -6.922 2.295 -7.676 1 97.88 272 TYR B N 1
ATOM 6803 C CA . TYR B 1 272 ? -7.707 3.482 -8 1 97.88 272 TYR B CA 1
ATOM 6804 C C . TYR B 1 272 ? -7.723 4.461 -6.836 1 97.88 272 TYR B C 1
ATOM 6806 O O . TYR B 1 272 ? -7.633 5.676 -7.035 1 97.88 272 TYR B O 1
ATOM 6814 N N . PHE B 1 273 ? -7.82 3.973 -5.664 1 98.31 273 PHE B N 1
ATOM 6815 C CA . PHE B 1 273 ? -7.738 4.805 -4.469 1 98.31 273 PHE B CA 1
ATOM 6816 C C . PHE B 1 273 ? -6.434 5.59 -4.445 1 98.31 273 PHE B C 1
ATOM 6818 O O . PHE B 1 273 ? -6.445 6.816 -4.297 1 98.31 273 PHE B O 1
ATOM 6825 N N . ARG B 1 274 ? -5.383 4.887 -4.605 1 97.69 274 ARG B N 1
ATOM 6826 C CA . ARG B 1 274 ? -4.062 5.508 -4.535 1 97.69 274 ARG B CA 1
ATOM 6827 C C . ARG B 1 274 ? -3.889 6.547 -5.641 1 97.69 274 ARG B C 1
ATOM 6829 O O . ARG B 1 274 ? -3.367 7.637 -5.398 1 97.69 274 ARG B O 1
ATOM 6836 N N . GLN B 1 275 ? -4.258 6.145 -6.789 1 96.62 275 GLN B N 1
ATOM 6837 C CA . GLN B 1 275 ? -4.109 7.059 -7.914 1 96.62 275 GLN B CA 1
ATOM 6838 C C . GLN B 1 275 ? -4.918 8.336 -7.695 1 96.62 275 GLN B C 1
ATOM 6840 O O . GLN B 1 275 ? -4.457 9.43 -8.023 1 96.62 275 GLN B O 1
ATOM 6845 N N . PHE B 1 276 ? -6.102 8.211 -7.188 1 97.69 276 PHE B N 1
ATOM 6846 C CA . PHE B 1 276 ? -6.934 9.367 -6.879 1 97.69 276 PHE B CA 1
ATOM 6847 C C . PHE B 1 276 ? -6.262 10.258 -5.848 1 97.69 276 PHE B C 1
ATOM 6849 O O . PHE B 1 276 ? -6.203 11.484 -6.016 1 97.69 276 PHE B O 1
ATOM 6856 N N . MET B 1 277 ? -5.762 9.648 -4.746 1 97.31 277 MET B N 1
ATOM 6857 C CA . MET B 1 277 ? -5.105 10.398 -3.684 1 97.31 277 MET B CA 1
ATOM 6858 C C . MET B 1 277 ? -3.848 11.094 -4.207 1 97.31 277 MET B C 1
ATOM 6860 O O . MET B 1 277 ? -3.6 12.258 -3.896 1 97.31 277 MET B O 1
ATOM 6864 N N . GLU B 1 278 ? -3.107 10.367 -5.012 1 94.88 278 GLU B N 1
ATOM 6865 C CA . GLU B 1 278 ? -1.877 10.922 -5.57 1 94.88 278 GLU B CA 1
ATOM 6866 C C . GLU B 1 278 ? -2.172 12.117 -6.48 1 94.88 278 GLU B C 1
ATOM 6868 O O . GLU B 1 278 ? -1.423 13.094 -6.488 1 94.88 278 GLU B O 1
ATOM 6873 N N . GLN B 1 279 ? -3.23 12 -7.234 1 94.94 279 GLN B N 1
ATOM 6874 C CA . GLN B 1 279 ? -3.627 13.102 -8.109 1 94.94 279 GLN B CA 1
ATOM 6875 C C . GLN B 1 279 ? -3.93 14.359 -7.305 1 94.94 279 GLN B C 1
ATOM 6877 O O . GLN B 1 279 ? -3.717 15.477 -7.785 1 94.94 279 GLN B O 1
ATOM 6882 N N . LEU B 1 280 ? -4.41 14.195 -6.102 1 94.31 280 LEU B N 1
ATOM 6883 C CA . LEU B 1 280 ? -4.73 15.32 -5.223 1 94.31 280 LEU B CA 1
ATOM 6884 C C . LEU B 1 280 ? -3.543 15.656 -4.324 1 94.31 280 LEU B C 1
ATOM 6886 O O . LEU B 1 280 ? -3.697 16.375 -3.33 1 94.31 280 LEU B O 1
ATOM 6890 N N . GLU B 1 281 ? -2.336 15.016 -4.559 1 90.31 281 GLU B N 1
ATOM 6891 C CA . GLU B 1 281 ? -1.051 15.312 -3.934 1 90.31 281 GLU B CA 1
ATOM 6892 C C . GLU B 1 281 ? -1.021 14.859 -2.48 1 90.31 281 GLU B C 1
ATOM 6894 O O . GLU B 1 281 ? -0.405 15.508 -1.631 1 90.31 281 GLU B O 1
ATOM 6899 N N . PHE B 1 282 ? -1.842 13.914 -2.176 1 94.88 282 PHE B N 1
ATOM 6900 C CA . PHE B 1 282 ? -1.685 13.258 -0.881 1 94.88 282 PHE B CA 1
ATOM 6901 C C . PHE B 1 282 ? -0.363 12.508 -0.813 1 94.88 282 PHE B C 1
ATOM 6903 O O . PHE B 1 282 ? 0.105 11.969 -1.82 1 94.88 282 PHE B O 1
ATOM 6910 N N . VAL B 1 283 ? 0.19 12.43 0.361 1 93.75 283 VAL B N 1
ATOM 6911 C CA . VAL B 1 283 ? 1.441 11.711 0.587 1 93.75 283 VAL B CA 1
ATOM 6912 C C . VAL B 1 283 ? 1.161 10.391 1.302 1 93.75 283 VAL B C 1
ATOM 6914 O O . VAL B 1 283 ? 0.463 10.367 2.318 1 93.75 283 VAL B O 1
ATOM 6917 N N . GLU B 1 284 ? 1.659 9.32 0.714 1 95.94 284 GLU B N 1
ATOM 6918 C CA . GLU B 1 284 ? 1.496 8.039 1.386 1 95.94 284 GLU B CA 1
ATOM 6919 C C . GLU B 1 284 ? 2.426 7.922 2.59 1 95.94 284 GLU B C 1
ATOM 6921 O O . GLU B 1 284 ? 3.619 8.211 2.49 1 95.94 284 GLU B O 1
ATOM 6926 N N . ILE B 1 285 ? 1.849 7.488 3.689 1 93.19 285 ILE B N 1
ATOM 6927 C CA . ILE B 1 285 ? 2.654 7.293 4.891 1 93.19 285 ILE B CA 1
ATOM 6928 C C . ILE B 1 285 ? 2.457 5.875 5.418 1 93.19 285 ILE B C 1
ATOM 6930 O O . ILE B 1 285 ? 1.524 5.18 5.012 1 93.19 285 ILE B O 1
ATOM 6934 N N . HIS B 1 286 ? 3.361 5.457 6.203 1 91.81 286 HIS B N 1
ATOM 6935 C CA . HIS B 1 286 ? 3.311 4.164 6.879 1 91.81 286 HIS B CA 1
ATOM 6936 C C . HIS B 1 286 ? 3.514 4.316 8.383 1 91.81 286 HIS B C 1
ATOM 6938 O O . HIS B 1 286 ? 4.645 4.5 8.844 1 91.81 286 HIS B O 1
ATOM 6944 N N . THR B 1 287 ? 2.453 4.191 9.102 1 88.19 287 THR B N 1
ATOM 6945 C CA . THR B 1 287 ? 2.529 4.305 10.555 1 88.19 287 THR B CA 1
ATOM 6946 C C . THR B 1 287 ? 2.781 2.938 11.188 1 88.19 287 THR B C 1
ATOM 6948 O O . THR B 1 287 ? 2.414 1.907 10.617 1 88.19 287 THR B O 1
ATOM 6951 N N . PRO B 1 288 ? 3.391 2.965 12.336 1 83.56 288 PRO B N 1
ATOM 6952 C CA . PRO B 1 288 ? 3.537 1.682 13.023 1 83.56 288 PRO B CA 1
ATOM 6953 C C . PRO B 1 288 ? 2.197 1.063 13.414 1 83.56 288 PRO B C 1
ATOM 6955 O O . PRO B 1 288 ? 1.266 1.784 13.789 1 83.56 288 PRO B O 1
ATOM 6958 N N . LYS B 1 289 ? 2.113 -0.194 13.391 1 81.69 289 LYS B N 1
ATOM 6959 C CA . LYS B 1 289 ? 0.836 -0.87 13.602 1 81.69 289 LYS B CA 1
ATOM 6960 C C . LYS B 1 289 ? 0.718 -1.393 15.031 1 81.69 289 LYS B C 1
ATOM 6962 O O . LYS B 1 289 ? -0.389 -1.572 15.539 1 81.69 289 LYS B O 1
ATOM 6967 N N . LEU B 1 290 ? 1.773 -1.734 15.617 1 67.75 290 LEU B N 1
ATOM 6968 C CA . LEU B 1 290 ? 1.712 -2.307 16.953 1 67.75 290 LEU B CA 1
ATOM 6969 C C . LEU B 1 290 ? 1.834 -1.221 18.016 1 67.75 290 LEU B C 1
ATOM 6971 O O . LEU B 1 290 ? 2.148 -1.51 19.172 1 67.75 290 LEU B O 1
ATOM 6975 N N . SER B 1 291 ? 1.635 0.013 17.734 1 58.19 291 SER B N 1
ATOM 6976 C CA . SER B 1 291 ? 1.735 1.097 18.719 1 58.19 291 SER B CA 1
ATOM 6977 C C . SER B 1 291 ? 0.366 1.693 19.016 1 58.19 291 SER B C 1
ATOM 6979 O O . SER B 1 291 ? -0.605 1.429 18.312 1 58.19 291 SER B O 1
ATOM 6981 N N . THR B 1 292 ? 0.329 2.197 20.25 1 48.03 292 THR B N 1
ATOM 6982 C CA . THR B 1 292 ? -0.89 2.887 20.656 1 48.03 292 THR B CA 1
ATOM 6983 C C . THR B 1 292 ? -1.237 4 19.672 1 48.03 292 THR B C 1
ATOM 6985 O O . THR B 1 292 ? -2.355 4.52 19.688 1 48.03 292 THR B O 1
ATOM 6988 N N . CYS B 1 293 ? -0.238 4.328 18.891 1 46.78 293 CYS B N 1
ATOM 6989 C CA . CYS B 1 293 ? -0.433 5.473 18 1 46.78 293 CYS B CA 1
ATOM 6990 C C . CYS B 1 293 ? -0.802 5.012 16.594 1 46.78 293 CYS B C 1
ATOM 6992 O O . CYS B 1 293 ? 0.027 5.059 15.688 1 46.78 293 CYS B O 1
ATOM 6994 N N . GLN B 1 294 ? -1.889 4.273 16.438 1 49.19 294 GLN B N 1
ATOM 6995 C CA . GLN B 1 294 ? -2.186 3.623 15.164 1 49.19 294 GLN B CA 1
ATOM 6996 C C . GLN B 1 294 ? -2.82 4.602 14.18 1 49.19 294 GLN B C 1
ATOM 6998 O O . GLN B 1 294 ? -3.158 4.227 13.055 1 49.19 294 GLN B O 1
ATOM 7003 N N . ARG B 1 295 ? -2.922 5.953 14.57 1 54.69 295 ARG B N 1
ATOM 7004 C CA . ARG B 1 295 ? -3.752 6.664 13.602 1 54.69 295 ARG B CA 1
ATOM 7005 C C . ARG B 1 295 ? -2.943 7.73 12.867 1 54.69 295 ARG B C 1
ATOM 7007 O O . ARG B 1 295 ? -2.018 8.312 13.438 1 54.69 295 ARG B O 1
ATOM 7014 N N . PRO B 1 296 ? -3.098 7.727 11.531 1 47.53 296 PRO B N 1
ATOM 7015 C CA . PRO B 1 296 ? -2.447 8.688 10.641 1 47.53 296 PRO B CA 1
ATOM 7016 C C . PRO B 1 296 ? -2.451 10.109 11.203 1 47.53 296 PRO B C 1
ATOM 7018 O O . PRO B 1 296 ? -1.797 10.992 10.648 1 47.53 296 PRO B O 1
ATOM 7021 N N . TYR B 1 297 ? -3.258 10.359 12.305 1 53.81 297 TYR B N 1
ATOM 7022 C CA . TYR B 1 297 ? -3.375 11.727 12.812 1 53.81 297 TYR B CA 1
ATOM 7023 C C . TYR B 1 297 ? -2.002 12.312 13.117 1 53.81 297 TYR B C 1
ATOM 7025 O O . TYR B 1 297 ? -1.834 13.531 13.148 1 53.81 297 TYR B O 1
ATOM 7033 N N . GLN B 1 298 ? -1.008 11.336 13.047 1 56.88 298 GLN B N 1
ATOM 7034 C CA . GLN B 1 298 ? 0.323 11.773 13.453 1 56.88 298 GLN B CA 1
ATOM 7035 C C . GLN B 1 298 ? 1.081 12.391 12.281 1 56.88 298 GLN B C 1
ATOM 7037 O O . GLN B 1 298 ? 2.074 13.094 12.477 1 56.88 298 GLN B O 1
ATOM 7042 N N . GLY B 1 299 ? 0.515 12.203 11.133 1 58 299 GLY B N 1
ATOM 7043 C CA . GLY B 1 299 ? 1.175 12.797 9.984 1 58 299 GLY B CA 1
ATOM 7044 C C . GLY B 1 299 ? 0.555 14.109 9.547 1 58 299 GLY B C 1
ATOM 7045 O O . GLY B 1 299 ? 0.646 14.484 8.375 1 58 299 GLY B O 1
ATOM 7046 N N . ARG B 1 300 ? -0.007 14.836 10.461 1 65.44 300 ARG B N 1
ATOM 7047 C CA . ARG B 1 300 ? -0.837 15.992 10.156 1 65.44 300 ARG B CA 1
ATOM 7048 C C . ARG B 1 300 ? -0.014 17.109 9.516 1 65.44 300 ARG B C 1
ATOM 7050 O O . ARG B 1 300 ? -0.533 17.891 8.719 1 65.44 300 ARG B O 1
ATOM 7057 N N . ASP B 1 301 ? 1.205 17.047 9.781 1 73.62 301 ASP B N 1
ATOM 7058 C CA . ASP B 1 301 ? 2.004 18.156 9.273 1 73.62 301 ASP B CA 1
ATOM 7059 C C . ASP B 1 301 ? 2.367 17.938 7.805 1 73.62 301 ASP B C 1
ATOM 7061 O O . ASP B 1 301 ? 2.855 18.859 7.141 1 73.62 301 ASP B O 1
ATOM 7065 N N . LEU B 1 302 ? 2.059 16.719 7.309 1 80.62 302 LEU B N 1
ATOM 7066 C CA . LEU B 1 302 ? 2.168 16.5 5.871 1 80.62 302 LEU B CA 1
ATOM 7067 C C . LEU B 1 302 ? 0.925 17 5.145 1 80.62 302 LEU B C 1
ATOM 7069 O O . LEU B 1 302 ? 0.846 16.938 3.918 1 80.62 302 LEU B O 1
ATOM 7073 N N . MET B 1 303 ? 0.014 17.625 5.758 1 84.69 303 MET B N 1
ATOM 7074 C CA . MET B 1 303 ? -1.162 18.359 5.305 1 84.69 303 MET B CA 1
ATOM 7075 C C . MET B 1 303 ? -2.209 17.406 4.73 1 84.69 303 MET B C 1
ATOM 7077 O O . MET B 1 303 ? -3.393 17.516 5.059 1 84.69 303 MET B O 1
ATOM 7081 N N . LYS B 1 304 ? -1.816 16.578 3.775 1 92.31 304 LYS B N 1
ATOM 7082 C CA . LYS B 1 304 ? -2.646 15.531 3.168 1 92.31 304 LYS B CA 1
ATOM 7083 C C . LYS B 1 304 ? -1.924 14.188 3.152 1 92.31 304 LYS B C 1
ATOM 7085 O O . LYS B 1 304 ? -0.875 14.055 2.52 1 92.31 304 LYS B O 1
ATOM 7090 N N . VAL B 1 305 ? -2.514 13.219 3.83 1 94.12 305 VAL B N 1
ATOM 7091 C CA . VAL B 1 305 ? -1.831 11.93 3.904 1 94.12 305 VAL B CA 1
ATOM 7092 C C . VAL B 1 305 ? -2.834 10.797 3.678 1 94.12 305 VAL B C 1
ATOM 7094 O O . VAL B 1 305 ? -4.035 10.969 3.91 1 94.12 305 VAL B O 1
ATOM 7097 N N . TYR B 1 306 ? -2.373 9.727 3.141 1 95.69 306 TYR B N 1
ATOM 7098 C CA . TYR B 1 306 ? -3.156 8.5 3.082 1 95.69 306 TYR B CA 1
ATOM 7099 C C . TYR B 1 306 ? -2.299 7.289 3.432 1 95.69 306 TYR B C 1
ATOM 7101 O O . TYR B 1 306 ? -1.068 7.367 3.408 1 95.69 306 TYR B O 1
ATOM 7109 N N . GLU B 1 307 ? -2.953 6.266 3.834 1 94.81 307 GLU B N 1
ATOM 7110 C CA . GLU B 1 307 ? -2.281 5.023 4.207 1 94.81 307 GLU B CA 1
ATOM 7111 C C . GLU B 1 307 ? -3.141 3.811 3.867 1 94.81 307 GLU B C 1
ATOM 7113 O O . GLU B 1 307 ? -4.352 3.814 4.098 1 94.81 307 GLU B O 1
ATOM 7118 N N . VAL B 1 308 ? -2.51 2.873 3.262 1 96.25 308 VAL B N 1
ATOM 7119 C CA . VAL B 1 308 ? -3.102 1.553 3.074 1 96.25 308 VAL B CA 1
ATOM 7120 C C . VAL B 1 308 ? -2.35 0.526 3.918 1 96.25 308 VAL B C 1
ATOM 7122 O O . VAL B 1 308 ? -1.151 0.308 3.721 1 96.25 308 VAL B O 1
ATOM 7125 N N . GLY B 1 309 ? -3.004 -0.084 4.863 1 93.06 309 GLY B N 1
ATOM 7126 C CA . GLY B 1 309 ? -2.297 -1.022 5.719 1 93.06 309 GLY B CA 1
ATOM 7127 C C . GLY B 1 309 ? -3.223 -1.852 6.59 1 93.06 309 GLY B C 1
ATOM 7128 O O . GLY B 1 309 ? -4.434 -1.623 6.609 1 93.06 309 GLY B O 1
ATOM 7129 N N . PRO B 1 310 ? -2.631 -2.799 7.277 1 91.88 310 PRO B N 1
ATOM 7130 C CA . PRO B 1 310 ? -3.432 -3.697 8.109 1 91.88 310 PRO B CA 1
ATOM 7131 C C . PRO B 1 310 ? -3.926 -3.031 9.391 1 91.88 310 PRO B C 1
ATOM 7133 O O . PRO B 1 310 ? -3.244 -2.164 9.945 1 91.88 310 PRO B O 1
ATOM 7136 N N . VAL B 1 311 ? -5.059 -3.406 9.773 1 89.44 311 VAL B N 1
ATOM 7137 C CA . VAL B 1 311 ? -5.645 -3.029 11.055 1 89.44 311 VAL B CA 1
ATOM 7138 C C . VAL B 1 311 ? -6 -4.281 11.852 1 89.44 311 VAL B C 1
ATOM 7140 O O . VAL B 1 311 ? -6.512 -5.258 11.297 1 89.44 311 VAL B O 1
ATOM 7143 N N . PHE B 1 312 ? -5.715 -4.211 13.102 1 86.25 312 PHE B N 1
ATOM 7144 C CA . PHE B 1 312 ? -5.953 -5.352 13.977 1 86.25 312 PHE B CA 1
ATOM 7145 C C . PHE B 1 312 ? -7.055 -5.039 14.984 1 86.25 312 PHE B C 1
ATOM 7147 O O . PHE B 1 312 ? -7 -4.02 15.68 1 86.25 312 PHE B O 1
ATOM 7154 N N . ARG B 1 313 ? -8.031 -5.844 14.969 1 79.25 313 ARG B N 1
ATOM 7155 C CA . ARG B 1 313 ? -9.133 -5.656 15.906 1 79.25 313 ARG B CA 1
ATOM 7156 C C . ARG B 1 313 ? -9.133 -6.746 16.984 1 79.25 313 ARG B C 1
ATOM 7158 O O . ARG B 1 313 ? -8.75 -7.887 16.703 1 79.25 313 ARG B O 1
ATOM 7165 N N . LYS B 1 314 ? -9.555 -6.34 18.078 1 71.12 314 LYS B N 1
ATOM 7166 C CA . LYS B 1 314 ? -9.633 -7.273 19.203 1 71.12 314 LYS B CA 1
ATOM 7167 C C . LYS B 1 314 ? -10.844 -8.195 19.062 1 71.12 314 LYS B C 1
ATOM 7169 O O . LYS B 1 314 ? -10.805 -9.344 19.516 1 71.12 314 LYS B O 1
ATOM 7174 N N . ASP B 1 315 ? -11.773 -7.711 18.469 1 66.62 315 ASP B N 1
ATOM 7175 C CA . ASP B 1 315 ? -13.016 -8.477 18.391 1 66.62 315 ASP B CA 1
ATOM 7176 C C . ASP B 1 315 ? -12.828 -9.742 17.562 1 66.62 315 ASP B C 1
ATOM 7178 O O . ASP B 1 315 ? -12.094 -9.742 16.578 1 66.62 315 ASP B O 1
ATOM 7182 N N . ALA B 1 316 ? -13.352 -10.789 18 1 61.88 316 ALA B N 1
ATOM 7183 C CA . ALA B 1 316 ? -13.156 -12.148 17.516 1 61.88 316 ALA B CA 1
ATOM 7184 C C . ALA B 1 316 ? -13.609 -12.281 16.062 1 61.88 316 ALA B C 1
ATOM 7186 O O . ALA B 1 316 ? -13.242 -13.227 15.367 1 61.88 316 ALA B O 1
ATOM 7187 N N . GLY B 1 317 ? -14.07 -11.297 15.438 1 62.44 317 GLY B N 1
ATOM 7188 C CA . GLY B 1 317 ? -14.43 -11.375 14.031 1 62.44 317 GLY B CA 1
ATOM 7189 C C . GLY B 1 317 ? -15.375 -12.516 13.711 1 62.44 317 GLY B C 1
ATOM 7190 O O . GLY B 1 317 ? -15.164 -13.258 12.75 1 62.44 317 GLY B O 1
ATOM 7191 N N . THR B 1 318 ? -16.406 -12.695 14.32 1 71.38 318 THR B N 1
ATOM 7192 C CA . THR B 1 318 ? -17.234 -13.891 14.18 1 71.38 318 THR B CA 1
ATOM 7193 C C . THR B 1 318 ? -18.406 -13.625 13.242 1 71.38 318 THR B C 1
ATOM 7195 O O . THR B 1 318 ? -19.016 -14.562 12.711 1 71.38 318 THR B O 1
ATOM 7198 N N . THR B 1 319 ? -18.578 -12.406 13 1 80.88 319 THR B N 1
ATOM 7199 C CA . THR B 1 319 ? -19.703 -12.109 12.117 1 80.88 319 THR B CA 1
ATOM 7200 C C . THR B 1 319 ? -19.266 -12.125 10.656 1 80.88 319 THR B C 1
ATOM 7202 O O . THR B 1 319 ? -18.078 -12.117 10.359 1 80.88 319 THR B O 1
ATOM 7205 N N . TYR B 1 320 ? -20.188 -12.203 9.781 1 85.06 320 TYR B N 1
ATOM 7206 C CA . TYR B 1 320 ? -19.922 -12.312 8.352 1 85.06 320 TYR B CA 1
ATOM 7207 C C . TYR B 1 320 ? -19.266 -11.047 7.82 1 85.06 320 TYR B C 1
ATOM 7209 O O . TYR B 1 320 ? -18.734 -11.039 6.707 1 85.06 320 TYR B O 1
ATOM 7217 N N . ARG B 1 321 ? -19.25 -10.016 8.617 1 87.06 321 ARG B N 1
ATOM 7218 C CA . ARG B 1 321 ? -18.734 -8.75 8.102 1 87.06 321 ARG B CA 1
ATOM 7219 C C . ARG B 1 321 ? -17.5 -8.297 8.883 1 87.06 321 ARG B C 1
ATOM 7221 O O . ARG B 1 321 ? -16.969 -7.211 8.641 1 87.06 321 ARG B O 1
ATOM 7228 N N . HIS B 1 322 ? -17.125 -9.07 9.844 1 86.81 322 HIS B N 1
ATOM 7229 C CA . HIS B 1 322 ? -16 -8.648 10.672 1 86.81 322 HIS B CA 1
ATOM 7230 C C . HIS B 1 322 ? -14.828 -9.609 10.531 1 86.81 322 HIS B C 1
ATOM 7232 O O . HIS B 1 322 ? -15.016 -10.82 10.438 1 86.81 322 HIS B O 1
ATOM 7238 N N . LEU B 1 323 ? -13.688 -9.094 10.461 1 88.12 323 LEU B N 1
ATOM 7239 C CA . LEU B 1 323 ? -12.414 -9.812 10.492 1 88.12 323 LEU B CA 1
ATOM 7240 C C . LEU B 1 323 ? -11.531 -9.312 11.633 1 88.12 323 LEU B C 1
ATOM 7242 O O . LEU B 1 323 ? -11.641 -8.156 12.039 1 88.12 323 LEU B O 1
ATOM 7246 N N . THR B 1 324 ? -10.695 -10.117 12.148 1 86.94 324 THR B N 1
ATOM 7247 C CA . THR B 1 324 ? -9.758 -9.688 13.188 1 86.94 324 THR B CA 1
ATOM 7248 C C . THR B 1 324 ? -8.617 -8.875 12.578 1 86.94 324 THR B C 1
ATOM 7250 O O . THR B 1 324 ? -8.023 -8.031 13.25 1 86.94 324 THR B O 1
ATOM 7253 N N . GLU B 1 325 ? -8.328 -9.188 11.43 1 88.75 325 GLU B N 1
ATOM 7254 C CA . GLU B 1 325 ? -7.336 -8.453 10.648 1 88.75 325 GLU B CA 1
ATOM 7255 C C . GLU B 1 325 ? -7.871 -8.109 9.258 1 88.75 325 GLU B C 1
ATOM 7257 O O . GLU B 1 325 ? -8.383 -8.977 8.555 1 88.75 325 GLU B O 1
ATOM 7262 N N . PHE B 1 326 ? -7.867 -6.859 8.945 1 92.06 326 PHE B N 1
ATOM 7263 C CA . PHE B 1 326 ? -8.297 -6.438 7.617 1 92.06 326 PHE B CA 1
ATOM 7264 C C . PHE B 1 326 ? -7.438 -5.285 7.109 1 92.06 326 PHE B C 1
ATOM 7266 O O . PHE B 1 326 ? -6.605 -4.754 7.848 1 92.06 326 PHE B O 1
ATOM 7273 N N . THR B 1 327 ? -7.508 -4.965 5.859 1 95 327 THR B N 1
ATOM 7274 C CA . THR B 1 327 ? -6.758 -3.871 5.254 1 95 327 THR B CA 1
ATOM 7275 C C . THR B 1 327 ? -7.594 -2.598 5.211 1 95 327 THR B C 1
ATOM 7277 O O . THR B 1 327 ? -8.742 -2.617 4.762 1 95 327 THR B O 1
ATOM 7280 N N . SER B 1 328 ? -7.043 -1.544 5.688 1 95.62 328 SER B N 1
ATOM 7281 C CA . SER B 1 328 ? -7.746 -0.267 5.719 1 95.62 328 SER B CA 1
ATOM 7282 C C . SER B 1 328 ? -7.207 0.69 4.664 1 95.62 328 SER B C 1
ATOM 7284 O O . SER B 1 328 ? -6.008 0.694 4.375 1 95.62 328 SER B O 1
ATOM 7286 N N . LEU B 1 329 ? -8.07 1.409 4 1 97.56 329 LEU B N 1
ATOM 7287 C CA . LEU B 1 329 ? -7.762 2.564 3.164 1 97.56 329 LEU B CA 1
ATOM 7288 C C . LEU B 1 329 ? -8.078 3.865 3.895 1 97.56 329 LEU B C 1
ATOM 7290 O O . LEU B 1 329 ? -9.234 4.277 3.967 1 97.56 329 LEU B O 1
ATOM 7294 N N . ASP B 1 330 ? -7.004 4.535 4.359 1 95.81 330 ASP B N 1
ATOM 7295 C CA . ASP B 1 330 ? -7.199 5.695 5.227 1 95.81 330 ASP B CA 1
ATOM 7296 C C . ASP B 1 330 ? -6.633 6.961 4.586 1 95.81 330 ASP B C 1
ATOM 7298 O O . ASP B 1 330 ? -5.637 6.906 3.865 1 95.81 330 ASP B O 1
ATOM 7302 N N . PHE B 1 331 ? -7.309 8.031 4.824 1 95.81 331 PHE B N 1
ATOM 7303 C CA . PHE B 1 331 ? -6.707 9.32 4.484 1 95.81 331 PHE B CA 1
ATOM 7304 C C . PHE B 1 331 ? -7.109 10.391 5.492 1 95.81 331 PHE B C 1
ATOM 7306 O O . PHE B 1 331 ? -8.117 10.242 6.188 1 95.81 331 PHE B O 1
ATOM 7313 N N . GLU B 1 332 ? -6.316 11.328 5.637 1 94.12 332 GLU B N 1
ATOM 7314 C CA . GLU B 1 332 ? -6.52 12.492 6.488 1 94.12 332 GLU B CA 1
ATOM 7315 C C . GLU B 1 332 ? -5.973 13.758 5.828 1 94.12 332 GLU B C 1
ATOM 7317 O O . GLU B 1 332 ? -4.961 13.711 5.129 1 94.12 332 GLU B O 1
ATOM 7322 N N . MET B 1 333 ? -6.711 14.812 6.039 1 92.94 333 MET B N 1
ATOM 7323 C CA . MET B 1 333 ? -6.25 16.062 5.438 1 92.94 333 MET B CA 1
ATOM 7324 C C . MET B 1 333 ? -6.625 17.266 6.312 1 92.94 333 MET B C 1
ATOM 7326 O O . MET B 1 333 ? -7.566 17.188 7.105 1 92.94 333 MET B O 1
ATOM 7330 N N . VAL B 1 334 ? -5.824 18.234 6.191 1 91 334 VAL B N 1
ATOM 7331 C CA . VAL B 1 334 ? -6.172 19.531 6.797 1 91 334 VAL B CA 1
ATOM 7332 C C . VAL B 1 334 ? -7.43 20.078 6.137 1 91 334 VAL B C 1
ATOM 7334 O O . VAL B 1 334 ? -7.57 20.031 4.914 1 91 334 VAL B O 1
ATOM 7337 N N . ILE B 1 335 ? -8.336 20.469 6.953 1 88.88 335 ILE B N 1
ATOM 7338 C CA . ILE B 1 335 ? -9.547 21.062 6.402 1 88.88 335 ILE B CA 1
ATOM 7339 C C . ILE B 1 335 ? -9.461 22.578 6.461 1 88.88 335 ILE B C 1
ATOM 7341 O O . ILE B 1 335 ? -8.859 23.141 7.387 1 88.88 335 ILE B O 1
ATOM 7345 N N . GLN B 1 336 ? -10.078 23.156 5.52 1 82.5 336 GLN B N 1
ATOM 7346 C CA . GLN B 1 336 ? -9.992 24.609 5.41 1 82.5 336 GLN B CA 1
ATOM 7347 C C . GLN B 1 336 ? -11.109 25.297 6.203 1 82.5 336 GLN B C 1
ATOM 7349 O O . GLN B 1 336 ? -10.883 26.312 6.855 1 82.5 336 GLN B O 1
ATOM 7354 N N . SER B 1 337 ? -12.273 24.688 6.102 1 78.56 337 SER B N 1
ATOM 7355 C CA . SER B 1 337 ? -13.398 25.375 6.734 1 78.56 337 SER B CA 1
ATOM 7356 C C . SER B 1 337 ? -14.273 24.391 7.508 1 78.56 337 SER B C 1
ATOM 7358 O O . SER B 1 337 ? -14.648 24.656 8.656 1 78.56 337 SER B O 1
ATOM 7360 N N . HIS B 1 338 ? -14.578 23.359 6.902 1 84.44 338 HIS B N 1
ATOM 7361 C CA . HIS B 1 338 ? -15.539 22.438 7.492 1 84.44 338 HIS B CA 1
ATOM 7362 C C . HIS B 1 338 ? -15.25 21 7.059 1 84.44 338 HIS B C 1
ATOM 7364 O O . HIS B 1 338 ? -14.711 20.781 5.973 1 84.44 338 HIS B O 1
ATOM 7370 N N . TYR B 1 339 ? -15.766 20.031 7.906 1 90 339 TYR B N 1
ATOM 7371 C CA . TYR B 1 339 ? -15.469 18.625 7.613 1 90 339 TYR B CA 1
ATOM 7372 C C . TYR B 1 339 ? -16.266 18.141 6.414 1 90 339 TYR B C 1
ATOM 7374 O O . TYR B 1 339 ? -16 17.062 5.879 1 90 339 TYR B O 1
ATOM 7382 N N . LEU B 1 340 ? -17.266 18.938 5.941 1 87.62 340 LEU B N 1
ATOM 7383 C CA . LEU B 1 340 ? -18 18.594 4.73 1 87.62 340 LEU B CA 1
ATOM 7384 C C . LEU B 1 340 ? -17.062 18.484 3.535 1 87.62 340 LEU B C 1
ATOM 7386 O O . LEU B 1 340 ? -17.375 17.797 2.561 1 87.62 340 LEU B O 1
ATOM 7390 N N . GLU B 1 341 ? -15.922 19.141 3.629 1 89.5 341 GLU B N 1
ATOM 7391 C CA . GLU B 1 341 ? -14.898 19 2.596 1 89.5 341 GLU B CA 1
ATOM 7392 C C . GLU B 1 341 ? -14.516 17.547 2.398 1 89.5 341 GLU B C 1
ATOM 7394 O O . GLU B 1 341 ? -14.289 17.094 1.27 1 89.5 341 GLU B O 1
ATOM 7399 N N . ILE B 1 342 ? -14.508 16.781 3.482 1 94.69 342 ILE B N 1
ATOM 7400 C CA . ILE B 1 342 ? -14.117 15.383 3.436 1 94.69 342 ILE B CA 1
ATOM 7401 C C . ILE B 1 342 ? -15.234 14.555 2.805 1 94.69 342 ILE B C 1
ATOM 7403 O O . ILE B 1 342 ? -14.969 13.617 2.047 1 94.69 342 ILE B O 1
ATOM 7407 N N . ILE B 1 343 ? -16.438 14.875 3.166 1 93.19 343 ILE B N 1
ATOM 7408 C CA . ILE B 1 343 ? -17.578 14.133 2.619 1 93.19 343 ILE B CA 1
ATOM 7409 C C . ILE B 1 343 ? -17.625 14.305 1.103 1 93.19 343 ILE B C 1
ATOM 7411 O O . ILE B 1 343 ? -17.812 13.336 0.368 1 93.19 343 ILE B O 1
ATOM 7415 N N . HIS B 1 344 ? -17.375 15.547 0.669 1 91.31 344 HIS B N 1
ATOM 7416 C CA . HIS B 1 344 ? -17.328 15.805 -0.766 1 91.31 344 HIS B CA 1
ATOM 7417 C C . HIS B 1 344 ? -16.203 15.031 -1.437 1 91.31 344 HIS B C 1
ATOM 7419 O O . HIS B 1 344 ? -16.375 14.5 -2.535 1 91.31 344 HIS B O 1
ATOM 7425 N N . LEU B 1 345 ? -15.109 15.031 -0.79 1 94.06 345 LEU B N 1
ATOM 7426 C CA . LEU B 1 345 ? -13.977 14.289 -1.321 1 94.06 345 LEU B CA 1
ATOM 7427 C C . LEU B 1 345 ? -14.289 12.797 -1.403 1 94.06 345 LEU B C 1
ATOM 7429 O O . LEU B 1 345 ? -13.945 12.141 -2.389 1 94.06 345 LEU B O 1
ATOM 7433 N N . VAL B 1 346 ? -14.93 12.258 -0.414 1 96.5 346 VAL B N 1
ATOM 7434 C CA . VAL B 1 346 ? -15.289 10.844 -0.36 1 96.5 346 VAL B CA 1
ATOM 7435 C C . VAL B 1 346 ? -16.25 10.508 -1.499 1 96.5 346 VAL B C 1
ATOM 7437 O O . VAL B 1 346 ? -16.109 9.469 -2.152 1 96.5 346 VAL B O 1
ATOM 7440 N N . GLU B 1 347 ? -17.172 11.383 -1.752 1 92.06 347 GLU B N 1
ATOM 7441 C CA . GLU B 1 347 ? -18.109 11.188 -2.861 1 92.06 347 GLU B CA 1
ATOM 7442 C C . GLU B 1 347 ? -17.359 11.086 -4.191 1 92.06 347 GLU B C 1
ATOM 7444 O O . GLU B 1 347 ? -17.625 10.188 -4.988 1 92.06 347 GLU B O 1
ATOM 7449 N N . LYS B 1 348 ? -16.469 12.031 -4.371 1 93.31 348 LYS B N 1
ATOM 7450 C CA . LYS B 1 348 ? -15.695 12.031 -5.609 1 93.31 348 LYS B CA 1
ATOM 7451 C C . LYS B 1 348 ? -14.82 10.781 -5.711 1 93.31 348 LYS B C 1
ATOM 7453 O O . LYS B 1 348 ? -14.688 10.203 -6.789 1 93.31 348 LYS B O 1
ATOM 7458 N N . LEU B 1 349 ? -14.227 10.398 -4.617 1 96.56 349 LEU B N 1
ATOM 7459 C CA . LEU B 1 349 ? -13.367 9.227 -4.555 1 96.56 349 LEU B CA 1
ATOM 7460 C C . LEU B 1 349 ? -14.141 7.969 -4.941 1 96.56 349 LEU B C 1
ATOM 7462 O O . LEU B 1 349 ? -13.719 7.219 -5.82 1 96.56 349 LEU B O 1
ATOM 7466 N N . LEU B 1 350 ? -15.289 7.766 -4.332 1 95.25 350 LEU B N 1
ATOM 7467 C CA . LEU B 1 350 ? -16.062 6.551 -4.559 1 95.25 350 LEU B CA 1
ATOM 7468 C C . LEU B 1 350 ? -16.641 6.527 -5.973 1 95.25 350 LEU B C 1
ATOM 7470 O O . LEU B 1 350 ? -16.672 5.477 -6.613 1 95.25 350 LEU B O 1
ATOM 7474 N N . ASN B 1 351 ? -17.062 7.691 -6.418 1 91.12 351 ASN B N 1
ATOM 7475 C CA . ASN B 1 351 ? -17.531 7.762 -7.801 1 91.12 351 ASN B CA 1
ATOM 7476 C C . ASN B 1 351 ? -16.422 7.375 -8.781 1 91.12 351 ASN B C 1
ATOM 7478 O O . ASN B 1 351 ? -16.672 6.652 -9.75 1 91.12 351 ASN B O 1
ATOM 7482 N N . SER B 1 352 ? -15.234 7.879 -8.523 1 93.88 352 SER B N 1
ATOM 7483 C CA . SER B 1 352 ? -14.102 7.555 -9.375 1 93.88 352 SER B CA 1
ATOM 7484 C C . SER B 1 352 ? -13.805 6.059 -9.359 1 93.88 352 SER B C 1
ATOM 7486 O O . SER B 1 352 ? -13.641 5.438 -10.414 1 93.88 352 SER B O 1
ATOM 7488 N N . ILE B 1 353 ? -13.766 5.457 -8.211 1 96.06 353 ILE B N 1
ATOM 7489 C CA . ILE B 1 353 ? -13.438 4.043 -8.062 1 96.06 353 ILE B CA 1
ATOM 7490 C C . ILE B 1 353 ? -14.5 3.195 -8.758 1 96.06 353 ILE B C 1
ATOM 7492 O O . ILE B 1 353 ? -14.18 2.311 -9.555 1 96.06 353 ILE B O 1
ATOM 7496 N N . LEU B 1 354 ? -15.773 3.498 -8.477 1 93.12 354 LEU B N 1
ATOM 7497 C CA . LEU B 1 354 ? -16.859 2.68 -8.992 1 93.12 354 LEU B CA 1
ATOM 7498 C C . LEU B 1 354 ? -16.969 2.797 -10.508 1 93.12 354 LEU B C 1
ATOM 7500 O O . LEU B 1 354 ? -17.203 1.801 -11.195 1 93.12 354 LEU B O 1
ATOM 7504 N N . THR B 1 355 ? -16.797 3.984 -11.023 1 90.81 355 THR B N 1
ATOM 7505 C CA . THR B 1 355 ? -16.828 4.188 -12.461 1 90.81 355 THR B CA 1
ATOM 7506 C C . THR B 1 355 ? -15.711 3.416 -13.148 1 90.81 355 THR B C 1
ATOM 7508 O O . THR B 1 355 ? -15.945 2.744 -14.164 1 90.81 355 THR B O 1
ATOM 7511 N N . ARG B 1 356 ? -14.547 3.475 -12.625 1 94.06 356 ARG B N 1
ATOM 7512 C CA . ARG B 1 356 ? -13.398 2.799 -13.219 1 94.06 356 ARG B CA 1
ATOM 7513 C C . ARG B 1 356 ? -13.547 1.283 -13.125 1 94.06 356 ARG B C 1
ATOM 7515 O O . ARG B 1 356 ? -13.148 0.556 -14.039 1 94.06 356 ARG B O 1
ATOM 7522 N N . LEU B 1 357 ? -14.062 0.791 -12 1 93.81 357 LEU B N 1
ATOM 7523 C CA . LEU B 1 357 ? -14.297 -0.643 -11.867 1 93.81 357 LEU B CA 1
ATOM 7524 C C . LEU B 1 357 ? -15.227 -1.141 -12.969 1 93.81 357 LEU B C 1
ATOM 7526 O O . LEU B 1 357 ? -14.961 -2.174 -13.594 1 93.81 357 LEU B O 1
ATOM 7530 N N . GLU B 1 358 ? -16.281 -0.406 -13.234 1 89.88 358 GLU B N 1
ATOM 7531 C CA . GLU B 1 358 ? -17.266 -0.815 -14.234 1 89.88 358 GLU B CA 1
ATOM 7532 C C . GLU B 1 358 ? -16.672 -0.781 -15.641 1 89.88 358 GLU B C 1
ATOM 7534 O O . GLU B 1 358 ? -17.031 -1.592 -16.5 1 89.88 358 GLU B O 1
ATOM 7539 N N . THR B 1 359 ? -15.703 0.118 -15.844 1 90.69 359 THR B N 1
ATOM 7540 C CA . THR B 1 359 ? -15.164 0.298 -17.188 1 90.69 359 THR B CA 1
ATOM 7541 C C . THR B 1 359 ? -13.922 -0.568 -17.391 1 90.69 359 THR B C 1
ATOM 7543 O O . THR B 1 359 ? -13.781 -1.23 -18.422 1 90.69 359 THR B O 1
ATOM 7546 N N . GLU B 1 360 ? -13.07 -0.621 -16.422 1 93.19 360 GLU B N 1
ATOM 7547 C CA . GLU B 1 360 ? -11.766 -1.25 -16.609 1 93.19 360 GLU B CA 1
ATOM 7548 C C . GLU B 1 360 ? -11.781 -2.703 -16.141 1 93.19 360 GLU B C 1
ATOM 7550 O O . GLU B 1 360 ? -10.891 -3.484 -16.484 1 93.19 360 GLU B O 1
ATOM 7555 N N . MET B 1 361 ? -12.727 -3.057 -15.32 1 93.12 361 MET B N 1
ATOM 7556 C CA . MET B 1 361 ? -12.766 -4.418 -14.789 1 93.12 361 MET B CA 1
ATOM 7557 C C . MET B 1 361 ? -14.016 -5.148 -15.266 1 93.12 361 MET B C 1
ATOM 7559 O O . MET B 1 361 ? -14.57 -5.973 -14.539 1 93.12 361 MET B O 1
ATOM 7563 N N . ALA B 1 362 ? -14.461 -4.895 -16.438 1 88.94 362 ALA B N 1
ATOM 7564 C CA . ALA B 1 362 ? -15.711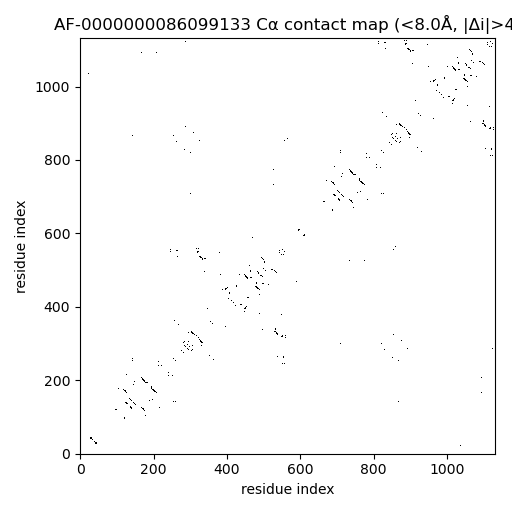 -5.43 -16.984 1 88.94 362 ALA B CA 1
ATOM 7565 C C . ALA B 1 362 ? -15.641 -6.949 -17.125 1 88.94 362 ALA B C 1
ATOM 7567 O O . ALA B 1 362 ? -16.609 -7.652 -16.844 1 88.94 362 ALA B O 1
ATOM 7568 N N . GLN B 1 363 ? -14.547 -7.469 -17.594 1 86.56 363 GLN B N 1
ATOM 7569 C CA . GLN B 1 363 ? -14.391 -8.906 -17.781 1 86.56 363 GLN B CA 1
ATOM 7570 C C . GLN B 1 363 ? -14.484 -9.656 -16.453 1 86.56 363 GLN B C 1
ATOM 7572 O O . GLN B 1 363 ? -15.172 -10.672 -16.359 1 86.56 363 GLN B O 1
ATOM 7577 N N . GLU B 1 364 ? -13.758 -9.164 -15.477 1 90.19 364 GLU B N 1
ATOM 7578 C CA . GLU B 1 364 ? -13.797 -9.773 -14.148 1 90.19 364 GLU B CA 1
ATOM 7579 C C . GLU B 1 364 ? -15.195 -9.711 -13.547 1 90.19 364 GLU B C 1
ATOM 7581 O O . GLU B 1 364 ? -15.664 -10.688 -12.953 1 90.19 364 GLU B O 1
ATOM 7586 N N . LEU B 1 365 ? -15.867 -8.578 -13.742 1 90.44 365 LEU B N 1
ATOM 7587 C CA . LEU B 1 365 ? -17.219 -8.414 -13.211 1 90.44 365 LEU B CA 1
ATOM 7588 C C . LEU B 1 365 ? -18.188 -9.391 -13.875 1 90.44 365 LEU B C 1
ATOM 7590 O O . LEU B 1 365 ? -19.047 -9.961 -13.203 1 90.44 365 LEU B O 1
ATOM 7594 N N . THR B 1 366 ? -18.016 -9.609 -15.133 1 86.44 366 THR B N 1
ATOM 7595 C CA . THR B 1 366 ? -18.859 -10.555 -15.859 1 86.44 366 THR B CA 1
ATOM 7596 C C . THR B 1 366 ? -18.672 -11.969 -15.32 1 86.44 366 THR B C 1
ATOM 7598 O O . THR B 1 366 ? -19.641 -12.695 -15.133 1 86.44 366 THR B O 1
ATOM 7601 N N . LEU B 1 367 ? -17.469 -12.32 -15.055 1 85.12 367 LEU B N 1
ATOM 7602 C CA . LEU B 1 367 ? -17.172 -13.648 -14.523 1 85.12 367 LEU B CA 1
ATOM 7603 C C . LEU B 1 367 ? -17.844 -13.852 -13.164 1 85.12 367 LEU B C 1
ATOM 7605 O O . LEU B 1 367 ? -18.406 -14.914 -12.906 1 85.12 367 LEU B O 1
ATOM 7609 N N . ILE B 1 368 ? -17.797 -12.883 -12.344 1 87.5 368 ILE B N 1
ATOM 7610 C CA . ILE B 1 368 ? -18.359 -12.969 -10.992 1 87.5 368 ILE B CA 1
ATOM 7611 C C . ILE B 1 368 ? -19.875 -13.023 -11.07 1 87.5 368 ILE B C 1
ATOM 7613 O O . ILE B 1 368 ? -20.516 -13.805 -10.359 1 87.5 368 ILE B O 1
ATOM 7617 N N . ARG B 1 369 ? -20.453 -12.273 -11.922 1 82.06 369 ARG B N 1
ATOM 7618 C CA . ARG B 1 369 ? -21.906 -12.258 -12.102 1 82.06 369 ARG B CA 1
ATOM 7619 C C . ARG B 1 369 ? -22.406 -13.594 -12.625 1 82.06 369 ARG B C 1
ATOM 7621 O O . ARG B 1 369 ? -23.469 -14.07 -12.219 1 82.06 369 ARG B O 1
ATOM 7628 N N . GLN B 1 370 ? -21.656 -14.148 -13.516 1 76.69 370 GLN B N 1
ATOM 7629 C CA . GLN B 1 370 ? -22.016 -15.453 -14.062 1 76.69 370 GLN B CA 1
ATOM 7630 C C . GLN B 1 370 ? -22.031 -16.516 -12.969 1 76.69 370 GLN B C 1
ATOM 7632 O O . GLN B 1 370 ? -22.891 -17.406 -12.977 1 76.69 370 GLN B O 1
ATOM 7637 N N . GLU B 1 371 ? -21.109 -16.391 -12.117 1 77.56 371 GLU B N 1
ATOM 7638 C CA . GLU B 1 371 ? -21.047 -17.359 -11.023 1 77.56 371 GLU B CA 1
ATOM 7639 C C . GLU B 1 371 ? -22.188 -17.156 -10.039 1 77.56 371 GLU B C 1
ATOM 7641 O O . GLU B 1 371 ? -22.719 -18.109 -9.477 1 77.56 371 GLU B O 1
ATOM 7646 N N . GLN B 1 372 ? -22.594 -15.938 -9.766 1 74.31 372 GLN B N 1
ATOM 7647 C CA . GLN B 1 372 ? -23.641 -15.625 -8.805 1 74.31 372 GLN B CA 1
ATOM 7648 C C . GLN B 1 372 ? -25.031 -15.93 -9.375 1 74.31 372 GLN B C 1
ATOM 7650 O O . GLN B 1 372 ? -25.953 -16.25 -8.633 1 74.31 372 GLN B O 1
ATOM 7655 N N . GLU B 1 373 ? -25.312 -15.547 -10.617 1 62.38 373 GLU B N 1
ATOM 7656 C CA . GLU B 1 373 ? -26.578 -15.914 -11.234 1 62.38 373 GLU B CA 1
ATOM 7657 C C . GLU B 1 373 ? -26.844 -17.406 -11.102 1 62.38 373 GLU B C 1
ATOM 7659 O O . GLU B 1 373 ? -27.984 -17.828 -10.969 1 62.38 373 GLU B O 1
ATOM 7664 N N . ASP B 1 374 ? -25.797 -18.094 -11.039 1 51.97 374 ASP B N 1
ATOM 7665 C CA . ASP B 1 374 ? -25.875 -19.547 -10.953 1 51.97 374 ASP B CA 1
ATOM 7666 C C . ASP B 1 374 ? -26.266 -20 -9.547 1 51.97 374 ASP B C 1
ATOM 7668 O O . ASP B 1 374 ? -26.828 -21.078 -9.367 1 51.97 374 ASP B O 1
ATOM 7672 N N . ASP B 1 375 ? -25.969 -19.328 -8.547 1 48.91 375 ASP B N 1
ATOM 7673 C CA . ASP B 1 375 ? -26.297 -19.625 -7.164 1 48.91 375 ASP B CA 1
ATOM 7674 C C . ASP B 1 375 ? -27.688 -19.109 -6.805 1 48.91 375 ASP B C 1
ATOM 7676 O O . ASP B 1 375 ? -27.969 -17.922 -6.98 1 48.91 375 ASP B O 1
ATOM 7680 N N . ASP B 1 376 ? -28.797 -19.938 -7.098 1 39.88 376 ASP B N 1
ATOM 7681 C CA . ASP B 1 376 ? -30.203 -19.656 -6.84 1 39.88 376 ASP B CA 1
ATOM 7682 C C . ASP B 1 376 ? -30.391 -18.953 -5.492 1 39.88 376 ASP B C 1
ATOM 7684 O O . ASP B 1 376 ? -31.5 -18.875 -4.973 1 39.88 376 ASP B O 1
ATOM 7688 N N . SER B 1 377 ? -29.484 -19.125 -4.586 1 37.31 377 SER B N 1
ATOM 7689 C CA . SER B 1 377 ? -30 -18.641 -3.309 1 37.31 377 SER B CA 1
ATOM 7690 C C . SER B 1 377 ? -30.656 -17.266 -3.463 1 37.31 377 SER B C 1
ATOM 7692 O O . SER B 1 377 ? -30.125 -16.391 -4.145 1 37.31 377 SER B O 1
ATOM 7694 N N . GLU B 1 378 ? -32.062 -17.359 -3.137 1 36.78 378 GLU B N 1
ATOM 7695 C CA . GLU B 1 378 ? -33 -16.266 -3.334 1 36.78 378 GLU B CA 1
ATOM 7696 C C . GLU B 1 378 ? -32.25 -14.922 -3.363 1 36.78 378 GLU B C 1
ATOM 7698 O O . GLU B 1 378 ? -32.469 -14.125 -4.285 1 36.78 378 GLU B O 1
ATOM 7703 N N . LYS B 1 379 ? -32.406 -14.367 -2.117 1 33.78 379 LYS B N 1
ATOM 7704 C CA . LYS B 1 379 ? -32.5 -13.023 -1.557 1 33.78 379 LYS B CA 1
ATOM 7705 C C . LYS B 1 379 ? -31.188 -12.281 -1.668 1 33.78 379 LYS B C 1
ATOM 7707 O O . LYS B 1 379 ? -31.031 -11.18 -1.134 1 33.78 379 LYS B O 1
ATOM 7712 N N . LEU B 1 380 ? -30.172 -13.047 -1.676 1 37.06 380 LEU B N 1
ATOM 7713 C CA . LEU B 1 380 ? -29.062 -12.109 -1.64 1 37.06 380 LEU B CA 1
ATOM 7714 C C . LEU B 1 380 ? -29.094 -11.188 -2.855 1 37.06 380 LEU B C 1
ATOM 7716 O O . LEU B 1 380 ? -29.188 -11.656 -3.992 1 37.06 380 LEU B O 1
ATOM 7720 N N . LEU B 1 381 ? -29.438 -10.031 -2.773 1 36.5 381 LEU B N 1
ATOM 7721 C CA . LEU B 1 381 ? -29.891 -8.922 -3.604 1 36.5 381 LEU B CA 1
ATOM 7722 C C . LEU B 1 381 ? -29.297 -9.008 -5.004 1 36.5 381 LEU B C 1
ATOM 7724 O O . LEU B 1 381 ? -28.094 -9.227 -5.156 1 36.5 381 LEU B O 1
ATOM 7728 N N . SER B 1 382 ? -30.016 -9.5 -6.164 1 42.16 382 SER B N 1
ATOM 7729 C CA . SER B 1 382 ? -30.094 -8.969 -7.523 1 42.16 382 SER B CA 1
ATOM 7730 C C . SER B 1 382 ? -29.172 -7.766 -7.691 1 42.16 382 SER B C 1
ATOM 7732 O O . SER B 1 382 ? -29.094 -7.191 -8.781 1 42.16 382 SER B O 1
ATOM 7734 N N . ILE B 1 383 ? -28.75 -7.312 -6.637 1 44.94 383 ILE B N 1
ATOM 7735 C CA . ILE B 1 383 ? -28.047 -6.059 -6.398 1 44.94 383 ILE B CA 1
ATOM 7736 C C . ILE B 1 383 ? -26.656 -6.117 -7.039 1 44.94 383 ILE B C 1
ATOM 7738 O O . ILE B 1 383 ? -26.172 -5.121 -7.574 1 44.94 383 ILE B O 1
ATOM 7742 N N . SER B 1 384 ? -26.062 -7.387 -6.879 1 50.09 384 SER B N 1
ATOM 7743 C CA . SER B 1 384 ? -24.719 -7.48 -7.43 1 50.09 384 SER B CA 1
ATOM 7744 C C . SER B 1 384 ? -24.719 -7.258 -8.938 1 50.09 384 SER B C 1
ATOM 7746 O O . SER B 1 384 ? -23.703 -6.891 -9.516 1 50.09 384 SER B O 1
ATOM 7748 N N . SER B 1 385 ? -25.906 -7.637 -9.5 1 51.59 385 SER B N 1
ATOM 7749 C CA . SER B 1 385 ? -25.891 -7.605 -10.961 1 51.59 385 SER B CA 1
ATOM 7750 C C . SER B 1 385 ? -26.047 -6.18 -11.484 1 51.59 385 SER B C 1
ATOM 7752 O O . SER B 1 385 ? -25.797 -5.914 -12.664 1 51.59 385 SER B O 1
ATOM 7754 N N . THR B 1 386 ? -26.516 -5.336 -10.562 1 55.03 386 THR B N 1
ATOM 7755 C CA . THR B 1 386 ? -26.797 -4.047 -11.18 1 55.03 386 THR B CA 1
ATOM 7756 C C . THR B 1 386 ? -25.672 -3.057 -10.891 1 55.03 386 THR B C 1
ATOM 7758 O O . THR B 1 386 ? -25.141 -3.014 -9.773 1 55.03 386 THR B O 1
ATOM 7761 N N . SER B 1 387 ? -25.188 -2.543 -11.938 1 60.84 387 SER B N 1
ATOM 7762 C CA . SER B 1 387 ? -24.219 -1.462 -11.844 1 60.84 387 SER B CA 1
ATOM 7763 C C . SER B 1 387 ? -24.609 -0.445 -10.781 1 60.84 387 SER B C 1
ATOM 7765 O O . SER B 1 387 ? -25.766 -0.033 -10.711 1 60.84 387 SER B O 1
ATOM 7767 N N . ILE B 1 388 ? -23.844 -0.393 -9.719 1 63.97 388 ILE B N 1
ATOM 7768 C CA . ILE B 1 388 ? -24.031 0.629 -8.695 1 63.97 388 ILE B CA 1
ATOM 7769 C C . ILE B 1 388 ? -23.922 2.016 -9.32 1 63.97 388 ILE B C 1
ATOM 7771 O O . ILE B 1 388 ? -24.5 2.98 -8.82 1 63.97 388 ILE B O 1
ATOM 7775 N N . VAL B 1 389 ? -23.062 2.023 -10.477 1 59.28 389 VAL B N 1
ATOM 7776 C CA . VAL B 1 389 ? -22.875 3.322 -11.109 1 59.28 389 VAL B CA 1
ATOM 7777 C C . VAL B 1 389 ? -24.031 3.615 -12.062 1 59.28 389 VAL B C 1
ATOM 7779 O O . VAL B 1 389 ? -24.219 2.916 -13.055 1 59.28 389 VAL B O 1
ATOM 7782 N N . THR B 1 390 ? -25.156 4.07 -11.539 1 55.34 390 THR B N 1
ATOM 7783 C CA . THR B 1 390 ? -26.219 4.52 -12.422 1 55.34 390 THR B CA 1
ATOM 7784 C C . THR B 1 390 ? -25.938 5.922 -12.953 1 55.34 390 THR B C 1
ATOM 7786 O O . THR B 1 390 ? -25.141 6.664 -12.359 1 55.34 390 THR B O 1
ATOM 7789 N N . ASN B 1 391 ? -26.234 6.141 -14.273 1 48.03 391 ASN B N 1
ATOM 7790 C CA . ASN B 1 391 ? -26.109 7.387 -15.023 1 48.03 391 ASN B CA 1
ATOM 7791 C C . ASN B 1 391 ? -26.547 8.586 -14.188 1 48.03 391 ASN B C 1
ATOM 7793 O O . ASN B 1 391 ? -27.062 9.562 -14.727 1 48.03 391 ASN B O 1
ATOM 7797 N N . HIS B 1 392 ? -26.625 8.445 -12.883 1 48.94 392 HIS B N 1
ATOM 7798 C CA . HIS B 1 392 ? -26.969 9.672 -12.18 1 48.94 392 HIS B CA 1
ATOM 7799 C C . HIS B 1 392 ? -25.75 10.562 -11.977 1 48.94 392 HIS B C 1
ATOM 7801 O O . HIS B 1 392 ? -24.625 10.078 -11.961 1 48.94 392 HIS B O 1
ATOM 7807 N N . GLU B 1 393 ? -25.875 11.875 -12.172 1 48.75 393 GLU B N 1
ATOM 7808 C CA . GLU B 1 393 ? -24.875 12.922 -11.992 1 48.75 393 GLU B CA 1
ATOM 7809 C C . GLU B 1 393 ? -24.047 12.68 -10.727 1 48.75 393 GLU B C 1
ATOM 7811 O O . GLU B 1 393 ? -22.859 12.984 -10.688 1 48.75 393 GLU B O 1
ATOM 7816 N N . ARG B 1 394 ? -24.984 12.266 -9.578 1 57.5 394 ARG B N 1
ATOM 7817 C CA . ARG B 1 394 ? -24.234 11.93 -8.375 1 57.5 394 ARG B CA 1
ATOM 7818 C C . ARG B 1 394 ? -24.516 10.508 -7.922 1 57.5 394 ARG B C 1
ATOM 7820 O O . ARG B 1 394 ? -25.672 10.148 -7.684 1 57.5 394 ARG B O 1
ATOM 7827 N N . THR B 1 395 ? -23.531 9.633 -7.797 1 64.38 395 THR B N 1
ATOM 7828 C CA . THR B 1 395 ? -23.656 8.211 -7.48 1 64.38 395 THR B CA 1
ATOM 7829 C C . THR B 1 395 ? -23.969 8.016 -6 1 64.38 395 THR B C 1
ATOM 7831 O O . THR B 1 395 ? -24.672 7.074 -5.629 1 64.38 395 THR B O 1
ATOM 7834 N N . CYS B 1 396 ? -23.797 9.156 -5.156 1 85.81 396 CYS B N 1
ATOM 7835 C CA . CYS B 1 396 ? -23.875 8.953 -3.715 1 85.81 396 CYS B CA 1
ATOM 7836 C C . CYS B 1 396 ? -24.922 9.875 -3.088 1 85.81 396 CYS B C 1
ATOM 7838 O O . CYS B 1 396 ? -24.969 11.07 -3.396 1 85.81 396 CYS B O 1
ATOM 7840 N N . LEU B 1 397 ? -25.906 9.398 -2.311 1 89.56 397 LEU B N 1
ATOM 7841 C CA . LEU B 1 397 ? -26.859 10.203 -1.547 1 89.56 397 LEU B CA 1
ATOM 7842 C C . LEU B 1 397 ? -26.266 10.594 -0.192 1 89.56 397 LEU B C 1
ATOM 7844 O O . LEU B 1 397 ? -25.781 9.734 0.545 1 89.56 397 LEU B O 1
ATOM 7848 N N . VAL B 1 398 ? -26.281 11.891 0.05 1 91.25 398 VAL B N 1
ATOM 7849 C CA . VAL B 1 398 ? -25.812 12.375 1.341 1 91.25 398 VAL B CA 1
ATOM 7850 C C . VAL B 1 398 ? -26.984 12.906 2.16 1 91.25 398 VAL B C 1
ATOM 7852 O O . VAL B 1 398 ? -27.641 13.875 1.769 1 91.25 398 VAL B O 1
ATOM 7855 N N . ILE B 1 399 ? -27.266 12.258 3.303 1 90.56 399 ILE B N 1
ATOM 7856 C CA . ILE B 1 399 ? -28.375 12.688 4.148 1 90.56 399 ILE B CA 1
ATOM 7857 C C . ILE B 1 399 ? -27.938 12.672 5.613 1 90.56 399 ILE B C 1
ATOM 7859 O O . ILE B 1 399 ? -27.031 11.93 5.988 1 90.56 399 ILE B O 1
ATOM 7863 N N . SER B 1 400 ? -28.562 13.469 6.418 1 88.5 400 SER B N 1
ATOM 7864 C CA . SER B 1 400 ? -28.234 13.492 7.84 1 88.5 400 SER B CA 1
ATOM 7865 C C . SER B 1 400 ? -28.781 12.25 8.547 1 88.5 400 SER B C 1
ATOM 7867 O O . SER B 1 400 ? -29.703 11.602 8.062 1 88.5 400 SER B O 1
ATOM 7869 N N . TYR B 1 401 ? -28.156 11.945 9.633 1 90.81 401 TYR B N 1
ATOM 7870 C CA . TYR B 1 401 ? -28.641 10.844 10.453 1 90.81 401 TYR B CA 1
ATOM 7871 C C . TYR B 1 401 ? -30.094 11.023 10.828 1 90.81 401 TYR B C 1
ATOM 7873 O O . TYR B 1 401 ? -30.875 10.07 10.789 1 90.81 401 TYR B O 1
ATOM 7881 N N . HIS B 1 402 ? -30.5 12.211 11.133 1 85.5 402 HIS B N 1
ATOM 7882 C CA . HIS B 1 402 ? -31.875 12.516 11.5 1 85.5 402 HIS B CA 1
ATOM 7883 C C . HIS B 1 402 ? -32.844 12.234 10.344 1 85.5 402 HIS B C 1
ATOM 7885 O O . HIS B 1 402 ? -33.938 11.719 10.547 1 85.5 402 HIS B O 1
ATOM 7891 N N . GLU B 1 403 ? -32.406 12.609 9.156 1 86.81 403 GLU B N 1
ATOM 7892 C CA . GLU B 1 403 ? -33.219 12.344 7.969 1 86.81 403 GLU B CA 1
ATOM 7893 C C . GLU B 1 403 ? -33.344 10.844 7.723 1 86.81 403 GLU B C 1
ATOM 7895 O O . GLU B 1 403 ? -34.406 10.375 7.289 1 86.81 403 GLU B O 1
ATOM 7900 N N . ALA B 1 404 ? -32.312 10.156 7.977 1 90.94 404 ALA B N 1
ATOM 7901 C CA . ALA B 1 404 ? -32.344 8.711 7.812 1 90.94 404 ALA B CA 1
ATOM 7902 C C . ALA B 1 404 ? -33.344 8.07 8.766 1 90.94 404 ALA B C 1
ATOM 7904 O O . ALA B 1 404 ? -34.094 7.164 8.383 1 90.94 404 ALA B O 1
ATOM 7905 N N . ILE B 1 405 ? -33.344 8.531 9.961 1 88.88 405 ILE B N 1
ATOM 7906 C CA . ILE B 1 405 ? -34.25 8.023 10.969 1 88.88 405 ILE B CA 1
ATOM 7907 C C . ILE B 1 405 ? -35.688 8.352 10.562 1 88.88 405 ILE B C 1
ATOM 7909 O O . ILE B 1 405 ? -36.594 7.52 10.719 1 88.88 405 ILE B O 1
ATOM 7913 N N . ALA B 1 406 ? -35.844 9.508 10.062 1 87.38 406 ALA B N 1
ATOM 7914 C CA . ALA B 1 406 ? -37.156 9.914 9.594 1 87.38 406 ALA B CA 1
ATOM 7915 C C . ALA B 1 406 ? -37.656 9.008 8.469 1 87.38 406 ALA B C 1
ATOM 7917 O O . ALA B 1 406 ? -38.812 8.625 8.422 1 87.38 406 ALA B O 1
ATOM 7918 N N . LEU B 1 407 ? -36.781 8.703 7.551 1 89.12 407 LEU B N 1
ATOM 7919 C CA . LEU B 1 407 ? -37.125 7.809 6.453 1 89.12 407 LEU B CA 1
ATOM 7920 C C . LEU B 1 407 ? -37.562 6.445 6.977 1 89.12 407 LEU B C 1
ATOM 7922 O O . LEU B 1 407 ? -38.562 5.879 6.5 1 89.12 407 LEU B O 1
ATOM 7926 N N . LEU B 1 408 ? -36.875 5.938 7.938 1 89.94 408 LEU B N 1
ATOM 7927 C CA . LEU B 1 408 ? -37.188 4.641 8.531 1 89.94 408 LEU B CA 1
ATOM 7928 C C . LEU B 1 408 ? -38.531 4.676 9.234 1 89.94 408 LEU B C 1
ATOM 7930 O O . LEU B 1 408 ? -39.344 3.756 9.078 1 89.94 408 LEU B O 1
ATOM 7934 N N . ASN B 1 409 ? -38.719 5.734 9.953 1 86.94 409 ASN B N 1
ATOM 7935 C CA . ASN B 1 409 ? -39.969 5.867 10.703 1 86.94 409 ASN B CA 1
ATOM 7936 C C . ASN B 1 409 ? -41.156 6.02 9.766 1 86.94 409 ASN B C 1
ATOM 7938 O O . ASN B 1 409 ? -42.219 5.441 10.016 1 86.94 409 ASN B O 1
ATOM 7942 N N . ASN B 1 410 ? -41 6.812 8.734 1 86.69 410 ASN B N 1
ATOM 7943 C CA . ASN B 1 410 ? -42.062 6.98 7.758 1 86.69 410 ASN B CA 1
ATOM 7944 C C . ASN B 1 410 ? -42.438 5.66 7.078 1 86.69 410 ASN B C 1
ATOM 7946 O O . ASN B 1 410 ? -43.594 5.367 6.859 1 86.69 410 ASN B O 1
ATOM 7950 N N . TYR B 1 411 ? -41.469 4.957 6.75 1 85.56 411 TYR B N 1
ATOM 7951 C CA . TYR B 1 411 ? -41.688 3.658 6.125 1 85.56 411 TYR B CA 1
ATOM 7952 C C . TYR B 1 411 ? -42.406 2.717 7.07 1 85.56 411 TYR B C 1
ATOM 7954 O O . TYR B 1 411 ? -43.312 1.979 6.652 1 85.56 411 TYR B O 1
ATOM 7962 N N . ARG B 1 412 ? -42 2.709 8.328 1 80.69 412 ARG B N 1
ATOM 7963 C CA . ARG B 1 412 ? -42.625 1.855 9.328 1 80.69 412 ARG B CA 1
ATOM 7964 C C . ARG B 1 412 ? -44.094 2.238 9.539 1 80.69 412 ARG B C 1
ATOM 7966 O O . ARG B 1 412 ? -44.938 1.37 9.727 1 80.69 412 ARG B O 1
ATOM 7973 N N . GL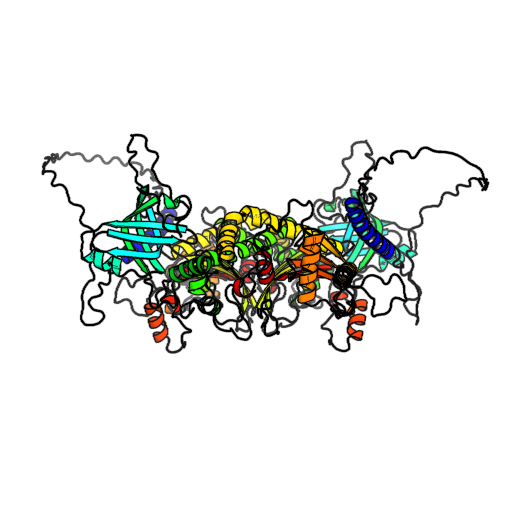N B 1 413 ? -44.312 3.445 9.57 1 79.19 413 GLN B N 1
ATOM 7974 C CA . GLN B 1 413 ? -45.688 3.932 9.734 1 79.19 413 GLN B CA 1
ATOM 7975 C C . GLN B 1 413 ? -46.562 3.516 8.562 1 79.19 413 GLN B C 1
ATOM 7977 O O . GLN B 1 413 ? -47.719 3.152 8.75 1 79.19 413 GLN B O 1
ATOM 7982 N N . GLU B 1 414 ? -45.969 3.605 7.473 1 78.06 414 GLU B N 1
ATOM 7983 C CA . GLU B 1 414 ? -46.719 3.268 6.27 1 78.06 414 GLU B CA 1
ATOM 7984 C C . GLU B 1 414 ? -46.969 1.766 6.184 1 78.06 414 GLU B C 1
ATOM 7986 O O . GLU B 1 414 ? -48 1.335 5.645 1 78.06 414 GLU B O 1
ATOM 7991 N N . HIS B 1 415 ? -46.062 1.028 6.547 1 72.94 415 HIS B N 1
ATOM 7992 C CA . HIS B 1 415 ? -46.219 -0.413 6.367 1 72.94 415 HIS B CA 1
ATOM 7993 C C . HIS B 1 415 ? -46.625 -1.09 7.668 1 72.94 415 HIS B C 1
ATOM 7995 O O . HIS B 1 415 ? -46.656 -2.32 7.75 1 72.94 415 HIS B O 1
ATOM 8001 N N . GLN B 1 416 ? -47.5 -0.411 8.633 1 58.84 416 GLN B N 1
ATOM 8002 C CA . GLN B 1 416 ? -48.312 -0.755 9.805 1 58.84 416 GLN B CA 1
ATOM 8003 C C . GLN B 1 416 ? -47.531 -1.67 10.75 1 58.84 416 GLN B C 1
ATOM 8005 O O . GLN B 1 416 ? -48.125 -2.42 11.523 1 58.84 416 GLN B O 1
ATOM 8010 N N . ASN B 1 417 ? -46.281 -1.869 10.586 1 52.66 417 ASN B N 1
ATOM 8011 C CA . ASN B 1 417 ? -45.781 -2.859 11.531 1 52.66 417 ASN B CA 1
ATOM 8012 C C . ASN B 1 417 ? -45.656 -2.283 12.938 1 52.66 417 ASN B C 1
ATOM 8014 O O . ASN B 1 417 ? -44.812 -1.409 13.195 1 52.66 417 ASN B O 1
ATOM 8018 N N . PRO B 1 418 ? -46.812 -2.363 13.75 1 46.72 418 PRO B N 1
ATOM 8019 C CA . PRO B 1 418 ? -47 -1.812 15.094 1 46.72 418 PRO B CA 1
ATOM 8020 C C . PRO B 1 418 ? -45.75 -1.966 15.969 1 46.72 418 PRO B C 1
ATOM 8022 O O . PRO B 1 418 ? -45.625 -1.31 17 1 46.72 418 PRO B O 1
ATOM 8025 N N . LEU B 1 419 ? -45.219 -3.082 15.961 1 44.06 419 LEU B N 1
ATOM 8026 C CA . LEU B 1 419 ? -44.25 -3.463 17 1 44.06 419 LEU B CA 1
ATOM 8027 C C . LEU B 1 419 ? -43.031 -2.584 16.953 1 44.06 419 LEU B C 1
ATOM 8029 O O . LEU B 1 419 ? -42.156 -2.666 17.844 1 44.06 419 LEU B O 1
ATOM 8033 N N . GLU B 1 420 ? -42.75 -1.983 15.836 1 49.81 420 GLU B N 1
ATOM 8034 C CA . GLU B 1 420 ? -41.406 -1.462 15.789 1 49.81 420 GLU B CA 1
ATOM 8035 C C . GLU B 1 420 ? -41.312 -0.056 16.375 1 49.81 420 GLU B C 1
ATOM 8037 O O . GLU B 1 420 ? -42.062 0.833 15.969 1 49.81 420 GLU B O 1
ATOM 8042 N N . GLU B 1 421 ? -41.062 0.057 17.578 1 51.22 421 GLU B N 1
ATOM 8043 C CA . GLU B 1 421 ? -40.75 1.271 18.328 1 51.22 421 GLU B CA 1
ATOM 8044 C C . GLU B 1 421 ? -40.031 2.293 17.453 1 51.22 421 GLU B C 1
ATOM 8046 O O . GLU B 1 421 ? -39.281 1.927 16.562 1 51.22 421 GLU B O 1
ATOM 8051 N N . ILE B 1 422 ? -40.688 3.508 17.484 1 54.66 422 ILE B N 1
ATOM 8052 C CA . ILE B 1 422 ? -40.125 4.703 16.859 1 54.66 422 ILE B CA 1
ATOM 8053 C C . ILE B 1 422 ? -38.625 4.781 17.141 1 54.66 422 ILE B C 1
ATOM 8055 O O . ILE B 1 422 ? -38.188 4.629 18.297 1 54.66 422 ILE B O 1
ATOM 8059 N N . PHE B 1 423 ? -37.812 4.625 16.125 1 58.81 423 PHE B N 1
ATOM 8060 C CA . PHE B 1 423 ? -36.375 4.707 16.25 1 58.81 423 PHE B CA 1
ATOM 8061 C C . PHE B 1 423 ? -35.969 6.004 16.938 1 58.81 423 PHE B C 1
ATOM 8063 O O . PHE B 1 423 ? -36.406 7.09 16.531 1 58.81 423 PHE B O 1
ATOM 8070 N N . LEU B 1 424 ? -35.469 5.816 18.188 1 60.25 424 LEU B N 1
ATOM 8071 C CA . LEU B 1 424 ? -34.844 6.969 18.844 1 60.25 424 LEU B CA 1
ATOM 8072 C C . LEU B 1 424 ? -33.406 7.16 18.375 1 60.25 424 LEU B C 1
ATOM 8074 O O . LEU B 1 424 ? -32.625 6.219 18.406 1 60.25 424 LEU B O 1
ATOM 8078 N N . PRO B 1 425 ? -33.188 8.289 17.844 1 60.59 425 PRO B N 1
ATOM 8079 C CA . PRO B 1 425 ? -31.875 8.625 17.266 1 60.59 425 PRO B CA 1
ATOM 8080 C C . PRO B 1 425 ? -30.703 8.242 18.172 1 60.59 425 PRO B C 1
ATOM 8082 O O . PRO B 1 425 ? -29.594 8.031 17.688 1 60.59 425 PRO B O 1
ATOM 8085 N N . GLN B 1 426 ? -31.031 8.039 19.359 1 64.38 426 GLN B N 1
ATOM 8086 C CA . GLN B 1 426 ? -29.938 7.867 20.312 1 64.38 426 GLN B CA 1
ATOM 8087 C C . GLN B 1 426 ? -29.391 6.441 20.266 1 64.38 426 GLN B C 1
ATOM 8089 O O . GLN B 1 426 ? -28.266 6.18 20.719 1 64.38 426 GLN B O 1
ATOM 8094 N N . TYR B 1 427 ? -30.094 5.555 19.781 1 68.19 427 TYR B N 1
ATOM 8095 C CA . TYR B 1 427 ? -29.703 4.156 19.922 1 68.19 427 TYR B CA 1
ATOM 8096 C C . TYR B 1 427 ? -28.922 3.686 18.703 1 68.19 427 TYR B C 1
ATOM 8098 O O . TYR B 1 427 ? -28.422 2.557 18.688 1 68.19 427 TYR B O 1
ATOM 8106 N N . GLY B 1 428 ? -28.453 4.312 18.016 1 81.69 428 GLY B N 1
ATOM 8107 C CA . GLY B 1 428 ? -27.688 3.871 16.859 1 81.69 428 GLY B CA 1
ATOM 8108 C C . GLY B 1 428 ? -28.469 2.941 15.945 1 81.69 428 GLY B C 1
ATOM 8109 O O . GLY B 1 428 ? -29.516 2.418 16.328 1 81.69 428 GLY B O 1
ATOM 8110 N N . LEU B 1 429 ? -28.062 2.607 14.75 1 86.88 429 LEU B N 1
ATOM 8111 C CA . LEU B 1 429 ? -28.703 1.772 13.75 1 86.88 429 LEU B CA 1
ATOM 8112 C C . LEU B 1 429 ? -28.125 0.365 13.75 1 86.88 429 LEU B C 1
ATOM 8114 O O . LEU B 1 429 ? -26.906 0.193 13.68 1 86.88 429 LEU B O 1
ATOM 8118 N N . SER B 1 430 ? -28.984 -0.599 13.875 1 85.94 430 SER B N 1
ATOM 8119 C CA . SER B 1 430 ? -28.547 -1.985 13.734 1 85.94 430 SER B CA 1
ATOM 8120 C C . SER B 1 430 ? -28.312 -2.344 12.273 1 85.94 430 SER B C 1
ATOM 8122 O O . SER B 1 430 ? -28.641 -1.564 11.375 1 85.94 430 SER B O 1
ATOM 8124 N N . THR B 1 431 ? -27.781 -3.518 12.086 1 84.44 431 THR B N 1
ATOM 8125 C CA . THR B 1 431 ? -27.562 -3.992 10.727 1 84.44 431 THR B CA 1
ATOM 8126 C C . THR B 1 431 ? -28.875 -4.125 9.969 1 84.44 431 THR B C 1
ATOM 8128 O O . THR B 1 431 ? -28.953 -3.805 8.773 1 84.44 431 THR B O 1
ATOM 8131 N N . HIS B 1 432 ? -29.859 -4.602 10.656 1 85.69 432 HIS B N 1
ATOM 8132 C CA . HIS B 1 432 ? -31.172 -4.73 10.047 1 85.69 432 HIS B CA 1
ATOM 8133 C C . HIS B 1 432 ? -31.734 -3.371 9.633 1 85.69 432 HIS B C 1
ATOM 8135 O O . HIS B 1 432 ? -32.312 -3.234 8.555 1 85.69 432 HIS B O 1
ATOM 8141 N N . ASP B 1 433 ? -31.547 -2.426 10.477 1 89.06 433 ASP B N 1
ATOM 8142 C CA . ASP B 1 433 ? -32.031 -1.074 10.195 1 89.06 433 ASP B CA 1
ATOM 8143 C C . ASP B 1 433 ? -31.328 -0.496 8.961 1 89.06 433 ASP B C 1
ATOM 8145 O O . ASP B 1 433 ? -31.969 0.123 8.109 1 89.06 433 ASP B O 1
ATOM 8149 N N . THR B 1 434 ? -30.031 -0.703 8.898 1 91.88 434 THR B N 1
ATOM 8150 C CA . THR B 1 434 ? -29.281 -0.137 7.785 1 91.88 434 THR B CA 1
ATOM 8151 C C . THR B 1 434 ? -29.641 -0.829 6.473 1 91.88 434 THR B C 1
ATOM 8153 O O . THR B 1 434 ? -29.641 -0.2 5.414 1 91.88 434 THR B O 1
ATOM 8156 N N . GLN B 1 435 ? -29.969 -2.061 6.559 1 89.75 435 GLN B N 1
ATOM 8157 C CA . GLN B 1 435 ? -30.406 -2.779 5.371 1 89.75 435 GLN B CA 1
ATOM 8158 C C . GLN B 1 435 ? -31.75 -2.254 4.879 1 89.75 435 GLN B C 1
ATOM 8160 O O . GLN B 1 435 ? -31.953 -2.074 3.678 1 89.75 435 GLN B O 1
ATOM 8165 N N . LYS B 1 436 ? -32.625 -2.107 5.812 1 90.94 436 LYS B N 1
ATOM 8166 C CA . LYS B 1 436 ? -33.938 -1.558 5.461 1 90.94 436 LYS B CA 1
ATOM 8167 C C . LYS B 1 436 ? -33.781 -0.153 4.883 1 90.94 436 LYS B C 1
ATOM 8169 O O . LYS B 1 436 ? -34.469 0.186 3.9 1 90.94 436 LYS B O 1
ATOM 8174 N N . LEU B 1 437 ? -32.969 0.625 5.543 1 93.06 437 LEU B N 1
ATOM 8175 C CA . LEU B 1 437 ? -32.719 1.974 5.047 1 93.06 437 LEU B CA 1
ATOM 8176 C C . LEU B 1 437 ? -32.188 1.94 3.611 1 93.06 437 LEU B C 1
ATOM 8178 O O . LEU B 1 437 ? -32.625 2.742 2.775 1 93.06 437 LEU B O 1
ATOM 8182 N N . SER B 1 438 ? -31.297 1.076 3.379 1 92.5 438 SER B N 1
ATOM 8183 C CA . SER B 1 438 ? -30.75 0.936 2.039 1 92.5 438 SER B CA 1
ATOM 8184 C C . SER B 1 438 ? -31.828 0.603 1.021 1 92.5 438 SER B C 1
ATOM 8186 O O . SER B 1 438 ? -31.812 1.124 -0.097 1 92.5 438 SER B O 1
ATOM 8188 N N . GLN B 1 439 ? -32.719 -0.251 1.364 1 90.38 439 GLN B N 1
ATOM 8189 C CA . GLN B 1 439 ? -33.844 -0.6 0.486 1 90.38 439 GLN B CA 1
ATOM 8190 C C . GLN B 1 439 ? -34.719 0.615 0.203 1 90.38 439 GLN B C 1
ATOM 8192 O O . GLN B 1 439 ? -35.125 0.845 -0.939 1 90.38 439 GLN B O 1
ATOM 8197 N N . ILE B 1 440 ? -35 1.319 1.248 1 91.5 440 ILE B N 1
ATOM 8198 C CA . ILE B 1 440 ? -35.812 2.514 1.117 1 91.5 440 ILE B CA 1
ATOM 8199 C C . ILE B 1 440 ? -35.156 3.508 0.174 1 91.5 440 ILE B C 1
ATOM 8201 O O . ILE B 1 440 ? -35.812 4.059 -0.721 1 91.5 440 ILE B O 1
ATOM 8205 N N . ILE B 1 441 ? -33.875 3.721 0.347 1 90.06 441 ILE B N 1
ATOM 8206 C CA . ILE B 1 441 ? -33.125 4.672 -0.453 1 90.06 441 ILE B CA 1
ATOM 8207 C C . ILE B 1 441 ? -33.062 4.195 -1.902 1 90.06 441 ILE B C 1
ATOM 8209 O O . ILE B 1 441 ? -33.188 4.996 -2.83 1 90.06 441 ILE B O 1
ATOM 8213 N N . ARG B 1 442 ? -32.875 2.959 -2.07 1 88.44 442 ARG B N 1
ATOM 8214 C CA . ARG B 1 442 ? -32.875 2.402 -3.42 1 88.44 442 ARG B CA 1
ATOM 8215 C C . ARG B 1 442 ? -34.219 2.625 -4.109 1 88.44 442 ARG B C 1
ATOM 8217 O O . ARG B 1 442 ? -34.25 3.025 -5.277 1 88.44 442 ARG B O 1
ATOM 8224 N N . ASP B 1 443 ? -35.25 2.357 -3.428 1 85.88 443 ASP B N 1
ATOM 8225 C CA . ASP B 1 443 ? -36.594 2.457 -3.992 1 85.88 443 ASP B CA 1
ATOM 8226 C C . ASP B 1 443 ? -36.969 3.912 -4.258 1 85.88 443 ASP B C 1
ATOM 8228 O O . ASP B 1 443 ? -37.656 4.215 -5.25 1 85.88 443 ASP B O 1
ATOM 8232 N N . THR B 1 444 ? -36.562 4.75 -3.371 1 84.56 444 THR B N 1
ATOM 8233 C CA . THR B 1 444 ? -37 6.145 -3.42 1 84.56 444 THR B CA 1
ATOM 8234 C C . THR B 1 444 ? -36.031 6.977 -4.277 1 84.56 444 THR B C 1
ATOM 8236 O O . THR B 1 444 ? -36.5 7.836 -5.047 1 84.56 444 THR B O 1
ATOM 8239 N N . PHE B 1 445 ? -34.719 6.703 -4.16 1 83.88 445 PHE B N 1
ATOM 8240 C CA . PHE B 1 445 ? -33.75 7.59 -4.777 1 83.88 445 PHE B CA 1
ATOM 8241 C C . PHE B 1 445 ? -32.938 6.852 -5.848 1 83.88 445 PHE B C 1
ATOM 8243 O O . PHE B 1 445 ? -32.125 7.453 -6.543 1 83.88 445 PHE B O 1
ATOM 8250 N N . HIS B 1 446 ? -33.094 5.551 -5.988 1 83.56 446 HIS B N 1
ATOM 8251 C CA . HIS B 1 446 ? -32.438 4.719 -6.977 1 83.56 446 HIS B CA 1
ATOM 8252 C C . HIS B 1 446 ? -30.906 4.766 -6.793 1 83.56 446 HIS B C 1
ATOM 8254 O O . HIS B 1 446 ? -30.172 4.938 -7.766 1 83.56 446 HIS B O 1
ATOM 8260 N N . ARG B 1 447 ? -30.531 4.785 -5.496 1 85.56 447 ARG B N 1
ATOM 8261 C CA . ARG B 1 447 ? -29.125 4.797 -5.137 1 85.56 447 ARG B CA 1
ATOM 8262 C C . ARG B 1 447 ? -28.797 3.666 -4.168 1 85.56 447 ARG B C 1
ATOM 8264 O O . ARG B 1 447 ? -29.594 3.35 -3.281 1 85.56 447 ARG B O 1
ATOM 8271 N N . ASP B 1 448 ? -27.609 3.09 -4.367 1 89.06 448 ASP B N 1
ATOM 8272 C CA . ASP B 1 448 ? -27.156 2.049 -3.457 1 89.06 448 ASP B CA 1
ATOM 8273 C C . ASP B 1 448 ? -26.062 2.58 -2.523 1 89.06 448 ASP B C 1
ATOM 8275 O O . ASP B 1 448 ? -25.734 1.947 -1.517 1 89.06 448 ASP B O 1
ATOM 8279 N N . LEU B 1 449 ? -25.484 3.684 -2.955 1 92.69 449 LEU B N 1
ATOM 8280 C CA . LEU B 1 449 ? -24.438 4.336 -2.191 1 92.69 449 LEU B CA 1
ATOM 8281 C C . LEU B 1 449 ? -24.953 5.582 -1.485 1 92.69 449 LEU B C 1
ATOM 8283 O O . LEU B 1 449 ? -25.562 6.449 -2.119 1 92.69 449 LEU B O 1
ATOM 8287 N N . PHE B 1 450 ? -24.75 5.652 -0.123 1 93.19 450 PHE B N 1
ATOM 8288 C CA . PHE B 1 450 ? -25.188 6.852 0.586 1 93.19 450 PHE B CA 1
ATOM 8289 C C . PHE B 1 450 ? -24.297 7.117 1.796 1 93.19 450 PHE B C 1
ATOM 8291 O O . PHE B 1 450 ? -23.625 6.211 2.281 1 93.19 450 PHE B O 1
ATOM 8298 N N . ILE B 1 451 ? -24.281 8.344 2.227 1 96.06 451 ILE B N 1
ATOM 8299 C CA . ILE B 1 451 ? -23.5 8.797 3.367 1 96.06 451 ILE B CA 1
ATOM 8300 C C . ILE B 1 451 ? -24.422 9.391 4.426 1 96.06 451 ILE B C 1
ATOM 8302 O O . ILE B 1 451 ? -25.297 10.203 4.113 1 96.06 451 ILE B O 1
ATOM 8306 N N . LEU B 1 452 ? -24.281 8.914 5.629 1 95.12 452 LEU B N 1
ATOM 8307 C CA . LEU B 1 452 ? -24.953 9.516 6.781 1 95.12 452 LEU B CA 1
ATOM 8308 C C . LEU B 1 452 ? -24 10.43 7.547 1 95.12 452 LEU B C 1
ATOM 8310 O O . LEU B 1 452 ? -22.891 10.031 7.887 1 95.12 452 LEU B O 1
ATOM 8314 N N . TYR B 1 453 ? -24.422 11.633 7.758 1 93.19 453 TYR B N 1
ATOM 8315 C CA . TYR B 1 453 ? -23.562 12.547 8.508 1 93.19 453 TYR B CA 1
ATOM 8316 C C . TYR B 1 453 ? -24.328 13.18 9.664 1 93.19 453 TYR B C 1
ATOM 8318 O O . TYR B 1 453 ? -25.531 12.969 9.812 1 93.19 453 TYR B O 1
ATOM 8326 N N . ARG B 1 454 ? -23.656 13.852 10.602 1 89.5 454 ARG B N 1
ATOM 8327 C CA . ARG B 1 454 ? -24.219 14.547 11.75 1 89.5 454 ARG B CA 1
ATOM 8328 C C . ARG B 1 454 ? -24.844 13.57 12.734 1 89.5 454 ARG B C 1
ATOM 8330 O O . ARG B 1 454 ? -26.016 13.727 13.117 1 89.5 454 ARG B O 1
ATOM 8337 N N . PHE B 1 455 ? -24.078 12.664 13.133 1 92.06 455 PHE B N 1
ATOM 8338 C CA . PHE B 1 455 ? -24.516 11.703 14.141 1 92.06 455 PHE B CA 1
ATOM 8339 C C . PHE B 1 455 ? -24.594 12.352 15.508 1 92.06 455 PHE B C 1
ATOM 8341 O O . PHE B 1 455 ? -23.875 13.32 15.789 1 92.06 455 PHE B O 1
ATOM 8348 N N . PRO B 1 456 ? -25.516 11.789 16.328 1 88.94 456 PRO B N 1
ATOM 8349 C CA . PRO B 1 456 ? -25.422 12.211 17.734 1 88.94 456 PRO B CA 1
ATOM 8350 C C . PRO B 1 456 ? -24.047 11.945 18.344 1 88.94 456 PRO B C 1
ATOM 8352 O O . PRO B 1 456 ? -23.453 10.906 18.094 1 88.94 456 PRO B O 1
ATOM 8355 N N . SER B 1 457 ? -23.562 12.898 19.156 1 86.88 457 SER B N 1
ATOM 8356 C CA . SER B 1 457 ? -22.219 12.789 19.734 1 86.88 457 SER B CA 1
ATOM 8357 C C . SER B 1 457 ? -22.125 11.578 20.656 1 86.88 457 SER B C 1
ATOM 8359 O O . SER B 1 457 ? -21.031 11.016 20.828 1 86.88 457 SER B O 1
ATOM 8361 N N . SER B 1 458 ? -23.219 11.117 21.203 1 84.38 458 SER B N 1
ATOM 8362 C CA . SER B 1 458 ? -23.234 9.992 22.125 1 84.38 458 SER B CA 1
ATOM 8363 C C . SER B 1 458 ? -22.875 8.688 21.422 1 84.38 458 SER B C 1
ATOM 8365 O O . SER B 1 458 ? -22.5 7.711 22.078 1 84.38 458 SER B O 1
ATOM 8367 N N . LEU B 1 459 ? -23 8.734 20.125 1 87.75 459 LEU B N 1
ATOM 8368 C CA . LEU B 1 459 ? -22.75 7.516 19.359 1 87.75 459 LEU B CA 1
ATOM 8369 C C . LEU B 1 459 ? -21.312 7.488 18.859 1 87.75 459 LEU B C 1
ATOM 8371 O O . LEU B 1 459 ? -20.891 6.523 18.219 1 87.75 459 LEU B O 1
ATOM 8375 N N . LYS B 1 460 ? -20.562 8.547 19.172 1 88.75 460 LYS B N 1
ATOM 8376 C CA . LYS B 1 460 ? -19.203 8.656 18.609 1 88.75 460 LYS B CA 1
ATOM 8377 C C . LYS B 1 460 ? -18.172 8.859 19.719 1 88.75 460 LYS B C 1
ATOM 8379 O O . LYS B 1 460 ? -18.531 9.18 20.859 1 88.75 460 LYS B O 1
ATOM 8384 N N . SER B 1 461 ? -16.953 8.656 19.375 1 86.31 461 SER B N 1
ATOM 8385 C CA . SER B 1 461 ? -15.859 8.734 20.328 1 86.31 461 SER B CA 1
ATOM 8386 C C . SER B 1 461 ? -15.641 10.164 20.812 1 86.31 461 SER B C 1
ATOM 8388 O O . SER B 1 461 ? -16 11.117 20.125 1 86.31 461 SER B O 1
ATOM 8390 N N . TYR B 1 462 ? -14.938 10.328 21.875 1 83.69 462 TYR B N 1
ATOM 8391 C CA . TYR B 1 462 ? -14.758 11.609 22.547 1 83.69 462 TYR B CA 1
ATOM 8392 C C . TYR B 1 462 ? -13.844 12.531 21.75 1 83.69 462 TYR B C 1
ATOM 8394 O O . TYR B 1 462 ? -13.852 13.742 21.938 1 83.69 462 TYR B O 1
ATOM 8402 N N . HIS B 1 463 ? -13.055 11.922 20.859 1 86.5 463 HIS B N 1
ATOM 8403 C CA . HIS B 1 463 ? -12.07 12.734 20.141 1 86.5 463 HIS B CA 1
ATOM 8404 C C . HIS B 1 463 ? -12.664 13.344 18.891 1 86.5 463 HIS B C 1
ATOM 8406 O O . HIS B 1 463 ? -11.992 14.078 18.172 1 86.5 463 HIS B O 1
ATOM 8412 N N . VAL B 1 464 ? -13.977 13.109 18.641 1 90.38 464 VAL B N 1
ATOM 8413 C CA . VAL B 1 464 ? -14.641 13.641 17.469 1 90.38 464 VAL B CA 1
ATOM 8414 C C . VAL B 1 464 ? -15.125 15.062 17.734 1 90.38 464 VAL B C 1
ATOM 8416 O O . VAL B 1 464 ? -15.75 15.32 18.766 1 90.38 464 VAL B O 1
ATOM 8419 N N . MET B 1 465 ? -14.805 15.961 16.828 1 90.75 465 MET B N 1
ATOM 8420 C CA . MET B 1 465 ? -15.211 17.359 16.938 1 90.75 465 MET B CA 1
ATOM 8421 C C . MET B 1 465 ? -16.734 17.484 16.953 1 90.75 465 MET B C 1
ATOM 8423 O O . MET B 1 465 ? -17.422 16.781 16.219 1 90.75 465 MET B O 1
ATOM 8427 N N . LYS B 1 466 ? -17.172 18.406 17.828 1 86.88 466 LYS B N 1
ATOM 8428 C CA . LYS B 1 466 ? -18.594 18.734 17.891 1 86.88 466 LYS B CA 1
ATOM 8429 C C . LYS B 1 466 ? -18.859 20.125 17.312 1 86.88 466 LYS B C 1
ATOM 8431 O O . LYS B 1 466 ? -18.062 21.047 17.5 1 86.88 466 LYS B O 1
ATOM 8436 N N . PRO B 1 467 ? -19.953 20.188 16.5 1 80.38 467 PRO B N 1
ATOM 8437 C CA . PRO B 1 467 ? -20.25 21.516 15.977 1 80.38 467 PRO B CA 1
ATOM 8438 C C . PRO B 1 467 ? -20.531 22.547 17.078 1 80.38 467 PRO B C 1
ATOM 8440 O O . PRO B 1 467 ? -20.906 22.156 18.188 1 80.38 467 PRO B O 1
ATOM 8443 N N . PRO B 1 468 ? -20.062 23.828 16.781 1 64.19 468 PRO B N 1
ATOM 8444 C CA . PRO B 1 468 ? -20.312 24.859 17.797 1 64.19 468 PRO B CA 1
ATOM 8445 C C . PRO B 1 468 ? -21.781 24.922 18.219 1 64.19 468 PRO B C 1
ATOM 8447 O O . PRO B 1 468 ? -22.672 24.656 17.406 1 64.19 468 PRO B O 1
ATOM 8450 N N . SER B 1 469 ? -22.031 24.656 19.562 1 49.47 469 SER B N 1
ATOM 8451 C CA . SER B 1 469 ? -23.406 24.688 20.094 1 49.47 469 SER B CA 1
ATOM 8452 C C . SER B 1 469 ? -24.125 25.969 19.656 1 49.47 469 SER B C 1
ATOM 8454 O O . SER B 1 469 ? -23.625 27.078 19.859 1 49.47 469 SER B O 1
ATOM 8456 N N . ILE B 1 470 ? -24.75 26.047 18.547 1 43.31 470 ILE B N 1
ATOM 8457 C CA . ILE B 1 470 ? -25.531 27.25 18.328 1 43.31 470 ILE B CA 1
ATOM 8458 C C . ILE B 1 470 ? -26.25 27.641 19.625 1 43.31 470 ILE B C 1
ATOM 8460 O O . ILE B 1 470 ? -26.328 28.828 19.953 1 43.31 470 ILE B O 1
ATOM 8464 N N . MET B 1 471 ? -27.219 26.828 20.25 1 36.16 471 MET B N 1
ATOM 8465 C CA . MET B 1 471 ? -28.031 27.219 21.391 1 36.16 471 MET B CA 1
ATOM 8466 C C . MET B 1 471 ? -27.516 26.562 22.672 1 36.16 471 MET B C 1
ATOM 8468 O O . MET B 1 471 ? -27.203 25.375 22.672 1 36.16 471 MET B O 1
ATOM 8472 N N . GLU B 1 472 ? -26.922 27.312 23.578 1 39.62 472 GLU B N 1
ATOM 8473 C CA . GLU B 1 472 ? -26.578 26.984 24.953 1 39.62 472 GLU B CA 1
ATOM 8474 C C . GLU B 1 472 ? -27.359 25.766 25.453 1 39.62 472 GLU B C 1
ATOM 8476 O O . GLU B 1 472 ? -26.844 24.953 26.219 1 39.62 472 GLU B O 1
ATOM 8481 N N . GLU B 1 473 ? -28.656 25.797 25.359 1 37.41 473 GLU B N 1
ATOM 8482 C CA . GLU B 1 473 ? -29.641 24.922 25.969 1 37.41 473 GLU B CA 1
ATOM 8483 C C . GLU B 1 473 ? -29.641 23.547 25.312 1 37.41 473 GLU B C 1
ATOM 8485 O O . GLU B 1 473 ? -30.469 22.688 25.641 1 37.41 473 GLU B O 1
ATOM 8490 N N . GLU B 1 474 ? -29.078 23.312 24.234 1 43.09 474 GLU B N 1
ATOM 8491 C CA . GLU B 1 474 ? -29.344 22 23.656 1 43.09 474 GLU B CA 1
ATOM 8492 C C . GLU B 1 474 ? -28.688 20.891 24.484 1 43.09 474 GLU B C 1
ATOM 8494 O O . GLU B 1 474 ? -27.484 20.938 24.734 1 43.09 474 GLU B O 1
ATOM 8499 N N . SER B 1 475 ? -29.328 20.188 25.25 1 42.94 475 SER B N 1
ATOM 8500 C CA . SER B 1 475 ? -29.094 19.047 26.125 1 42.94 475 SER B CA 1
ATOM 8501 C C . SER B 1 475 ? -28.016 18.141 25.547 1 42.94 475 SER B C 1
ATOM 8503 O O . SER B 1 475 ? -27.875 18.031 24.328 1 42.94 475 SER B O 1
ATOM 8505 N N . MET B 1 476 ? -27.047 17.812 26.453 1 44.75 476 MET B N 1
ATOM 8506 C CA . MET B 1 476 ? -25.953 16.859 26.25 1 44.75 476 MET B CA 1
ATOM 8507 C C . MET B 1 476 ? -26.312 15.836 25.188 1 44.75 476 MET B C 1
ATOM 8509 O O . MET B 1 476 ? -25.438 15.375 24.438 1 44.75 476 MET B O 1
ATOM 8513 N N . HIS B 1 477 ? -27.578 15.352 25.344 1 46.59 477 HIS B N 1
ATOM 8514 C CA . HIS B 1 477 ? -28.031 14.242 24.516 1 46.59 477 HIS B CA 1
ATOM 8515 C C . HIS B 1 477 ? -28.172 14.664 23.062 1 46.59 477 HIS B C 1
ATOM 8517 O O . HIS B 1 477 ? -28.281 13.82 22.172 1 46.59 477 HIS B O 1
ATOM 8523 N N . ASN B 1 478 ? -28.156 16 22.859 1 54.72 478 ASN B N 1
ATOM 8524 C CA . ASN B 1 478 ? -28.562 16.453 21.531 1 54.72 478 ASN B CA 1
ATOM 8525 C C . ASN B 1 478 ? -27.375 17.047 20.75 1 54.72 478 ASN B C 1
ATOM 8527 O O . ASN B 1 478 ? -27.562 17.688 19.719 1 54.72 478 ASN B O 1
ATOM 8531 N N . ARG B 1 479 ? -26.172 16.781 21.234 1 74.06 479 ARG B N 1
ATOM 8532 C CA . ARG B 1 479 ? -25.062 17.359 20.484 1 74.06 479 ARG B CA 1
ATOM 8533 C C . ARG B 1 479 ? -24.641 16.453 19.328 1 74.06 479 ARG B C 1
ATOM 8535 O O . ARG B 1 479 ? -24.625 15.234 19.469 1 74.06 479 ARG B O 1
ATOM 8542 N N . LEU B 1 480 ? -24.594 17.125 18.25 1 86.62 480 LEU B N 1
ATOM 8543 C CA . LEU B 1 480 ? -24.172 16.469 17.016 1 86.62 480 LEU B CA 1
ATOM 8544 C C . LEU B 1 480 ? -22.656 16.312 16.969 1 86.62 480 LEU B C 1
ATOM 8546 O O . LEU B 1 480 ? -21.953 16.828 17.844 1 86.62 480 LEU B O 1
ATOM 8550 N N . SER B 1 481 ? -22.266 15.438 16.219 1 90.62 481 SER B N 1
ATOM 8551 C CA . SER B 1 481 ? -20.844 15.227 15.961 1 90.62 481 SER B CA 1
ATOM 8552 C C . SER B 1 481 ? -20.5 15.477 14.5 1 90.62 481 SER B C 1
ATOM 8554 O O . SER B 1 481 ? -21.328 15.25 13.617 1 90.62 481 SER B O 1
ATOM 8556 N N . ASN B 1 482 ? -19.312 16.016 14.297 1 93.5 482 ASN B N 1
ATOM 8557 C CA . ASN B 1 482 ? -18.797 16.156 12.938 1 93.5 482 ASN B CA 1
ATOM 8558 C C . ASN B 1 482 ? -18.25 14.844 12.406 1 93.5 482 ASN B C 1
ATOM 8560 O O . ASN B 1 482 ? -17.047 14.719 12.156 1 93.5 482 ASN B O 1
ATOM 8564 N N . SER B 1 483 ? -19.172 13.875 12.273 1 95.31 483 SER B N 1
ATOM 8565 C CA . SER B 1 483 ? -18.828 12.531 11.828 1 95.31 483 SER B CA 1
ATOM 8566 C C . SER B 1 483 ? -19.75 12.055 10.719 1 95.31 483 SER B C 1
ATOM 8568 O O . SER B 1 483 ? -20.797 12.664 10.469 1 95.31 483 SER B O 1
ATOM 8570 N N . PHE B 1 484 ? -19.328 11.078 10.016 1 96.19 484 PHE B N 1
ATOM 8571 C CA . PHE B 1 484 ? -20.156 10.492 8.961 1 96.19 484 PHE B CA 1
ATOM 8572 C C . PHE B 1 484 ? -19.797 9.023 8.75 1 96.19 484 PHE B C 1
ATOM 8574 O O . PHE B 1 484 ? -18.75 8.562 9.219 1 96.19 484 PHE B O 1
ATOM 8581 N N . GLU B 1 485 ? -20.688 8.297 8.141 1 97.19 485 GLU B N 1
ATOM 8582 C CA . GLU B 1 485 ? -20.516 6.906 7.738 1 97.19 485 GLU B CA 1
ATOM 8583 C C . GLU B 1 485 ? -20.938 6.699 6.285 1 97.19 485 GLU B C 1
ATOM 8585 O O . GLU B 1 485 ? -21.844 7.363 5.801 1 97.19 485 GLU B O 1
ATOM 8590 N N . VAL B 1 486 ? -20.266 5.859 5.633 1 97.38 486 VAL B N 1
ATOM 8591 C CA . VAL B 1 486 ? -20.516 5.57 4.227 1 97.38 486 VAL B CA 1
ATOM 8592 C C . VAL B 1 486 ? -21.109 4.168 4.09 1 97.38 486 VAL B C 1
ATOM 8594 O O . VAL B 1 486 ? -20.531 3.195 4.594 1 97.38 486 VAL B O 1
ATOM 8597 N N . TYR B 1 487 ? -22.219 4.105 3.34 1 95.62 487 TYR B N 1
ATOM 8598 C CA . TYR B 1 487 ? -22.906 2.826 3.199 1 95.62 487 TYR B CA 1
ATOM 8599 C C . TYR B 1 487 ? -23.031 2.432 1.732 1 95.62 487 TYR B C 1
ATOM 8601 O O . TYR B 1 487 ? -23.312 3.275 0.876 1 95.62 487 TYR B O 1
ATOM 8609 N N . LEU B 1 488 ? -22.766 1.197 1.467 1 93.88 488 LEU B N 1
ATOM 8610 C CA . LEU B 1 488 ? -23.016 0.568 0.174 1 93.88 488 LEU B CA 1
ATOM 8611 C C . LEU B 1 488 ? -23.875 -0.673 0.329 1 93.88 488 LEU B C 1
ATOM 8613 O O . LEU B 1 488 ? -23.484 -1.633 0.997 1 93.88 488 LEU B O 1
ATOM 8617 N N . ARG B 1 489 ? -25.062 -0.634 -0.183 1 88.88 489 ARG B N 1
ATOM 8618 C CA . ARG B 1 489 ? -26.016 -1.735 -0.122 1 88.88 489 ARG B CA 1
ATOM 8619 C C . ARG B 1 489 ? -26.281 -2.152 1.321 1 88.88 489 ARG B C 1
ATOM 8621 O O . ARG B 1 489 ? -26.234 -3.342 1.645 1 88.88 489 ARG B O 1
ATOM 8628 N N . GLY B 1 490 ? -26.375 -1.161 2.131 1 90.12 490 GLY B N 1
ATOM 8629 C CA . GLY B 1 490 ? -26.75 -1.384 3.516 1 90.12 490 GLY B CA 1
ATOM 8630 C C . GLY B 1 490 ? -25.578 -1.743 4.41 1 90.12 490 GLY B C 1
ATOM 8631 O O . GLY B 1 490 ? -25.75 -1.89 5.625 1 90.12 490 GLY B O 1
ATOM 8632 N N . GLN B 1 491 ? -24.438 -1.9 3.867 1 92.5 491 GLN B N 1
ATOM 8633 C CA . GLN B 1 491 ? -23.25 -2.215 4.645 1 92.5 491 GLN B CA 1
ATOM 8634 C C . GLN B 1 491 ? -22.375 -0.978 4.84 1 92.5 491 GLN B C 1
ATOM 8636 O O . GLN B 1 491 ? -22.062 -0.272 3.879 1 92.5 491 GLN B O 1
ATOM 8641 N N . CYS B 1 492 ? -22.016 -0.728 6.121 1 95.62 492 CYS B N 1
ATOM 8642 C CA . CYS B 1 492 ? -21.078 0.36 6.375 1 95.62 492 CYS B CA 1
ATOM 8643 C C . CYS B 1 492 ? -19.688 0.008 5.875 1 95.62 492 CYS B C 1
ATOM 8645 O O . CYS B 1 492 ? -19.031 -0.895 6.406 1 95.62 492 CYS B O 1
ATOM 8647 N N . ILE B 1 493 ? -19.203 0.713 4.891 1 96.44 493 ILE B N 1
ATOM 8648 C CA . ILE B 1 493 ? -17.922 0.365 4.289 1 96.44 493 ILE B CA 1
ATOM 8649 C C . ILE B 1 493 ? -16.844 1.346 4.758 1 96.44 493 ILE B C 1
ATOM 8651 O O . ILE B 1 493 ? -15.656 1.12 4.539 1 96.44 493 ILE B O 1
ATOM 8655 N N . GLY B 1 494 ? -17.219 2.42 5.34 1 96.81 494 GLY B N 1
ATOM 8656 C CA . GLY B 1 494 ? -16.266 3.42 5.793 1 96.81 494 GLY B CA 1
ATOM 8657 C C . GLY B 1 494 ? -16.859 4.41 6.773 1 96.81 494 GLY B C 1
ATOM 8658 O O . GLY B 1 494 ? -18.078 4.531 6.879 1 96.81 494 GLY B O 1
ATOM 8659 N N . SER B 1 495 ? -16.016 5.098 7.469 1 96.88 495 SER B N 1
ATOM 8660 C CA . SER B 1 495 ? -16.406 6.137 8.422 1 96.88 495 SER B CA 1
ATOM 8661 C C . SER B 1 495 ? -15.328 7.215 8.523 1 96.88 495 SER B C 1
ATOM 8663 O O . SER B 1 495 ? -14.156 6.965 8.227 1 96.88 495 SER B O 1
ATOM 8665 N N . GLY B 1 496 ? -15.766 8.406 8.859 1 96.44 496 GLY B N 1
ATOM 8666 C CA . GLY B 1 496 ? -14.867 9.539 9 1 96.44 496 GLY B CA 1
ATOM 8667 C C . GLY B 1 496 ? -15.367 10.578 9.977 1 96.44 496 GLY B C 1
ATOM 8668 O O . GLY B 1 496 ? -16.5 10.508 10.445 1 96.44 496 GLY B O 1
ATOM 8669 N N . TYR B 1 497 ? -14.469 11.469 10.328 1 95.31 497 TYR B N 1
ATOM 8670 C CA . TYR B 1 497 ? -14.812 12.531 11.266 1 95.31 497 TYR B CA 1
ATOM 8671 C C . TYR B 1 497 ? -13.742 13.617 11.273 1 95.31 497 TYR B C 1
ATOM 8673 O O . TYR B 1 497 ? -12.656 13.438 10.719 1 95.31 497 TYR B O 1
ATOM 8681 N N . GLN B 1 498 ? -14.148 14.703 11.789 1 92.88 498 GLN B N 1
ATOM 8682 C CA . GLN B 1 498 ? -13.195 15.742 12.164 1 92.88 498 GLN B CA 1
ATOM 8683 C C . GLN B 1 498 ? -12.68 15.531 13.578 1 92.88 498 GLN B C 1
ATOM 8685 O O . GLN B 1 498 ? -13.461 15.336 14.508 1 92.88 498 GLN B O 1
ATOM 8690 N N . SER B 1 499 ? -11.383 15.523 13.727 1 90.31 499 SER B N 1
ATOM 8691 C CA . SER B 1 499 ? -10.789 15.352 15.047 1 90.31 499 SER B CA 1
ATOM 8692 C C . SER B 1 499 ? -10.734 16.672 15.805 1 90.31 499 SER B C 1
ATOM 8694 O O . SER B 1 499 ? -10.539 17.734 15.203 1 90.31 499 SER B O 1
ATOM 8696 N N . ILE B 1 500 ? -10.859 16.547 17.109 1 87.69 500 ILE B N 1
ATOM 8697 C CA . ILE B 1 500 ? -10.617 17.719 17.938 1 87.69 500 ILE B CA 1
ATOM 8698 C C . ILE B 1 500 ? -9.148 18.125 17.875 1 87.69 500 ILE B C 1
ATOM 8700 O O . ILE B 1 500 ? -8.266 17.297 18.156 1 87.69 500 ILE B O 1
ATOM 8704 N N . HIS B 1 501 ? -8.891 19.312 17.438 1 86.81 501 HIS B N 1
ATOM 8705 C CA . HIS B 1 501 ? -7.512 19.766 17.297 1 86.81 501 HIS B CA 1
ATOM 8706 C C . HIS B 1 501 ? -7.121 20.703 18.422 1 86.81 501 HIS B C 1
ATOM 8708 O O . HIS B 1 501 ? -5.957 21.094 18.547 1 86.81 501 HIS B O 1
ATOM 8714 N N . ASP B 1 502 ? -8.086 21.078 19.25 1 85.06 502 ASP B N 1
ATOM 8715 C CA . ASP B 1 502 ? -7.832 21.969 20.391 1 85.06 502 ASP B CA 1
ATOM 8716 C C . ASP B 1 502 ? -7.543 21.156 21.656 1 85.06 502 ASP B C 1
ATOM 8718 O O . ASP B 1 502 ? -8.359 20.344 22.078 1 85.06 502 ASP B O 1
ATOM 8722 N N . HIS B 1 503 ? -6.402 21.453 22.234 1 86.19 503 HIS B N 1
ATOM 8723 C CA . HIS B 1 503 ? -5.949 20.719 23.406 1 86.19 503 HIS B CA 1
ATOM 8724 C C . HIS B 1 503 ? -6.957 20.812 24.547 1 86.19 503 HIS B C 1
ATOM 8726 O O . HIS B 1 503 ? -7.32 19.797 25.156 1 86.19 503 HIS B O 1
ATOM 8732 N N . ASP B 1 504 ? -7.398 22 24.859 1 84.19 504 ASP B N 1
ATOM 8733 C CA . ASP B 1 504 ? -8.281 22.219 26.016 1 84.19 504 ASP B CA 1
ATOM 8734 C C . ASP B 1 504 ? -9.648 21.578 25.781 1 84.19 504 ASP B C 1
ATOM 8736 O O . ASP B 1 504 ? -10.242 21.016 26.703 1 84.19 504 ASP B O 1
ATOM 8740 N N . MET B 1 505 ? -10.109 21.688 24.594 1 84.12 505 MET B N 1
ATOM 8741 C CA . MET B 1 505 ? -11.375 21.047 24.234 1 84.12 505 MET B CA 1
ATOM 8742 C C . MET B 1 505 ? -11.289 19.531 24.422 1 84.12 505 MET B C 1
ATOM 8744 O O . MET B 1 505 ? -12.18 18.938 25.031 1 84.12 505 MET B O 1
ATOM 8748 N N . LEU B 1 506 ? -10.281 18.922 23.906 1 86 506 LEU B N 1
ATOM 8749 C CA . LEU B 1 506 ? -10.141 17.469 24.016 1 86 506 LEU B CA 1
ATOM 8750 C C . LEU B 1 506 ? -9.969 17.047 25.469 1 86 506 LEU B C 1
ATOM 8752 O O . LEU B 1 506 ? -10.484 16.016 25.891 1 86 506 LEU B O 1
ATOM 8756 N N . LYS B 1 507 ? -9.203 17.828 26.172 1 83.75 507 LYS B N 1
ATOM 8757 C CA . LYS B 1 507 ? -9.023 17.547 27.594 1 83.75 507 LYS B CA 1
ATOM 8758 C C . LYS B 1 507 ? -10.367 17.516 28.328 1 83.75 507 LYS B C 1
ATOM 8760 O O . LYS B 1 507 ? -10.617 16.625 29.141 1 83.75 507 LYS B O 1
ATOM 8765 N N . LYS B 1 508 ? -11.172 18.438 28.047 1 83.25 508 LYS B N 1
ATOM 8766 C CA . LYS B 1 508 ? -12.492 18.516 28.672 1 83.25 508 LYS B CA 1
ATOM 8767 C C . LYS B 1 508 ? -13.336 17.297 28.297 1 83.25 508 LYS B C 1
ATOM 8769 O O . LYS B 1 508 ? -14.031 16.734 29.141 1 83.25 508 LYS B O 1
ATOM 8774 N N . GLU B 1 509 ? -13.32 16.953 27.062 1 82.31 509 GLU B N 1
ATOM 8775 C CA . GLU B 1 509 ? -14.07 15.789 26.609 1 82.31 509 GLU B CA 1
ATOM 8776 C C . GLU B 1 509 ? -13.57 14.523 27.281 1 82.31 509 GLU B C 1
ATOM 8778 O O . GLU B 1 509 ? -14.359 13.633 27.625 1 82.31 509 GLU B O 1
ATOM 8783 N N . CYS B 1 510 ? -12.273 14.414 27.422 1 80.94 510 CYS B N 1
ATOM 8784 C CA . CYS B 1 510 ? -11.68 13.258 28.078 1 80.94 510 CYS B CA 1
ATOM 8785 C C . CYS B 1 510 ? -12.117 13.172 29.547 1 80.94 510 CYS B C 1
ATOM 8787 O O . CYS B 1 510 ? -12.336 12.078 30.062 1 80.94 510 CYS B O 1
ATOM 8789 N N . GLU B 1 511 ? -12.125 14.195 30.203 1 78.56 511 GLU B N 1
ATOM 8790 C CA . GLU B 1 511 ? -12.516 14.25 31.609 1 78.56 511 GLU B CA 1
ATOM 8791 C C . GLU B 1 511 ? -13.945 13.742 31.797 1 78.56 511 GLU B C 1
ATOM 8793 O O . GLU B 1 511 ? -14.258 13.125 32.812 1 78.56 511 GLU B O 1
ATOM 8798 N N . LYS B 1 512 ? -14.719 14.016 30.875 1 76 512 LYS B N 1
ATOM 8799 C CA . LYS B 1 512 ? -16.109 13.562 30.938 1 76 512 LYS B CA 1
ATOM 8800 C C . LYS B 1 512 ? -16.188 12.047 30.859 1 76 512 LYS B C 1
ATOM 8802 O O . LYS B 1 512 ? -17.125 11.445 31.406 1 76 512 LYS B O 1
ATOM 8807 N N . CYS B 1 513 ? -15.391 11.492 30.172 1 68.81 513 CYS B N 1
ATOM 8808 C CA . CYS B 1 513 ? -15.461 10.047 29.969 1 68.81 513 CYS B CA 1
ATOM 8809 C C . CYS B 1 513 ? -14.641 9.305 31.016 1 68.81 513 CYS B C 1
ATOM 8811 O O . CYS B 1 513 ? -14.57 8.078 31 1 68.81 513 CYS B O 1
ATOM 8813 N N . ASN B 1 514 ? -14.344 9.891 32.312 1 57.62 514 ASN B N 1
ATOM 8814 C CA . ASN B 1 514 ? -13.648 9.398 33.5 1 57.62 514 ASN B CA 1
ATOM 8815 C C . ASN B 1 514 ? -12.359 8.664 33.125 1 57.62 514 ASN B C 1
ATOM 8817 O O . ASN B 1 514 ? -11.594 8.25 34 1 57.62 514 ASN B O 1
ATOM 8821 N N . GLY B 1 515 ? -12.18 7.914 32.281 1 49.59 515 GLY B N 1
ATOM 8822 C CA . GLY B 1 515 ? -11.242 6.805 32.25 1 49.59 515 GLY B CA 1
ATOM 8823 C C . GLY B 1 515 ? -10 7.094 31.438 1 49.59 515 GLY B C 1
ATOM 8824 O O . GLY B 1 515 ? -9 6.375 31.531 1 49.59 515 GLY B O 1
ATOM 8825 N N . MET B 1 516 ? -10.102 7.582 30.297 1 49.53 516 MET B N 1
ATOM 8826 C CA . MET B 1 516 ? -8.953 7.207 29.484 1 49.53 516 MET B CA 1
ATOM 8827 C C . MET B 1 516 ? -7.742 8.078 29.797 1 49.53 516 MET B C 1
ATOM 8829 O O . MET B 1 516 ? -7.824 9.305 29.734 1 49.53 516 MET B O 1
ATOM 8833 N N . GLU B 1 517 ? -7.02 7.664 30.875 1 50.22 517 GLU B N 1
ATOM 8834 C CA . GLU B 1 517 ? -5.66 8.148 31.094 1 50.22 517 GLU B CA 1
ATOM 8835 C C . GLU B 1 517 ? -5.004 8.586 29.781 1 50.22 517 GLU B C 1
ATOM 8837 O O . GLU B 1 517 ? -4.82 7.773 28.875 1 50.22 517 GLU B O 1
ATOM 8842 N N . TRP B 1 518 ? -5.344 9.648 29.328 1 51 518 TRP B N 1
ATOM 8843 C CA . TRP B 1 518 ? -5.004 10.305 28.078 1 51 518 TRP B CA 1
ATOM 8844 C C . TRP B 1 518 ? -3.502 10.266 27.828 1 51 518 TRP B C 1
ATOM 8846 O O . TRP B 1 518 ? -2.707 10.492 28.734 1 51 518 TRP B O 1
ATOM 8856 N N . CYS B 1 519 ? -3.062 9.453 26.969 1 55.56 519 CYS B N 1
ATOM 8857 C CA . CYS B 1 519 ? -1.762 9.609 26.328 1 55.56 519 CYS B CA 1
ATOM 8858 C C . CYS B 1 519 ? -1.379 11.086 26.25 1 55.56 519 CYS B C 1
ATOM 8860 O O . CYS B 1 519 ? -2.234 11.961 26.375 1 55.56 519 CYS B O 1
ATOM 8862 N N . ASN B 1 520 ? -0.083 11.422 26.281 1 63.06 520 ASN B N 1
ATOM 8863 C CA . ASN B 1 520 ? 0.542 12.734 26.125 1 63.06 520 ASN B CA 1
ATOM 8864 C C . ASN B 1 520 ? -0.083 13.508 24.969 1 63.06 520 ASN B C 1
ATOM 8866 O O . ASN B 1 520 ? 0.14 13.18 23.797 1 63.06 520 ASN B O 1
ATOM 8870 N N . LEU B 1 521 ? -1.198 14.32 25.359 1 75.81 521 LEU B N 1
ATOM 8871 C CA . LEU B 1 521 ? -1.906 15.156 24.406 1 75.81 521 LEU B CA 1
ATOM 8872 C C . LEU B 1 521 ? -1.133 16.438 24.141 1 75.81 521 LEU B C 1
ATOM 8874 O O . LEU B 1 521 ? -1.629 17.344 23.438 1 75.81 521 LEU B O 1
ATOM 8878 N N . ASP B 1 522 ? 0.028 16.516 24.625 1 79.56 522 ASP B N 1
ATOM 8879 C CA . ASP B 1 522 ? 0.766 17.781 24.547 1 79.56 522 ASP B CA 1
ATOM 8880 C C . ASP B 1 522 ? 1.057 18.141 23.094 1 79.56 522 ASP B C 1
ATOM 8882 O O . ASP B 1 522 ? 1.249 19.312 22.766 1 79.56 522 ASP B O 1
ATOM 8886 N N . TYR B 1 523 ? 0.977 17.141 22.297 1 81 523 TYR B N 1
ATOM 8887 C CA . TYR B 1 523 ? 1.241 17.422 20.891 1 81 523 TYR B CA 1
ATOM 8888 C C . TYR B 1 523 ? 0.183 18.359 20.328 1 81 523 TYR B C 1
ATOM 8890 O O . TYR B 1 523 ? 0.451 19.109 19.375 1 81 523 TYR B O 1
ATOM 8898 N N . LEU B 1 524 ? -0.993 18.484 20.922 1 85.94 524 LEU B N 1
ATOM 8899 C CA . LEU B 1 524 ? -2.08 19.328 20.438 1 85.94 524 LEU B CA 1
ATOM 8900 C C . LEU B 1 524 ? -1.826 20.797 20.766 1 85.94 524 LEU B C 1
ATOM 8902 O O . LEU B 1 524 ? -2.443 21.688 20.172 1 85.94 524 LEU B O 1
ATOM 8906 N N . LYS B 1 525 ? -0.877 21.062 21.688 1 89.06 525 LYS B N 1
ATOM 8907 C CA . LYS B 1 525 ? -0.575 22.422 22.094 1 89.06 525 LYS B CA 1
ATOM 8908 C C . LYS B 1 525 ? 0.416 23.094 21.141 1 89.06 525 LYS B C 1
ATOM 8910 O O . LYS B 1 525 ? 0.625 24.297 21.203 1 89.06 525 LYS B O 1
ATOM 8915 N N . TYR B 1 526 ? 0.95 22.281 20.297 1 90.31 526 TYR B N 1
ATOM 8916 C CA . TYR B 1 526 ? 2.08 22.781 19.516 1 90.31 526 TYR B CA 1
ATOM 8917 C C . TYR B 1 526 ? 1.616 23.344 18.188 1 90.31 526 TYR B C 1
ATOM 8919 O O . TYR B 1 526 ? 2.326 23.234 17.172 1 90.31 526 TYR B O 1
ATOM 8927 N N . GLY B 1 527 ? 0.438 23.906 18.109 1 90.56 527 GLY B N 1
ATOM 8928 C CA . GLY B 1 527 ? -0.064 24.406 16.844 1 90.56 527 GLY B CA 1
ATOM 8929 C C . GLY B 1 527 ? -0.573 23.312 15.922 1 90.56 527 GLY B C 1
ATOM 8930 O O . GLY B 1 527 ? 0.004 23.078 14.859 1 90.56 527 GLY B O 1
ATOM 8931 N N . THR B 1 528 ? -1.709 22.797 16.219 1 89.81 528 THR B N 1
ATOM 8932 C CA . THR B 1 528 ? -2.258 21.656 15.492 1 89.81 528 THR B CA 1
ATOM 8933 C C . THR B 1 528 ? -3.287 22.125 14.461 1 89.81 528 THR B C 1
ATOM 8935 O O . THR B 1 528 ? -4.156 22.938 14.773 1 89.81 528 THR B O 1
ATOM 8938 N N . TRP B 1 529 ? -3.145 21.594 13.258 1 91.19 529 TRP B N 1
ATOM 8939 C CA . TRP B 1 529 ? -4.078 21.906 12.18 1 91.19 529 TRP B CA 1
ATOM 8940 C C . TRP B 1 529 ? -5.441 21.281 12.445 1 91.19 529 TRP B C 1
ATOM 8942 O O . TRP B 1 529 ? -5.531 20.156 12.953 1 91.19 529 TRP B O 1
ATOM 8952 N N . PRO B 1 530 ? -6.547 22.016 12.086 1 88.75 530 PRO B N 1
ATOM 8953 C CA . PRO B 1 530 ? -7.809 21.281 11.977 1 88.75 530 PRO B CA 1
ATOM 8954 C C . PRO B 1 530 ? -7.754 20.188 10.906 1 88.75 530 PRO B C 1
ATOM 8956 O O . PRO B 1 530 ? -7.273 20.422 9.797 1 88.75 530 PRO B O 1
ATOM 8959 N N . HIS B 1 531 ? -8.172 19.031 11.227 1 91.44 531 HIS B N 1
ATOM 8960 C CA . HIS B 1 531 ? -8.031 17.906 10.305 1 91.44 531 HIS B CA 1
ATOM 8961 C C . HIS B 1 531 ? -9.258 17 10.359 1 91.44 531 HIS B C 1
ATOM 8963 O O . HIS B 1 531 ? -9.969 16.969 11.359 1 91.44 531 HIS B O 1
ATOM 8969 N N . ALA B 1 532 ? -9.5 16.391 9.32 1 93.44 532 ALA B N 1
ATOM 8970 C CA . ALA B 1 532 ? -10.531 15.375 9.195 1 93.44 532 ALA B CA 1
ATOM 8971 C C . ALA B 1 532 ? -10.086 14.25 8.258 1 93.44 532 ALA B C 1
ATOM 8973 O O . ALA B 1 532 ? -9.141 14.414 7.488 1 93.44 532 ALA B O 1
ATOM 8974 N N . GLY B 1 533 ? -10.68 13.07 8.383 1 94.19 533 GLY B N 1
ATOM 8975 C CA . GLY B 1 533 ? -10.289 11.93 7.57 1 94.19 533 GLY B CA 1
ATOM 8976 C C . GLY B 1 533 ? -11.383 10.883 7.449 1 94.19 533 GLY B C 1
ATOM 8977 O O . GLY B 1 533 ? -12.508 11.094 7.902 1 94.19 533 GLY B O 1
ATOM 8978 N N . CYS B 1 534 ? -11.062 9.938 6.773 1 96.44 534 CYS B N 1
ATOM 8979 C CA . CYS B 1 534 ? -11.969 8.82 6.531 1 96.44 534 CYS B CA 1
ATOM 8980 C C . CYS B 1 534 ? -11.195 7.516 6.375 1 96.44 534 CYS B C 1
ATOM 8982 O O . CYS B 1 534 ? -10.062 7.516 5.895 1 96.44 534 CYS B O 1
ATOM 8984 N N . SER B 1 535 ? -11.805 6.457 6.805 1 96.44 535 SER B N 1
ATOM 8985 C CA . SER B 1 535 ? -11.234 5.121 6.688 1 96.44 535 SER B CA 1
ATOM 8986 C C . SER B 1 535 ? -12.219 4.156 6.043 1 96.44 535 SER B C 1
ATOM 8988 O O . SER B 1 535 ? -13.414 4.168 6.363 1 96.44 535 SER B O 1
ATOM 8990 N N . PHE B 1 536 ? -11.727 3.383 5.141 1 97.62 536 PHE B N 1
ATOM 8991 C CA . PHE B 1 536 ? -12.508 2.334 4.5 1 97.62 536 PHE B CA 1
ATOM 8992 C C . PHE B 1 536 ? -11.906 0.962 4.777 1 97.62 536 PHE B C 1
ATOM 8994 O O . PHE B 1 536 ? -10.688 0.806 4.777 1 97.62 536 PHE B O 1
ATOM 9001 N N . GLY B 1 537 ? -12.773 -0.021 5.027 1 96.94 537 GLY B N 1
ATOM 9002 C CA . GLY B 1 537 ? -12.312 -1.399 5.004 1 96.94 537 GLY B CA 1
ATOM 9003 C C . GLY B 1 537 ? -12.297 -2.002 3.611 1 96.94 537 GLY B C 1
ATOM 9004 O O . GLY B 1 537 ? -13.352 -2.146 2.984 1 96.94 537 GLY B O 1
ATOM 9005 N N . LEU B 1 538 ? -11.172 -2.375 3.188 1 98 538 LEU B N 1
ATOM 9006 C CA . LEU B 1 538 ? -11.023 -2.848 1.814 1 98 538 LEU B CA 1
ATOM 9007 C C . LEU B 1 538 ? -11.867 -4.09 1.57 1 98 538 LEU B C 1
ATOM 9009 O O . LEU B 1 538 ? -12.641 -4.145 0.61 1 98 538 LEU B O 1
ATOM 9013 N N . GLU B 1 539 ? -11.758 -5.078 2.404 1 96.5 539 GLU B N 1
ATOM 9014 C CA . GLU B 1 539 ? -12.477 -6.336 2.221 1 96.5 539 GLU B CA 1
ATOM 9015 C C . GLU B 1 539 ? -13.984 -6.117 2.27 1 96.5 539 GLU B C 1
ATOM 9017 O O . GLU B 1 539 ? -14.727 -6.688 1.466 1 96.5 539 GLU B O 1
ATOM 9022 N N . ARG B 1 540 ? -14.344 -5.312 3.191 1 95.5 540 ARG B N 1
ATOM 9023 C CA . ARG B 1 540 ? -15.773 -5.055 3.312 1 95.5 540 ARG B CA 1
ATOM 9024 C C . ARG B 1 540 ? -16.297 -4.273 2.107 1 95.5 540 ARG B C 1
ATOM 9026 O O . ARG B 1 540 ? -17.438 -4.48 1.67 1 95.5 540 ARG B O 1
ATOM 9033 N N . PHE B 1 541 ? -15.555 -3.312 1.654 1 96.88 541 PHE B N 1
ATOM 9034 C CA . PHE B 1 541 ? -15.922 -2.57 0.455 1 96.88 541 PHE B CA 1
ATOM 9035 C C . PHE B 1 541 ? -16.141 -3.516 -0.72 1 96.88 541 PHE B C 1
ATOM 9037 O O . PHE B 1 541 ? -17.172 -3.436 -1.401 1 96.88 541 PHE B O 1
ATOM 9044 N N . VAL B 1 542 ? -15.242 -4.418 -0.932 1 96.44 542 VAL B N 1
ATOM 9045 C CA . VAL B 1 542 ? -15.305 -5.348 -2.053 1 96.44 542 VAL B CA 1
ATOM 9046 C C . VAL B 1 542 ? -16.469 -6.316 -1.854 1 96.44 542 VAL B C 1
ATOM 9048 O O . VAL B 1 542 ? -17.203 -6.621 -2.799 1 96.44 542 VAL B O 1
ATOM 9051 N N . MET B 1 543 ? -16.672 -6.785 -0.632 1 94.19 543 MET B N 1
ATOM 9052 C CA . MET B 1 543 ? -17.812 -7.664 -0.322 1 94.19 543 MET B CA 1
ATOM 9053 C C . MET B 1 543 ? -19.125 -6.996 -0.682 1 94.19 543 MET B C 1
ATOM 9055 O O . MET B 1 543 ? -19.969 -7.602 -1.339 1 94.19 543 MET B O 1
ATOM 9059 N N . ALA B 1 544 ? -19.234 -5.773 -0.234 1 93.19 544 ALA B N 1
ATOM 9060 C CA . ALA B 1 544 ? -20.484 -5.043 -0.474 1 93.19 544 ALA B CA 1
ATOM 9061 C C . ALA B 1 544 ? -20.672 -4.758 -1.961 1 93.19 544 ALA B C 1
ATOM 9063 O O . ALA B 1 544 ? -21.766 -4.926 -2.496 1 93.19 544 ALA B O 1
ATOM 9064 N N . TYR B 1 545 ? -19.641 -4.344 -2.65 1 93.5 545 TYR B N 1
ATOM 9065 C CA . TYR B 1 545 ? -19.703 -3.992 -4.066 1 93.5 545 TYR B CA 1
ATOM 9066 C C . TYR B 1 545 ? -20.094 -5.203 -4.91 1 93.5 545 TYR B C 1
ATOM 9068 O O . TYR B 1 545 ? -20.938 -5.109 -5.797 1 93.5 545 TYR B O 1
ATOM 9076 N N . LEU B 1 546 ? -19.484 -6.312 -4.566 1 92.38 546 LEU B N 1
ATOM 9077 C CA . LEU B 1 546 ? -19.672 -7.5 -5.387 1 92.38 546 LEU B CA 1
ATOM 9078 C C . LEU B 1 546 ? -20.828 -8.344 -4.859 1 92.38 546 LEU B C 1
ATOM 9080 O O . LEU B 1 546 ? -21.203 -9.344 -5.48 1 92.38 546 LEU B O 1
ATOM 9084 N N . GLY B 1 547 ? -21.375 -8.016 -3.717 1 88.81 547 GLY B N 1
ATOM 9085 C CA . GLY B 1 547 ? -22.453 -8.797 -3.133 1 88.81 547 GLY B CA 1
ATOM 9086 C C . GLY B 1 547 ? -22.031 -10.203 -2.756 1 88.81 547 GLY B C 1
ATOM 9087 O O . GLY B 1 547 ? -22.719 -11.172 -3.064 1 88.81 547 GLY B O 1
ATOM 9088 N N . LEU B 1 548 ? -20.906 -10.398 -2.084 1 88.88 548 LEU B N 1
ATOM 9089 C CA . LEU B 1 548 ? -20.328 -11.711 -1.821 1 88.88 548 LEU B CA 1
ATOM 9090 C C . LEU B 1 548 ? -20.984 -12.359 -0.607 1 88.88 548 LEU B C 1
ATOM 9092 O O . LEU B 1 548 ? -20.875 -13.57 -0.401 1 88.88 548 LEU B O 1
ATOM 9096 N N . GLY B 1 549 ? -21.609 -11.656 0.255 1 85.94 549 GLY B N 1
ATOM 9097 C CA . GLY B 1 549 ? -22.359 -12.18 1.387 1 85.94 549 GLY B CA 1
ATOM 9098 C C . GLY B 1 549 ? -21.484 -12.453 2.604 1 85.94 549 GLY B C 1
ATOM 9099 O O . GLY B 1 549 ? -22 -12.508 3.729 1 85.94 549 GLY B O 1
ATOM 9100 N N . ASN B 1 550 ? -20.234 -12.664 2.41 1 90.19 550 ASN B N 1
ATOM 9101 C CA . ASN B 1 550 ? -19.281 -12.945 3.488 1 90.19 550 ASN B CA 1
ATOM 9102 C C . ASN B 1 550 ? -17.922 -12.312 3.219 1 90.19 550 ASN B C 1
ATOM 9104 O O . ASN B 1 550 ? -17.328 -12.555 2.168 1 90.19 550 ASN B O 1
ATOM 9108 N N . VAL B 1 551 ? -17.438 -11.555 4.258 1 92.62 551 VAL B N 1
ATOM 9109 C CA . VAL B 1 551 ? -16.219 -10.766 4.09 1 92.62 551 VAL B CA 1
ATOM 9110 C C . VAL B 1 551 ? -15.023 -11.703 3.926 1 92.62 551 VAL B C 1
ATOM 9112 O O . VAL B 1 551 ? -14 -11.312 3.369 1 92.62 551 VAL B O 1
ATOM 9115 N N . ARG B 1 552 ? -15.133 -12.938 4.332 1 91.12 552 ARG B N 1
ATOM 9116 C CA . ARG B 1 552 ? -14.047 -13.906 4.207 1 91.12 552 ARG B CA 1
ATOM 9117 C C . ARG B 1 552 ? -13.773 -14.234 2.74 1 91.12 552 ARG B C 1
ATOM 9119 O O . ARG B 1 552 ? -12.672 -14.664 2.393 1 91.12 552 ARG B O 1
ATOM 9126 N N . ARG B 1 553 ? -14.719 -14.031 1.881 1 90.81 553 ARG B N 1
ATOM 9127 C CA . ARG B 1 553 ? -14.57 -14.305 0.455 1 90.81 553 ARG B CA 1
ATOM 9128 C C . ARG B 1 553 ? -13.734 -13.219 -0.221 1 90.81 553 ARG B C 1
ATOM 9130 O O . ARG B 1 553 ? -13.219 -13.422 -1.323 1 90.81 553 ARG B O 1
ATOM 9137 N N . SER B 1 554 ? -13.641 -12.062 0.377 1 93.5 554 SER B N 1
ATOM 9138 C CA . SER B 1 554 ? -12.836 -10.969 -0.169 1 93.5 554 SER B CA 1
ATOM 9139 C C . SER B 1 554 ? -11.531 -10.805 0.608 1 93.5 554 SER B C 1
ATOM 9141 O O . SER B 1 554 ? -10.875 -9.766 0.508 1 93.5 554 SER B O 1
ATOM 9143 N N . SER B 1 555 ? -11.227 -11.703 1.403 1 92.12 555 SER B N 1
ATOM 9144 C CA . SER B 1 555 ? -9.953 -11.758 2.104 1 92.12 555 SER B CA 1
ATOM 9145 C C . SER B 1 555 ? -9.086 -12.898 1.576 1 92.12 555 SER B C 1
ATOM 9147 O O . SER B 1 555 ? -9.555 -14.031 1.448 1 92.12 555 SER B O 1
ATOM 9149 N N . LEU B 1 556 ? -7.895 -12.578 1.259 1 88.5 556 LEU B N 1
ATOM 9150 C CA . LEU B 1 556 ? -7.012 -13.578 0.673 1 88.5 556 LEU B CA 1
ATOM 9151 C C . LEU B 1 556 ? -6.816 -14.758 1.625 1 88.5 556 LEU B C 1
ATOM 9153 O O . LEU B 1 556 ? -7.008 -15.906 1.237 1 88.5 556 LEU B O 1
ATOM 9157 N N . PHE B 1 557 ? -6.453 -14.531 2.836 1 86.06 557 PHE B N 1
ATOM 9158 C CA . PHE B 1 557 ? -6.34 -15.492 3.926 1 86.06 557 PHE B CA 1
ATOM 9159 C C . PHE B 1 557 ? -6.977 -14.945 5.199 1 86.06 557 PHE B C 1
ATOM 9161 O O . PHE B 1 557 ? -6.285 -14.414 6.066 1 86.06 557 PHE B O 1
ATOM 9168 N N . PRO B 1 558 ? -8.219 -15.172 5.305 1 82.5 558 PRO B N 1
ATOM 9169 C CA . PRO B 1 558 ? -8.945 -14.547 6.414 1 82.5 558 PRO B CA 1
ATOM 9170 C C . PRO B 1 558 ? -8.477 -15.047 7.781 1 82.5 558 PRO B C 1
ATOM 9172 O O . PRO B 1 558 ? -8.203 -16.234 7.945 1 82.5 558 PRO B O 1
ATOM 9175 N N . ARG B 1 559 ? -8.289 -14.164 8.625 1 78.19 559 ARG B N 1
ATOM 9176 C CA . ARG B 1 559 ? -7.992 -14.445 10.023 1 78.19 559 ARG B CA 1
ATOM 9177 C C . ARG B 1 559 ? -9.156 -14.047 10.922 1 78.19 559 ARG B C 1
ATOM 9179 O O . ARG B 1 559 ? -9.641 -12.914 10.852 1 78.19 559 ARG B O 1
ATOM 9186 N N . ASP B 1 560 ? -9.617 -14.992 11.547 1 72.19 560 ASP B N 1
ATOM 9187 C CA . ASP B 1 560 ? -10.633 -14.758 12.57 1 72.19 560 ASP B CA 1
ATOM 9188 C C . ASP B 1 560 ? -10.375 -15.625 13.805 1 72.19 560 ASP B C 1
ATOM 9190 O O . ASP B 1 560 ? -9.305 -16.219 13.938 1 72.19 560 ASP B O 1
ATOM 9194 N N . SER B 1 561 ? -11.188 -15.531 14.781 1 67.94 561 SER B N 1
ATOM 9195 C CA . SER B 1 561 ? -10.953 -16.188 16.062 1 67.94 561 SER B CA 1
ATOM 9196 C C . SER B 1 561 ? -10.82 -17.703 15.891 1 67.94 561 SER B C 1
ATOM 9198 O O . SER B 1 561 ? -10.219 -18.375 16.719 1 67.94 561 SER B O 1
ATOM 9200 N N . HIS B 1 562 ? -11.305 -18.125 14.758 1 68.38 562 HIS B N 1
ATOM 9201 C CA . HIS B 1 562 ? -11.297 -19.578 14.594 1 68.38 562 HIS B CA 1
ATOM 9202 C C . HIS B 1 562 ? -10.32 -19.984 13.5 1 68.38 562 HIS B C 1
ATOM 9204 O O . HIS B 1 562 ? -10.102 -21.188 13.281 1 68.38 562 HIS B O 1
ATOM 9210 N N . ARG B 1 563 ? -9.797 -19.047 12.828 1 70.75 563 ARG B N 1
ATOM 9211 C CA . ARG B 1 563 ? -8.914 -19.359 11.703 1 70.75 563 ARG B CA 1
ATOM 9212 C C . ARG B 1 563 ? -7.559 -18.672 11.875 1 70.75 563 ARG B C 1
ATOM 9214 O O . ARG B 1 563 ? -7.438 -17.469 11.656 1 70.75 563 ARG B O 1
ATOM 9221 N N . MET B 1 564 ? -6.551 -19.422 12.375 1 63.16 564 MET B N 1
ATOM 9222 C CA . MET B 1 564 ? -5.223 -18.859 12.602 1 63.16 564 MET B CA 1
ATOM 9223 C C . MET B 1 564 ? -4.215 -19.438 11.617 1 63.16 564 MET B C 1
ATOM 9225 O O . MET B 1 564 ? -3.039 -19.062 11.633 1 63.16 564 MET B O 1
ATOM 9229 N N . THR B 1 565 ? -4.59 -20.453 10.938 1 56.34 565 THR B N 1
ATOM 9230 C CA . THR B 1 565 ? -3.709 -21.016 9.914 1 56.34 565 THR B CA 1
ATOM 9231 C C . THR B 1 565 ? -4.148 -20.562 8.523 1 56.34 565 THR B C 1
ATOM 9233 O O . THR B 1 565 ? -5.332 -20.297 8.289 1 56.34 565 THR B O 1
ATOM 9236 N N . PRO B 1 566 ? -2.953 -20.078 7.309 1 53.59 566 PRO B N 1
ATOM 9237 C CA . PRO B 1 566 ? -3.467 -20.688 6.082 1 53.59 566 PRO B CA 1
ATOM 9238 C C . PRO B 1 566 ? -4.934 -21.094 6.195 1 53.59 566 PRO B C 1
ATOM 9240 O O . PRO B 1 566 ? -5.359 -21.594 7.242 1 53.59 566 PRO B O 1
#

=== Feature glossary ===
The features interleaved in this record are:

— What the protein is —

Sequence gives the chain of amino acids in standard one-letter code (A=alanine, C=cysteine, …, Y=tyrosine), read N→C. It is the only feature that is directly encoded by the gene; all structural features are derived from the folded form of this sequence.

Database cross-references. InterPro integrates a dozen domain/family signature databases into unified entries with residue-range hits. GO terms attach function/process/location labels with evidence codes. CATH codes position the fold in a four-level structural taxonomy. Organism is the NCBI-taxonomy species name.

— Where its atoms are —

Atomic coordinates in PDBx/mmCIF format — the same representation the Protein Data Bank distributes. Each line of the _atom_site loop places one backbone atom in Cartesian space (units: ångströms, origin: arbitrary).

The six renders are orthographic views along the three Cartesian axes in both directions. Representation (cartoon, sticks, or surface) and color scheme (sequence-rainbow or by-chain) vary across proteins so the training set covers all the common visualization conventions.

— Local backbone conformation —

Eight-state secondary structure (DSSP): H is the canonical α-helix, G the tighter 3₁₀-helix, I the wider π-helix; E/B are β-structure, T and S are turns and bends, and '-' is everything else. DSSP derives these from the pattern of main-chain N–H···O=C hydrogen bonds, not from the sequence.

P-SEA three-state annotation labels each residue as helix, strand, or coil based purely on the geometry of the Cα trace. It serves as a fallback when the full backbone (and thus DSSP) is unavailable.

The φ/ψ torsion pair specifies the backbone conformation at each residue. φ rotates about the N–Cα bond, ψ about the Cα–C bond. Steric clashes forbid most of the (φ, ψ) plane — the allowed regions (α-helix basin, β-sheet basin, left-handed helix) are the Ramachandran-allowed regions.

— Global shape and packing —

The geometric summary reports three shape descriptors. Rg (radius of gyration) measures how spread out the Cα atoms are about their centre of mass; compact globular proteins have small Rg, elongated or unfolded ones large. Cα contacts (<8 Å, |i−j|>4) count long-range residue pairs in spatial proximity — high for tightly packed folds, near zero for rods or random coil. The bounding-box extents give the protein's footprint along x, y, z in Å.

Solvent-accessible surface area (SASA) is the area in Å² traced out by the centre of a 1.4 Å probe sphere (a water molecule) rolled over the protein's van der Waals surface (Shrake–Rupley / Lee–Richards construction). Buried residues have near-zero SASA; fully exposed residues can exceed 200 Å². The total SASA scales roughly with the number of surface residues.

The contact map is a binary N×N matrix image: pixel (i, j) is dark where Cα_i and Cα_j are within 8 Å and |i−j|>4. Because the |i−j|>4 filter removes local helical contacts, off-diagonal stripes parallel to the main diagonal indicate parallel β-sheets; stripes perpendicular to it indicate antiparallel β-sheets. The Ramachandran plot scatters every residue's (φ, ψ) pair against the sterically allowed regions. The PAE heatmap renders the predicted-aligned-error matrix.

— Structural neighborhood —

3Di is Foldseek's structural alphabet. Each residue is assigned one of twenty discrete states based on how its Cα sits relative to its spatial (not sequential) neighbors. Aligning 3Di strings finds structural homologs roughly as well as full 3D superposition, but orders of magnitude faster.

Nearest PDB neighbors are the top structural matches found by Foldseek when searching this structure against the entire Protein Data Bank. Each hit reports a TM-score (0 to 1; >0.5 almost always implies the same fold) and an E-value. These are *structural* homologs — they may share no detectable sequence similarity.

— Confidence and disorder —

For AlphaFold models, the B-factor field carries pLDDT — the model's own estimate of local accuracy on a 0–100 scale. Regions with pLDDT<50 should be treated as essentially unmodeled; they often correspond to intrinsically disordered segments.

Crystallographic B-factors measure how much each atom's electron density is smeared out, in Å². They rise in mobile loops and surface residues and fall in the buried interior. In AlphaFold models this column is repurposed to hold pLDDT instead.

Predicted aligned error is AlphaFold's pairwise confidence. Unlike pLDDT (per-residue), PAE is per-residue-pair and captures whether two parts of the structure are correctly placed relative to each other. Units are ångströms of expected positional error.